Protein 6LFN (pdb70)

Radius of gyration: 31.77 Å; Cα contacts (8 Å, |Δi|>4): 1710; chains: 2; bounding box: 102×57×69 Å

Sequence (883 aa):
AKPHVAVIPAAGMGHLNPTLRRLAGELASRGCVVTFINPSPPVSLAEATSVAEFVASTPGVRLLDLPVQPLDPSCFPAHEDPFLRQFEAVRRSAPLLTPLLSDVSPPLAAIVCDIAICSTFLTVAAEISLPAYVFFSLSAQMLSLNLAFPTVADQVYGAGEGDEIRFPGLPESIPRSWLPPPLLDPAHLFAVHFVENGKAMPRAAGILVHSWEALEPEALAALRGGRVLAGLPPVLPIGPLYQKEKSNAVFLPWLDAQRDRSVLFVCFGNRSTHSPEQLREMAAGLERSGCRFVWVLKEILGEGYLERVKERGVVINGWVDQMTILSHRAVGGFFSHSGSSSVAEAAIGGQPLLLWPMGGDQRMSALVAERRGMGVWPRGWGWSADDKLIPGEEIARRIKDFMGDNALRAVAAKMKKETASAMAPGGSKDQWFDDFIARINRVGMSPPAPADVVSSAKPHVAVIPAAGMGHLNPTLRLAGELASRGCVVTFINPSPPVSLAEATSVAEFVASTPGVRLLDLPVQPLDPSCFPAHEDPFLRQFEAVRRSAPLLTPLLSDVSPPLAAIVCDIAICSTFLTVAAEISLPAYVFFSLSAQMLSLNLAFPTVADQVYGAGEGDEIRFPGLPESIPRSWLPPPLLDPAHLFAVHFVENGKAMPRAAGILVHSWEALEPEALAALRGGRVLAGLPPVLPIGPLYPWLDAQRDRSVLFVCFGNRSTHSPEQLREMAAGLERSGCRFVWVLGEGYLERVKERGVVINGWVDQMTILSHRAVGGFFSHSGSSSVAEAAIGGQPLLLWPMGGDQRMSALVAERRGMGVWPRGWGWSADDKLIPGEEIARRIKDFMGDNALRAVAAKMKKETASAMAPGGSKDQWFDDFIARINRV

Structure (mmCIF, N/CA/C/O backbone):
data_6LFN
#
_entry.id   6LFN
#
_cell.length_a   78.343
_cell.length_b   87.821
_cell.length_c   134.413
_cell.angle_alpha   90.000
_cell.angle_beta   90.000
_cell.angle_gamma   90.000
#
_symmetry.space_group_name_H-M   'P 2 21 21'
#
loop_
_entity.id
_entity.type
_entity.pdbx_description
1 polymer LpCGTb
2 non-polymer 'PHOSPHATE ION'
#
loop_
_atom_site.group_PDB
_atom_site.id
_atom_site.type_symbol
_atom_site.label_atom_id
_atom_site.label_alt_id
_atom_site.label_comp_id
_atom_site.label_asym_id
_atom_site.label_entity_id
_atom_site.label_seq_id
_atom_site.pdbx_PDB_ins_code
_atom_site.Cartn_x
_atom_site.Cartn_y
_atom_site.Cartn_z
_atom_site.occupancy
_atom_site.B_iso_or_equiv
_atom_site.auth_seq_id
_atom_site.auth_comp_id
_atom_site.auth_asym_id
_atom_site.auth_atom_id
_atom_site.pdbx_PDB_model_num
ATOM 1 N N . ALA A 1 14 ? 101.799 74.813 17.274 1.00 66.01 13 ALA A N 1
ATOM 2 C CA . ALA A 1 14 ? 100.790 74.464 16.280 1.00 62.19 13 ALA A CA 1
ATOM 3 C C . ALA A 1 14 ? 99.577 73.738 16.897 1.00 68.18 13 ALA A C 1
ATOM 4 O O . ALA A 1 14 ? 99.298 73.838 18.094 1.00 59.13 13 ALA A O 1
ATOM 6 N N . LYS A 1 15 ? 98.843 73.016 16.057 1.00 68.12 14 LYS A N 1
ATOM 7 C CA . LYS A 1 15 ? 97.681 72.260 16.484 1.00 58.84 14 LYS A CA 1
ATOM 8 C C . LYS A 1 15 ? 97.860 70.830 16.019 1.00 56.98 14 LYS A C 1
ATOM 9 O O . LYS A 1 15 ? 98.478 70.588 14.975 1.00 58.14 14 LYS A O 1
ATOM 15 N N . PRO A 1 16 ? 97.306 69.871 16.752 1.00 52.58 15 PRO A N 1
ATOM 16 C CA . PRO A 1 16 ? 97.592 68.465 16.462 1.00 55.51 15 PRO A CA 1
ATOM 17 C C . PRO A 1 16 ? 96.955 67.972 15.173 1.00 48.30 15 PRO A C 1
ATOM 18 O O . PRO A 1 16 ? 95.967 68.524 14.685 1.00 48.48 15 PRO A O 1
ATOM 22 N N . HIS A 1 17 ? 97.547 66.906 14.630 1.00 48.87 16 HIS A N 1
ATOM 23 C CA . HIS A 1 17 ? 96.965 66.121 13.546 1.00 50.12 16 HIS A CA 1
ATOM 24 C C . HIS A 1 17 ? 96.206 64.944 14.157 1.00 45.16 16 HIS A C 1
ATOM 25 O O . HIS A 1 17 ? 96.802 64.116 14.851 1.00 43.84 16 HIS A O 1
ATOM 32 N N . VAL A 1 18 ? 94.903 64.866 13.885 1.00 43.06 17 VAL A N 1
ATOM 33 C CA . VAL A 1 18 ? 94.011 63.866 14.469 1.00 45.49 17 VAL A CA 1
ATOM 34 C C . VAL A 1 18 ? 93.363 63.043 13.362 1.00 46.02 17 VAL A C 1
ATOM 35 O O . VAL A 1 18 ? 92.846 63.607 12.397 1.00 45.67 17 VAL A O 1
ATOM 39 N N . ALA A 1 19 ? 93.364 61.717 13.510 1.00 40.02 18 ALA A N 1
ATOM 40 C CA . ALA A 1 19 ? 92.672 60.834 12.578 1.00 43.54 18 ALA A CA 1
ATOM 41 C C . ALA A 1 19 ? 91.387 60.341 13.218 1.00 46.56 18 ALA A C 1
ATOM 42 O O . ALA A 1 19 ? 91.336 60.101 14.426 1.00 45.61 18 ALA A O 1
ATOM 44 N N . VAL A 1 20 ? 90.361 60.160 12.404 1.00 43.61 19 VAL A N 1
ATOM 45 C CA . VAL A 1 20 ? 89.020 59.872 12.877 1.00 39.19 19 VAL A CA 1
ATOM 46 C C . VAL A 1 20 ? 88.467 58.713 12.060 1.00 46.60 19 VAL A C 1
ATOM 47 O O . VAL A 1 20 ? 88.649 58.665 10.838 1.00 42.45 19 VAL A O 1
ATOM 51 N N . ILE A 1 21 ? 87.849 57.749 12.733 1.00 46.34 20 ILE A N 1
ATOM 52 C CA . ILE A 1 21 ? 87.277 56.581 12.080 1.00 47.00 20 ILE A CA 1
ATOM 53 C C . ILE A 1 21 ? 85.805 56.461 12.470 1.00 44.52 20 ILE A C 1
ATOM 54 O O . ILE A 1 21 ? 85.502 56.355 13.658 1.00 41.58 20 ILE A O 1
ATOM 59 N N . PRO A 1 22 ? 84.877 56.407 11.500 1.00 46.16 21 PRO A N 1
ATOM 60 C CA . PRO A 1 22 ? 83.454 56.240 11.825 1.00 40.81 21 PRO A CA 1
ATOM 61 C C . PRO A 1 22 ? 82.958 54.802 11.679 1.00 44.71 21 PRO A C 1
ATOM 62 O O . PRO A 1 22 ? 83.602 53.985 11.025 1.00 49.69 21 PRO A O 1
ATOM 66 N N . ALA A 1 23 ? 81.806 54.495 12.275 1.00 46.03 22 ALA A N 1
ATOM 67 C CA . ALA A 1 23 ? 81.155 53.203 12.140 1.00 41.78 22 ALA A CA 1
ATOM 68 C C . ALA A 1 23 ? 80.043 53.258 11.091 1.00 43.62 22 ALA A C 1
ATOM 69 O O . ALA A 1 23 ? 79.581 54.327 10.675 1.00 47.35 22 ALA A O 1
ATOM 71 N N . ALA A 1 24 ? 79.586 52.077 10.692 1.00 50.76 23 ALA A N 1
ATOM 72 C CA . ALA A 1 24 ? 78.643 51.966 9.592 1.00 50.89 23 ALA A CA 1
ATOM 73 C C . ALA A 1 24 ? 77.270 52.544 9.956 1.00 54.08 23 ALA A C 1
ATOM 74 O O . ALA A 1 24 ? 76.841 52.536 11.114 1.00 46.04 23 ALA A O 1
ATOM 76 N N . GLY A 1 25 ? 76.571 53.029 8.943 1.00 51.29 24 GLY A N 1
ATOM 77 C CA . GLY A 1 25 ? 75.227 53.537 9.122 1.00 51.00 24 GLY A CA 1
ATOM 78 C C . GLY A 1 25 ? 75.227 55.028 9.395 1.00 53.25 24 GLY A C 1
ATOM 79 O O . GLY A 1 25 ? 76.162 55.577 9.987 1.00 53.43 24 GLY A O 1
ATOM 80 N N . MET A 1 26 ? 74.154 55.698 8.959 1.00 47.71 25 MET A N 1
ATOM 81 C CA . MET A 1 26 ? 74.088 57.152 9.072 1.00 53.84 25 MET A CA 1
ATOM 82 C C . MET A 1 26 ? 74.145 57.583 10.525 1.00 48.66 25 MET A C 1
ATOM 83 O O . MET A 1 26 ? 74.705 58.632 10.848 1.00 49.55 25 MET A O 1
ATOM 88 N N . GLY A 1 27 ? 73.613 56.764 11.419 1.00 46.85 26 GLY A N 1
ATOM 89 C CA . GLY A 1 27 ? 73.595 57.138 12.821 1.00 47.16 26 GLY A CA 1
ATOM 90 C C . GLY A 1 27 ? 74.969 57.145 13.471 1.00 46.28 26 GLY A C 1
ATOM 91 O O . GLY A 1 27 ? 75.174 57.817 14.482 1.00 45.07 26 GLY A O 1
ATOM 92 N N . HIS A 1 28 ? 75.921 56.376 12.929 1.00 47.08 27 HIS A N 1
ATOM 93 C CA . HIS A 1 28 ? 77.263 56.415 13.506 1.00 46.36 27 HIS A CA 1
ATOM 94 C C . HIS A 1 28 ? 78.194 57.302 12.696 1.00 52.12 27 HIS A C 1
ATOM 95 O O . HIS A 1 28 ? 79.254 57.716 13.187 1.00 55.94 27 HIS A O 1
ATOM 102 N N . LEU A 1 29 ? 77.821 57.589 11.451 1.00 47.11 28 LEU A N 1
ATOM 103 C CA . LEU A 1 29 ? 78.671 58.389 10.592 1.00 40.72 28 LEU A CA 1
ATOM 104 C C . LEU A 1 29 ? 78.516 59.881 10.896 1.00 43.02 28 LEU A C 1
ATOM 105 O O . LEU A 1 29 ? 79.510 60.571 11.151 1.00 42.05 28 LEU A O 1
ATOM 110 N N . ASN A 1 30 ? 77.277 60.377 10.920 1.00 40.07 29 ASN A N 1
ATOM 111 C CA . ASN A 1 30 ? 77.034 61.797 11.145 1.00 44.56 29 ASN A CA 1
ATOM 112 C C . ASN A 1 30 ? 77.706 62.356 12.411 1.00 46.00 29 ASN A C 1
ATOM 113 O O . ASN A 1 30 ? 78.393 63.387 12.290 1.00 39.96 29 ASN A O 1
ATOM 118 N N . PRO A 1 31 ? 77.593 61.748 13.615 1.00 44.79 30 PRO A N 1
ATOM 119 C CA . PRO A 1 31 ? 78.390 62.256 14.753 1.00 43.15 30 PRO A CA 1
ATOM 120 C C . PRO A 1 31 ? 79.860 62.437 14.431 1.00 45.50 30 PRO A C 1
ATOM 121 O O . PRO A 1 31 ? 80.454 63.469 14.783 1.00 41.68 30 PRO A O 1
ATOM 125 N N . THR A 1 32 ? 80.458 61.445 13.763 1.00 38.61 31 THR A N 1
ATOM 126 C CA . THR A 1 32 ? 81.887 61.473 13.485 1.00 37.15 31 THR A CA 1
ATOM 127 C C . THR A 1 32 ? 82.220 62.594 12.525 1.00 44.36 31 THR A C 1
ATOM 128 O O . THR A 1 32 ? 83.229 63.290 12.687 1.00 44.86 31 THR A O 1
ATOM 132 N N . LEU A 1 33 ? 81.367 62.789 11.527 1.00 41.09 32 LEU A N 1
ATOM 133 C CA . LEU A 1 33 ? 81.455 63.965 10.683 1.00 39.44 32 LEU A CA 1
ATOM 134 C C . LEU A 1 33 ? 81.410 65.257 11.495 1.00 43.73 32 LEU A C 1
ATOM 135 O O . LEU A 1 33 ? 82.257 66.133 11.295 1.00 42.52 32 LEU A O 1
ATOM 140 N N . ARG A 1 34 ? 80.452 65.393 12.429 1.00 39.94 33 ARG A N 1
ATOM 141 C CA A ARG A 1 34 ? 80.388 66.612 13.233 0.50 43.66 33 ARG A CA 1
ATOM 142 C CA B ARG A 1 34 ? 80.392 66.617 13.222 0.50 43.78 33 ARG A CA 1
ATOM 143 C C . ARG A 1 34 ? 81.607 66.754 14.129 1.00 45.84 33 ARG A C 1
ATOM 144 O O . ARG A 1 34 ? 82.170 67.843 14.234 1.00 44.28 33 ARG A O 1
ATOM 159 N N . LEU A 1 35 ? 82.043 65.658 14.767 1.00 42.29 34 LEU A N 1
ATOM 160 C CA . LEU A 1 35 ? 83.265 65.702 15.560 1.00 42.75 34 LEU A CA 1
ATOM 161 C C . LEU A 1 35 ? 84.438 66.160 14.714 1.00 44.46 34 LEU A C 1
ATOM 162 O O . LEU A 1 35 ? 85.234 67.000 15.146 1.00 42.34 34 LEU A O 1
ATOM 167 N N . ALA A 1 36 ? 84.576 65.591 13.513 1.00 40.63 35 ALA A N 1
ATOM 168 C CA . ALA A 1 36 ? 85.703 65.945 12.656 1.00 43.60 35 ALA A CA 1
ATOM 169 C C . ALA A 1 36 ? 85.631 67.402 12.208 1.00 41.75 35 ALA A C 1
ATOM 170 O O . ALA A 1 36 ? 86.652 68.100 12.188 1.00 41.68 35 ALA A O 1
ATOM 172 N N . GLY A 1 37 ? 84.441 67.877 11.834 1.00 41.67 36 GLY A N 1
ATOM 173 C CA . GLY A 1 37 ? 84.299 69.288 11.515 1.00 45.40 36 GLY A CA 1
ATOM 174 C C . GLY A 1 37 ? 84.686 70.179 12.675 1.00 47.75 36 GLY A C 1
ATOM 175 O O . GLY A 1 37 ? 85.354 71.200 12.491 1.00 39.66 36 GLY A O 1
ATOM 176 N N . GLU A 1 38 ? 84.329 69.766 13.894 1.00 46.45 37 GLU A N 1
ATOM 177 C CA . GLU A 1 38 ? 84.614 70.588 15.060 1.00 42.51 37 GLU A CA 1
ATOM 178 C C . GLU A 1 38 ? 86.117 70.672 15.320 1.00 42.10 37 GLU A C 1
ATOM 179 O O . GLU A 1 38 ? 86.623 71.715 15.756 1.00 42.06 37 GLU A O 1
ATOM 185 N N . LEU A 1 39 ? 86.855 69.595 15.027 1.00 44.70 38 LEU A N 1
ATOM 186 C CA . LEU A 1 39 ? 88.299 69.621 15.238 1.00 41.63 38 LEU A CA 1
ATOM 187 C C . LEU A 1 39 ? 88.991 70.462 14.177 1.00 41.12 38 LEU A C 1
ATOM 188 O O . LEU A 1 39 ? 89.994 71.113 14.459 1.00 47.38 38 LEU A O 1
ATOM 193 N N . ALA A 1 40 ? 88.473 70.459 12.948 1.00 45.12 39 ALA A N 1
ATOM 194 C CA . ALA A 1 40 ? 89.004 71.339 11.911 1.00 47.20 39 ALA A CA 1
ATOM 195 C C . ALA A 1 40 ? 88.631 72.800 12.190 1.00 46.25 39 ALA A C 1
ATOM 196 O O . ALA A 1 40 ? 89.477 73.690 12.080 1.00 45.75 39 ALA A O 1
ATOM 198 N N . SER A 1 41 ? 87.373 73.058 12.583 1.00 48.98 40 SER A N 1
ATOM 199 C CA . SER A 1 41 ? 86.967 74.381 13.061 1.00 42.34 40 SER A CA 1
ATOM 200 C C . SER A 1 41 ? 88.029 75.014 13.951 1.00 48.32 40 SER A C 1
ATOM 201 O O . SER A 1 41 ? 88.328 76.200 13.816 1.00 55.80 40 SER A O 1
ATOM 204 N N . ARG A 1 42 ? 88.599 74.243 14.874 1.00 50.32 41 ARG A N 1
ATOM 205 C CA . ARG A 1 42 ? 89.570 74.731 15.841 1.00 44.62 41 ARG A CA 1
ATOM 206 C C . ARG A 1 42 ? 91.007 74.599 15.343 1.00 50.28 41 ARG A C 1
ATOM 207 O O . ARG A 1 42 ? 91.942 74.714 16.134 1.00 51.47 41 ARG A O 1
ATOM 215 N N . GLY A 1 43 ? 91.215 74.400 14.050 1.00 47.18 42 GLY A N 1
ATOM 216 C CA . GLY A 1 43 ? 92.561 74.409 13.520 1.00 47.13 42 GLY A CA 1
ATOM 217 C C . GLY A 1 43 ? 93.341 73.119 13.644 1.00 54.30 42 GLY A C 1
ATOM 218 O O . GLY A 1 43 ? 94.538 73.106 13.330 1.00 55.62 42 GLY A O 1
ATOM 219 N N . CYS A 1 44 ? 92.723 72.034 14.090 1.00 44.22 43 CYS A N 1
ATOM 220 C CA . CYS A 1 44 ? 93.344 70.736 13.870 1.00 51.33 43 CYS A CA 1
ATOM 221 C C . CYS A 1 44 ? 93.232 70.344 12.407 1.00 54.30 43 CYS A C 1
ATOM 222 O O . CYS A 1 44 ? 92.176 70.489 11.781 1.00 52.96 43 CYS A O 1
ATOM 225 N N . VAL A 1 45 ? 94.330 69.847 11.860 1.00 45.06 44 VAL A N 1
ATOM 226 C CA . VAL A 1 45 ? 94.309 69.135 10.596 1.00 51.29 44 VAL A CA 1
ATOM 227 C C . VAL A 1 45 ? 93.885 67.711 10.934 1.00 53.11 44 VAL A C 1
ATOM 228 O O . VAL A 1 45 ? 94.427 67.106 11.869 1.00 47.44 44 VAL A O 1
ATOM 232 N N . VAL A 1 46 ? 92.846 67.217 10.260 1.00 49.05 45 VAL A N 1
ATOM 233 C CA . VAL A 1 46 ? 92.235 65.938 10.603 1.00 49.66 45 VAL A CA 1
ATOM 234 C C . VAL A 1 46 ? 92.194 65.029 9.384 1.00 52.60 45 VAL A C 1
ATOM 235 O O . VAL A 1 46 ? 91.867 65.468 8.280 1.00 52.44 45 VAL A O 1
ATOM 239 N N . THR A 1 47 ? 92.547 63.766 9.589 1.00 49.10 46 THR A N 1
ATOM 240 C CA . THR A 1 47 ? 92.523 62.753 8.551 1.00 45.36 46 THR A CA 1
ATOM 241 C C . THR A 1 47 ? 91.317 61.876 8.802 1.00 50.65 46 THR A C 1
ATOM 242 O O . THR A 1 47 ? 91.220 61.236 9.853 1.00 53.42 46 THR A O 1
ATOM 246 N N . PHE A 1 48 ? 90.415 61.827 7.847 1.00 50.78 47 PHE A N 1
ATOM 247 C CA . PHE A 1 48 ? 89.212 61.029 7.985 1.00 49.54 47 PHE A CA 1
ATOM 248 C C . PHE A 1 48 ? 89.429 59.656 7.354 1.00 50.12 47 PHE A C 1
ATOM 249 O O . PHE A 1 48 ? 89.451 59.531 6.128 1.00 52.43 47 PHE A O 1
ATOM 257 N N . ILE A 1 49 ? 89.562 58.630 8.180 1.00 49.95 48 ILE A N 1
ATOM 258 C CA . ILE A 1 49 ? 89.788 57.269 7.699 1.00 51.94 48 ILE A CA 1
ATOM 259 C C . ILE A 1 49 ? 88.448 56.634 7.354 1.00 52.40 48 ILE A C 1
ATOM 260 O O . ILE A 1 49 ? 87.583 56.477 8.223 1.00 50.45 48 ILE A O 1
ATOM 265 N N . ASN A 1 50 ? 88.280 56.259 6.084 1.00 53.75 49 ASN A N 1
ATOM 266 C CA . ASN A 1 50 ? 86.996 55.782 5.567 1.00 58.85 49 ASN A CA 1
ATOM 267 C C . ASN A 1 50 ? 87.070 54.311 5.172 1.00 60.08 49 ASN A C 1
ATOM 268 O O . ASN A 1 50 ? 87.698 53.988 4.151 1.00 61.13 49 ASN A O 1
ATOM 273 N N . PRO A 1 51 ? 86.460 53.399 5.939 1.00 57.61 50 PRO A N 1
ATOM 274 C CA . PRO A 1 51 ? 86.367 51.991 5.516 1.00 61.34 50 PRO A CA 1
ATOM 275 C C . PRO A 1 51 ? 85.570 51.863 4.229 1.00 66.16 50 PRO A C 1
ATOM 276 O O . PRO A 1 51 ? 84.418 52.296 4.158 1.00 67.13 50 PRO A O 1
ATOM 280 N N . SER A 1 52 ? 86.173 51.230 3.226 1.00 63.56 51 SER A N 1
ATOM 281 C CA . SER A 1 52 ? 85.605 51.151 1.890 1.00 62.87 51 SER A CA 1
ATOM 282 C C . SER A 1 52 ? 85.355 49.707 1.485 1.00 66.82 51 SER A C 1
ATOM 283 O O . SER A 1 52 ? 86.229 48.847 1.676 1.00 66.13 51 SER A O 1
ATOM 286 N N . PRO A 1 53 ? 84.184 49.409 0.907 1.00 63.81 52 PRO A N 1
ATOM 287 C CA . PRO A 1 53 ? 83.226 50.519 0.749 1.00 65.03 52 PRO A CA 1
ATOM 288 C C . PRO A 1 53 ? 82.120 50.594 1.832 1.00 63.86 52 PRO A C 1
ATOM 289 O O . PRO A 1 53 ? 81.842 49.593 2.510 1.00 60.49 52 PRO A O 1
ATOM 293 N N . PRO A 1 54 ? 81.516 51.772 2.013 1.00 65.80 53 PRO A N 1
ATOM 294 C CA . PRO A 1 54 ? 80.365 51.875 2.923 1.00 60.77 53 PRO A CA 1
ATOM 295 C C . PRO A 1 54 ? 79.225 50.992 2.449 1.00 63.88 53 PRO A C 1
ATOM 296 O O . PRO A 1 54 ? 79.157 50.590 1.290 1.00 68.07 53 PRO A O 1
ATOM 300 N N . VAL A 1 55 ? 78.315 50.689 3.369 1.00 58.70 54 VAL A N 1
ATOM 301 C CA . VAL A 1 55 ? 77.140 49.897 3.012 1.00 56.07 54 VAL A CA 1
ATOM 302 C C . VAL A 1 55 ? 76.260 50.636 2.017 1.00 55.91 54 VAL A C 1
ATOM 303 O O . VAL A 1 55 ? 75.810 50.059 1.021 1.00 60.71 54 VAL A O 1
ATOM 307 N N . SER A 1 56 ? 76.032 51.926 2.246 1.00 57.85 55 SER A N 1
ATOM 308 C CA . SER A 1 56 ? 74.978 52.671 1.567 1.00 57.86 55 SER A CA 1
ATOM 309 C C . SER A 1 56 ? 75.546 53.881 0.831 1.00 55.69 55 SER A C 1
ATOM 310 O O . SER A 1 56 ? 76.622 54.398 1.153 1.00 54.14 55 SER A O 1
ATOM 313 N N . LEU A 1 57 ? 74.787 54.338 -0.168 1.00 54.14 56 LEU A N 1
ATOM 314 C CA . LEU A 1 57 ? 75.228 55.473 -0.969 1.00 54.39 56 LEU A CA 1
ATOM 315 C C . LEU A 1 57 ? 75.157 56.772 -0.164 1.00 53.57 56 LEU A C 1
ATOM 316 O O . LEU A 1 57 ? 76.000 57.659 -0.334 1.00 53.59 56 LEU A O 1
ATOM 321 N N . ALA A 1 58 ? 74.163 56.896 0.727 1.00 57.30 57 ALA A N 1
ATOM 322 C CA . ALA A 1 58 ? 74.099 58.043 1.634 1.00 53.93 57 ALA A CA 1
ATOM 323 C C . ALA A 1 58 ? 75.430 58.272 2.341 1.00 53.40 57 ALA A C 1
ATOM 324 O O . ALA A 1 58 ? 75.973 59.383 2.312 1.00 49.81 57 ALA A O 1
ATOM 326 N N . GLU A 1 59 ? 75.966 57.224 2.978 1.00 52.04 58 GLU A N 1
ATOM 327 C CA . GLU A 1 59 ? 77.251 57.320 3.666 1.00 53.03 58 GLU A CA 1
ATOM 328 C C . GLU A 1 59 ? 78.364 57.735 2.720 1.00 52.78 58 GLU A C 1
ATOM 329 O O . GLU A 1 59 ? 79.167 58.617 3.045 1.00 55.15 58 GLU A O 1
ATOM 335 N N . ALA A 1 60 ? 78.449 57.088 1.558 1.00 50.44 59 ALA A N 1
ATOM 336 C CA . ALA A 1 60 ? 79.468 57.464 0.587 1.00 53.76 59 ALA A CA 1
ATOM 337 C C . ALA A 1 60 ? 79.328 58.930 0.168 1.00 53.03 59 ALA A C 1
ATOM 338 O O . ALA A 1 60 ? 80.332 59.647 0.068 1.00 53.74 59 ALA A O 1
ATOM 340 N N . THR A 1 61 ? 78.090 59.396 -0.068 1.00 46.76 60 THR A N 1
ATOM 341 C CA . THR A 1 61 ? 77.870 60.789 -0.461 1.00 51.84 60 THR A CA 1
ATOM 342 C C . THR A 1 61 ? 78.209 61.742 0.672 1.00 57.48 60 THR A C 1
ATOM 343 O O . THR A 1 61 ? 78.821 62.793 0.446 1.00 57.18 60 THR A O 1
ATOM 347 N N . SER A 1 62 ? 77.790 61.403 1.895 1.00 53.57 61 SER A N 1
ATOM 348 C CA . SER A 1 62 ? 78.044 62.280 3.028 1.00 51.47 61 SER A CA 1
ATOM 349 C C . SER A 1 62 ? 79.531 62.476 3.245 1.00 48.55 61 SER A C 1
ATOM 350 O O . SER A 1 62 ? 79.991 63.607 3.418 1.00 54.63 61 SER A O 1
ATOM 353 N N . VAL A 1 63 ? 80.305 61.397 3.231 1.00 48.98 62 VAL A N 1
ATOM 354 C CA . VAL A 1 63 ? 81.751 61.547 3.368 1.00 50.55 62 VAL A CA 1
ATOM 355 C C . VAL A 1 63 ? 82.278 62.521 2.322 1.00 52.78 62 VAL A C 1
ATOM 356 O O . VAL A 1 63 ? 82.810 63.581 2.663 1.00 54.59 62 VAL A O 1
ATOM 360 N N . ALA A 1 64 ? 82.038 62.223 1.039 1.00 58.44 63 ALA A N 1
ATOM 361 C CA . ALA A 1 64 ? 82.628 63.013 -0.044 1.00 57.94 63 ALA A CA 1
ATOM 362 C C . ALA A 1 64 ? 82.257 64.492 0.056 1.00 59.75 63 ALA A C 1
ATOM 363 O O . ALA A 1 64 ? 83.129 65.365 -0.059 1.00 64.55 63 ALA A O 1
ATOM 365 N N . GLU A 1 65 ? 80.973 64.798 0.261 1.00 54.87 64 GLU A N 1
ATOM 366 C CA . GLU A 1 65 ? 80.590 66.195 0.420 1.00 57.14 64 GLU A CA 1
ATOM 367 C C . GLU A 1 65 ? 81.327 66.828 1.590 1.00 58.65 64 GLU A C 1
ATOM 368 O O . GLU A 1 65 ? 81.802 67.958 1.490 1.00 59.26 64 GLU A O 1
ATOM 374 N N . PHE A 1 66 ? 81.456 66.102 2.703 1.00 64.41 65 PHE A N 1
ATOM 375 C CA . PHE A 1 66 ? 82.115 66.656 3.882 1.00 60.54 65 PHE A CA 1
ATOM 376 C C . PHE A 1 66 ? 83.566 67.008 3.591 1.00 59.72 65 PHE A C 1
ATOM 377 O O . PHE A 1 66 ? 83.965 68.166 3.752 1.00 56.84 65 PHE A O 1
ATOM 385 N N . VAL A 1 67 ? 84.368 66.030 3.148 1.00 55.21 66 VAL A N 1
ATOM 386 C CA . VAL A 1 67 ? 85.785 66.307 2.939 1.00 55.78 66 VAL A CA 1
ATOM 387 C C . VAL A 1 67 ? 85.968 67.394 1.895 1.00 61.07 66 VAL A C 1
ATOM 388 O O . VAL A 1 67 ? 86.788 68.307 2.060 1.00 66.90 66 VAL A O 1
ATOM 392 N N . ALA A 1 68 ? 85.194 67.332 0.815 1.00 59.73 67 ALA A N 1
ATOM 393 C CA . ALA A 1 68 ? 85.213 68.429 -0.135 1.00 61.84 67 ALA A CA 1
ATOM 394 C C . ALA A 1 68 ? 84.807 69.734 0.530 1.00 61.43 67 ALA A C 1
ATOM 395 O O . ALA A 1 68 ? 85.381 70.783 0.238 1.00 62.67 67 ALA A O 1
ATOM 397 N N . SER A 1 69 ? 83.834 69.693 1.438 1.00 60.43 68 SER A N 1
ATOM 398 C CA . SER A 1 69 ? 83.324 70.942 1.993 1.00 57.76 68 SER A CA 1
ATOM 399 C C . SER A 1 69 ? 84.265 71.535 3.049 1.00 61.08 68 SER A C 1
ATOM 400 O O . SER A 1 69 ? 84.306 72.754 3.217 1.00 60.63 68 SER A O 1
ATOM 403 N N . THR A 1 70 ? 85.048 70.707 3.757 1.00 63.58 69 THR A N 1
ATOM 404 C CA . THR A 1 70 ? 85.742 71.212 4.944 1.00 61.91 69 THR A CA 1
ATOM 405 C C . THR A 1 70 ? 87.251 71.242 4.760 1.00 62.34 69 THR A C 1
ATOM 406 O O . THR A 1 70 ? 87.873 70.195 4.530 1.00 55.44 69 THR A O 1
ATOM 410 N N . PRO A 1 71 ? 87.870 72.412 4.934 1.00 58.68 70 PRO A N 1
ATOM 411 C CA . PRO A 1 71 ? 89.258 72.596 4.471 1.00 61.15 70 PRO A CA 1
ATOM 412 C C . PRO A 1 71 ? 90.288 71.737 5.176 1.00 64.78 70 PRO A C 1
ATOM 413 O O . PRO A 1 71 ? 91.189 71.204 4.522 1.00 71.46 70 PRO A O 1
ATOM 417 N N . GLY A 1 72 ? 90.214 71.604 6.493 1.00 62.59 71 GLY A N 1
ATOM 418 C CA . GLY A 1 72 ? 91.294 70.930 7.202 1.00 67.46 71 GLY A CA 1
ATOM 419 C C . GLY A 1 72 ? 91.377 69.437 6.922 1.00 66.13 71 GLY A C 1
ATOM 420 O O . GLY A 1 72 ? 92.380 68.790 7.244 1.00 57.94 71 GLY A O 1
ATOM 421 N N . VAL A 1 73 ? 90.331 68.862 6.325 1.00 59.54 72 VAL A N 1
ATOM 422 C CA . VAL A 1 73 ? 90.255 67.413 6.352 1.00 59.44 72 VAL A CA 1
ATOM 423 C C . VAL A 1 73 ? 90.933 66.809 5.124 1.00 62.02 72 VAL A C 1
ATOM 424 O O . VAL A 1 73 ? 91.010 67.418 4.051 1.00 66.94 72 VAL A O 1
ATOM 428 N N . ARG A 1 74 ? 91.494 65.620 5.322 1.00 53.71 73 ARG A N 1
ATOM 429 C CA . ARG A 1 74 ? 92.094 64.792 4.294 1.00 52.78 73 ARG A CA 1
ATOM 430 C C . ARG A 1 74 ? 91.447 63.425 4.383 1.00 58.91 73 ARG A C 1
ATOM 431 O O . ARG A 1 74 ? 91.090 62.966 5.471 1.00 61.68 73 ARG A O 1
ATOM 439 N N . LEU A 1 75 ? 91.312 62.770 3.242 1.00 53.63 74 LEU A N 1
ATOM 440 C CA . LEU A 1 75 ? 90.615 61.503 3.157 1.00 53.67 74 LEU A CA 1
ATOM 441 C C . LEU A 1 75 ? 91.632 60.394 2.957 1.00 60.59 74 LEU A C 1
ATOM 442 O O . LEU A 1 75 ? 92.488 60.471 2.073 1.00 67.29 74 LEU A O 1
ATOM 447 N N . LEU A 1 76 ? 91.553 59.380 3.797 1.00 54.66 75 LEU A N 1
ATOM 448 C CA . LEU A 1 76 ? 92.436 58.232 3.723 1.00 54.79 75 LEU A CA 1
ATOM 449 C C . LEU A 1 76 ? 91.553 57.007 3.640 1.00 57.36 75 LEU A C 1
ATOM 450 O O . LEU A 1 76 ? 90.838 56.680 4.593 1.00 56.53 75 LEU A O 1
ATOM 455 N N . ASP A 1 77 ? 91.546 56.381 2.476 1.00 56.30 76 ASP A N 1
ATOM 456 C CA . ASP A 1 77 ? 90.668 55.213 2.257 1.00 58.10 76 ASP A CA 1
ATOM 457 C C . ASP A 1 77 ? 91.261 53.967 2.900 1.00 55.88 76 ASP A C 1
ATOM 458 O O . ASP A 1 77 ? 92.402 53.654 2.620 1.00 62.25 76 ASP A O 1
ATOM 463 N N . LEU A 1 78 ? 90.488 53.310 3.758 1.00 54.09 77 LEU A N 1
ATOM 464 C CA . LEU A 1 78 ? 90.901 52.020 4.351 1.00 53.65 77 LEU A CA 1
ATOM 465 C C . LEU A 1 78 ? 90.045 50.968 3.654 1.00 64.16 77 LEU A C 1
ATOM 466 O O . LEU A 1 78 ? 88.824 50.999 3.835 1.00 61.40 77 LEU A O 1
ATOM 471 N N . PRO A 1 79 ? 90.621 50.072 2.831 1.00 64.81 78 PRO A N 1
ATOM 472 C CA . PRO A 1 79 ? 89.831 49.096 2.106 1.00 59.97 78 PRO A CA 1
ATOM 473 C C . PRO A 1 79 ? 89.377 47.974 3.037 1.00 60.93 78 PRO A C 1
ATOM 474 O O . PRO A 1 79 ? 90.203 47.391 3.655 1.00 68.99 78 PRO A O 1
ATOM 478 N N . VAL A 1 80 ? 88.078 47.707 3.112 1.00 57.88 79 VAL A N 1
ATOM 479 C CA . VAL A 1 80 ? 87.630 46.619 4.021 1.00 63.55 79 VAL A CA 1
ATOM 480 C C . VAL A 1 80 ? 86.832 45.591 3.229 1.00 70.52 79 VAL A C 1
ATOM 481 O O . VAL A 1 80 ? 85.891 45.973 2.535 1.00 64.59 79 VAL A O 1
ATOM 485 N N . GLN A 1 81 ? 87.210 44.324 3.355 1.00 72.77 80 GLN A N 1
ATOM 486 C CA . GLN A 1 81 ? 86.450 43.258 2.671 1.00 74.92 80 GLN A CA 1
ATOM 487 C C . GLN A 1 81 ? 85.206 43.019 3.516 1.00 71.13 80 GLN A C 1
ATOM 488 O O . GLN A 1 81 ? 85.355 42.813 4.718 1.00 63.78 80 GLN A O 1
ATOM 490 N N . PRO A 1 82 ? 83.993 43.020 2.934 1.00 73.51 81 PRO A N 1
ATOM 491 C CA . PRO A 1 82 ? 82.773 42.784 3.685 1.00 71.55 81 PRO A CA 1
ATOM 492 C C . PRO A 1 82 ? 82.689 41.363 4.251 1.00 66.51 81 PRO A C 1
ATOM 493 O O . PRO A 1 82 ? 83.293 40.463 3.732 1.00 68.03 81 PRO A O 1
ATOM 497 N N . LEU A 1 83 ? 81.898 41.215 5.305 1.00 64.96 82 LEU A N 1
ATOM 498 C CA . LEU A 1 83 ? 81.749 39.915 5.993 1.00 68.04 82 LEU A CA 1
ATOM 499 C C . LEU A 1 83 ? 81.243 38.844 5.027 1.00 74.53 82 LEU A C 1
ATOM 500 O O . LEU A 1 83 ? 80.291 39.110 4.280 1.00 71.67 82 LEU A O 1
ATOM 505 N N . ASP A 1 84 ? 81.849 37.663 5.097 1.00 70.08 83 ASP A N 1
ATOM 506 C CA . ASP A 1 84 ? 81.438 36.527 4.298 1.00 70.99 83 ASP A CA 1
ATOM 507 C C . ASP A 1 84 ? 80.005 36.124 4.649 1.00 72.58 83 ASP A C 1
ATOM 508 O O . ASP A 1 84 ? 79.622 36.159 5.826 1.00 71.58 83 ASP A O 1
ATOM 513 N N . PRO A 1 85 ? 79.185 35.756 3.655 1.00 68.63 84 PRO A N 1
ATOM 514 C CA . PRO A 1 85 ? 77.825 35.283 3.977 1.00 63.48 84 PRO A CA 1
ATOM 515 C C . PRO A 1 85 ? 77.787 34.022 4.831 1.00 64.62 84 PRO A C 1
ATOM 516 O O . PRO A 1 85 ? 76.850 33.857 5.617 1.00 64.79 84 PRO A O 1
ATOM 520 N N . SER A 1 86 ? 78.775 33.129 4.718 1.00 68.49 85 SER A N 1
ATOM 521 C CA . SER A 1 86 ? 78.871 31.985 5.624 1.00 70.83 85 SER A CA 1
ATOM 522 C C . SER A 1 86 ? 79.186 32.403 7.052 1.00 65.81 85 SER A C 1
ATOM 523 O O . SER A 1 86 ? 79.160 31.561 7.954 1.00 66.41 85 SER A O 1
ATOM 526 N N . CYS A 1 87 ? 79.470 33.675 7.282 1.00 66.13 86 CYS A N 1
ATOM 527 C CA . CYS A 1 87 ? 79.865 34.149 8.597 1.00 70.71 86 CYS A CA 1
ATOM 528 C C . CYS A 1 87 ? 78.705 34.878 9.274 1.00 68.00 86 CYS A C 1
ATOM 529 O O . CYS A 1 87 ? 78.113 35.786 8.689 1.00 66.52 86 CYS A O 1
ATOM 532 N N . PHE A 1 88 ? 78.400 34.494 10.512 1.00 66.66 87 PHE A N 1
ATOM 533 C CA . PHE A 1 88 ? 77.267 35.031 11.260 1.00 66.95 87 PHE A CA 1
ATOM 534 C C . PHE A 1 88 ? 75.967 35.033 10.451 1.00 66.07 87 PHE A C 1
ATOM 535 O O . PHE A 1 88 ? 75.302 36.057 10.337 1.00 68.58 87 PHE A O 1
ATOM 543 N N . PRO A 1 89 ? 75.567 33.874 9.904 1.00 67.18 88 PRO A N 1
ATOM 544 C CA . PRO A 1 89 ? 74.384 33.864 9.030 1.00 64.85 88 PRO A CA 1
ATOM 545 C C . PRO A 1 89 ? 73.101 34.193 9.766 1.00 67.99 88 PRO A C 1
ATOM 546 O O . PRO A 1 89 ? 72.149 34.677 9.147 1.00 66.80 88 PRO A O 1
ATOM 550 N N . ALA A 1 90 ? 73.064 33.978 11.084 1.00 62.77 89 ALA A N 1
ATOM 551 C CA . ALA A 1 90 ? 71.862 34.245 11.862 1.00 58.14 89 ALA A CA 1
ATOM 552 C C . ALA A 1 90 ? 71.426 35.698 11.735 1.00 67.71 89 ALA A C 1
ATOM 553 O O . ALA A 1 90 ? 70.228 35.996 11.791 1.00 70.40 89 ALA A O 1
ATOM 555 N N . HIS A 1 91 ? 72.386 36.614 11.564 1.00 70.88 90 HIS A N 1
ATOM 556 C CA . HIS A 1 91 ? 72.141 38.055 11.565 1.00 68.30 90 HIS A CA 1
ATOM 557 C C . HIS A 1 91 ? 72.195 38.590 10.144 1.00 66.27 90 HIS A C 1
ATOM 558 O O . HIS A 1 91 ? 73.269 38.655 9.543 1.00 67.98 90 HIS A O 1
ATOM 565 N N . GLU A 1 92 ? 71.044 38.987 9.618 1.00 68.37 91 GLU A N 1
ATOM 566 C CA . GLU A 1 92 ? 70.989 39.582 8.288 1.00 72.87 91 GLU A CA 1
ATOM 567 C C . GLU A 1 92 ? 71.186 41.101 8.287 1.00 69.87 91 GLU A C 1
ATOM 568 O O . GLU A 1 92 ? 71.270 41.685 7.205 1.00 69.33 91 GLU A O 1
ATOM 574 N N . ASP A 1 93 ? 71.288 41.750 9.454 1.00 65.83 92 ASP A N 1
ATOM 575 C CA . ASP A 1 93 ? 71.426 43.212 9.520 1.00 64.63 92 ASP A CA 1
ATOM 576 C C . ASP A 1 93 ? 72.718 43.667 8.845 1.00 62.01 92 ASP A C 1
ATOM 577 O O . ASP A 1 93 ? 73.812 43.376 9.353 1.00 63.40 92 ASP A O 1
ATOM 582 N N . PRO A 1 94 ? 72.642 44.414 7.739 1.00 59.34 93 PRO A N 1
ATOM 583 C CA . PRO A 1 94 ? 73.874 44.781 7.025 1.00 62.48 93 PRO A CA 1
ATOM 584 C C . PRO A 1 94 ? 74.790 45.699 7.813 1.00 62.21 93 PRO A C 1
ATOM 585 O O . PRO A 1 94 ? 76.016 45.535 7.749 1.00 58.50 93 PRO A O 1
ATOM 589 N N . PHE A 1 95 ? 74.240 46.663 8.558 1.00 61.78 94 PHE A N 1
ATOM 590 C CA . PHE A 1 95 ? 75.096 47.586 9.303 1.00 56.66 94 PHE A CA 1
ATOM 591 C C . PHE A 1 95 ? 75.782 46.881 10.462 1.00 54.27 94 PHE A C 1
ATOM 592 O O . PHE A 1 95 ? 76.954 47.158 10.751 1.00 52.00 94 PHE A O 1
ATOM 600 N N . LEU A 1 96 ? 75.082 45.945 11.111 1.00 53.13 95 LEU A N 1
ATOM 601 C CA . LEU A 1 96 ? 75.730 45.117 12.117 1.00 51.67 95 LEU A CA 1
ATOM 602 C C . LEU A 1 96 ? 76.848 44.296 11.491 1.00 55.20 95 LEU A C 1
ATOM 603 O O . LEU A 1 96 ? 77.931 44.166 12.072 1.00 57.03 95 LEU A O 1
ATOM 608 N N . ARG A 1 97 ? 76.626 43.771 10.283 1.00 55.99 96 ARG A N 1
ATOM 609 C CA . ARG A 1 97 ? 77.685 43.012 9.624 1.00 56.27 96 ARG A CA 1
ATOM 610 C C . ARG A 1 97 ? 78.898 43.888 9.328 1.00 52.32 96 ARG A C 1
ATOM 611 O O . ARG A 1 97 ? 80.040 43.435 9.446 1.00 54.40 96 ARG A O 1
ATOM 619 N N . GLN A 1 98 ? 78.681 45.146 8.950 1.00 50.18 97 GLN A N 1
ATOM 620 C CA . GLN A 1 98 ? 79.825 45.994 8.630 1.00 52.71 97 GLN A CA 1
ATOM 621 C C . GLN A 1 98 ? 80.600 46.394 9.876 1.00 52.80 97 GLN A C 1
ATOM 622 O O . GLN A 1 98 ? 81.814 46.596 9.802 1.00 50.57 97 GLN A O 1
ATOM 628 N N . PHE A 1 99 ? 79.935 46.510 11.027 1.00 51.33 98 PHE A N 1
ATOM 629 C CA . PHE A 1 99 ? 80.695 46.670 12.256 1.00 47.68 98 PHE A CA 1
ATOM 630 C C . PHE A 1 99 ? 81.709 45.553 12.360 1.00 49.61 98 PHE A C 1
ATOM 631 O O . PHE A 1 99 ? 82.915 45.807 12.456 1.00 49.52 98 PHE A O 1
ATOM 639 N N . GLU A 1 100 ? 81.238 44.306 12.250 1.00 49.48 99 GLU A N 1
ATOM 640 C CA . GLU A 1 100 ? 82.130 43.158 12.311 1.00 47.42 99 GLU A CA 1
ATOM 641 C C . GLU A 1 100 ? 83.214 43.241 11.246 1.00 50.13 99 GLU A C 1
ATOM 642 O O . GLU A 1 100 ? 84.376 42.919 11.514 1.00 50.39 99 GLU A O 1
ATOM 648 N N . ALA A 1 101 ? 82.865 43.702 10.040 1.00 46.77 100 ALA A N 1
ATOM 649 C CA . ALA A 1 101 ? 83.832 43.689 8.947 1.00 53.24 100 ALA A CA 1
ATOM 650 C C . ALA A 1 101 ? 84.999 44.639 9.213 1.00 55.63 100 ALA A C 1
ATOM 651 O O . ALA A 1 101 ? 86.170 44.236 9.134 1.00 54.04 100 ALA A O 1
ATOM 653 N N . VAL A 1 102 ? 84.712 45.910 9.515 1.00 56.03 101 VAL A N 1
ATOM 654 C CA . VAL A 1 102 ? 85.824 46.830 9.707 1.00 51.84 101 VAL A CA 1
ATOM 655 C C . VAL A 1 102 ? 86.580 46.478 10.985 1.00 46.35 101 VAL A C 1
ATOM 656 O O . VAL A 1 102 ? 87.801 46.623 11.041 1.00 53.53 101 VAL A O 1
ATOM 660 N N . ARG A 1 103 ? 85.899 45.936 11.999 1.00 47.06 102 ARG A N 1
ATOM 661 C CA . ARG A 1 103 ? 86.636 45.460 13.167 1.00 47.98 102 ARG A CA 1
ATOM 662 C C . ARG A 1 103 ? 87.693 44.435 12.759 1.00 58.42 102 ARG A C 1
ATOM 663 O O . ARG A 1 103 ? 88.810 44.457 13.279 1.00 59.77 102 ARG A O 1
ATOM 671 N N . ARG A 1 104 ? 87.379 43.553 11.794 1.00 60.72 103 ARG A N 1
ATOM 672 C CA . ARG A 1 104 ? 88.360 42.554 11.358 1.00 58.32 103 ARG A CA 1
ATOM 673 C C . ARG A 1 104 ? 89.450 43.165 10.484 1.00 61.73 103 ARG A C 1
ATOM 674 O O . ARG A 1 104 ? 90.543 42.594 10.386 1.00 62.43 103 ARG A O 1
ATOM 682 N N . SER A 1 105 ? 89.174 44.313 9.847 1.00 56.42 104 SER A N 1
ATOM 683 C CA . SER A 1 105 ? 90.135 45.043 9.018 1.00 60.55 104 SER A CA 1
ATOM 684 C C . SER A 1 105 ? 91.156 45.861 9.816 1.00 55.70 104 SER A C 1
ATOM 685 O O . SER A 1 105 ? 92.062 46.436 9.206 1.00 57.25 104 SER A O 1
ATOM 688 N N . ALA A 1 106 ? 91.050 45.937 11.141 1.00 54.30 105 ALA A N 1
ATOM 689 C CA . ALA A 1 106 ? 91.942 46.821 11.884 1.00 58.68 105 ALA A CA 1
ATOM 690 C C . ALA A 1 106 ? 93.425 46.554 11.628 1.00 63.64 105 ALA A C 1
ATOM 691 O O . ALA A 1 106 ? 94.177 47.540 11.530 1.00 67.34 105 ALA A O 1
ATOM 693 N N . PRO A 1 107 ? 93.918 45.315 11.501 1.00 62.93 106 PRO A N 1
ATOM 694 C CA . PRO A 1 107 ? 95.347 45.174 11.196 1.00 58.72 106 PRO A CA 1
ATOM 695 C C . PRO A 1 107 ? 95.764 45.896 9.927 1.00 61.22 106 PRO A C 1
ATOM 696 O O . PRO A 1 107 ? 96.947 46.212 9.779 1.00 64.47 106 PRO A O 1
ATOM 700 N N . LEU A 1 108 ? 94.836 46.221 9.028 1.00 59.18 107 LEU A N 1
ATOM 701 C CA . LEU A 1 108 ? 95.240 46.914 7.813 1.00 59.04 107 LEU A CA 1
ATOM 702 C C . LEU A 1 108 ? 95.792 48.304 8.102 1.00 64.59 107 LEU A C 1
ATOM 703 O O . LEU A 1 108 ? 96.546 48.848 7.286 1.00 63.84 107 LEU A O 1
ATOM 708 N N . LEU A 1 109 ? 95.433 48.896 9.248 1.00 67.45 108 LEU A N 1
ATOM 709 C CA . LEU A 1 109 ? 95.546 50.346 9.383 1.00 68.21 108 LEU A CA 1
ATOM 710 C C . LEU A 1 109 ? 96.998 50.800 9.529 1.00 64.78 108 LEU A C 1
ATOM 711 O O . LEU A 1 109 ? 97.377 51.859 9.012 1.00 60.93 108 LEU A O 1
ATOM 716 N N . THR A 1 110 ? 97.819 50.022 10.232 1.00 60.40 109 THR A N 1
ATOM 717 C CA . THR A 1 110 ? 99.187 50.450 10.489 1.00 57.74 109 THR A CA 1
ATOM 718 C C . THR A 1 110 ? 100.005 50.634 9.220 1.00 62.01 109 THR A C 1
ATOM 719 O O . THR A 1 110 ? 100.774 51.609 9.170 1.00 68.98 109 THR A O 1
ATOM 723 N N . PRO A 1 111 ? 99.905 49.788 8.174 1.00 64.11 110 PRO A N 1
ATOM 724 C CA . PRO A 1 111 ? 100.547 50.176 6.904 1.00 65.73 110 PRO A CA 1
ATOM 725 C C . PRO A 1 111 ? 99.992 51.474 6.316 1.00 71.57 110 PRO A C 1
ATOM 726 O O . PRO A 1 111 ? 100.746 52.252 5.720 1.00 69.39 110 PRO A O 1
ATOM 730 N N . LEU A 1 112 ? 98.695 51.744 6.497 1.00 66.13 111 LEU A N 1
ATOM 731 C CA . LEU A 1 112 ? 98.099 52.974 5.977 1.00 67.23 111 LEU A CA 1
ATOM 732 C C . LEU A 1 112 ? 98.662 54.222 6.648 1.00 69.82 111 LEU A C 1
ATOM 733 O O . LEU A 1 112 ? 98.711 55.292 6.027 1.00 74.15 111 LEU A O 1
ATOM 738 N N . LEU A 1 113 ? 99.069 54.116 7.916 1.00 67.75 112 LEU A N 1
ATOM 739 C CA . LEU A 1 113 ? 99.487 55.277 8.691 1.00 70.69 112 LEU A CA 1
ATOM 740 C C . LEU A 1 113 ? 100.993 55.468 8.690 1.00 77.40 112 LEU A C 1
ATOM 741 O O . LEU A 1 113 ? 101.475 56.497 9.178 1.00 76.85 112 LEU A O 1
ATOM 746 N N . SER A 1 114 ? 101.741 54.503 8.145 1.00 76.56 113 SER A N 1
ATOM 747 C CA . SER A 1 114 ? 103.190 54.636 8.053 1.00 73.39 113 SER A CA 1
ATOM 748 C C . SER A 1 114 ? 103.581 55.900 7.301 1.00 79.73 113 SER A C 1
ATOM 749 O O . SER A 1 114 ? 104.542 56.574 7.679 1.00 80.86 113 SER A O 1
ATOM 752 N N . ASP A 1 115 ? 102.862 56.227 6.217 1.00 86.88 114 ASP A N 1
ATOM 753 C CA . ASP A 1 115 ? 103.215 57.389 5.395 1.00 86.38 114 ASP A CA 1
ATOM 754 C C . ASP A 1 115 ? 102.947 58.693 6.134 1.00 85.33 114 ASP A C 1
ATOM 755 O O . ASP A 1 115 ? 103.809 59.578 6.149 1.00 87.83 114 ASP A O 1
ATOM 760 N N . VAL A 1 116 ? 101.814 58.780 6.838 1.00 86.29 115 VAL A N 1
ATOM 761 C CA . VAL A 1 116 ? 101.159 60.066 7.079 1.00 80.35 115 VAL A CA 1
ATOM 762 C C . VAL A 1 116 ? 102.103 61.080 7.709 1.00 79.23 115 VAL A C 1
ATOM 763 O O . VAL A 1 116 ? 102.857 60.772 8.642 1.00 78.76 115 VAL A O 1
ATOM 767 N N . SER A 1 117 ? 102.097 62.291 7.157 1.00 73.00 116 SER A N 1
ATOM 768 C CA . SER A 1 117 ? 102.731 63.453 7.756 1.00 64.18 116 SER A CA 1
ATOM 769 C C . SER A 1 117 ? 101.787 64.642 7.631 1.00 66.11 116 SER A C 1
ATOM 770 O O . SER A 1 117 ? 101.064 64.762 6.637 1.00 68.32 116 SER A O 1
ATOM 773 N N . PRO A 1 118 ? 101.747 65.524 8.640 1.00 64.32 117 PRO A N 1
ATOM 774 C CA . PRO A 1 118 ? 102.561 65.476 9.860 1.00 61.22 117 PRO A CA 1
ATOM 775 C C . PRO A 1 118 ? 102.165 64.278 10.709 1.00 65.69 117 PRO A C 1
ATOM 776 O O . PRO A 1 118 ? 101.094 63.695 10.450 1.00 62.57 117 PRO A O 1
ATOM 780 N N . PRO A 1 119 ? 103.012 63.878 11.658 1.00 65.96 118 PRO A N 1
ATOM 781 C CA . PRO A 1 119 ? 102.701 62.675 12.432 1.00 62.58 118 PRO A CA 1
ATOM 782 C C . PRO A 1 119 ? 101.366 62.869 13.123 1.00 56.18 118 PRO A C 1
ATOM 783 O O . PRO A 1 119 ? 100.949 63.996 13.393 1.00 51.82 118 PRO A O 1
ATOM 787 N N . LEU A 1 120 ? 100.658 61.767 13.336 1.00 58.37 119 LEU A N 1
ATOM 788 C CA . LEU A 1 120 ? 99.359 61.863 13.972 1.00 52.57 119 LEU A CA 1
ATOM 789 C C . LEU A 1 120 ? 99.564 62.091 15.456 1.00 47.64 119 LEU A C 1
ATOM 790 O O . LEU A 1 120 ? 100.491 61.540 16.044 1.00 52.19 119 LEU A O 1
ATOM 795 N N . ALA A 1 121 ? 98.745 62.952 16.056 1.00 49.78 120 ALA A N 1
ATOM 796 C CA . ALA A 1 121 ? 98.795 63.085 17.509 1.00 48.97 120 ALA A CA 1
ATOM 797 C C . ALA A 1 121 ? 97.883 62.065 18.164 1.00 48.64 120 ALA A C 1
ATOM 798 O O . ALA A 1 121 ? 98.169 61.567 19.264 1.00 52.67 120 ALA A O 1
ATOM 800 N N . ALA A 1 122 ? 96.794 61.716 17.491 1.00 41.92 121 ALA A N 1
ATOM 801 C CA . ALA A 1 122 ? 95.835 60.813 18.099 1.00 43.70 121 ALA A CA 1
ATOM 802 C C . ALA A 1 122 ? 94.945 60.256 17.005 1.00 41.09 121 ALA A C 1
ATOM 803 O O . ALA A 1 122 ? 94.906 60.767 15.885 1.00 44.84 121 ALA A O 1
ATOM 805 N N . ILE A 1 123 ? 94.222 59.203 17.350 1.00 36.01 122 ILE A N 1
ATOM 806 C CA . ILE A 1 123 ? 93.153 58.677 16.518 1.00 41.19 122 ILE A CA 1
ATOM 807 C C . ILE A 1 123 ? 91.894 58.555 17.370 1.00 39.56 122 ILE A C 1
ATOM 808 O O . ILE A 1 123 ? 91.971 58.319 18.580 1.00 38.18 122 ILE A O 1
ATOM 813 N N . VAL A 1 124 ? 90.739 58.761 16.739 1.00 39.99 123 VAL A N 1
ATOM 814 C CA . VAL A 1 124 ? 89.425 58.692 17.371 1.00 37.52 123 VAL A CA 1
ATOM 815 C C . VAL A 1 124 ? 88.589 57.671 16.616 1.00 41.36 123 VAL A C 1
ATOM 816 O O . VAL A 1 124 ? 88.364 57.821 15.410 1.00 39.18 123 VAL A O 1
ATOM 820 N N . CYS A 1 125 ? 88.125 56.647 17.326 1.00 40.32 124 CYS A N 1
ATOM 821 C CA . CYS A 1 125 ? 87.417 55.518 16.739 1.00 38.25 124 CYS A CA 1
ATOM 822 C C . CYS A 1 125 ? 86.011 55.434 17.296 1.00 39.63 124 CYS A C 1
ATOM 823 O O . CYS A 1 125 ? 85.823 55.344 18.511 1.00 41.62 124 CYS A O 1
ATOM 826 N N . ASP A 1 126 ? 85.028 55.402 16.415 1.00 42.47 125 ASP A N 1
ATOM 827 C CA . ASP A 1 126 ? 83.676 55.186 16.887 1.00 41.75 125 ASP A CA 1
ATOM 828 C C . ASP A 1 126 ? 83.566 53.866 17.653 1.00 41.55 125 ASP A C 1
ATOM 829 O O . ASP A 1 126 ? 84.188 52.863 17.287 1.00 40.93 125 ASP A O 1
ATOM 834 N N . ILE A 1 127 ? 82.732 53.881 18.706 1.00 36.89 126 ILE A N 1
ATOM 835 C CA . ILE A 1 127 ? 82.597 52.787 19.676 1.00 39.97 126 ILE A CA 1
ATOM 836 C C . ILE A 1 127 ? 82.251 51.464 18.996 1.00 42.05 126 ILE A C 1
ATOM 837 O O . ILE A 1 127 ? 82.694 50.395 19.426 1.00 41.49 126 ILE A O 1
ATOM 842 N N . ALA A 1 128 ? 81.447 51.508 17.945 1.00 43.14 127 ALA A N 1
ATOM 843 C CA . ALA A 1 128 ? 80.990 50.276 17.332 1.00 44.62 127 ALA A CA 1
ATOM 844 C C . ALA A 1 128 ? 82.152 49.485 16.739 1.00 47.85 127 ALA A C 1
ATOM 845 O O . ALA A 1 128 ? 82.096 48.255 16.668 1.00 49.32 127 ALA A O 1
ATOM 847 N N . ILE A 1 129 ? 83.226 50.166 16.337 1.00 42.32 128 ILE A N 1
ATOM 848 C CA . ILE A 1 129 ? 84.347 49.513 15.684 1.00 37.23 128 ILE A CA 1
ATOM 849 C C . ILE A 1 129 ? 85.616 49.589 16.500 1.00 41.18 128 ILE A C 1
ATOM 850 O O . ILE A 1 129 ? 86.683 49.234 16.005 1.00 42.03 128 ILE A O 1
ATOM 855 N N . CYS A 1 130 ? 85.531 50.015 17.751 1.00 45.05 129 CYS A N 1
ATOM 856 C CA . CYS A 1 130 ? 86.723 50.544 18.405 1.00 43.84 129 CYS A CA 1
ATOM 857 C C . CYS A 1 130 ? 87.698 49.433 18.808 1.00 48.57 129 CYS A C 1
ATOM 858 O O . CYS A 1 130 ? 88.917 49.582 18.642 1.00 47.09 129 CYS A O 1
ATOM 861 N N . SER A 1 131 ? 87.170 48.304 19.316 1.00 43.98 130 SER A N 1
ATOM 862 C CA . SER A 1 131 ? 87.950 47.358 20.127 1.00 52.14 130 SER A CA 1
ATOM 863 C C . SER A 1 131 ? 89.248 46.926 19.452 1.00 51.85 130 SER A C 1
ATOM 864 O O . SER A 1 131 ? 90.306 46.881 20.090 1.00 55.04 130 SER A O 1
ATOM 867 N N . THR A 1 132 ? 89.185 46.565 18.172 1.00 48.05 131 THR A N 1
ATOM 868 C CA . THR A 1 132 ? 90.385 46.084 17.500 1.00 51.66 131 THR A CA 1
ATOM 869 C C . THR A 1 132 ? 91.320 47.232 17.163 1.00 54.33 131 THR A C 1
ATOM 870 O O . THR A 1 132 ? 92.542 47.064 17.180 1.00 59.79 131 THR A O 1
ATOM 874 N N . PHE A 1 133 ? 90.763 48.409 16.857 1.00 56.04 132 PHE A N 1
ATOM 875 C CA . PHE A 1 133 ? 91.586 49.540 16.438 1.00 56.23 132 PHE A CA 1
ATOM 876 C C . PHE A 1 133 ? 92.395 50.099 17.604 1.00 54.33 132 PHE A C 1
ATOM 877 O O . PHE A 1 133 ? 93.501 50.606 17.397 1.00 52.82 132 PHE A O 1
ATOM 885 N N . LEU A 1 134 ? 91.868 50.002 18.829 1.00 51.88 133 LEU A N 1
ATOM 886 C CA . LEU A 1 134 ? 92.672 50.265 20.020 1.00 54.47 133 LEU A CA 1
ATOM 887 C C . LEU A 1 134 ? 93.956 49.447 20.012 1.00 53.29 133 LEU A C 1
ATOM 888 O O . LEU A 1 134 ? 95.048 49.970 20.269 1.00 51.73 133 LEU A O 1
ATOM 893 N N . THR A 1 135 ? 93.844 48.154 19.729 1.00 58.89 134 THR A N 1
ATOM 894 C CA . THR A 1 135 ? 95.005 47.281 19.854 1.00 61.02 134 THR A CA 1
ATOM 895 C C . THR A 1 135 ? 96.056 47.609 18.800 1.00 55.22 134 THR A C 1
ATOM 896 O O . THR A 1 135 ? 97.255 47.648 19.099 1.00 58.05 134 THR A O 1
ATOM 900 N N . VAL A 1 136 ? 95.620 47.876 17.570 1.00 52.05 135 VAL A N 1
ATOM 901 C CA . VAL A 1 136 ? 96.524 48.344 16.526 1.00 51.87 135 VAL A CA 1
ATOM 902 C C . VAL A 1 136 ? 97.160 49.678 16.909 1.00 56.74 135 VAL A C 1
ATOM 903 O O . VAL A 1 136 ? 98.381 49.843 16.807 1.00 62.48 135 VAL A O 1
ATOM 907 N N . ALA A 1 137 ? 96.359 50.643 17.369 1.00 46.78 136 ALA A N 1
ATOM 908 C CA . ALA A 1 137 ? 96.931 51.933 17.729 1.00 47.89 136 ALA A CA 1
ATOM 909 C C . ALA A 1 137 ? 97.992 51.787 18.814 1.00 47.68 136 ALA A C 1
ATOM 910 O O . ALA A 1 137 ? 98.995 52.507 18.806 1.00 46.67 136 ALA A O 1
ATOM 912 N N . ALA A 1 138 ? 97.794 50.870 19.765 1.00 46.38 137 ALA A N 1
ATOM 913 C CA . ALA A 1 138 ? 98.772 50.756 20.844 1.00 48.95 137 ALA A CA 1
ATOM 914 C C . ALA A 1 138 ? 100.101 50.199 20.336 1.00 57.36 137 ALA A C 1
ATOM 915 O O . ALA A 1 138 ? 101.164 50.578 20.837 1.00 60.02 137 ALA A O 1
ATOM 917 N N . GLU A 1 139 ? 100.070 49.312 19.329 1.00 56.33 138 GLU A N 1
ATOM 918 C CA . GLU A 1 139 ? 101.318 48.736 18.834 1.00 57.73 138 GLU A CA 1
ATOM 919 C C . GLU A 1 139 ? 102.183 49.775 18.129 1.00 58.92 138 GLU A C 1
ATOM 920 O O . GLU A 1 139 ? 103.413 49.690 18.168 1.00 59.80 138 GLU A O 1
ATOM 926 N N . ILE A 1 140 ? 101.563 50.763 17.481 1.00 58.50 139 ILE A N 1
ATOM 927 C CA . ILE A 1 140 ? 102.303 51.827 16.807 1.00 55.24 139 ILE A CA 1
ATOM 928 C C . ILE A 1 140 ? 102.456 53.015 17.751 1.00 55.06 139 ILE A C 1
ATOM 929 O O . ILE A 1 140 ? 102.942 54.077 17.357 1.00 54.70 139 ILE A O 1
ATOM 934 N N . SER A 1 141 ? 102.051 52.838 19.007 1.00 52.40 140 SER A N 1
ATOM 935 C CA . SER A 1 141 ? 102.187 53.866 20.041 1.00 51.00 140 SER A CA 1
ATOM 936 C C . SER A 1 141 ? 101.543 55.185 19.624 1.00 47.50 140 SER A C 1
ATOM 937 O O . SER A 1 141 ? 102.177 56.238 19.586 1.00 48.53 140 SER A O 1
ATOM 940 N N . LEU A 1 142 ? 100.259 55.110 19.325 1.00 43.96 141 LEU A N 1
ATOM 941 C CA . LEU A 1 142 ? 99.458 56.228 18.924 1.00 41.68 141 LEU A CA 1
ATOM 942 C C . LEU A 1 142 ? 98.261 56.341 19.854 1.00 39.56 141 LEU A C 1
ATOM 943 O O . LEU A 1 142 ? 97.424 55.433 19.873 1.00 38.53 141 LEU A O 1
ATOM 948 N N . PRO A 1 143 ? 98.142 57.408 20.640 1.00 44.53 142 PRO A N 1
ATOM 949 C CA . PRO A 1 143 ? 97.001 57.505 21.568 1.00 44.65 142 PRO A CA 1
ATOM 950 C C . PRO A 1 143 ? 95.687 57.317 20.825 1.00 38.87 142 PRO A C 1
ATOM 951 O O . PRO A 1 143 ? 95.457 57.919 19.769 1.00 40.80 142 PRO A O 1
ATOM 955 N N . ALA A 1 144 ? 94.829 56.472 21.384 1.00 36.16 143 ALA A N 1
ATOM 956 C CA . ALA A 1 144 ? 93.555 56.113 20.777 1.00 40.89 143 ALA A CA 1
ATOM 957 C C . ALA A 1 144 ? 92.399 56.487 21.699 1.00 41.48 143 ALA A C 1
ATOM 958 O O . ALA A 1 144 ? 92.322 56.016 22.845 1.00 37.99 143 ALA A O 1
ATOM 960 N N . TYR A 1 145 ? 91.478 57.299 21.184 1.00 35.60 144 TYR A N 1
ATOM 961 C CA . TYR A 1 145 ? 90.306 57.726 21.933 1.00 37.99 144 TYR A CA 1
ATOM 962 C C . TYR A 1 145 ? 89.059 57.073 21.355 1.00 39.04 144 TYR A C 1
ATOM 963 O O . TYR A 1 145 ? 88.850 57.075 20.138 1.00 42.95 144 TYR A O 1
ATOM 972 N N . VAL A 1 146 ? 88.242 56.496 22.221 1.00 37.07 145 VAL A N 1
ATOM 973 C CA . VAL A 1 146 ? 86.974 55.939 21.771 1.00 39.24 145 VAL A CA 1
ATOM 974 C C . VAL A 1 146 ? 85.960 57.066 21.703 1.00 38.86 145 VAL A C 1
ATOM 975 O O . VAL A 1 146 ? 85.838 57.863 22.643 1.00 41.72 145 VAL A O 1
ATOM 979 N N . PHE A 1 147 ? 85.260 57.174 20.586 1.00 34.85 146 PHE A N 1
ATOM 980 C CA . PHE A 1 147 ? 84.148 58.104 20.491 1.00 38.09 146 PHE A CA 1
ATOM 981 C C . PHE A 1 147 ? 82.876 57.319 20.754 1.00 34.76 146 PHE A C 1
ATOM 982 O O . PHE A 1 147 ? 82.490 56.471 19.946 1.00 40.73 146 PHE A O 1
ATOM 990 N N . PHE A 1 148 ? 82.242 57.585 21.883 1.00 38.60 147 PHE A N 1
ATOM 991 C CA . PHE A 1 148 ? 80.945 57.002 22.209 1.00 39.14 147 PHE A CA 1
ATOM 992 C C . PHE A 1 148 ? 79.868 57.985 21.754 1.00 39.34 147 PHE A C 1
ATOM 993 O O . PHE A 1 148 ? 79.422 58.841 22.529 1.00 40.85 147 PHE A O 1
ATOM 1001 N N . SER A 1 149 ? 79.442 57.835 20.492 1.00 38.50 148 SER A N 1
ATOM 1002 C CA . SER A 1 149 ? 78.453 58.700 19.864 1.00 38.96 148 SER A CA 1
ATOM 1003 C C . SER A 1 149 ? 77.087 58.636 20.530 1.00 37.72 148 SER A C 1
ATOM 1004 O O . SER A 1 149 ? 76.212 59.433 20.193 1.00 48.05 148 SER A O 1
ATOM 1007 N N . LEU A 1 150 ? 76.855 57.706 21.432 1.00 41.23 149 LEU A N 1
ATOM 1008 C CA . LEU A 1 150 ? 75.577 57.714 22.122 1.00 43.25 149 LEU A CA 1
ATOM 1009 C C . LEU A 1 150 ? 75.693 5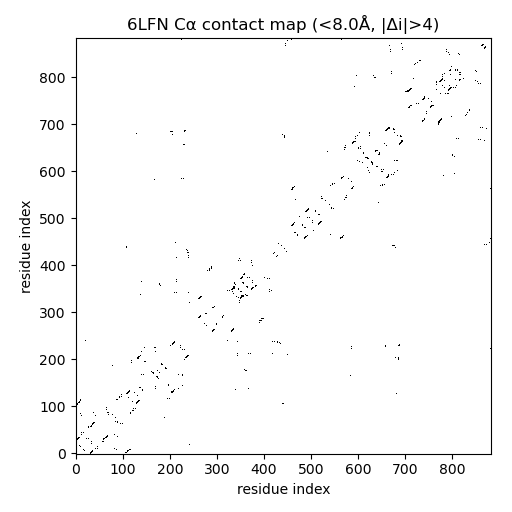8.507 23.421 1.00 39.35 149 LEU A C 1
ATOM 1010 O O . LEU A 1 150 ? 76.700 59.160 23.696 1.00 43.68 149 LEU A O 1
ATOM 1015 N N . SER A 1 151 ? 74.669 58.395 24.255 1.00 38.94 150 SER A N 1
ATOM 1016 C CA . SER A 1 151 ? 74.597 59.122 25.515 1.00 41.46 150 SER A CA 1
ATOM 1017 C C . SER A 1 151 ? 75.565 58.590 26.583 1.00 40.51 150 SER A C 1
ATOM 1018 O O . SER A 1 151 ? 76.083 57.476 26.521 1.00 37.62 150 SER A O 1
ATOM 1021 N N . ALA A 1 152 ? 75.769 59.418 27.609 1.00 40.32 151 ALA A N 1
ATOM 1022 C CA . ALA A 1 152 ? 76.526 58.995 28.776 1.00 37.90 151 ALA A CA 1
ATOM 1023 C C . ALA A 1 152 ? 75.835 57.830 29.493 1.00 41.06 151 ALA A C 1
ATOM 1024 O O . ALA A 1 152 ? 76.502 56.986 30.106 1.00 35.57 151 ALA A O 1
ATOM 1026 N N . GLN A 1 153 ? 74.503 57.772 29.416 1.00 43.32 152 GLN A N 1
ATOM 1027 C CA . GLN A 1 153 ? 73.742 56.670 30.002 1.00 43.55 152 GLN A CA 1
ATOM 1028 C C . GLN A 1 153 ? 74.137 55.330 29.379 1.00 45.79 152 GLN A C 1
ATOM 1029 O O . GLN A 1 153 ? 74.467 54.376 30.090 1.00 37.07 152 GLN A O 1
ATOM 1035 N N . MET A 1 154 ? 74.121 55.253 28.047 1.00 40.06 153 MET A N 1
ATOM 1036 C CA . MET A 1 154 ? 74.510 54.033 27.356 1.00 39.71 153 MET A CA 1
ATOM 1037 C C . MET A 1 154 ? 75.984 53.720 27.576 1.00 43.89 153 MET A C 1
ATOM 1038 O O . MET A 1 154 ? 76.391 52.551 27.525 1.00 44.13 153 MET A O 1
ATOM 1043 N N . LEU A 1 155 ? 76.808 54.746 27.793 1.00 37.61 154 LEU A N 1
ATOM 1044 C CA . LEU A 1 155 ? 78.212 54.474 28.057 1.00 39.44 154 LEU A CA 1
ATOM 1045 C C . LEU A 1 155 ? 78.370 53.812 29.420 1.00 36.74 154 LEU A C 1
ATOM 1046 O O . LEU A 1 155 ? 79.098 52.826 29.564 1.00 33.74 154 LEU A O 1
ATOM 1051 N N . SER A 1 156 ? 77.704 54.357 30.433 1.00 36.43 155 SER A N 1
ATOM 1052 C CA . SER A 1 156 ? 77.722 53.733 31.742 1.00 40.01 155 SER A CA 1
ATOM 1053 C C . SER A 1 156 ? 77.222 52.299 31.652 1.00 42.64 155 SER A C 1
ATOM 1054 O O . SER A 1 156 ? 77.882 51.384 32.148 1.00 42.03 155 SER A O 1
ATOM 1057 N N . LEU A 1 157 ? 76.082 52.086 30.982 1.00 41.28 156 LEU A N 1
ATOM 1058 C CA . LEU A 1 157 ? 75.535 50.745 30.836 1.00 40.70 156 LEU A CA 1
ATOM 1059 C C . LEU A 1 157 ? 76.520 49.818 30.135 1.00 41.64 156 LEU A C 1
ATOM 1060 O O . LEU A 1 157 ? 76.764 48.707 30.605 1.00 42.52 156 LEU A O 1
ATOM 1065 N N . ASN A 1 158 ? 77.109 50.270 29.024 1.00 45.57 157 ASN A N 1
ATOM 1066 C CA . ASN A 1 158 ? 78.047 49.441 28.270 1.00 43.12 157 ASN A CA 1
ATOM 1067 C C . ASN A 1 158 ? 79.270 49.076 29.109 1.00 47.60 157 ASN A C 1
ATOM 1068 O O . ASN A 1 158 ? 79.815 47.975 28.970 1.00 43.72 157 ASN A O 1
ATOM 1073 N N . LEU A 1 159 ? 79.725 49.993 29.977 1.00 40.89 158 LEU A N 1
ATOM 1074 C CA . LEU A 1 159 ? 80.944 49.745 30.744 1.00 44.82 158 LEU A CA 1
ATOM 1075 C C . LEU A 1 159 ? 80.678 48.822 31.919 1.00 46.71 158 LEU A C 1
ATOM 1076 O O . LEU A 1 159 ? 81.569 48.085 32.352 1.00 44.64 158 LEU A O 1
ATOM 1081 N N . ALA A 1 160 ? 79.467 48.862 32.453 1.00 42.48 159 ALA A N 1
ATOM 1082 C CA . ALA A 1 160 ? 79.120 48.091 33.628 1.00 43.18 159 ALA A CA 1
ATOM 1083 C C . ALA A 1 160 ? 78.498 46.748 33.272 1.00 53.46 159 ALA A C 1
ATOM 1084 O O . ALA A 1 160 ? 78.441 45.858 34.129 1.00 53.75 159 ALA A O 1
ATOM 1086 N N . PHE A 1 161 ? 78.027 46.591 32.036 1.00 48.26 160 PHE A N 1
ATOM 1087 C CA . PHE A 1 161 ? 77.418 45.331 31.643 1.00 49.89 160 PHE A CA 1
ATOM 1088 C C . PHE A 1 161 ? 78.353 44.152 31.838 1.00 52.74 160 PHE A C 1
ATOM 1089 O O . PHE A 1 161 ? 77.897 43.148 32.408 1.00 49.98 160 PHE A O 1
ATOM 1097 N N . PRO A 1 162 ? 79.631 44.182 31.416 1.00 56.29 161 PRO A N 1
ATOM 1098 C CA . PRO A 1 162 ? 80.470 43.006 31.681 1.00 52.95 161 PRO A CA 1
ATOM 1099 C C . PRO A 1 162 ? 80.452 42.581 33.135 1.00 53.60 161 PRO A C 1
ATOM 1100 O O . PRO A 1 162 ? 80.414 41.379 33.407 1.00 48.81 161 PRO A O 1
ATOM 1104 N N . THR A 1 163 ? 80.413 43.532 34.077 1.00 53.34 162 THR A N 1
ATOM 1105 C CA . THR A 1 163 ? 80.585 43.181 35.486 1.00 52.36 162 THR A CA 1
ATOM 1106 C C . THR A 1 163 ? 79.345 42.496 36.067 1.00 56.08 162 THR A C 1
ATOM 1107 O O . THR A 1 163 ? 79.428 41.834 37.105 1.00 57.19 162 THR A O 1
ATOM 1111 N N . VAL A 1 164 ? 78.190 42.658 35.425 1.00 56.54 163 VAL A N 1
ATOM 1112 C CA . VAL A 1 164 ? 76.916 42.152 35.924 1.00 53.62 163 VAL A CA 1
ATOM 1113 C C . VAL A 1 164 ? 76.231 41.252 34.899 1.00 49.90 163 VAL A C 1
ATOM 1114 O O . VAL A 1 164 ? 75.017 41.054 34.962 1.00 49.04 163 VAL A O 1
ATOM 1118 N N . ALA A 1 165 ? 77.000 40.702 33.959 1.00 49.10 164 ALA A N 1
ATOM 1119 C CA . ALA A 1 165 ? 76.404 39.989 32.830 1.00 54.15 164 ALA A CA 1
ATOM 1120 C C . ALA A 1 165 ? 75.719 38.696 33.269 1.00 56.28 164 ALA A C 1
ATOM 1121 O O . ALA A 1 165 ? 74.608 38.394 32.818 1.00 56.76 164 ALA A O 1
ATOM 1123 N N . ASP A 1 166 ? 76.358 37.928 34.154 1.00 52.70 165 ASP A N 1
ATOM 1124 C CA . ASP A 1 166 ? 75.760 36.688 34.628 1.00 49.70 165 ASP A CA 1
ATOM 1125 C C . ASP A 1 166 ? 74.443 36.965 35.350 1.00 52.77 165 ASP A C 1
ATOM 1126 O O . ASP A 1 166 ? 73.456 36.248 35.157 1.00 50.70 165 ASP A O 1
ATOM 1131 N N . GLN A 1 167 ? 74.398 38.022 36.166 1.00 55.65 166 GLN A N 1
ATOM 1132 C CA . GLN A 1 167 ? 73.157 38.361 36.858 1.00 54.48 166 GLN A CA 1
ATOM 1133 C C . GLN A 1 167 ? 72.091 38.862 35.882 1.00 59.13 166 GLN A C 1
ATOM 1134 O O . GLN A 1 167 ? 70.892 38.676 36.117 1.00 60.51 166 GLN A O 1
ATOM 1140 N N . VAL A 1 168 ? 72.499 39.485 34.771 1.00 54.87 167 VAL A N 1
ATOM 1141 C CA . VAL A 1 168 ? 71.519 39.831 33.738 1.00 57.24 167 VAL A CA 1
ATOM 1142 C C . VAL A 1 168 ? 71.012 38.582 33.017 1.00 50.73 167 VAL A C 1
ATOM 1143 O O . VAL A 1 168 ? 69.804 38.369 32.906 1.00 50.33 167 VAL A O 1
ATOM 1147 N N . TYR A 1 169 ? 71.920 37.720 32.551 1.00 48.85 168 TYR A N 1
ATOM 1148 C CA . TYR A 1 169 ? 71.513 36.546 31.778 1.00 53.00 168 TYR A CA 1
ATOM 1149 C C . TYR A 1 169 ? 70.633 35.590 32.575 1.00 52.96 168 TYR A C 1
ATOM 1150 O O . TYR A 1 169 ? 69.736 34.957 32.012 1.00 58.15 168 TYR A O 1
ATOM 1159 N N . GLY A 1 170 ? 70.866 35.461 33.871 1.00 57.45 169 GLY A N 1
ATOM 1160 C CA . GLY A 1 170 ? 70.033 34.579 34.659 1.00 54.84 169 GLY A CA 1
ATOM 1161 C C . GLY A 1 170 ? 68.856 35.224 35.353 1.00 54.36 169 GLY A C 1
ATOM 1162 O O . GLY A 1 170 ? 68.072 34.533 36.006 1.00 65.70 169 GLY A O 1
ATOM 1163 N N . ALA A 1 171 ? 68.687 36.530 35.244 1.00 56.58 170 ALA A N 1
ATOM 1164 C CA . ALA A 1 171 ? 67.561 37.165 35.913 1.00 57.03 170 ALA A CA 1
ATOM 1165 C C . ALA A 1 171 ? 66.245 36.858 35.189 1.00 53.99 170 ALA A C 1
ATOM 1166 O O . ALA A 1 171 ? 66.204 36.573 33.989 1.00 57.74 170 ALA A O 1
ATOM 1168 N N . GLY A 1 172 ? 65.161 36.905 35.939 1.00 57.16 171 GLY A N 1
ATOM 1169 C CA . GLY A 1 172 ? 63.863 36.677 35.356 1.00 58.81 171 GLY A CA 1
ATOM 1170 C C . GLY A 1 172 ? 63.290 37.917 34.708 1.00 64.41 171 GLY A C 1
ATOM 1171 O O . GLY A 1 172 ? 63.714 39.045 34.949 1.00 62.91 171 GLY A O 1
ATOM 1172 N N . GLU A 1 173 ? 62.317 37.685 33.837 1.00 68.00 172 GLU A N 1
ATOM 1173 C CA . GLU A 1 173 ? 61.579 38.795 33.272 1.00 67.14 172 GLU A CA 1
ATOM 1174 C C . GLU A 1 173 ? 60.891 39.549 34.396 1.00 66.96 172 GLU A C 1
ATOM 1175 O O . GLU A 1 173 ? 60.443 38.960 35.382 1.00 70.78 172 GLU A O 1
ATOM 1181 N N . GLY A 1 174 ? 60.821 40.859 34.255 1.00 66.64 173 GLY A N 1
ATOM 1182 C CA . GLY A 1 174 ? 60.289 41.684 35.307 1.00 59.18 173 GLY A CA 1
ATOM 1183 C C . GLY A 1 174 ? 61.283 41.992 36.395 1.00 56.69 173 GLY A C 1
ATOM 1184 O O . GLY A 1 174 ? 61.006 42.847 37.245 1.00 61.52 173 GLY A O 1
ATOM 1185 N N . ASP A 1 175 ? 62.437 41.338 36.396 1.00 56.68 174 ASP A N 1
ATOM 1186 C CA . ASP A 1 175 ? 63.477 41.696 37.347 1.00 55.53 174 ASP A CA 1
ATOM 1187 C C . ASP A 1 175 ? 64.131 43.014 36.968 1.00 60.10 174 ASP A C 1
ATOM 1188 O O . ASP A 1 175 ? 64.323 43.327 35.788 1.00 58.73 174 ASP A O 1
ATOM 1193 N N . GLU A 1 176 ? 64.573 43.719 38.001 1.00 54.16 175 GLU A N 1
ATOM 1194 C CA . GLU A 1 176 ? 65.340 44.969 37.826 1.00 58.67 175 GLU A CA 1
ATOM 1195 C C . GLU A 1 176 ? 66.788 44.666 38.206 1.00 56.36 175 GLU A C 1
ATOM 1196 O O . GLU A 1 176 ? 67.006 43.920 39.148 1.00 60.02 175 GLU A O 1
ATOM 1202 N N . ILE A 1 177 ? 67.726 45.265 37.489 1.00 52.43 176 ILE A N 1
ATOM 1203 C CA . ILE A 1 177 ? 69.152 45.047 37.690 1.00 57.31 176 ILE A CA 1
ATOM 1204 C C . ILE A 1 177 ? 69.792 46.364 38.113 1.00 54.89 176 ILE A C 1
ATOM 1205 O O . ILE A 1 177 ? 69.479 47.421 37.557 1.00 61.33 176 ILE A O 1
ATOM 1210 N N . ARG A 1 178 ? 70.665 46.303 39.113 1.00 54.18 177 ARG A N 1
ATOM 1211 C CA . ARG A 1 178 ? 71.459 47.451 39.543 1.00 57.10 177 ARG A CA 1
ATOM 1212 C C . ARG A 1 178 ? 72.768 47.484 38.760 1.00 59.99 177 ARG A C 1
ATOM 1213 O O . ARG A 1 178 ? 73.572 46.549 38.855 1.00 57.77 177 ARG A O 1
ATOM 1215 N N . PHE A 1 179 ? 72.983 48.553 37.991 1.00 56.00 178 PHE A N 1
ATOM 1216 C CA . PHE A 1 179 ? 74.261 48.803 37.334 1.00 53.83 178 PHE A CA 1
ATOM 1217 C C . PHE A 1 179 ? 75.011 49.857 38.131 1.00 58.90 178 PHE A C 1
ATOM 1218 O O . PHE A 1 179 ? 74.406 50.874 38.499 1.00 58.35 178 PHE A O 1
ATOM 1226 N N . PRO A 1 180 ? 76.314 49.656 38.397 1.00 58.96 179 PRO A N 1
ATOM 1227 C CA . PRO A 1 180 ? 77.029 50.507 39.381 1.00 52.86 179 PRO A CA 1
ATOM 1228 C C . PRO A 1 180 ? 76.931 52.009 39.182 1.00 56.29 179 PRO A C 1
ATOM 1229 O O . PRO A 1 180 ? 76.572 52.721 40.119 1.00 67.07 179 PRO A O 1
ATOM 1233 N N . GLY A 1 181 ? 77.278 52.530 38.016 1.00 49.80 180 GLY A N 1
ATOM 1234 C CA . GLY A 1 181 ? 77.283 53.977 37.866 1.00 57.93 180 GLY A CA 1
ATOM 1235 C C . GLY A 1 181 ? 75.898 54.600 37.799 1.00 57.32 180 GLY A C 1
ATOM 1236 O O . GLY A 1 181 ? 75.717 55.771 38.137 1.00 59.16 180 GLY A O 1
ATOM 1237 N N . LEU A 1 182 ? 74.908 53.831 37.389 1.00 66.05 181 LEU A N 1
ATOM 1238 C CA . LEU A 1 182 ? 73.655 54.426 36.960 1.00 62.86 181 LEU A CA 1
ATOM 1239 C C . LEU A 1 182 ? 72.748 54.737 38.154 1.00 68.41 181 LEU A C 1
ATOM 1240 O O . LEU A 1 182 ? 72.632 53.928 39.085 1.00 71.05 181 LEU A O 1
ATOM 1245 N N . PRO A 1 183 ? 72.080 55.896 38.154 1.00 72.04 182 PRO A N 1
ATOM 1246 C CA . PRO A 1 183 ? 71.242 56.251 39.313 1.00 69.47 182 PRO A CA 1
ATOM 1247 C C . PRO A 1 183 ? 70.101 55.279 39.589 1.00 69.56 182 PRO A C 1
ATOM 1248 O O . PRO A 1 183 ? 69.963 54.839 40.736 1.00 75.33 182 PRO A O 1
ATOM 1252 N N . GLU A 1 184 ? 69.279 54.918 38.606 1.00 65.77 183 GLU A N 1
ATOM 1253 C CA . GLU A 1 184 ? 68.156 54.028 38.876 1.00 66.54 183 GLU A CA 1
ATOM 1254 C C . GLU A 1 184 ? 68.403 52.631 38.305 1.00 65.16 183 GLU A C 1
ATOM 1255 O O . GLU A 1 184 ? 69.081 52.474 37.284 1.00 66.21 183 GLU A O 1
ATOM 1261 N N . SER A 1 185 ? 67.856 51.618 38.983 1.00 60.97 184 SER A N 1
ATOM 1262 C CA . SER A 1 185 ? 67.975 50.236 38.532 1.00 62.41 184 SER A CA 1
ATOM 1263 C C . SER A 1 185 ? 67.236 50.058 37.213 1.00 59.04 184 SER A C 1
ATOM 1264 O O . SER A 1 185 ? 66.241 50.734 36.938 1.00 62.54 184 SER A O 1
ATOM 1267 N N . ILE A 1 186 ? 67.721 49.138 36.392 1.00 57.73 185 ILE A N 1
ATOM 1268 C CA . ILE A 1 186 ? 67.281 48.995 35.009 1.00 53.08 185 ILE A CA 1
ATOM 1269 C C . ILE A 1 186 ? 66.422 47.742 34.892 1.00 57.16 185 ILE A C 1
ATOM 1270 O O . ILE A 1 186 ? 66.926 46.643 35.143 1.00 62.96 185 ILE A O 1
ATOM 1275 N N . PRO A 1 187 ? 65.148 47.845 34.497 1.00 56.87 186 PRO A N 1
ATOM 1276 C CA . PRO A 1 187 ? 64.367 46.629 34.223 1.00 53.28 186 PRO A CA 1
ATOM 1277 C C . PRO A 1 187 ? 65.023 45.836 33.112 1.00 54.86 186 PRO A C 1
ATOM 1278 O O . PRO A 1 187 ? 65.559 46.409 32.165 1.00 53.64 186 PRO A O 1
ATOM 1282 N N . ARG A 1 188 ? 64.973 44.510 33.226 1.00 57.89 187 ARG A N 1
ATOM 1283 C CA . ARG A 1 188 ? 65.586 43.666 32.205 1.00 52.44 187 ARG A CA 1
ATOM 1284 C C . ARG A 1 188 ? 64.874 43.837 30.874 1.00 50.23 187 ARG A C 1
ATOM 1285 O O . ARG A 1 188 ? 65.486 43.705 29.811 1.00 55.43 187 ARG A O 1
ATOM 1293 N N . SER A 1 189 ? 63.577 44.148 30.912 1.00 50.37 188 SER A N 1
ATOM 1294 C CA . SER A 1 189 ? 62.844 44.370 29.672 1.00 53.68 188 SER A CA 1
ATOM 1295 C C . SER A 1 189 ? 63.311 45.642 28.978 1.00 54.26 188 SER A C 1
ATOM 1296 O O . SER A 1 189 ? 63.094 45.813 27.776 1.00 58.55 188 SER A O 1
ATOM 1299 N N . TRP A 1 190 ? 63.929 46.566 29.717 1.00 55.25 189 TRP A N 1
ATOM 1300 C CA . TRP A 1 190 ? 64.349 47.808 29.075 1.00 52.97 189 TRP A CA 1
ATOM 1301 C C . TRP A 1 190 ? 65.722 47.714 28.424 1.00 53.46 189 TRP A C 1
ATOM 1302 O O . TRP A 1 190 ? 66.071 48.592 27.631 1.00 57.74 189 TRP A O 1
ATOM 1313 N N . LEU A 1 191 ? 66.510 46.690 28.738 1.00 52.75 190 LEU A N 1
ATOM 1314 C CA . LEU A 1 191 ? 67.761 46.480 28.031 1.00 51.31 190 LEU A CA 1
ATOM 1315 C C . LEU A 1 191 ? 67.481 46.240 26.547 1.00 56.77 190 LEU A C 1
ATOM 1316 O O . LEU A 1 191 ? 66.368 45.867 26.168 1.00 58.63 190 LEU A O 1
ATOM 1321 N N . PRO A 1 192 ? 68.450 46.498 25.675 1.00 55.55 191 PRO A N 1
ATOM 1322 C CA . PRO A 1 192 ? 68.289 46.092 24.280 1.00 55.72 191 PRO A CA 1
ATOM 1323 C C . PRO A 1 192 ? 68.106 44.591 24.212 1.00 56.07 191 PRO A C 1
ATOM 1324 O O . PRO A 1 192 ? 68.915 43.852 24.780 1.00 55.98 191 PRO A O 1
ATOM 1328 N N . PRO A 1 193 ? 67.059 44.108 23.560 1.00 57.19 192 PRO A N 1
ATOM 1329 C CA . PRO A 1 193 ? 66.767 42.657 23.571 1.00 58.07 192 PRO A CA 1
ATOM 1330 C C . PRO A 1 193 ? 67.932 41.804 23.084 1.00 59.20 192 PRO A C 1
ATOM 1331 O O . PRO A 1 193 ? 68.256 40.806 23.752 1.00 59.62 192 PRO A O 1
ATOM 1335 N N . PRO A 1 194 ? 68.624 42.153 21.979 1.00 59.86 193 PRO A N 1
ATOM 1336 C CA . PRO A 1 194 ? 69.778 41.311 21.591 1.00 59.44 193 PRO A CA 1
ATOM 1337 C C . PRO A 1 194 ? 70.746 41.062 22.737 1.00 59.57 193 PRO A C 1
ATOM 1338 O O . PRO A 1 194 ? 71.299 39.964 22.842 1.00 56.83 193 PRO A O 1
ATOM 1342 N N . LEU A 1 195 ? 70.930 42.034 23.631 1.00 54.89 194 LEU A N 1
ATOM 1343 C CA . LEU A 1 195 ? 71.790 41.820 24.791 1.00 55.39 194 LEU A CA 1
ATOM 1344 C C . LEU A 1 195 ? 71.355 40.597 25.577 1.00 51.53 194 LEU A C 1
ATOM 1345 O O . LEU A 1 195 ? 72.195 39.845 26.067 1.00 58.05 194 LEU A O 1
ATOM 1350 N N . LEU A 1 196 ? 70.049 40.377 25.702 1.00 52.67 195 LEU A N 1
ATOM 1351 C CA . LEU A 1 196 ? 69.559 39.224 26.453 1.00 59.38 195 LEU A CA 1
ATOM 1352 C C . LEU A 1 196 ? 70.061 37.902 25.876 1.00 62.52 195 LEU A C 1
ATOM 1353 O O . LEU A 1 196 ? 70.111 36.893 26.591 1.00 61.26 195 LEU A O 1
ATOM 1358 N N . ASP A 1 197 ? 70.448 37.889 24.597 1.00 58.81 196 ASP A N 1
ATOM 1359 C CA . ASP A 1 197 ? 70.961 36.693 23.948 1.00 58.64 196 ASP A CA 1
ATOM 1360 C C . ASP A 1 197 ? 72.483 36.717 23.880 1.00 61.68 196 ASP A C 1
ATOM 1361 O O . ASP A 1 197 ? 73.037 37.406 23.009 1.00 62.85 196 ASP A O 1
ATOM 1366 N N . PRO A 1 198 ? 73.200 35.948 24.718 1.00 57.23 197 PRO A N 1
ATOM 1367 C CA . PRO A 1 198 ? 74.678 36.001 24.679 1.00 53.57 197 PRO A CA 1
ATOM 1368 C C . PRO A 1 198 ? 75.274 35.576 23.348 1.00 57.11 197 PRO A C 1
ATOM 1369 O O . PRO A 1 198 ? 76.354 36.047 22.981 1.00 59.14 197 PRO A O 1
ATOM 1373 N N . ALA A 1 199 ? 74.601 34.696 22.607 1.00 61.23 198 ALA A N 1
ATOM 1374 C CA . ALA A 1 199 ? 75.137 34.279 21.317 1.00 59.07 198 ALA A CA 1
ATOM 1375 C C . ALA A 1 199 ? 75.075 35.406 20.307 1.00 53.03 198 ALA A C 1
ATOM 1376 O O . ALA A 1 199 ? 75.828 35.391 19.329 1.00 59.43 198 ALA A O 1
ATOM 1378 N N . HIS A 1 200 ? 74.194 36.385 20.524 1.00 56.25 199 HIS A N 1
ATOM 1379 C CA . HIS A 1 200 ? 73.853 37.361 19.488 1.00 55.90 199 HIS A CA 1
ATOM 1380 C C . HIS A 1 200 ? 75.034 38.270 19.174 1.00 54.28 199 HIS A C 1
ATOM 1381 O O . HIS A 1 200 ? 75.755 38.703 20.077 1.00 57.24 199 HIS A O 1
ATOM 1388 N N . LEU A 1 201 ? 75.232 38.561 17.884 1.00 52.88 200 LEU A N 1
ATOM 1389 C CA . LEU A 1 201 ? 76.421 39.302 17.474 1.00 52.64 200 LEU A CA 1
ATOM 1390 C C . LEU A 1 201 ? 76.482 40.663 18.160 1.00 54.87 200 LEU A C 1
ATOM 1391 O O . LEU A 1 201 ? 77.555 41.101 18.599 1.00 50.94 200 LEU A O 1
ATOM 1396 N N . PHE A 1 202 ? 75.333 41.337 18.280 1.00 54.35 201 PHE A N 1
ATOM 1397 C CA . PHE A 1 202 ? 75.295 42.599 19.006 1.00 49.31 201 PHE A CA 1
ATOM 1398 C C . PHE A 1 202 ? 75.786 42.414 20.434 1.00 50.50 201 PHE A C 1
ATOM 1399 O O . PHE A 1 202 ? 76.577 43.224 20.931 1.00 49.97 201 PHE A O 1
ATOM 1407 N N . ALA A 1 203 ? 75.326 41.357 21.111 1.00 49.42 202 ALA A N 1
ATOM 1408 C CA . ALA A 1 203 ? 75.769 41.119 22.481 1.00 47.60 202 ALA A CA 1
ATOM 1409 C C . ALA A 1 203 ? 77.264 40.840 22.529 1.00 46.30 202 ALA A C 1
ATOM 1410 O O . ALA A 1 203 ? 77.954 41.249 23.470 1.00 47.66 202 ALA A O 1
ATOM 1412 N N . VAL A 1 204 ? 77.786 40.146 21.521 1.00 44.82 203 VAL A N 1
ATOM 1413 C CA . VAL A 1 204 ? 79.227 39.938 21.434 1.00 49.45 203 VAL A CA 1
ATOM 1414 C C . VAL A 1 204 ? 79.950 41.266 21.285 1.00 47.08 203 VAL A C 1
ATOM 1415 O O . VAL A 1 204 ? 80.876 41.573 22.049 1.00 44.75 203 VAL A O 1
ATOM 1419 N N . HIS A 1 205 ? 79.527 42.084 20.315 1.00 44.54 204 HIS A N 1
ATOM 1420 C CA . HIS A 1 205 ? 80.079 43.430 20.195 1.00 49.54 204 HIS A CA 1
ATOM 1421 C C . HIS A 1 205 ? 79.937 44.223 21.503 1.00 47.30 204 HIS A C 1
ATOM 1422 O O . HIS A 1 205 ? 80.900 44.854 21.960 1.00 43.45 204 HIS A O 1
ATOM 1429 N N . PHE A 1 206 ? 78.771 44.159 22.150 1.00 40.44 205 PHE A N 1
ATOM 1430 C CA . PHE A 1 206 ? 78.567 44.948 23.360 1.00 38.75 205 PHE A CA 1
ATOM 1431 C C . PHE A 1 206 ? 79.583 44.587 24.437 1.00 48.59 205 PHE A C 1
ATOM 1432 O O . PHE A 1 206 ? 80.111 45.475 25.117 1.00 47.70 205 PHE A O 1
ATOM 1440 N N . VAL A 1 207 ? 79.898 43.293 24.593 1.00 48.83 206 VAL A N 1
ATOM 1441 C CA . VAL A 1 207 ? 80.828 42.885 25.650 1.00 47.19 206 VAL A CA 1
ATOM 1442 C C . VAL A 1 207 ? 82.262 43.214 25.261 1.00 43.12 206 VAL A C 1
ATOM 1443 O O . VAL A 1 207 ? 83.040 43.719 26.078 1.00 46.63 206 VAL A O 1
ATOM 1447 N N . GLU A 1 208 ? 82.634 42.936 24.011 1.00 41.07 207 GLU A N 1
ATOM 1448 C CA . GLU A 1 208 ? 83.945 43.330 23.515 1.00 48.04 207 GLU A CA 1
ATOM 1449 C C . GLU A 1 208 ? 84.181 44.821 23.705 1.00 47.21 207 GLU A C 1
ATOM 1450 O O . GLU A 1 208 ? 85.261 45.237 24.140 1.00 46.62 207 GLU A O 1
ATOM 1456 N N . ASN A 1 209 ? 83.180 45.638 23.379 1.00 44.76 208 ASN A N 1
ATOM 1457 C CA . ASN A 1 209 ? 83.359 47.078 23.474 1.00 45.40 208 ASN A CA 1
ATOM 1458 C C . ASN A 1 209 ? 83.397 47.520 24.937 1.00 45.96 208 ASN A C 1
ATOM 1459 O O . ASN A 1 209 ? 84.318 48.233 25.351 1.00 43.28 208 ASN A O 1
ATOM 1464 N N . GLY A 1 210 ? 82.457 47.041 25.753 1.00 46.06 209 GLY A N 1
ATOM 1465 C CA . GLY A 1 210 ? 82.500 47.349 27.178 1.00 44.80 209 GLY A CA 1
ATOM 1466 C C . GLY A 1 210 ? 83.821 46.990 27.837 1.00 48.80 209 GLY A C 1
ATOM 1467 O O . GLY A 1 210 ? 84.224 47.619 28.825 1.00 47.80 209 GLY A O 1
ATOM 1468 N N . LYS A 1 211 ? 84.519 45.983 27.295 1.00 44.74 210 LYS A N 1
ATOM 1469 C CA . LYS A 1 211 ? 85.788 45.554 27.879 1.00 46.21 210 LYS A CA 1
ATOM 1470 C C . LYS A 1 211 ? 86.963 46.297 27.249 1.00 48.35 210 LYS A C 1
ATOM 1471 O O . LYS A 1 211 ? 88.024 46.441 27.872 1.00 46.99 210 LYS A O 1
ATOM 1477 N N . ALA A 1 212 ? 86.806 46.745 25.997 1.00 40.28 211 ALA A N 1
ATOM 1478 C CA . ALA A 1 212 ? 87.903 47.424 25.322 1.00 43.92 211 ALA A CA 1
ATOM 1479 C C . ALA A 1 212 ? 88.031 48.879 25.784 1.00 49.65 211 ALA A C 1
ATOM 1480 O O . ALA A 1 212 ? 89.147 49.399 25.886 1.00 47.74 211 ALA A O 1
ATOM 1482 N N . MET A 1 213 ? 86.908 49.541 26.091 1.00 51.63 212 MET A N 1
ATOM 1483 C CA . MET A 1 213 ? 86.954 50.959 26.431 1.00 41.62 212 MET A CA 1
ATOM 1484 C C . MET A 1 213 ? 87.840 51.259 27.626 1.00 47.99 212 MET A C 1
ATOM 1485 O O . MET A 1 213 ? 88.487 52.318 27.618 1.00 48.94 212 MET A O 1
ATOM 1490 N N . PRO A 1 214 ? 87.955 50.421 28.649 1.00 44.10 213 PRO A N 1
ATOM 1491 C CA . PRO A 1 214 ? 88.918 50.773 29.691 1.00 41.12 213 PRO A CA 1
ATOM 1492 C C . PRO A 1 214 ? 90.351 50.732 29.215 1.00 45.34 213 PRO A C 1
ATOM 1493 O O . PRO A 1 214 ? 91.239 51.132 29.974 1.00 47.71 213 PRO A O 1
ATOM 1497 N N . ARG A 1 215 ? 90.608 50.264 27.991 1.00 42.57 214 ARG A N 1
ATOM 1498 C CA . ARG A 1 215 ? 91.975 50.180 27.486 1.00 41.34 214 ARG A CA 1
ATOM 1499 C C . ARG A 1 215 ? 92.366 51.416 26.677 1.00 40.34 214 ARG A C 1
ATOM 1500 O O . ARG A 1 215 ? 93.551 51.601 26.355 1.00 35.14 214 ARG A O 1
ATOM 1508 N N . ALA A 1 216 ? 91.399 52.276 26.378 1.00 39.13 215 ALA A N 1
ATOM 1509 C CA . ALA A 1 216 ? 91.624 53.441 25.546 1.00 40.28 215 ALA A CA 1
ATOM 1510 C C . ALA A 1 216 ? 92.347 54.559 26.308 1.00 40.25 215 ALA A C 1
ATOM 1511 O O . ALA A 1 216 ? 92.302 54.672 27.541 1.00 36.96 215 ALA A O 1
ATOM 1513 N N . ALA A 1 217 ? 93.021 55.402 25.533 1.00 37.32 216 ALA A N 1
ATOM 1514 C CA . ALA A 1 217 ? 93.594 56.616 26.085 1.00 37.91 216 ALA A CA 1
ATOM 1515 C C . ALA A 1 217 ? 92.518 57.438 26.769 1.00 35.15 216 ALA A C 1
ATOM 1516 O O . ALA A 1 217 ? 92.750 58.037 27.823 1.00 34.70 216 ALA A O 1
ATOM 1518 N N . GLY A 1 218 ? 91.331 57.468 26.186 1.00 30.37 217 GLY A N 1
ATOM 1519 C CA . GLY A 1 218 ? 90.201 58.103 26.833 1.00 31.61 217 GLY A CA 1
ATOM 1520 C C . GLY A 1 218 ? 88.973 57.938 25.973 1.00 30.81 217 GLY A C 1
ATOM 1521 O O . GLY A 1 218 ? 89.027 57.398 24.866 1.00 31.39 217 GLY A O 1
ATOM 1522 N N . ILE A 1 219 ? 87.853 58.412 26.505 1.00 35.26 218 ILE A N 1
ATOM 1523 C CA . ILE A 1 219 ? 86.543 58.244 25.884 1.00 31.10 218 ILE A CA 1
ATOM 1524 C C . ILE A 1 219 ? 85.912 59.610 25.645 1.00 31.88 218 ILE A C 1
ATOM 1525 O O . ILE A 1 219 ? 85.727 60.385 26.584 1.00 36.68 218 ILE A O 1
ATOM 1530 N N . LEU A 1 220 ? 85.586 59.905 24.400 1.00 36.86 219 LEU A N 1
ATOM 1531 C CA . LEU A 1 220 ? 84.847 61.105 24.040 1.00 35.02 219 LEU A CA 1
ATOM 1532 C C . LEU A 1 220 ? 83.386 60.711 23.886 1.00 38.58 219 LEU A C 1
ATOM 1533 O O . LEU A 1 220 ? 83.079 59.783 23.138 1.00 42.44 219 LEU A O 1
ATOM 1538 N N . VAL A 1 221 ? 82.489 61.377 24.609 1.00 34.82 220 VAL A N 1
ATOM 1539 C CA . VAL A 1 221 ? 81.088 60.962 24.696 1.00 35.32 220 VAL A CA 1
ATOM 1540 C C . VAL A 1 221 ? 80.182 62.079 24.198 1.00 39.24 220 VAL A C 1
ATOM 1541 O O . VAL A 1 221 ? 80.357 63.248 24.567 1.00 41.59 220 VAL A O 1
ATOM 1545 N N . HIS A 1 222 ? 79.199 61.720 23.368 1.00 32.98 221 HIS A N 1
ATOM 1546 C CA . HIS A 1 222 ? 78.205 62.706 22.954 1.00 38.93 221 HIS A CA 1
ATOM 1547 C C . HIS A 1 222 ? 77.215 62.915 24.101 1.00 39.04 221 HIS A C 1
ATOM 1548 O O . HIS A 1 222 ? 76.189 62.241 24.218 1.00 39.00 221 HIS A O 1
ATOM 1555 N N . SER A 1 223 ? 77.559 63.861 24.975 1.00 37.31 222 SER A N 1
ATOM 1556 C CA . SER A 1 223 ? 76.719 64.279 26.091 1.00 31.86 222 SER A CA 1
ATOM 1557 C C . SER A 1 223 ? 77.214 65.659 26.535 1.00 35.93 222 SER A C 1
ATOM 1558 O O . SER A 1 223 ? 78.268 66.124 26.088 1.00 36.45 222 SER A O 1
ATOM 1561 N N . TRP A 1 224 ? 76.448 66.312 27.418 1.00 32.66 223 TRP A N 1
ATOM 1562 C CA . TRP A 1 224 ? 76.891 67.541 28.082 1.00 34.03 223 TRP A CA 1
ATOM 1563 C C . TRP A 1 224 ? 76.247 67.629 29.467 1.00 36.28 223 TRP A C 1
ATOM 1564 O O . TRP A 1 224 ? 75.222 67.004 29.739 1.00 39.79 223 TRP A O 1
ATOM 1575 N N . GLU A 1 225 ? 76.881 68.406 30.348 1.00 36.89 224 GLU A N 1
ATOM 1576 C CA . GLU A 1 225 ? 76.514 68.448 31.765 1.00 41.90 224 GLU A CA 1
ATOM 1577 C C . GLU A 1 225 ? 75.033 68.729 31.970 1.00 39.48 224 GLU A C 1
ATOM 1578 O O . GLU A 1 225 ? 74.401 68.126 32.842 1.00 44.60 224 GLU A O 1
ATOM 1584 N N . ALA A 1 226 ? 74.456 69.646 31.197 1.00 35.84 225 ALA A N 1
ATOM 1585 C CA . ALA A 1 226 ? 73.043 69.950 31.402 1.00 34.72 225 ALA A CA 1
ATOM 1586 C C . ALA A 1 226 ? 72.153 68.780 30.988 1.00 39.49 225 ALA A C 1
ATOM 1587 O O . ALA A 1 226 ? 71.014 68.655 31.458 1.00 40.60 225 ALA A O 1
ATOM 1589 N N . LEU A 1 227 ? 72.632 67.936 30.077 1.00 37.05 226 LEU A N 1
ATOM 1590 C CA . LEU A 1 227 ? 71.806 66.825 29.639 1.00 38.13 226 LEU A CA 1
ATOM 1591 C C . LEU A 1 227 ? 71.928 65.631 30.581 1.00 40.06 226 LEU A C 1
ATOM 1592 O O . LEU A 1 227 ? 70.917 65.018 30.941 1.00 43.64 226 LEU A O 1
ATOM 1597 N N . GLU A 1 228 ? 73.153 65.258 30.975 1.00 38.57 227 GLU A N 1
ATOM 1598 C CA . GLU A 1 228 ? 73.358 64.030 31.758 1.00 44.74 227 GLU A CA 1
ATOM 1599 C C . GLU A 1 228 ? 74.292 64.264 32.950 1.00 41.16 227 GLU A C 1
ATOM 1600 O O . GLU A 1 228 ? 75.313 63.590 33.102 1.00 35.44 227 GLU A O 1
ATOM 1606 N N . PRO A 1 229 ? 73.932 65.186 33.857 1.00 45.25 228 PRO A N 1
ATOM 1607 C CA . PRO A 1 229 ? 74.903 65.568 34.908 1.00 45.78 228 PRO A CA 1
ATOM 1608 C C . PRO A 1 229 ? 75.282 64.422 35.842 1.00 47.22 228 PRO A C 1
ATOM 1609 O O . PRO A 1 229 ? 76.458 64.305 36.216 1.00 46.66 228 PRO A O 1
ATOM 1613 N N . GLU A 1 230 ? 74.337 63.545 36.202 1.00 41.40 229 GLU A N 1
ATOM 1614 C CA . GLU A 1 230 ? 74.664 62.492 37.161 1.00 43.43 229 GLU A CA 1
ATOM 1615 C C . GLU A 1 230 ? 75.442 61.343 36.513 1.00 42.09 229 GLU A C 1
ATOM 1616 O O . GLU A 1 230 ? 76.255 60.692 37.181 1.00 44.22 229 GLU A O 1
ATOM 1622 N N . ALA A 1 231 ? 75.229 61.071 35.219 1.00 42.28 230 ALA A N 1
ATOM 1623 C CA . ALA A 1 231 ? 76.035 60.028 34.591 1.00 32.13 230 ALA A CA 1
ATOM 1624 C C . ALA A 1 231 ? 77.450 60.528 34.314 1.00 36.86 230 ALA A C 1
ATOM 1625 O O . ALA A 1 231 ? 78.421 59.781 34.479 1.00 36.47 230 ALA A O 1
ATOM 1627 N N . LEU A 1 232 ? 77.597 61.793 33.909 1.00 34.06 231 LEU A N 1
ATOM 1628 C CA . LEU A 1 232 ? 78.938 62.323 33.685 1.00 36.43 231 LEU A CA 1
ATOM 1629 C C . LEU A 1 232 ? 79.712 62.425 34.993 1.00 37.28 231 LEU A C 1
ATOM 1630 O O . LEU A 1 232 ? 80.927 62.210 35.017 1.00 37.53 231 LEU A O 1
ATOM 1635 N N . ALA A 1 233 ? 79.039 62.749 36.098 1.00 35.57 232 ALA A N 1
ATOM 1636 C CA . ALA A 1 233 ? 79.741 62.747 37.377 1.00 40.30 232 ALA A CA 1
ATOM 1637 C C . ALA A 1 233 ? 80.187 61.341 37.738 1.00 34.20 232 ALA A C 1
ATOM 1638 O O . ALA A 1 233 ? 81.322 61.147 38.164 1.00 40.98 232 ALA A O 1
ATOM 1640 N N . ALA A 1 234 ? 79.316 60.340 37.536 1.00 35.52 233 ALA A N 1
ATOM 1641 C CA . ALA A 1 234 ? 79.675 58.966 37.882 1.00 40.57 233 ALA A CA 1
ATOM 1642 C C . ALA A 1 234 ? 80.845 58.483 37.047 1.00 42.66 233 ALA A C 1
ATOM 1643 O O . ALA A 1 234 ? 81.774 57.858 37.571 1.00 40.50 233 ALA A O 1
ATOM 1645 N N . LEU A 1 235 ? 80.802 58.738 35.736 1.00 39.06 234 LEU A N 1
ATOM 1646 C CA . LEU A 1 235 ? 81.889 58.316 34.861 1.00 36.49 234 LEU A CA 1
ATOM 1647 C C . LEU A 1 235 ? 83.204 58.981 35.244 1.00 35.51 234 LEU A C 1
ATOM 1648 O O . LEU A 1 235 ? 84.268 58.369 35.127 1.00 30.68 234 LEU A O 1
ATOM 1653 N N . ARG A 1 236 ? 83.160 60.249 35.665 1.00 33.61 235 ARG A N 1
ATOM 1654 C CA . ARG A 1 236 ? 84.405 60.973 35.896 1.00 31.80 235 ARG A CA 1
ATOM 1655 C C . ARG A 1 236 ? 84.920 60.733 37.301 1.00 36.86 235 ARG A C 1
ATOM 1656 O O . ARG A 1 236 ? 86.078 61.045 37.599 1.00 36.66 235 ARG A O 1
ATOM 1664 N N . GLY A 1 237 ? 84.051 60.258 38.190 1.00 38.01 236 GLY A N 1
ATOM 1665 C CA . GLY A 1 237 ? 84.349 60.122 39.595 1.00 36.15 236 GLY A CA 1
ATOM 1666 C C . GLY A 1 237 ? 84.593 58.698 40.021 1.00 39.44 236 GLY A C 1
ATOM 1667 O O . GLY A 1 237 ? 84.423 58.384 41.206 1.00 37.46 236 GLY A O 1
ATOM 1668 N N . GLY A 1 238 ? 84.956 57.820 39.088 1.00 37.70 237 GLY A N 1
ATOM 1669 C CA . GLY A 1 238 ? 85.232 56.429 39.418 1.00 39.11 237 GLY A CA 1
ATOM 1670 C C . GLY A 1 238 ? 84.097 55.641 40.034 1.00 36.45 237 GLY A C 1
ATOM 1671 O O . GLY A 1 238 ? 84.348 54.742 40.836 1.00 40.82 237 GLY A O 1
ATOM 1672 N N . ARG A 1 239 ? 82.853 55.943 39.681 1.00 41.17 238 ARG A N 1
ATOM 1673 C CA . ARG A 1 239 ? 81.702 55.250 40.250 1.00 41.99 238 ARG A CA 1
ATOM 1674 C C . ARG A 1 239 ? 80.998 54.300 39.287 1.00 42.63 238 ARG A C 1
ATOM 1675 O O . ARG A 1 239 ? 80.028 53.648 39.692 1.00 42.20 238 ARG A O 1
ATOM 1683 N N . VAL A 1 240 ? 81.389 54.230 38.020 1.00 37.02 239 VAL A N 1
ATOM 1684 C CA . VAL A 1 240 ? 80.778 53.251 37.140 1.00 42.20 239 VAL A CA 1
ATOM 1685 C C . VAL A 1 240 ? 81.721 52.092 36.862 1.00 37.21 239 VAL A C 1
ATOM 1686 O O . VAL A 1 240 ? 81.296 50.938 36.910 1.00 50.68 239 VAL A O 1
ATOM 1690 N N . LEU A 1 241 ? 83.013 52.361 36.682 1.00 40.49 240 LEU A N 1
ATOM 1691 C CA . LEU A 1 241 ? 83.955 51.280 36.431 1.00 37.05 240 LEU A CA 1
ATOM 1692 C C . LEU A 1 241 ? 85.369 51.663 36.866 1.00 38.86 240 LEU A C 1
ATOM 1693 O O . LEU A 1 241 ? 85.810 52.804 36.714 1.00 41.18 240 LEU A O 1
ATOM 1698 N N . ALA A 1 242 ? 86.095 50.669 37.367 1.00 48.69 241 ALA A N 1
ATOM 1699 C CA . ALA A 1 242 ? 87.426 50.886 37.907 1.00 40.58 241 ALA A CA 1
ATOM 1700 C C . ALA A 1 242 ? 88.450 50.882 36.782 1.00 42.11 241 ALA A C 1
ATOM 1701 O O . ALA A 1 242 ? 88.295 50.166 35.785 1.00 43.20 241 ALA A O 1
ATOM 1703 N N . GLY A 1 243 ? 89.497 51.694 36.941 1.00 40.84 242 GLY A N 1
ATOM 1704 C CA . GLY A 1 243 ? 90.502 51.885 35.909 1.00 36.28 242 GLY A CA 1
ATOM 1705 C C . GLY A 1 243 ? 90.034 52.611 34.666 1.00 33.64 242 GLY A C 1
ATOM 1706 O O . GLY A 1 243 ? 90.761 52.627 33.671 1.00 38.53 242 GLY A O 1
ATOM 1707 N N . LEU A 1 244 ? 88.847 53.204 34.685 1.00 30.43 243 LEU A N 1
ATOM 1708 C CA . LEU A 1 244 ? 88.323 53.900 33.517 1.00 29.87 243 LEU A CA 1
ATOM 1709 C C . LEU A 1 244 ? 89.245 55.046 33.100 1.00 32.79 243 LEU A C 1
ATOM 1710 O O . LEU A 1 244 ? 89.619 55.873 33.932 1.00 35.62 243 LEU A O 1
ATOM 1715 N N . PRO A 1 245 ? 89.584 55.159 31.819 1.00 35.33 244 PRO A N 1
ATOM 1716 C CA . PRO A 1 245 ? 90.346 56.310 31.350 1.00 32.26 244 PRO A CA 1
ATOM 1717 C C . PRO A 1 245 ? 89.500 57.572 31.374 1.00 37.04 244 PRO A C 1
ATOM 1718 O O . PRO A 1 245 ? 88.306 57.515 31.719 1.00 33.08 244 PRO A O 1
ATOM 1722 N N . PRO A 1 246 ? 90.088 58.734 31.048 1.00 33.17 245 PRO A N 1
ATOM 1723 C CA . PRO A 1 246 ? 89.330 59.993 31.094 1.00 31.89 245 PRO A CA 1
ATOM 1724 C C . PRO A 1 246 ? 88.118 59.977 30.180 1.00 35.01 245 PRO A C 1
ATOM 1725 O O . PRO A 1 246 ? 88.191 59.538 29.028 1.00 36.33 245 PRO A O 1
ATOM 1729 N N . VAL A 1 247 ? 87.015 60.504 30.692 1.00 34.00 246 VAL A N 1
ATOM 1730 C CA . VAL A 1 247 ? 85.752 60.610 29.915 1.00 37.88 246 VAL A CA 1
ATOM 1731 C C . VAL A 1 247 ? 85.484 62.095 29.685 1.00 35.98 246 VAL A C 1
ATOM 1732 O O . VAL A 1 247 ? 85.371 62.800 30.664 1.00 42.14 246 VAL A O 1
ATOM 1736 N N . LEU A 1 248 ? 85.465 62.562 28.439 1.00 35.03 247 LEU A N 1
ATOM 1737 C CA . LEU A 1 248 ? 85.160 63.999 28.221 1.00 35.67 247 LEU A CA 1
ATOM 1738 C C . LEU A 1 248 ? 83.899 64.170 27.382 1.00 35.84 247 LEU A C 1
ATOM 1739 O O . LEU A 1 248 ? 83.890 63.707 26.257 1.00 38.58 247 LEU A O 1
ATOM 1744 N N . PRO A 1 249 ? 82.871 64.885 27.877 1.00 34.27 248 PRO A N 1
ATOM 1745 C CA . PRO A 1 249 ? 81.650 65.094 27.119 1.00 32.66 248 PRO A CA 1
ATOM 1746 C C . PRO A 1 249 ? 81.973 66.113 26.021 1.00 36.41 248 PRO A C 1
ATOM 1747 O O . PRO A 1 249 ? 82.353 67.190 26.320 1.00 34.24 248 PRO A O 1
ATOM 1751 N N . ILE A 1 250 ? 81.708 65.745 24.776 1.00 39.19 249 ILE A N 1
ATOM 1752 C CA . ILE A 1 250 ? 82.129 66.594 23.631 1.00 39.23 249 ILE A CA 1
ATOM 1753 C C . ILE A 1 250 ? 80.926 67.260 22.967 1.00 37.59 249 ILE A C 1
ATOM 1754 O O . ILE A 1 250 ? 81.124 67.998 22.026 1.00 36.62 249 ILE A O 1
ATOM 1759 N N . GLY A 1 251 ? 79.731 67.028 23.490 1.00 37.78 250 GLY A N 1
ATOM 1760 C CA . GLY A 1 251 ? 78.528 67.585 22.919 1.00 39.37 250 GLY A CA 1
ATOM 1761 C C . GLY A 1 251 ? 78.169 68.975 23.419 1.00 40.22 250 GLY A C 1
ATOM 1762 O O . GLY A 1 251 ? 78.822 69.530 24.302 1.00 37.73 250 GLY A O 1
ATOM 1763 N N . PRO A 1 252 ? 77.123 69.581 22.827 1.00 40.90 251 PRO A N 1
ATOM 1764 C CA . PRO A 1 252 ? 76.369 68.993 21.702 1.00 37.93 251 PRO A CA 1
ATOM 1765 C C . PRO A 1 252 ? 77.008 69.139 20.297 1.00 44.19 251 PRO A C 1
ATOM 1766 O O . PRO A 1 252 ? 77.730 70.085 20.004 1.00 45.11 251 PRO A O 1
ATOM 1770 N N . LEU A 1 253 ? 76.686 68.189 19.442 1.00 46.50 252 LEU A N 1
ATOM 1771 C CA . LEU A 1 253 ? 77.185 68.154 18.058 1.00 48.86 252 LEU A CA 1
ATOM 1772 C C . LEU A 1 253 ? 75.977 68.142 17.141 1.00 52.48 252 LEU A C 1
ATOM 1773 O O . LEU A 1 253 ? 75.155 67.257 17.282 1.00 59.29 252 LEU A O 1
ATOM 1778 N N . TYR A 1 254 ? 75.877 69.093 16.240 1.00 50.57 253 TYR A N 1
ATOM 1779 C CA . TYR A 1 254 ? 74.715 69.064 15.330 1.00 56.55 253 TYR A CA 1
ATOM 1780 C C . TYR A 1 254 ? 75.116 69.695 13.997 1.00 63.77 253 TYR A C 1
ATOM 1781 O O . TYR A 1 254 ? 76.113 70.430 13.923 1.00 58.54 253 TYR A O 1
ATOM 1790 N N . GLN A 1 255 ? 74.358 69.372 12.959 1.00 65.11 254 GLN A N 1
ATOM 1791 C CA . GLN A 1 255 ? 74.694 69.890 11.620 1.00 67.77 254 GLN A CA 1
ATOM 1792 C C . GLN A 1 255 ? 73.877 71.148 11.361 1.00 66.77 254 GLN A C 1
ATOM 1793 O O . GLN A 1 255 ? 74.406 72.241 11.626 1.00 67.14 254 GLN A O 1
ATOM 1795 N N . LYS A 1 256 ? 72.646 70.939 10.884 1.00 30.00 255 LYS A N 1
ATOM 1796 C CA . LYS A 1 256 ? 71.664 71.959 10.426 1.00 30.00 255 LYS A CA 1
ATOM 1797 C C . LYS A 1 256 ? 72.139 72.496 9.066 1.00 30.00 255 LYS A C 1
ATOM 1798 O O . LYS A 1 256 ? 72.913 71.797 8.378 1.00 30.00 255 LYS A O 1
ATOM 1804 N N . GLU A 1 257 ? 71.677 73.676 8.670 1.00 30.00 256 GLU A N 1
ATOM 1805 C CA . GLU A 1 257 ? 72.118 74.257 7.376 1.00 30.00 256 GLU A CA 1
ATOM 1806 C C . GLU A 1 257 ? 71.904 75.769 7.433 1.00 30.00 256 GLU A C 1
ATOM 1807 O O . GLU A 1 257 ? 71.159 76.236 8.318 1.00 30.00 256 GLU A O 1
ATOM 1809 N N . LYS A 1 258 ? 72.580 76.490 6.541 1.00 30.00 257 LYS A N 1
ATOM 1810 C CA . LYS A 1 258 ? 72.488 77.971 6.462 1.00 30.00 257 LYS A CA 1
ATOM 1811 C C . LYS A 1 258 ? 72.603 78.382 4.994 1.00 30.00 257 LYS A C 1
ATOM 1812 O O . LYS A 1 258 ? 73.115 77.565 4.202 1.00 30.00 257 LYS A O 1
ATOM 1814 N N . SER A 1 259 ? 72.190 79.611 4.674 1.00 97.17 258 SER A N 1
ATOM 1815 C CA . SER A 1 259 ? 72.204 80.104 3.273 1.00 99.86 258 SER A CA 1
ATOM 1816 C C . SER A 1 259 ? 71.511 79.048 2.407 1.00 94.58 258 SER A C 1
ATOM 1817 O O . SER A 1 259 ? 72.152 78.506 1.480 1.00 92.18 258 SER A O 1
ATOM 1819 N N . ASN A 1 260 ? 70.264 78.733 2.757 1.00 87.90 259 ASN A N 1
ATOM 1820 C CA . ASN A 1 260 ? 69.487 77.696 2.044 1.00 81.42 259 ASN A CA 1
ATOM 1821 C C . ASN A 1 260 ? 68.081 78.236 1.801 1.00 74.70 259 ASN A C 1
ATOM 1822 O O . ASN A 1 260 ? 67.682 79.178 2.515 1.00 68.76 259 ASN A O 1
ATOM 1827 N N . ALA A 1 261 ? 67.358 77.613 0.863 1.00 62.22 260 ALA A N 1
ATOM 1828 C CA . ALA A 1 261 ? 65.964 77.974 0.535 1.00 57.38 260 ALA A CA 1
ATOM 1829 C C . ALA A 1 261 ? 65.000 77.440 1.603 1.00 62.13 260 ALA A C 1
ATOM 1830 O O . ALA A 1 261 ? 65.394 76.591 2.408 1.00 60.76 260 ALA A O 1
ATOM 1832 N N . VAL A 1 262 ? 63.761 77.922 1.591 1.00 55.24 261 VAL A N 1
ATOM 1833 C CA . VAL A 1 262 ? 62.761 77.497 2.609 1.00 59.39 261 VAL A CA 1
ATOM 1834 C C . VAL A 1 262 ? 62.203 76.128 2.235 1.00 61.13 261 VAL A C 1
ATOM 1835 O O . VAL A 1 262 ? 61.514 76.023 1.225 1.00 59.69 261 VAL A O 1
ATOM 1839 N N . PHE A 1 263 ? 62.460 75.144 3.091 1.00 61.08 262 PHE A N 1
ATOM 1840 C CA . PHE A 1 263 ? 62.070 73.744 2.837 1.00 45.74 262 PHE A CA 1
ATOM 1841 C C . PHE A 1 263 ? 60.555 73.569 2.802 1.00 46.95 262 PHE A C 1
ATOM 1842 O O . PHE A 1 263 ? 60.088 73.009 1.837 1.00 50.88 262 PHE A O 1
ATOM 1850 N N . LEU A 1 264 ? 59.819 74.059 3.793 1.00 43.96 263 LEU A N 1
ATOM 1851 C CA . LEU A 1 264 ? 58.373 73.770 3.814 1.00 43.12 263 LEU A CA 1
ATOM 1852 C C . LEU A 1 264 ? 57.612 75.018 4.211 1.00 40.48 263 LEU A C 1
ATOM 1853 O O . LEU A 1 264 ? 57.352 75.188 5.362 1.00 44.44 263 LEU A O 1
ATOM 1858 N N . PRO A 1 265 ? 57.178 75.853 3.263 1.00 44.45 264 PRO A N 1
ATOM 1859 C CA . PRO A 1 265 ? 56.452 77.078 3.578 1.00 40.16 264 PRO A CA 1
ATOM 1860 C C . PRO A 1 265 ? 55.208 76.954 4.467 1.00 39.68 264 PRO A C 1
ATOM 1861 O O . PRO A 1 265 ? 54.910 77.860 5.134 1.00 40.70 264 PRO A O 1
ATOM 1865 N N . TRP A 1 266 ? 54.513 75.831 4.437 1.00 40.80 265 TRP A N 1
ATOM 1866 C CA . TRP A 1 266 ? 53.367 75.608 5.345 1.00 39.43 265 TRP A CA 1
ATOM 1867 C C . TRP A 1 266 ? 53.852 75.672 6.796 1.00 38.47 265 TRP A C 1
ATOM 1868 O O . TRP A 1 266 ? 53.160 76.241 7.585 1.00 37.64 265 TRP A O 1
ATOM 1879 N N . LEU A 1 267 ? 55.015 75.101 7.101 1.00 40.03 266 LEU A N 1
ATOM 1880 C CA . LEU A 1 267 ? 55.572 75.095 8.471 1.00 38.14 266 LEU A CA 1
ATOM 1881 C C . LEU A 1 267 ? 55.954 76.513 8.873 1.00 41.97 266 LEU A C 1
ATOM 1882 O O . LEU A 1 267 ? 55.679 76.872 9.995 1.00 42.00 266 LEU A O 1
ATOM 1887 N N . ASP A 1 268 ? 56.477 77.301 7.941 1.00 38.63 267 ASP A N 1
ATOM 1888 C CA . ASP A 1 268 ? 56.842 78.716 8.193 1.00 37.39 267 ASP A CA 1
ATOM 1889 C C . ASP A 1 268 ? 55.581 79.558 8.410 1.00 35.87 267 ASP A C 1
ATOM 1890 O O . ASP A 1 268 ? 55.666 80.536 9.096 1.00 39.20 267 ASP A O 1
ATOM 1895 N N . ALA A 1 269 ? 54.450 79.164 7.846 1.00 34.29 268 ALA A N 1
ATOM 1896 C CA . ALA A 1 269 ? 53.180 79.886 8.012 1.00 38.22 268 ALA A CA 1
ATOM 1897 C C . ALA A 1 269 ? 52.477 79.455 9.300 1.00 38.20 268 ALA A C 1
ATOM 1898 O O . ALA A 1 269 ? 51.509 80.066 9.659 1.00 39.91 268 ALA A O 1
ATOM 1900 N N . GLN A 1 270 ? 52.979 78.447 9.993 1.00 41.69 269 GLN A N 1
ATOM 1901 C CA . GLN A 1 270 ? 52.272 78.008 11.221 1.00 41.18 269 GLN A CA 1
ATOM 1902 C C . GLN A 1 270 ? 52.614 78.919 12.408 1.00 36.54 269 GLN A C 1
ATOM 1903 O O . GLN A 1 270 ? 53.646 79.531 12.412 1.00 29.76 269 GLN A O 1
ATOM 1909 N N . ARG A 1 271 ? 51.731 78.946 13.396 1.00 37.02 270 ARG A N 1
ATOM 1910 C CA . ARG A 1 271 ? 51.897 79.774 14.612 1.00 40.41 270 ARG A CA 1
ATOM 1911 C C . ARG A 1 271 ? 52.969 79.191 15.521 1.00 38.10 270 ARG A C 1
ATOM 1912 O O . ARG A 1 271 ? 53.275 78.032 15.416 1.00 35.99 270 ARG A O 1
ATOM 1920 N N . ASP A 1 272 ? 53.478 80.022 16.411 1.00 33.81 271 ASP A N 1
ATOM 1921 C CA . ASP A 1 272 ? 54.524 79.602 17.369 1.00 38.54 271 ASP A CA 1
ATOM 1922 C C . ASP A 1 272 ? 54.116 78.338 18.137 1.00 43.84 271 ASP A C 1
ATOM 1923 O O . ASP A 1 272 ? 52.985 78.261 18.615 1.00 40.00 271 ASP A O 1
ATOM 1928 N N . ARG A 1 273 ? 55.044 77.381 18.199 1.00 41.71 272 ARG A N 1
ATOM 1929 C CA . ARG A 1 273 ? 54.969 76.095 18.940 1.00 40.40 272 ARG A CA 1
ATOM 1930 C C . ARG A 1 273 ? 53.616 75.404 18.792 1.00 37.30 272 ARG A C 1
ATOM 1931 O O . ARG A 1 273 ? 53.158 74.878 19.772 1.00 42.36 272 ARG A O 1
ATOM 1939 N N . SER A 1 274 ? 53.075 75.309 17.590 1.00 36.11 273 SER A N 1
ATOM 1940 C CA . SER A 1 274 ? 51.721 74.739 17.400 1.00 36.97 273 SER A CA 1
ATOM 1941 C C . SER A 1 274 ? 51.766 73.410 16.662 1.00 37.26 273 SER A C 1
ATOM 1942 O O . SER A 1 274 ? 50.794 72.697 16.688 1.00 37.50 273 SER A O 1
ATOM 1945 N N . VAL A 1 275 ? 52.887 73.110 16.047 1.00 33.20 274 VAL A N 1
ATOM 1946 C CA . VAL A 1 275 ? 52.954 71.908 15.190 1.00 36.75 274 VAL A CA 1
ATOM 1947 C C . VAL A 1 275 ? 53.634 70.755 15.904 1.00 39.47 274 VAL A C 1
ATOM 1948 O O . VAL A 1 275 ? 54.684 70.963 16.452 1.00 40.49 274 VAL A O 1
ATOM 1952 N N . LEU A 1 276 ? 53.041 69.574 15.822 1.00 38.21 275 LEU A N 1
ATOM 1953 C CA . LEU A 1 276 ? 53.699 68.378 16.374 1.00 36.21 275 LEU A CA 1
ATOM 1954 C C . LEU A 1 276 ? 54.564 67.808 15.261 1.00 35.87 275 LEU A C 1
ATOM 1955 O O . LEU A 1 276 ? 54.066 67.585 14.217 1.00 34.95 275 LEU A O 1
ATOM 1960 N N . PHE A 1 277 ? 55.859 67.684 15.476 1.00 37.71 276 PHE A N 1
ATOM 1961 C CA . PHE A 1 277 ? 56.677 67.070 14.413 1.00 34.64 276 PHE A CA 1
ATOM 1962 C C . PHE A 1 277 ? 56.854 65.605 14.776 1.00 37.40 276 PHE A C 1
ATOM 1963 O O . PHE A 1 277 ? 57.326 65.304 15.828 1.00 36.50 276 PHE A O 1
ATOM 1971 N N . VAL A 1 278 ? 56.440 64.728 13.885 1.00 41.21 277 VAL A N 1
ATOM 1972 C CA . VAL A 1 278 ? 56.520 63.281 14.180 1.00 39.40 277 VAL A CA 1
ATOM 1973 C C . VAL A 1 278 ? 57.407 62.603 13.144 1.00 41.43 277 VAL A C 1
ATOM 1974 O O . VAL A 1 278 ? 57.265 62.862 11.979 1.00 39.79 277 VAL A O 1
ATOM 1978 N N . CYS A 1 279 ? 58.335 61.803 13.636 1.00 42.03 278 CYS A N 1
ATOM 1979 C CA . CYS A 1 279 ? 59.265 61.041 12.795 1.00 39.64 278 CYS A CA 1
ATOM 1980 C C . CYS A 1 279 ? 59.763 59.845 13.591 1.00 49.10 278 CYS A C 1
ATOM 1981 O O . CYS A 1 279 ? 60.091 60.029 14.750 1.00 45.41 278 CYS A O 1
ATOM 1984 N N . PHE A 1 280 ? 59.868 58.687 12.945 1.00 49.86 279 PHE A N 1
ATOM 1985 C CA . PHE A 1 280 ? 60.300 57.459 13.652 1.00 57.81 279 PHE A CA 1
ATOM 1986 C C . PHE A 1 280 ? 61.633 56.918 13.120 1.00 63.88 279 PHE A C 1
ATOM 1987 O O . PHE A 1 280 ? 61.918 55.745 13.342 1.00 63.41 279 PHE A O 1
ATOM 1995 N N . GLY A 1 281 ? 62.395 57.743 12.409 1.00 51.33 280 GLY A N 1
ATOM 1996 C CA . GLY A 1 281 ? 63.755 57.370 11.989 1.00 64.95 280 GLY A CA 1
ATOM 1997 C C . GLY A 1 281 ? 63.867 56.464 10.777 1.00 73.80 280 GLY A C 1
ATOM 1998 O O . GLY A 1 281 ? 62.836 56.157 10.165 1.00 73.31 280 GLY A O 1
ATOM 1999 N N . ASN A 1 282 ? 65.105 56.041 10.495 1.00 72.58 281 ASN A N 1
ATOM 2000 C CA . ASN A 1 282 ? 65.497 55.196 9.336 1.00 75.62 281 ASN A CA 1
ATOM 2001 C C . ASN A 1 282 ? 65.081 53.740 9.525 1.00 72.40 281 ASN A C 1
ATOM 2002 O O . ASN A 1 282 ? 64.554 53.164 8.586 1.00 75.65 281 ASN A O 1
ATOM 2007 N N . ARG A 1 283 ? 65.305 53.179 10.704 1.00 74.04 282 ARG A N 1
ATOM 2008 C CA . ARG A 1 283 ? 64.986 51.748 10.935 1.00 74.32 282 ARG A CA 1
ATOM 2009 C C . ARG A 1 283 ? 63.628 51.608 11.619 1.00 74.56 282 ARG A C 1
ATOM 2010 O O . ARG A 1 283 ? 63.510 50.786 12.516 1.00 66.02 282 ARG A O 1
ATOM 2012 N N . SER A 1 284 ? 62.646 52.395 11.193 1.00 74.08 283 SER A N 1
ATOM 2013 C CA . SER A 1 284 ? 61.294 52.289 11.783 1.00 70.14 283 SER A CA 1
ATOM 2014 C C . SER A 1 284 ? 60.762 50.881 11.552 1.00 74.18 283 SER A C 1
ATOM 2015 O O . SER A 1 284 ? 60.662 50.457 10.399 1.00 74.09 283 SER A O 1
ATOM 2018 N N . THR A 1 285 ? 60.411 50.210 12.636 1.00 72.95 284 THR A N 1
ATOM 2019 C CA . THR A 1 285 ? 59.892 48.836 12.540 1.00 72.67 284 THR A CA 1
ATOM 2020 C C . THR A 1 285 ? 58.375 48.865 12.746 1.00 74.24 284 THR A C 1
ATOM 2021 O O . THR A 1 285 ? 57.812 47.815 13.024 1.00 77.67 284 THR A O 1
ATOM 2023 N N . HIS A 1 286 ? 57.741 50.027 12.596 1.00 69.36 285 HIS A N 1
ATOM 2024 C CA . HIS A 1 286 ? 56.268 50.099 12.761 1.00 64.45 285 HIS A CA 1
ATOM 2025 C C . HIS A 1 286 ? 55.599 49.212 11.719 1.00 70.22 285 HIS A C 1
ATOM 2026 O O . HIS A 1 286 ? 56.004 49.253 10.577 1.00 74.48 285 HIS A O 1
ATOM 2033 N N . SER A 1 287 ? 54.562 48.486 12.100 1.00 69.13 286 SER A N 1
ATOM 2034 C CA . SER A 1 287 ? 53.853 47.638 11.120 1.00 66.88 286 SER A CA 1
ATOM 2035 C C . SER A 1 287 ? 52.955 48.501 10.239 1.00 69.84 286 SER A C 1
ATOM 2036 O O . SER A 1 287 ? 52.594 49.586 10.647 1.00 66.43 286 SER A O 1
ATOM 2039 N N . PRO A 1 288 ? 52.531 48.020 9.058 1.00 75.20 287 PRO A N 1
ATOM 2040 C CA . PRO A 1 288 ? 51.575 48.734 8.221 1.00 70.12 287 PRO A CA 1
ATOM 2041 C C . PRO A 1 288 ? 50.256 48.974 8.962 1.00 66.46 287 PRO A C 1
ATOM 2042 O O . PRO A 1 288 ? 49.665 49.995 8.809 1.00 65.80 287 PRO A O 1
ATOM 2046 N N . GLU A 1 289 ? 49.814 47.993 9.733 1.00 70.55 288 GLU A N 1
ATOM 2047 C CA . GLU A 1 289 ? 48.586 48.146 10.540 1.00 69.07 288 GLU A CA 1
ATOM 2048 C C . GLU A 1 289 ? 48.808 49.286 11.531 1.00 66.06 288 GLU A C 1
ATOM 2049 O O . GLU A 1 289 ? 47.927 50.098 11.689 1.00 63.31 288 GLU A O 1
ATOM 2055 N N . GLN A 1 290 ? 49.971 49.328 12.164 1.00 65.70 289 GLN A N 1
ATOM 2056 C CA . GLN A 1 290 ? 50.291 50.382 13.150 1.00 63.36 289 GLN A CA 1
ATOM 2057 C C . GLN A 1 290 ? 50.387 51.739 12.442 1.00 61.67 289 GLN A C 1
ATOM 2058 O O . GLN A 1 290 ? 50.006 52.735 13.017 1.00 54.35 289 GLN A O 1
ATOM 2064 N N . LEU A 1 291 ? 50.867 51.766 11.211 1.00 61.93 290 LEU A N 1
ATOM 2065 C CA . LEU A 1 291 ? 51.019 53.061 10.514 1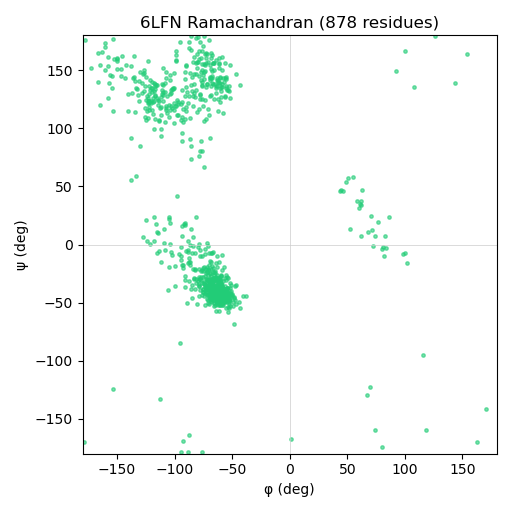.00 59.30 290 LEU A CA 1
ATOM 2066 C C . LEU A 1 291 ? 49.654 53.693 10.265 1.00 59.83 290 LEU A C 1
ATOM 2067 O O . LEU A 1 291 ? 49.545 54.891 10.452 1.00 57.90 290 LEU A O 1
ATOM 2072 N N . ARG A 1 292 ? 48.656 52.898 9.892 1.00 60.22 291 ARG A N 1
ATOM 2073 C CA . ARG A 1 292 ? 47.295 53.420 9.617 1.00 60.82 291 ARG A CA 1
ATOM 2074 C C . ARG A 1 292 ? 46.654 53.902 10.910 1.00 54.82 291 ARG A C 1
ATOM 2075 O O . ARG A 1 292 ? 45.891 54.841 10.850 1.00 51.70 291 ARG A O 1
ATOM 2077 N N . GLU A 1 293 ? 46.961 53.249 12.023 1.00 51.72 292 GLU A N 1
ATOM 2078 C CA . GLU A 1 293 ? 46.375 53.653 13.317 1.00 52.10 292 GLU A CA 1
ATOM 2079 C C . GLU A 1 293 ? 47.082 54.92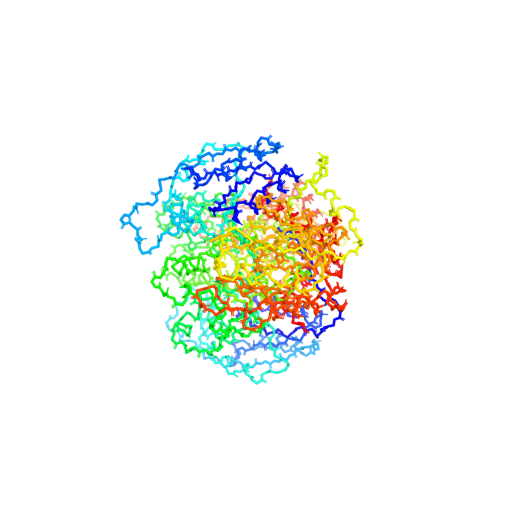6 13.753 1.00 56.87 292 GLU A C 1
ATOM 2080 O O . GLU A 1 293 ? 46.453 55.747 14.380 1.00 51.60 292 GLU A O 1
ATOM 2086 N N . MET A 1 294 ? 48.360 55.049 13.412 1.00 56.21 293 MET A N 1
ATOM 2087 C CA . MET A 1 294 ? 49.135 56.260 13.759 1.00 53.76 293 MET A CA 1
ATOM 2088 C C . MET A 1 294 ? 48.538 57.438 12.993 1.00 51.64 293 MET A C 1
ATOM 2089 O O . MET A 1 294 ? 48.295 58.464 13.596 1.00 47.02 293 MET A O 1
ATOM 2094 N N . ALA A 1 295 ? 48.244 57.237 11.715 1.00 51.86 294 ALA A N 1
ATOM 2095 C CA . ALA A 1 295 ? 47.652 58.293 10.873 1.00 49.29 294 ALA A CA 1
ATOM 2096 C C . ALA A 1 295 ? 46.277 58.661 11.417 1.00 54.10 294 ALA A C 1
ATOM 2097 O O . ALA A 1 295 ? 45.945 59.830 11.443 1.00 54.93 294 ALA A O 1
ATOM 2099 N N . ALA A 1 296 ? 45.514 57.677 11.870 1.00 50.56 295 ALA A N 1
ATOM 2100 C CA . ALA A 1 296 ? 44.194 57.974 12.451 1.00 54.94 295 ALA A CA 1
ATOM 2101 C C . ALA A 1 296 ? 44.360 58.799 13.729 1.00 46.88 295 ALA A C 1
ATOM 2102 O O . ALA A 1 296 ? 43.539 59.647 13.970 1.00 47.18 295 ALA A O 1
ATOM 2104 N N . GLY A 1 297 ? 45.389 58.526 14.516 1.00 45.87 296 GLY A N 1
ATOM 2105 C CA . GLY A 1 297 ? 45.652 59.267 15.760 1.00 51.01 296 GLY A CA 1
ATOM 2106 C C . GLY A 1 297 ? 46.002 60.715 15.502 1.00 49.04 296 GLY A C 1
ATOM 2107 O O . GLY A 1 297 ? 45.488 61.579 16.179 1.00 44.91 296 GLY A O 1
ATOM 2108 N N . LEU A 1 298 ? 46.835 60.972 14.513 1.00 44.41 297 LEU A N 1
ATOM 2109 C CA . LEU A 1 298 ? 47.174 62.377 14.224 1.00 49.50 297 LEU A CA 1
ATOM 2110 C C . LEU A 1 298 ? 45.915 63.113 13.780 1.00 50.78 297 LEU A C 1
ATOM 2111 O O . LEU A 1 298 ? 45.700 64.237 14.227 1.00 46.39 297 LEU A O 1
ATOM 2116 N N . GLU A 1 299 ? 45.125 62.471 12.932 1.00 48.63 298 GLU A N 1
ATOM 2117 C CA . GLU A 1 299 ? 43.878 63.070 12.417 1.00 51.79 298 GLU A CA 1
ATOM 2118 C C . GLU A 1 299 ? 42.902 63.305 13.568 1.00 49.54 298 GLU A C 1
ATOM 2119 O O . GLU A 1 299 ? 42.376 64.395 13.657 1.00 44.90 298 GLU A O 1
ATOM 2125 N N . ARG A 1 300 ? 42.730 62.324 14.449 1.00 49.58 299 ARG A N 1
ATOM 2126 C CA . ARG A 1 300 ? 41.737 62.438 15.546 1.00 50.87 299 ARG A CA 1
ATOM 2127 C C . ARG A 1 300 ? 42.190 63.435 16.613 1.00 52.99 299 ARG A C 1
ATOM 2128 O O . ARG A 1 300 ? 41.325 63.980 17.288 1.00 56.41 299 ARG A O 1
ATOM 2130 N N . SER A 1 301 ? 43.490 63.678 16.730 1.00 49.51 300 SER A N 1
ATOM 2131 C CA . SER A 1 301 ? 44.018 64.635 17.727 1.00 46.36 300 SER A CA 1
ATOM 2132 C C . SER A 1 301 ? 43.537 66.048 17.417 1.00 50.05 300 SER A C 1
ATOM 2133 O O . SER A 1 301 ? 43.343 66.810 18.349 1.00 47.82 300 SER A O 1
ATOM 2136 N N . GLY A 1 302 ? 43.444 66.386 16.130 1.00 50.69 301 GLY A N 1
ATOM 2137 C CA . GLY A 1 302 ? 43.015 67.709 15.654 1.00 46.70 301 GLY A CA 1
ATOM 2138 C C . GLY A 1 302 ? 44.117 68.730 15.802 1.00 50.11 301 GLY A C 1
ATOM 2139 O O . GLY A 1 302 ? 43.830 69.901 15.762 1.00 49.00 301 GLY A O 1
ATOM 2140 N N . CYS A 1 303 ? 45.349 68.264 15.934 1.00 46.01 302 CYS A N 1
ATOM 2141 C CA . CYS A 1 303 ? 46.502 69.145 16.133 1.00 40.61 302 CYS A CA 1
ATOM 2142 C C . CYS A 1 303 ? 47.208 69.341 14.803 1.00 42.97 302 CYS A C 1
ATOM 2143 O O . CYS A 1 303 ? 47.031 68.548 13.921 1.00 44.01 302 CYS A O 1
ATOM 2146 N N . ARG A 1 304 ? 47.956 70.419 14.690 1.00 40.49 303 ARG A N 1
ATOM 2147 C CA . ARG A 1 304 ? 48.740 70.645 13.469 1.00 38.06 303 ARG A CA 1
ATOM 2148 C C . ARG A 1 304 ? 49.927 69.702 13.540 1.00 38.77 303 ARG A C 1
ATOM 2149 O O . ARG A 1 304 ? 50.411 69.474 14.621 1.00 36.31 303 ARG A O 1
ATOM 2157 N N . PHE A 1 305 ? 50.366 69.194 12.402 1.00 36.67 304 PHE A N 1
ATOM 2158 C CA . PHE A 1 305 ? 51.484 68.239 12.455 1.00 34.95 304 PHE A CA 1
ATOM 2159 C C . PHE A 1 305 ? 52.235 68.147 11.138 1.00 39.99 304 PHE A C 1
ATOM 2160 O O . PHE A 1 305 ? 51.696 68.402 10.096 1.00 41.32 304 PHE A O 1
ATOM 2168 N N . VAL A 1 306 ? 53.493 67.777 11.246 1.00 35.80 305 VAL A N 1
ATOM 2169 C CA . VAL A 1 306 ? 54.331 67.466 10.069 1.00 29.23 305 VAL A CA 1
ATOM 2170 C C . VAL A 1 306 ? 54.864 66.076 10.372 1.00 40.15 305 VAL A C 1
ATOM 2171 O O . VAL A 1 306 ? 55.525 65.912 11.374 1.00 37.25 305 VAL A O 1
ATOM 2175 N N . TRP A 1 307 ? 54.524 65.112 9.538 1.00 39.98 306 TRP A N 1
ATOM 2176 C CA . TRP A 1 307 ? 54.937 63.721 9.808 1.00 41.16 306 TRP A CA 1
ATOM 2177 C C . TRP A 1 307 ? 55.809 63.190 8.681 1.00 36.47 306 TRP A C 1
ATOM 2178 O O . TRP A 1 307 ? 55.336 63.069 7.603 1.00 38.82 306 TRP A O 1
ATOM 2189 N N . VAL A 1 308 ? 57.056 62.881 8.967 1.00 33.76 307 VAL A N 1
ATOM 2190 C CA . VAL A 1 308 ? 57.901 62.331 7.887 1.00 44.41 307 VAL A CA 1
ATOM 2191 C C . VAL A 1 308 ? 58.061 60.833 8.098 1.00 45.50 307 VAL A C 1
ATOM 2192 O O . VAL A 1 308 ? 58.157 60.416 9.227 1.00 50.68 307 VAL A O 1
ATOM 2196 N N . LEU A 1 309 ? 58.045 60.089 7.000 1.00 49.51 308 LEU A N 1
ATOM 2197 C CA . LEU A 1 309 ? 58.229 58.621 6.980 1.00 59.13 308 LEU A CA 1
ATOM 2198 C C . LEU A 1 309 ? 59.554 58.309 6.277 1.00 61.79 308 LEU A C 1
ATOM 2199 O O . LEU A 1 309 ? 59.600 58.488 5.056 1.00 57.43 308 LEU A O 1
ATOM 2204 N N . LYS A 1 324 ? 46.290 48.120 0.281 1.00 100.42 323 LYS A N 1
ATOM 2205 C CA . LYS A 1 324 ? 46.007 49.547 -0.008 1.00 106.64 323 LYS A CA 1
ATOM 2206 C C . LYS A 1 324 ? 47.173 50.404 0.484 1.00 105.81 323 LYS A C 1
ATOM 2207 O O . LYS A 1 324 ? 48.245 49.845 0.789 1.00 104.14 323 LYS A O 1
ATOM 2209 N N . GLU A 1 325 ? 46.947 51.715 0.538 1.00 99.84 324 GLU A N 1
ATOM 2210 C CA . GLU A 1 325 ? 47.932 52.685 1.068 1.00 91.24 324 GLU A CA 1
ATOM 2211 C C . GLU A 1 325 ? 47.870 52.571 2.592 1.00 93.19 324 GLU A C 1
ATOM 2212 O O . GLU A 1 325 ? 46.789 52.263 3.106 1.00 95.07 324 GLU A O 1
ATOM 2218 N N . ILE A 1 326 ? 48.989 52.795 3.283 1.00 89.09 325 ILE A N 1
ATOM 2219 C CA . ILE A 1 326 ? 49.036 52.742 4.771 1.00 80.80 325 ILE A CA 1
ATOM 2220 C C . ILE A 1 326 ? 48.216 53.895 5.360 1.00 82.27 325 ILE A C 1
ATOM 2221 O O . ILE A 1 326 ? 47.690 53.707 6.435 1.00 81.34 325 ILE A O 1
ATOM 2223 N N . LEU A 1 327 ? 48.104 55.037 4.678 1.00 80.89 326 LEU A N 1
ATOM 2224 C CA . LEU A 1 327 ? 47.337 56.199 5.208 1.00 83.74 326 LEU A CA 1
ATOM 2225 C C . LEU A 1 327 ? 45.827 55.949 5.124 1.00 82.08 326 LEU A C 1
ATOM 2226 O O . LEU A 1 327 ? 45.111 56.175 6.119 1.00 70.47 326 LEU A O 1
ATOM 2231 N N . GLY A 1 328 ? 45.368 55.569 3.937 1.00 78.74 327 GLY A N 1
ATOM 2232 C CA . GLY A 1 328 ? 43.936 55.347 3.703 1.00 79.09 327 GLY A CA 1
ATOM 2233 C C . GLY A 1 328 ? 43.448 56.165 2.524 1.00 80.83 327 GLY A C 1
ATOM 2234 O O . GLY A 1 328 ? 44.246 56.889 1.930 1.00 73.77 327 GLY A O 1
ATOM 2235 N N . GLU A 1 329 ? 42.166 56.040 2.205 1.00 77.24 328 GLU A N 1
ATOM 2236 C CA . GLU A 1 329 ? 41.591 56.774 1.062 1.00 75.78 328 GLU A CA 1
ATOM 2237 C C . GLU A 1 329 ? 41.052 58.105 1.566 1.00 79.11 328 GLU A C 1
ATOM 2238 O O . GLU A 1 329 ? 40.331 58.095 2.573 1.00 78.41 328 GLU A O 1
ATOM 2240 N N . GLY A 1 330 ? 41.475 59.195 0.917 1.00 77.92 329 GLY A N 1
ATOM 2241 C CA . GLY A 1 330 ? 41.064 60.585 1.195 1.00 69.70 329 GLY A CA 1
ATOM 2242 C C . GLY A 1 330 ? 41.610 61.157 2.488 1.00 64.77 329 GLY A C 1
ATOM 2243 O O . GLY A 1 330 ? 41.146 62.224 2.883 1.00 64.21 329 GLY A O 1
ATOM 2244 N N . TYR A 1 331 ? 42.578 60.493 3.106 1.00 60.14 330 TYR A N 1
ATOM 2245 C CA . TYR A 1 331 ? 43.133 60.956 4.396 1.00 63.67 330 TYR A CA 1
ATOM 2246 C C . TYR A 1 331 ? 43.784 62.322 4.202 1.00 58.59 330 TYR A C 1
ATOM 2247 O O . TYR A 1 331 ? 43.587 63.206 5.007 1.00 48.34 330 TYR A O 1
ATOM 2256 N N . LEU A 1 332 ? 44.520 62.459 3.111 1.00 57.59 331 LEU A N 1
ATOM 2257 C CA . LEU A 1 332 ? 45.259 63.702 2.813 1.00 56.44 331 LEU A CA 1
ATOM 2258 C C . LEU A 1 332 ? 44.317 64.882 2.592 1.00 56.22 331 LEU A C 1
ATOM 2259 O O . LEU A 1 332 ? 44.637 65.943 3.084 1.00 58.91 331 LEU A O 1
ATOM 2264 N N . GLU A 1 333 ? 43.198 64.689 1.907 1.00 57.63 332 GLU A N 1
ATOM 2265 C CA . GLU A 1 333 ? 42.280 65.821 1.657 1.00 50.18 332 GLU A CA 1
ATOM 2266 C C . GLU A 1 333 ? 41.610 66.230 2.959 1.00 50.96 332 GLU A C 1
ATOM 2267 O O . GLU A 1 333 ? 41.377 67.402 3.150 1.00 55.93 332 GLU A O 1
ATOM 2269 N N . ARG A 1 334 ? 41.330 65.262 3.814 1.00 56.84 333 ARG A N 1
ATOM 2270 C CA . ARG A 1 334 ? 40.617 65.500 5.089 1.00 53.24 333 ARG A CA 1
ATOM 2271 C C . ARG A 1 334 ? 41.507 66.257 6.070 1.00 48.81 333 ARG A C 1
ATOM 2272 O O . ARG A 1 334 ? 41.008 67.062 6.842 1.00 43.73 333 ARG A O 1
ATOM 2280 N N . VAL A 1 335 ? 42.800 66.014 5.972 1.00 49.42 334 VAL A N 1
ATOM 2281 C CA . VAL A 1 335 ? 43.785 66.533 6.947 1.00 46.04 334 VAL A CA 1
ATOM 2282 C C . VAL A 1 335 ? 44.563 67.718 6.372 1.00 52.49 334 VAL A C 1
ATOM 2283 O O . VAL A 1 335 ? 45.299 68.321 7.113 1.00 50.13 334 VAL A O 1
ATOM 2287 N N . LYS A 1 336 ? 44.267 68.119 5.137 1.00 48.72 335 LYS A N 1
ATOM 2288 C CA . LYS A 1 336 ? 44.948 69.192 4.361 1.00 50.59 335 LYS A CA 1
ATOM 2289 C C . LYS A 1 336 ? 45.196 70.498 5.130 1.00 50.75 335 LYS A C 1
ATOM 2290 O O . LYS A 1 336 ? 46.198 71.127 4.862 1.00 45.55 335 LYS A O 1
ATOM 2292 N N . GLU A 1 337 ? 44.315 70.920 6.025 1.00 48.97 336 GLU A N 1
ATOM 2293 C CA . GLU A 1 337 ? 44.572 72.200 6.716 1.00 50.28 336 GLU A CA 1
ATOM 2294 C C . GLU A 1 337 ? 45.543 72.028 7.879 1.00 48.69 336 GLU A C 1
ATOM 2295 O O . GLU A 1 337 ? 46.263 72.953 8.132 1.00 49.75 336 GLU A O 1
ATOM 2301 N N . ARG A 1 338 ? 45.583 70.878 8.532 1.00 46.11 337 ARG A N 1
ATOM 2302 C CA . ARG A 1 338 ? 46.477 70.811 9.703 1.00 43.29 337 ARG A CA 1
ATOM 2303 C C . ARG A 1 338 ? 47.617 69.830 9.508 1.00 39.76 337 ARG A C 1
ATOM 2304 O O . ARG A 1 338 ? 48.483 69.842 10.333 1.00 39.63 337 ARG A O 1
ATOM 2312 N N . GLY A 1 339 ? 47.635 69.049 8.444 1.00 41.17 338 GLY A N 1
ATOM 2313 C CA . GLY A 1 339 ? 48.713 68.058 8.414 1.00 43.75 338 GLY A CA 1
ATOM 2314 C C . GLY A 1 339 ? 49.515 67.988 7.148 1.00 45.63 338 GLY A C 1
ATOM 2315 O O . GLY A 1 339 ? 48.996 68.234 6.090 1.00 49.16 338 GLY A O 1
ATOM 2316 N N . VAL A 1 340 ? 50.775 67.651 7.310 1.00 39.73 339 VAL A N 1
ATOM 2317 C CA . VAL A 1 340 ? 51.662 67.426 6.152 1.00 42.60 339 VAL A CA 1
ATOM 2318 C C . VAL A 1 340 ? 52.360 66.097 6.382 1.00 41.72 339 VAL A C 1
ATOM 2319 O O . VAL A 1 340 ? 52.937 65.934 7.422 1.00 46.01 339 VAL A O 1
ATOM 2323 N N . VAL A 1 341 ? 52.237 65.172 5.445 1.00 44.57 340 VAL A N 1
ATOM 2324 C CA . VAL A 1 341 ? 52.987 63.899 5.567 1.00 43.22 340 VAL A CA 1
ATOM 2325 C C . VAL A 1 341 ? 53.989 63.875 4.421 1.00 40.93 340 VAL A C 1
ATOM 2326 O O . VAL A 1 341 ? 53.598 64.050 3.306 1.00 49.97 340 VAL A O 1
ATOM 2330 N N . ILE A 1 342 ? 55.258 63.715 4.745 1.00 49.98 341 ILE A N 1
ATOM 2331 C CA . ILE A 1 342 ? 56.349 63.734 3.742 1.00 48.98 341 ILE A CA 1
ATOM 2332 C C . ILE A 1 342 ? 56.990 62.356 3.727 1.00 51.86 341 ILE A C 1
ATOM 2333 O O . ILE A 1 342 ? 57.163 61.810 4.793 1.00 52.20 341 ILE A O 1
ATOM 2338 N N . ASN A 1 343 ? 57.279 61.828 2.546 1.00 43.28 342 ASN A N 1
ATOM 2339 C CA . ASN A 1 343 ? 57.965 60.526 2.419 1.00 50.87 342 ASN A CA 1
ATOM 2340 C C . ASN A 1 343 ? 59.352 60.798 1.858 1.00 50.46 342 ASN A C 1
ATOM 2341 O O . ASN A 1 343 ? 59.473 60.874 0.660 1.00 57.87 342 ASN A O 1
ATOM 2346 N N . GLY A 1 344 ? 60.349 60.952 2.711 1.00 46.86 343 GLY A N 1
ATOM 2347 C CA . GLY A 1 344 ? 61.703 61.208 2.207 1.00 49.77 343 GLY A CA 1
ATOM 2348 C C . GLY A 1 344 ? 62.594 61.767 3.284 1.00 52.17 343 GLY A C 1
ATOM 2349 O O . GLY A 1 344 ? 62.179 61.756 4.426 1.00 49.82 343 GLY A O 1
ATOM 2350 N N . TRP A 1 345 ? 63.784 62.228 2.919 1.00 48.37 344 TRP A N 1
ATOM 2351 C CA . TRP A 1 345 ? 64.713 62.785 3.928 1.00 53.99 344 TRP A CA 1
ATOM 2352 C C . TRP A 1 345 ? 64.333 64.229 4.227 1.00 52.83 344 TRP A C 1
ATOM 2353 O O . TRP A 1 345 ? 63.846 64.903 3.352 1.00 57.48 344 TRP A O 1
ATOM 2364 N N . VAL A 1 346 ? 64.536 64.641 5.463 1.00 53.60 345 VAL A N 1
ATOM 2365 C CA . VAL A 1 346 ? 64.274 66.022 5.919 1.00 50.82 345 VAL A CA 1
ATOM 2366 C C . VAL A 1 346 ? 65.332 66.333 6.978 1.00 51.29 345 VAL A C 1
ATOM 2367 O O . VAL A 1 346 ? 65.743 65.414 7.662 1.00 51.31 345 VAL A O 1
ATOM 2371 N N . ASP A 1 347 ? 65.819 67.566 7.059 1.00 51.58 346 ASP A N 1
ATOM 2372 C CA . ASP A 1 347 ? 66.840 67.889 8.090 1.00 50.51 346 ASP A CA 1
ATOM 2373 C C . ASP A 1 347 ? 66.126 67.955 9.434 1.00 45.37 346 ASP A C 1
ATOM 2374 O O . ASP A 1 347 ? 65.433 68.913 9.659 1.00 49.36 346 ASP A O 1
ATOM 2379 N N . GLN A 1 348 ? 66.319 66.958 10.283 1.00 42.20 347 GLN A N 1
ATOM 2380 C CA . GLN A 1 348 ? 65.571 66.911 11.535 1.00 42.76 347 GLN A CA 1
ATOM 2381 C C . GLN A 1 348 ? 65.959 68.051 12.479 1.00 42.38 347 GLN A C 1
ATOM 2382 O O . GLN A 1 348 ? 65.094 68.662 13.112 1.00 37.27 347 GLN A O 1
ATOM 2388 N N . MET A 1 349 ? 67.253 68.361 12.572 1.00 43.64 348 MET A N 1
ATOM 2389 C CA . MET A 1 349 ? 67.702 69.370 13.516 1.00 43.35 348 MET A CA 1
ATOM 2390 C C . MET A 1 349 ? 67.154 70.739 13.135 1.00 45.90 348 MET A C 1
ATOM 2391 O O . MET A 1 349 ? 66.782 71.540 14.007 1.00 40.45 348 MET A O 1
ATOM 2396 N N . THR A 1 350 ? 67.074 71.005 11.827 1.00 51.63 349 THR A N 1
ATOM 2397 C CA . THR A 1 350 ? 66.464 72.237 11.338 1.00 48.23 349 THR A CA 1
ATOM 2398 C C . THR A 1 350 ? 64.992 72.315 11.732 1.00 44.10 349 THR A C 1
ATOM 2399 O O . THR A 1 350 ? 64.541 73.347 12.243 1.00 42.07 349 THR A O 1
ATOM 2402 N N . ILE A 1 351 ? 64.230 71.224 11.538 1.00 42.54 350 ILE A N 1
ATOM 2403 C CA . ILE A 1 351 ? 62.817 71.244 11.927 1.00 34.54 350 ILE A CA 1
ATOM 2404 C C . ILE A 1 351 ? 62.652 71.376 13.441 1.00 37.45 350 ILE A C 1
ATOM 2405 O O . ILE A 1 351 ? 61.733 72.058 13.905 1.00 32.41 350 ILE A O 1
ATOM 2410 N N . LEU A 1 352 ? 63.540 70.764 14.241 1.00 34.98 351 LEU A N 1
ATOM 2411 C CA . LEU A 1 352 ? 63.351 70.862 15.693 1.00 43.57 351 LEU A CA 1
ATOM 2412 C C . LEU A 1 352 ? 63.680 72.262 16.189 1.00 41.27 351 LEU A C 1
ATOM 2413 O O . LEU A 1 352 ? 63.077 72.746 17.153 1.00 39.70 351 LEU A O 1
ATOM 2418 N N . SER A 1 353 ? 64.614 72.942 15.526 1.00 40.62 352 SER A N 1
ATOM 2419 C CA . SER A 1 353 ? 64.910 74.322 15.884 1.00 42.77 352 SER A CA 1
ATOM 2420 C C . SER A 1 353 ? 63.894 75.317 15.323 1.00 37.76 352 SER A C 1
ATOM 2421 O O . SER A 1 353 ? 64.040 76.514 15.584 1.00 40.34 352 SER A O 1
ATOM 2424 N N . HIS A 1 354 ? 62.865 74.865 14.589 1.00 38.41 353 HIS A N 1
ATOM 2425 C CA . HIS A 1 354 ? 61.885 75.784 13.999 1.00 38.29 353 HIS A CA 1
ATOM 2426 C C . HIS A 1 354 ? 60.896 76.312 15.043 1.00 39.36 353 HIS A C 1
ATOM 2427 O O . HIS A 1 354 ? 60.328 75.554 15.841 1.00 38.44 353 HIS A O 1
ATOM 2434 N N . ARG A 1 355 ? 60.636 77.621 14.966 1.00 38.74 354 ARG A N 1
ATOM 2435 C CA . ARG A 1 355 ? 59.795 78.317 15.939 1.00 32.98 354 ARG A CA 1
ATOM 2436 C C . ARG A 1 355 ? 58.348 77.831 15.929 1.00 36.87 354 ARG A C 1
ATOM 2437 O O . ARG A 1 355 ? 57.595 78.123 16.861 1.00 36.43 354 ARG A O 1
ATOM 2445 N N . ALA A 1 356 ? 57.920 77.118 14.882 1.00 36.21 355 ALA A N 1
ATOM 2446 C CA . ALA A 1 356 ? 56.512 76.744 14.819 1.00 36.04 355 ALA A CA 1
ATOM 2447 C C . ALA A 1 356 ? 56.248 75.373 15.437 1.00 33.69 355 ALA A C 1
ATOM 2448 O O . ALA A 1 356 ? 55.097 75.032 15.723 1.00 33.66 355 ALA A O 1
ATOM 2450 N N . VAL A 1 357 ? 57.265 74.554 15.622 1.00 33.22 356 VAL A N 1
ATOM 2451 C CA . VAL A 1 357 ? 56.969 73.232 16.152 1.00 36.12 356 VAL A CA 1
ATOM 2452 C C . VAL A 1 357 ? 57.051 73.269 17.672 1.00 34.15 356 VAL A C 1
ATOM 2453 O O . VAL A 1 357 ? 57.847 74.013 18.262 1.00 33.63 356 VAL A O 1
ATOM 2457 N N . GLY A 1 358 ? 56.150 72.537 18.307 1.00 34.67 357 GLY A N 1
ATOM 2458 C CA . GLY A 1 358 ? 56.013 72.605 19.746 1.00 36.44 357 GLY A CA 1
ATOM 2459 C C . GLY A 1 358 ? 56.155 71.258 20.412 1.00 39.27 357 GLY A C 1
ATOM 2460 O O . GLY A 1 358 ? 56.005 71.161 21.631 1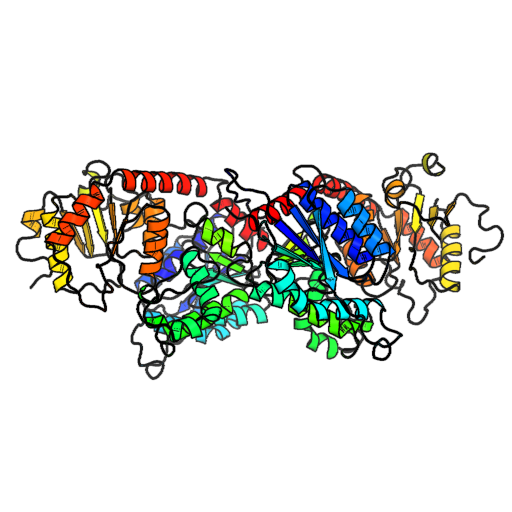.00 38.28 357 GLY A O 1
ATOM 2461 N N . GLY A 1 359 ? 56.448 70.225 19.626 1.00 33.43 358 GLY A N 1
ATOM 2462 C CA . GLY A 1 359 ? 56.399 68.859 20.105 1.00 35.75 358 GLY A CA 1
ATOM 2463 C C . GLY A 1 359 ? 57.085 67.924 19.129 1.00 40.63 358 GLY A C 1
ATOM 2464 O O . GLY A 1 359 ? 56.970 68.069 17.904 1.00 37.27 358 GLY A O 1
ATOM 2465 N N . PHE A 1 360 ? 57.821 66.964 19.681 1.00 37.42 359 PHE A N 1
ATOM 2466 C CA . PHE A 1 360 ? 58.552 65.971 18.903 1.00 36.87 359 PHE A CA 1
ATOM 2467 C C . PHE A 1 360 ? 58.068 64.594 19.345 1.00 43.76 359 PHE A C 1
ATOM 2468 O O . PHE A 1 360 ? 58.349 64.164 20.470 1.00 39.18 359 PHE A O 1
ATOM 2476 N N . PHE A 1 361 ? 57.311 63.934 18.468 1.00 37.95 360 PHE A N 1
ATOM 2477 C CA . PHE A 1 361 ? 56.806 62.579 18.646 1.00 36.25 360 PHE A CA 1
ATOM 2478 C C . PHE A 1 361 ? 57.756 61.653 17.894 1.00 40.60 360 PHE A C 1
ATOM 2479 O O . PHE A 1 361 ?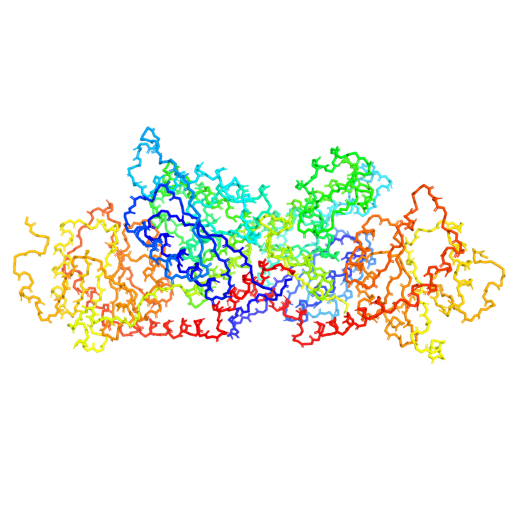 57.756 61.643 16.655 1.00 41.02 360 PHE A O 1
ATOM 2487 N N . SER A 1 362 ? 58.506 60.840 18.644 1.00 43.10 361 SER A N 1
ATOM 2488 C CA . SER A 1 362 ? 59.781 60.269 18.232 1.00 39.39 361 SER A CA 1
ATOM 2489 C C . SER A 1 362 ? 59.883 58.798 18.638 1.00 45.69 361 SER A C 1
ATOM 2490 O O . SER A 1 362 ? 59.268 58.339 19.609 1.00 40.83 361 SER A O 1
ATOM 2493 N N . HIS A 1 363 ? 60.686 58.055 17.880 1.00 45.38 362 HIS A N 1
ATOM 2494 C CA . HIS A 1 363 ? 61.119 56.720 18.264 1.00 44.69 362 HIS A CA 1
ATOM 2495 C C . HIS A 1 363 ? 62.121 56.740 19.406 1.00 48.92 362 HIS A C 1
ATOM 2496 O O . HIS A 1 363 ? 62.559 55.665 19.833 1.00 45.48 362 HIS A O 1
ATOM 2503 N N . SER A 1 364 ? 62.438 57.928 19.905 1.00 42.94 363 SER A N 1
ATOM 2504 C CA . SER A 1 364 ? 63.308 58.117 21.092 1.00 47.30 363 SER A CA 1
ATOM 2505 C C . SER A 1 364 ? 64.740 57.614 20.914 1.00 49.79 363 SER A C 1
ATOM 2506 O O . SER A 1 364 ? 65.229 56.936 21.809 1.00 54.29 363 SER A O 1
ATOM 2509 N N . GLY A 1 365 ? 65.384 57.948 19.805 1.00 48.06 364 GLY A N 1
ATOM 2510 C CA . GLY A 1 365 ? 66.805 57.691 19.664 1.00 54.35 364 GLY A CA 1
ATOM 2511 C C . GLY A 1 365 ? 67.667 58.546 20.579 1.00 55.96 364 GLY A C 1
ATOM 2512 O O . GLY A 1 365 ? 67.260 59.586 21.099 1.00 53.38 364 GLY A O 1
ATOM 2513 N N . SER A 1 366 ? 68.894 58.065 20.783 1.00 53.48 365 SER A N 1
ATOM 2514 C CA . SER A 1 366 ? 69.901 58.837 21.504 1.00 47.11 365 SER A CA 1
ATOM 2515 C C . SER A 1 366 ? 70.149 60.169 20.818 1.00 54.26 365 SER A C 1
ATOM 2516 O O . SER A 1 366 ? 70.335 61.205 21.476 1.00 50.15 365 SER A O 1
ATOM 2519 N N . SER A 1 367 ? 70.178 60.149 19.488 1.00 50.40 366 SER A N 1
ATOM 2520 C CA . SER A 1 367 ? 70.448 61.361 18.745 1.00 44.97 366 SER A CA 1
ATOM 2521 C C . SER A 1 367 ? 69.192 62.223 18.650 1.00 44.33 366 SER A C 1
ATOM 2522 O O . SER A 1 367 ? 69.274 63.459 18.599 1.00 41.14 366 SER A O 1
ATOM 2525 N N . SER A 1 368 ? 68.021 61.591 18.624 1.00 41.02 367 SER A N 1
ATOM 2526 C CA . SER A 1 368 ? 66.781 62.359 18.653 1.00 43.94 367 SER A CA 1
ATOM 2527 C C . SER A 1 368 ? 66.617 63.092 19.978 1.00 42.19 367 SER A C 1
ATOM 2528 O O . SER A 1 368 ? 66.090 64.211 20.010 1.00 40.54 367 SER A O 1
ATOM 2531 N N . VAL A 1 369 ? 67.042 62.472 21.089 1.00 42.29 368 VAL A N 1
ATOM 2532 C CA . VAL A 1 369 ? 66.871 63.121 22.387 1.00 41.16 368 VAL A CA 1
ATOM 2533 C C . VAL A 1 369 ? 67.877 64.258 22.555 1.00 37.31 368 VAL A C 1
ATOM 2534 O O . VAL A 1 369 ? 67.566 65.284 23.157 1.00 33.71 368 VAL A O 1
ATOM 2538 N N . ALA A 1 370 ? 69.070 64.130 21.985 1.00 36.95 369 ALA A N 1
ATOM 2539 C CA . ALA A 1 370 ? 70.015 65.238 22.061 1.00 34.96 369 ALA A CA 1
ATOM 2540 C C . ALA A 1 370 ? 69.566 66.406 21.181 1.00 39.54 369 ALA A C 1
ATOM 2541 O O . ALA A 1 370 ? 69.819 67.574 21.501 1.00 36.83 369 ALA A O 1
ATOM 2543 N N . GLU A 1 371 ? 68.887 66.107 20.075 1.00 38.42 370 GLU A N 1
ATOM 2544 C CA . GLU A 1 371 ? 68.438 67.143 19.161 1.00 36.53 370 GLU A CA 1
ATOM 2545 C C . GLU A 1 371 ? 67.237 67.877 19.714 1.00 37.82 370 GLU A C 1
ATOM 2546 O O . GLU A 1 371 ? 67.160 69.106 19.608 1.00 38.12 370 GLU A O 1
ATOM 2552 N N . ALA A 1 372 ? 66.293 67.148 20.321 1.00 37.17 371 ALA A N 1
ATOM 2553 C CA . ALA A 1 372 ? 65.181 67.809 20.990 1.00 34.11 371 ALA A CA 1
ATOM 2554 C C . ALA A 1 372 ? 65.696 68.744 22.070 1.00 37.94 371 ALA A C 1
ATOM 2555 O O . ALA A 1 372 ? 65.155 69.830 22.273 1.00 36.97 371 ALA A O 1
ATOM 2557 N N . ALA A 1 373 ? 66.758 68.338 22.757 1.00 38.82 372 ALA A N 1
ATOM 2558 C CA . ALA A 1 373 ? 67.308 69.165 23.808 1.00 37.00 372 ALA A CA 1
ATOM 2559 C C . ALA A 1 373 ? 67.902 70.442 23.229 1.00 40.25 372 ALA A C 1
ATOM 2560 O O . ALA A 1 373 ? 67.678 71.530 23.767 1.00 37.20 372 ALA A O 1
ATOM 2562 N N . ILE A 1 374 ? 68.652 70.336 22.128 1.00 35.64 373 ILE A N 1
ATOM 2563 C CA . ILE A 1 374 ? 69.152 71.537 21.470 1.00 35.92 373 ILE A CA 1
ATOM 2564 C C . ILE A 1 374 ? 67.987 72.414 20.993 1.00 39.83 373 ILE A C 1
ATOM 2565 O O . ILE A 1 374 ? 67.965 73.624 21.234 1.00 35.53 373 ILE A O 1
ATOM 2570 N N . GLY A 1 375 ? 66.981 71.820 20.354 1.00 39.45 374 GLY A N 1
ATOM 2571 C CA . GLY A 1 375 ? 65.885 72.644 19.880 1.00 33.04 374 GLY A CA 1
ATOM 2572 C C . GLY A 1 375 ? 64.862 73.033 20.929 1.00 34.51 374 GLY A C 1
ATOM 2573 O O . GLY A 1 375 ? 63.915 73.749 20.595 1.00 38.13 374 GLY A O 1
ATOM 2574 N N . GLY A 1 376 ? 65.004 72.576 22.169 1.00 34.88 375 GLY A N 1
ATOM 2575 C CA . GLY A 1 376 ? 63.955 72.874 23.129 1.00 34.58 375 GLY A CA 1
ATOM 2576 C C . GLY A 1 376 ? 62.590 72.308 22.799 1.00 37.49 375 GLY A C 1
ATOM 2577 O O . GLY A 1 376 ? 61.570 72.948 23.080 1.00 40.57 375 GLY A O 1
ATOM 2578 N N . GLN A 1 377 ? 62.539 71.106 22.249 1.00 36.85 376 GLN A N 1
ATOM 2579 C CA . GLN A 1 377 ? 61.263 70.449 22.035 1.00 32.13 376 GLN A CA 1
ATOM 2580 C C . GLN A 1 377 ? 61.032 69.370 23.071 1.00 39.04 376 GLN A C 1
ATOM 2581 O O . GLN A 1 377 ? 61.931 68.557 23.335 1.00 41.92 376 GLN A O 1
ATOM 2587 N N . PRO A 1 378 ? 59.847 69.343 23.676 1.00 37.70 377 PRO A N 1
ATOM 2588 C CA . PRO A 1 378 ? 59.445 68.182 24.474 1.00 38.20 377 PRO A CA 1
ATOM 2589 C C . PRO A 1 378 ? 59.199 66.966 23.590 1.00 38.88 377 PRO A C 1
ATOM 2590 O O . PRO A 1 378 ? 58.855 67.083 22.407 1.00 34.35 377 PRO A O 1
ATOM 2594 N N . LEU A 1 379 ? 59.352 65.786 24.189 1.00 41.42 378 LEU A N 1
ATOM 2595 C CA . LEU A 1 379 ? 59.290 64.527 23.452 1.00 36.41 378 LEU A CA 1
ATOM 2596 C C . LEU A 1 379 ? 58.103 63.669 23.867 1.00 38.22 378 LEU A C 1
ATOM 2597 O O . LEU A 1 379 ? 57.900 63.397 25.058 1.00 38.55 378 LEU A O 1
ATOM 2602 N N . LEU A 1 380 ? 57.312 63.270 22.881 1.00 37.47 379 LEU A N 1
ATOM 2603 C CA . LEU A 1 380 ? 56.453 62.097 22.978 1.00 39.84 379 LEU A CA 1
ATOM 2604 C C . LEU A 1 380 ? 57.246 60.926 22.411 1.00 43.92 379 LEU A C 1
ATOM 2605 O O . LEU A 1 380 ? 57.596 60.925 21.224 1.00 37.72 379 LEU A O 1
ATOM 2610 N N . LEU A 1 381 ? 57.527 59.945 23.264 1.00 36.95 380 LEU A N 1
ATOM 2611 C CA . LEU A 1 381 ? 58.521 58.911 23.033 1.00 40.30 380 LEU A CA 1
ATOM 2612 C C . LEU A 1 381 ? 57.848 57.566 22.806 1.00 44.87 380 LEU A C 1
ATOM 2613 O O . LEU A 1 381 ? 57.032 57.128 23.625 1.00 43.70 380 LEU A O 1
ATOM 2618 N N . TRP A 1 382 ? 58.224 56.893 21.719 1.00 45.69 381 TRP A N 1
ATOM 2619 C CA . TRP A 1 382 ? 57.773 55.539 21.433 1.00 44.38 381 TRP A CA 1
ATOM 2620 C C . TRP A 1 382 ? 59.022 54.736 21.122 1.00 44.20 381 TRP A C 1
ATOM 2621 O O . TRP A 1 382 ? 59.406 54.589 19.960 1.00 45.27 381 TRP A O 1
ATOM 2632 N N . PRO A 1 383 ? 59.695 54.217 22.144 1.00 47.37 382 PRO A N 1
ATOM 2633 C CA . PRO A 1 383 ? 60.900 53.411 21.912 1.00 45.14 382 PRO A CA 1
ATOM 2634 C C . PRO A 1 383 ? 60.535 52.099 21.237 1.00 52.32 382 PRO A C 1
ATOM 2635 O O . PRO A 1 383 ? 59.652 51.378 21.704 1.00 53.59 382 PRO A O 1
ATOM 2639 N N . MET A 1 384 ? 61.226 51.791 20.136 1.00 51.77 383 MET A N 1
ATOM 2640 C CA . MET A 1 384 ? 60.945 50.611 19.320 1.00 58.12 383 MET A CA 1
ATOM 2641 C C . MET A 1 384 ? 61.854 49.433 19.555 1.00 59.55 383 MET A C 1
ATOM 2642 O O . MET A 1 384 ? 61.439 48.295 19.330 1.00 53.56 383 MET A O 1
ATOM 2647 N N . GLY A 1 385 ? 63.120 49.696 19.826 1.00 59.31 384 GLY A N 1
ATOM 2648 C CA . GLY A 1 385 ? 64.084 48.623 19.867 1.00 58.99 384 GLY A CA 1
ATOM 2649 C C . GLY A 1 385 ? 65.419 49.111 20.370 1.00 61.14 384 GLY A C 1
ATOM 2650 O O . GLY A 1 385 ? 65.789 50.282 20.212 1.00 57.31 384 GLY A O 1
ATOM 2651 N N . GLY A 1 386 ? 66.145 48.177 20.975 1.00 57.84 385 GLY A N 1
ATOM 2652 C CA . GLY A 1 386 ? 67.511 48.430 21.383 1.00 55.08 385 GLY A CA 1
ATOM 2653 C C . GLY A 1 386 ? 67.610 49.445 22.500 1.00 58.41 385 GLY A C 1
ATOM 2654 O O . GLY A 1 386 ? 66.937 49.346 23.530 1.00 58.94 385 GLY A O 1
ATOM 2655 N N . ASP A 1 387 ? 68.471 50.441 22.287 1.00 58.54 386 ASP A N 1
ATOM 2656 C CA . ASP A 1 387 ? 68.808 51.445 23.282 1.00 50.85 386 ASP A CA 1
ATOM 2657 C C . ASP A 1 387 ? 67.816 52.601 23.323 1.00 57.75 386 ASP A C 1
ATOM 2658 O O . ASP A 1 387 ? 68.049 53.581 24.043 1.00 56.27 386 ASP A O 1
ATOM 2663 N N . GLN A 1 388 ? 66.715 52.518 22.571 1.00 57.26 387 GLN A N 1
ATOM 2664 C CA . GLN A 1 388 ? 65.748 53.610 22.569 1.00 51.10 387 GLN A CA 1
ATOM 2665 C C . GLN A 1 388 ? 65.086 53.745 23.925 1.00 53.80 387 GLN A C 1
ATOM 2666 O O . GLN A 1 388 ? 64.693 54.848 24.325 1.00 55.30 387 GLN A O 1
ATOM 2672 N N . ARG A 1 389 ? 64.946 52.619 24.640 1.00 57.78 388 ARG A N 1
ATOM 2673 C CA . ARG A 1 389 ? 64.397 52.626 25.994 1.00 48.45 388 ARG A CA 1
ATOM 2674 C C . ARG A 1 389 ? 65.296 53.393 26.959 1.00 46.33 388 ARG A C 1
ATOM 2675 O O . ARG A 1 389 ? 64.805 54.170 27.783 1.00 42.93 388 ARG A O 1
ATOM 2683 N N . MET A 1 390 ? 66.615 53.183 26.880 1.00 48.72 389 MET A N 1
ATOM 2684 C CA . MET A 1 390 ? 67.535 53.920 27.748 1.00 47.62 389 MET A CA 1
ATOM 2685 C C . MET A 1 390 ? 67.496 55.408 27.436 1.00 50.05 389 MET A C 1
ATOM 2686 O O . MET A 1 390 ? 67.573 56.250 28.341 1.00 50.90 389 MET A O 1
ATOM 2691 N N . SER A 1 391 ? 67.350 55.749 26.156 1.00 46.16 390 SER A N 1
ATOM 2692 C CA . SER A 1 391 ? 67.243 57.145 25.775 1.00 45.70 390 SER A CA 1
ATOM 2693 C C . SER A 1 391 ? 65.985 57.772 26.357 1.00 46.78 390 SER A C 1
ATOM 2694 O O . SER A 1 391 ? 66.010 58.908 26.835 1.00 39.36 390 SER A O 1
ATOM 2697 N N . ALA A 1 392 ? 64.879 57.036 26.347 1.00 44.38 391 ALA A N 1
ATOM 2698 C CA . ALA A 1 392 ? 63.657 57.580 26.907 1.00 41.48 391 ALA A CA 1
ATOM 2699 C C . ALA A 1 392 ? 63.835 57.930 28.385 1.00 45.86 391 ALA A C 1
ATOM 2700 O O . ALA A 1 392 ? 63.248 58.902 28.874 1.00 44.54 391 ALA A O 1
ATOM 2702 N N . LEU A 1 393 ? 64.661 57.166 29.103 1.00 43.11 392 LEU A N 1
ATOM 2703 C CA . LEU A 1 393 ? 64.888 57.448 30.519 1.00 49.39 392 LEU A CA 1
ATOM 2704 C C . LEU A 1 393 ? 65.724 58.716 30.705 1.00 44.77 392 LEU A C 1
ATOM 2705 O O . LEU A 1 393 ? 65.475 59.496 31.628 1.00 44.47 392 LEU A O 1
ATOM 2710 N N . VAL A 1 394 ? 66.725 58.935 29.845 1.00 45.81 393 VAL A N 1
ATOM 2711 C CA . VAL A 1 394 ? 67.439 60.214 29.836 1.00 46.83 393 VAL A CA 1
ATOM 2712 C C . VAL A 1 394 ? 66.455 61.376 29.749 1.00 44.11 393 VAL A C 1
ATOM 2713 O O . VAL A 1 394 ? 66.530 62.323 30.537 1.00 48.06 393 VAL A O 1
ATOM 2717 N N . ALA A 1 395 ? 65.492 61.309 28.823 1.00 41.49 394 ALA A N 1
ATOM 2718 C CA . ALA A 1 395 ? 64.566 62.429 28.669 1.00 44.27 394 ALA A CA 1
ATOM 2719 C C . ALA A 1 395 ? 63.580 62.499 29.823 1.00 46.65 394 ALA A C 1
ATOM 2720 O O . ALA A 1 395 ? 63.221 63.601 30.266 1.00 42.38 394 ALA A O 1
ATOM 2722 N N . GLU A 1 396 ? 63.114 61.340 30.316 1.00 41.00 395 GLU A N 1
ATOM 2723 C CA . GLU A 1 396 ? 62.176 61.362 31.440 1.00 43.17 395 GLU A CA 1
ATOM 2724 C C . GLU A 1 396 ? 62.852 61.883 32.694 1.00 42.37 395 GLU A C 1
ATOM 2725 O O . GLU A 1 396 ? 62.223 62.570 33.508 1.00 39.24 395 GLU A O 1
ATOM 2731 N N . ARG A 1 397 ? 64.147 61.593 32.845 1.00 40.58 396 ARG A N 1
ATOM 2732 C CA . ARG A 1 397 ? 64.863 62.000 34.045 1.00 42.31 396 ARG A CA 1
ATOM 2733 C C . ARG A 1 397 ? 64.917 63.507 34.144 1.00 39.39 396 ARG A C 1
ATOM 2734 O O . ARG A 1 397 ? 64.682 64.068 35.213 1.00 46.40 396 ARG A O 1
ATOM 2742 N N . ARG A 1 398 ? 65.215 64.180 33.031 1.00 44.49 397 ARG A N 1
ATOM 2743 C CA . ARG A 1 398 ? 65.191 65.632 32.961 1.00 44.75 397 ARG A CA 1
ATOM 2744 C C . ARG A 1 398 ? 63.785 66.199 32.933 1.00 43.35 397 ARG A C 1
ATOM 2745 O O . ARG A 1 398 ? 63.633 67.423 32.926 1.00 46.70 397 ARG A O 1
ATOM 2753 N N . GLY A 1 399 ? 62.759 65.360 32.890 1.00 41.04 398 GLY A N 1
ATOM 2754 C CA . GLY A 1 399 ? 61.402 65.870 32.828 1.00 41.51 398 GLY A CA 1
ATOM 2755 C C . GLY A 1 399 ? 60.997 66.516 31.520 1.00 44.24 398 GLY A C 1
ATOM 2756 O O . GLY A 1 399 ? 60.075 67.338 31.509 1.00 43.31 398 GLY A O 1
ATOM 2757 N N . MET A 1 400 ? 61.641 66.160 30.410 1.00 44.70 399 MET A N 1
ATOM 2758 C CA . MET A 1 400 ? 61.341 66.802 29.146 1.00 44.23 399 MET A CA 1
ATOM 2759 C C . MET A 1 400 ? 60.731 65.849 28.150 1.00 41.64 399 MET A C 1
ATOM 2760 O O . MET A 1 400 ? 60.547 66.221 26.987 1.00 45.44 399 MET A O 1
ATOM 2765 N N . GLY A 1 401 ? 60.368 64.651 28.592 1.00 44.05 400 GLY A N 1
ATOM 2766 C CA . GLY A 1 401 ? 59.822 63.655 27.702 1.00 43.77 400 GLY A CA 1
ATOM 2767 C C . GLY A 1 401 ? 58.906 62.717 28.457 1.00 44.72 400 GLY A C 1
ATOM 2768 O O . GLY A 1 401 ? 58.996 62.563 29.672 1.00 47.60 400 GLY A O 1
ATOM 2769 N N . VAL A 1 402 ? 58.046 62.065 27.686 1.00 42.30 401 VAL A N 1
ATOM 2770 C CA . VAL A 1 402 ? 56.963 61.219 28.152 1.00 39.61 401 VAL A CA 1
ATOM 2771 C C . VAL A 1 402 ? 56.999 59.946 27.314 1.00 42.95 401 VAL A C 1
ATOM 2772 O O . VAL A 1 402 ? 56.755 59.994 26.104 1.00 42.77 401 VAL A O 1
ATOM 2776 N N . TRP A 1 403 ? 57.304 58.811 27.931 1.00 42.95 402 TRP A N 1
ATOM 2777 C CA . TRP A 1 403 ? 57.187 57.554 27.197 1.00 46.84 402 TRP A CA 1
ATOM 2778 C C . TRP A 1 403 ? 56.045 56.753 27.798 1.00 46.26 402 TRP A C 1
ATOM 2779 O O . TRP A 1 403 ? 56.235 56.104 28.837 1.00 46.23 402 TRP A O 1
ATOM 2790 N N . PRO A 1 404 ? 54.856 56.760 27.196 1.00 46.00 403 PRO A N 1
ATOM 2791 C CA . PRO A 1 404 ? 53.770 55.905 27.703 1.00 43.25 403 PRO A CA 1
ATOM 2792 C C . PRO A 1 404 ? 54.189 54.441 27.699 1.00 49.69 403 PRO A C 1
ATOM 2793 O O . PRO A 1 404 ? 54.389 53.846 26.635 1.00 47.43 403 PRO A O 1
ATOM 2797 N N . ARG A 1 405 ? 54.329 53.859 28.891 1.00 50.67 404 ARG A N 1
ATOM 2798 C CA . ARG A 1 405 ? 54.442 52.409 29.001 1.00 49.88 404 ARG A CA 1
ATOM 2799 C C . ARG A 1 405 ? 53.235 51.787 28.323 1.00 47.70 404 ARG A C 1
ATOM 2800 O O . ARG A 1 405 ? 52.137 52.338 28.355 1.00 56.54 404 ARG A O 1
ATOM 2808 N N . GLY A 1 406 ? 53.438 50.660 27.672 1.00 49.53 405 GLY A N 1
ATOM 2809 C CA . GLY A 1 406 ? 52.402 50.069 26.842 1.00 47.02 405 GLY A CA 1
ATOM 2810 C C . GLY A 1 406 ? 52.609 50.309 25.367 1.00 52.32 405 GLY A C 1
ATOM 2811 O O . GLY A 1 406 ? 51.964 49.647 24.530 1.00 55.71 405 GLY A O 1
ATOM 2812 N N . TRP A 1 407 ? 53.478 51.256 25.036 1.00 53.53 406 TRP A N 1
ATOM 2813 C CA . TRP A 1 407 ? 53.912 51.507 23.672 1.00 51.51 406 TRP A CA 1
ATOM 2814 C C . TRP A 1 407 ? 55.187 50.695 23.538 1.00 49.43 406 TRP A C 1
ATOM 2815 O O . TRP A 1 407 ? 56.263 51.124 23.966 1.00 50.59 406 TRP A O 1
ATOM 2826 N N . GLY A 1 408 ? 55.041 49.489 22.987 1.00 54.19 407 GLY A N 1
ATOM 2827 C CA . GLY A 1 408 ? 56.027 48.458 23.182 1.00 49.95 407 GLY A CA 1
ATOM 2828 C C . GLY A 1 408 ? 57.051 48.370 22.085 1.00 56.46 407 GLY A C 1
ATOM 2829 O O . GLY A 1 408 ? 57.004 49.083 21.083 1.00 46.57 407 GLY A O 1
ATOM 2830 N N . TRP A 1 409 ? 58.021 47.491 22.332 1.00 62.26 408 TRP A N 1
ATOM 2831 C CA . TRP A 1 409 ? 58.907 47.016 21.281 1.00 63.04 408 TRP A CA 1
ATOM 2832 C C . TRP A 1 409 ? 58.116 46.698 20.019 1.00 66.19 408 TRP A C 1
ATOM 2833 O O . TRP A 1 409 ? 57.044 46.093 20.084 1.00 63.19 408 TRP A O 1
ATOM 2844 N N . SER A 1 410 ? 58.655 47.105 18.864 1.00 70.10 409 SER A N 1
ATOM 2845 C CA . SER A 1 410 ? 58.093 46.669 17.584 1.00 73.05 409 SER A CA 1
ATOM 2846 C C . SER A 1 410 ? 58.011 45.149 17.512 1.00 77.41 409 SER A C 1
ATOM 2847 O O . SER A 1 410 ? 57.035 44.598 16.986 1.00 80.72 409 SER A O 1
ATOM 2850 N N . ALA A 1 411 ? 59.013 44.456 18.066 1.00 77.29 410 ALA A N 1
ATOM 2851 C CA . ALA A 1 411 ? 59.061 43.001 17.960 1.00 78.16 410 ALA A CA 1
ATOM 2852 C C . ALA A 1 411 ? 57.887 42.347 18.683 1.00 77.47 410 ALA A C 1
ATOM 2853 O O . ALA A 1 411 ? 57.382 41.311 18.236 1.00 81.61 410 ALA A O 1
ATOM 2855 N N . ASP A 1 412 ? 57.443 42.929 19.802 1.00 72.85 411 ASP A N 1
ATOM 2856 C CA . ASP A 1 412 ? 56.223 42.488 20.478 1.00 70.85 411 ASP A CA 1
ATOM 2857 C C . ASP A 1 412 ? 55.050 43.230 19.841 1.00 77.95 411 ASP A C 1
ATOM 2858 O O . ASP A 1 412 ? 54.877 44.439 20.042 1.00 77.56 411 ASP A O 1
ATOM 2863 N N . ASP A 1 413 ? 54.239 42.492 19.087 1.00 82.85 412 ASP A N 1
ATOM 2864 C CA . ASP A 1 413 ? 53.241 43.066 18.188 1.00 78.30 412 ASP A CA 1
ATOM 2865 C C . ASP A 1 413 ? 51.939 43.347 18.927 1.00 73.99 412 ASP A C 1
ATOM 2866 O O . ASP A 1 413 ? 50.932 42.652 18.765 1.00 75.49 412 ASP A O 1
ATOM 2871 N N . LYS A 1 414 ? 51.966 44.399 19.744 1.00 69.43 413 LYS A N 1
ATOM 2872 C CA . LYS A 1 414 ? 50.774 44.941 20.377 1.00 66.10 413 LYS A CA 1
ATOM 2873 C C . LYS A 1 414 ? 50.369 46.200 19.626 1.00 64.70 413 LYS A C 1
ATOM 2874 O O . LYS A 1 414 ? 51.141 47.165 19.571 1.00 74.87 413 LYS A O 1
ATOM 2876 N N . LEU A 1 415 ? 49.168 46.190 19.051 1.00 60.11 414 LEU A N 1
ATOM 2877 C CA . LEU A 1 415 ? 48.697 47.260 18.179 1.00 59.20 414 LEU A CA 1
ATOM 2878 C C . LEU A 1 415 ? 47.967 48.342 18.967 1.00 56.20 414 LEU A C 1
ATOM 2879 O O . LEU A 1 415 ? 46.859 48.101 19.461 1.00 50.78 414 LEU A O 1
ATOM 2884 N N . ILE A 1 416 ? 48.541 49.547 18.995 1.00 58.28 415 ILE A N 1
ATOM 2885 C CA . ILE A 1 416 ? 47.984 50.705 19.696 1.00 53.21 415 ILE A CA 1
ATOM 2886 C C . ILE A 1 416 ? 46.941 51.430 18.849 1.00 57.60 415 ILE A C 1
ATOM 2887 O O . ILE A 1 416 ? 47.220 51.809 17.700 1.00 53.53 415 ILE A O 1
ATOM 2892 N N . PRO A 1 417 ? 45.750 51.679 19.382 1.00 55.14 416 PRO A N 1
ATOM 2893 C CA . PRO A 1 417 ? 44.690 52.293 18.578 1.00 54.76 416 PRO A CA 1
ATOM 2894 C C . PRO A 1 417 ? 44.864 53.799 18.418 1.00 56.84 416 PRO A C 1
ATOM 2895 O O . PRO A 1 417 ? 45.312 54.506 19.329 1.00 48.30 416 PRO A O 1
ATOM 2899 N N . GLY A 1 418 ? 44.474 54.280 17.234 1.00 54.90 417 GLY A N 1
ATOM 2900 C CA . GLY A 1 418 ? 44.528 55.706 16.960 1.00 50.75 417 GLY A CA 1
ATOM 2901 C C . GLY A 1 418 ? 43.758 56.534 17.971 1.00 51.39 417 GLY A C 1
ATOM 2902 O O . GLY A 1 418 ? 44.085 57.702 18.208 1.00 55.71 417 GLY A O 1
ATOM 2903 N N . GLU A 1 419 ? 42.743 55.938 18.601 1.00 52.12 418 GLU A N 1
ATOM 2904 C CA . GLU A 1 419 ? 41.993 56.679 19.608 1.00 56.81 418 GLU A CA 1
ATOM 2905 C C . GLU A 1 419 ? 42.848 56.918 20.845 1.00 51.81 418 GLU A C 1
ATOM 2906 O O . GLU A 1 419 ? 42.736 57.961 21.497 1.00 54.19 418 GLU A O 1
ATOM 2909 N N . GLU A 1 420 ? 43.723 55.966 21.167 1.00 44.30 419 GLU A N 1
ATOM 2910 C CA . GLU A 1 420 ? 44.661 56.158 22.262 1.00 52.28 419 GLU A CA 1
ATOM 2911 C C . GLU A 1 420 ? 45.765 57.130 21.871 1.00 54.16 419 GLU A C 1
ATOM 2912 O O . GLU A 1 420 ? 46.136 58.010 22.655 1.00 46.86 419 GLU A O 1
ATOM 2918 N N . ILE A 1 421 ? 46.257 56.996 20.649 1.00 52.12 420 ILE A N 1
ATOM 2919 C CA . ILE A 1 421 ? 47.344 57.881 20.159 1.00 50.40 420 ILE A CA 1
ATOM 2920 C C . ILE A 1 421 ? 46.870 59.337 20.192 1.00 50.53 420 ILE A C 1
ATOM 2921 O O . ILE A 1 421 ? 47.626 60.180 20.661 1.00 47.16 420 ILE A O 1
ATOM 2926 N N . ALA A 1 422 ? 45.627 59.584 19.792 1.00 48.34 421 ALA A N 1
ATOM 2927 C CA . ALA A 1 422 ? 45.059 60.949 19.768 1.00 53.10 421 ALA A CA 1
ATOM 2928 C C . ALA A 1 422 ? 45.023 61.557 21.170 1.00 50.50 421 ALA A C 1
ATOM 2929 O O . ALA A 1 422 ? 45.416 62.712 21.303 1.00 48.87 421 ALA A O 1
ATOM 2931 N N . ARG A 1 423 ? 44.567 60.798 22.164 1.00 50.41 422 ARG A N 1
ATOM 2932 C CA . ARG A 1 423 ? 44.471 61.319 23.550 1.00 47.23 422 ARG A CA 1
ATOM 2933 C C . ARG A 1 423 ? 45.856 61.644 24.106 1.00 44.52 422 ARG A C 1
ATOM 2934 O O . ARG A 1 423 ? 45.979 62.652 24.787 1.00 52.17 422 ARG A O 1
ATOM 2942 N N . ARG A 1 424 ? 46.852 60.820 23.813 1.00 47.07 423 ARG A N 1
ATOM 2943 C CA . ARG A 1 424 ? 48.207 61.062 24.350 1.00 47.95 423 ARG A CA 1
ATOM 2944 C C . ARG A 1 424 ? 48.795 62.297 23.672 1.00 49.11 423 ARG A C 1
ATOM 2945 O O . ARG A 1 424 ? 49.433 63.084 24.360 1.00 49.31 423 ARG A O 1
ATOM 2953 N N . ILE A 1 425 ? 48.555 62.451 22.372 1.00 45.93 424 ILE A N 1
ATOM 2954 C CA . ILE A 1 425 ? 49.060 63.621 21.603 1.00 45.73 424 ILE A CA 1
ATOM 2955 C C . ILE A 1 425 ? 48.425 64.897 22.160 1.00 44.03 424 ILE A C 1
ATOM 2956 O O . ILE A 1 425 ? 49.142 65.866 22.346 1.00 46.32 424 ILE A O 1
ATOM 2961 N N . LYS A 1 426 ? 47.128 64.871 22.447 1.00 44.75 425 LYS A N 1
ATOM 2962 C CA . LYS A 1 426 ? 46.452 66.063 23.003 1.00 43.35 425 LYS A CA 1
ATOM 2963 C C . LYS A 1 426 ? 47.069 66.375 24.361 1.00 52.90 425 LYS A C 1
ATOM 2964 O O . LYS A 1 426 ? 47.421 67.533 24.586 1.00 51.56 425 LYS A O 1
ATOM 2970 N N . ASP A 1 427 ? 47.200 65.365 25.219 1.00 49.96 426 ASP A N 1
ATOM 2971 C CA . ASP A 1 427 ? 47.790 65.599 26.536 1.00 50.44 426 ASP A CA 1
ATOM 2972 C C . ASP A 1 427 ? 49.228 66.079 26.411 1.00 51.27 426 ASP A C 1
ATOM 2973 O O . ASP A 1 427 ? 49.693 66.903 27.203 1.00 52.11 426 ASP A O 1
ATOM 2978 N N . PHE A 1 428 ? 49.956 65.545 25.436 1.00 48.39 427 PHE A N 1
ATOM 2979 C CA . PHE A 1 428 ? 51.360 65.889 25.288 1.00 46.66 427 PHE A CA 1
ATOM 2980 C C . PHE A 1 428 ? 51.528 67.326 24.791 1.00 51.14 427 PHE A C 1
ATOM 2981 O O . PHE A 1 428 ? 52.300 68.101 25.367 1.00 43.56 427 PHE A O 1
ATOM 2989 N N . MET A 1 429 ? 50.781 67.714 23.746 1.00 45.03 428 MET A N 1
ATOM 2990 C CA . MET A 1 429 ? 50.873 69.089 23.261 1.00 44.01 428 MET A CA 1
ATOM 2991 C C . MET A 1 429 ? 50.343 70.076 24.292 1.00 46.81 428 MET A C 1
ATOM 2992 O O . MET A 1 429 ? 50.716 71.252 24.273 1.00 50.75 428 MET A O 1
ATOM 2997 N N . GLY A 1 430 ? 49.471 69.625 25.196 1.00 46.83 429 GLY A N 1
ATOM 2998 C CA . GLY A 1 430 ? 48.928 70.529 26.194 1.00 40.47 429 GLY A CA 1
ATOM 2999 C C . GLY A 1 430 ? 49.760 70.649 27.458 1.00 45.36 429 GLY A C 1
ATOM 3000 O O . GLY A 1 430 ? 49.531 71.571 28.251 1.00 48.70 429 GLY A O 1
ATOM 3001 N N . ASP A 1 431 ? 50.699 69.732 27.682 1.00 44.77 430 ASP A N 1
ATOM 3002 C CA . ASP A 1 431 ? 51.506 69.776 28.897 1.00 50.67 430 ASP A CA 1
ATOM 3003 C C . ASP A 1 431 ? 52.414 70.995 28.782 1.00 51.65 430 ASP A C 1
ATOM 3004 O O . ASP A 1 431 ? 53.501 70.935 28.200 1.00 49.48 430 ASP A O 1
ATOM 3009 N N . ASN A 1 432 ? 51.938 72.123 29.306 1.00 50.40 431 ASN A N 1
ATOM 3010 C CA . ASN A 1 432 ? 52.713 73.352 29.269 1.00 42.50 431 ASN A CA 1
ATOM 3011 C C . ASN A 1 432 ? 53.946 73.245 30.154 1.00 49.15 431 ASN A C 1
ATOM 3012 O O . ASN A 1 432 ? 54.999 73.811 29.834 1.00 45.74 431 ASN A O 1
ATOM 3017 N N . ALA A 1 433 ? 53.851 72.474 31.244 1.00 50.06 432 ALA A N 1
ATOM 3018 C CA . ALA A 1 433 ? 54.981 72.341 32.152 1.00 42.50 432 ALA A CA 1
ATOM 3019 C C . ALA A 1 433 ? 56.088 71.504 31.523 1.00 42.17 432 ALA A C 1
ATOM 3020 O O . ALA A 1 433 ? 57.278 71.801 31.697 1.00 39.17 432 ALA A O 1
ATOM 3022 N N . LEU A 1 434 ? 55.706 70.455 30.780 1.00 44.30 433 LEU A N 1
ATOM 3023 C CA . LEU A 1 434 ? 56.654 69.718 29.948 1.00 43.95 433 LEU A CA 1
ATOM 3024 C C . LEU A 1 434 ? 57.393 70.653 29.002 1.00 40.84 433 LEU A C 1
ATOM 3025 O O . LEU A 1 434 ? 58.623 70.588 28.885 1.00 39.97 433 LEU A O 1
ATOM 3030 N N . ARG A 1 435 ? 56.658 71.535 28.322 1.00 40.07 434 ARG A N 1
ATOM 3031 C CA . ARG A 1 435 ? 57.297 72.426 27.355 1.00 40.52 434 ARG A CA 1
ATOM 3032 C C . ARG A 1 435 ? 58.306 73.333 28.038 1.00 36.70 434 ARG A C 1
ATOM 3033 O O . ARG A 1 435 ? 59.399 73.570 27.507 1.00 40.82 434 ARG A O 1
ATOM 3041 N N . ALA A 1 436 ? 57.981 73.822 29.233 1.00 33.60 435 ALA A N 1
ATOM 3042 C CA . ALA A 1 436 ? 58.881 74.765 29.875 1.00 37.89 435 ALA A CA 1
ATOM 3043 C C . ALA A 1 436 ? 60.202 74.105 30.275 1.00 40.03 435 ALA A C 1
ATOM 3044 O O . ALA A 1 436 ? 61.256 74.751 30.220 1.00 38.74 435 ALA A O 1
ATOM 3046 N N . VAL A 1 437 ? 60.202 72.822 30.665 1.00 41.21 436 VAL A N 1
ATOM 3047 C CA . VAL A 1 437 ? 61.522 72.273 30.976 1.00 39.87 436 VAL A CA 1
ATOM 3048 C C . VAL A 1 437 ? 62.304 72.041 29.687 1.00 36.79 436 VAL A C 1
ATOM 3049 O O . VAL A 1 437 ? 63.511 72.306 29.634 1.00 36.32 436 VAL A O 1
ATOM 3053 N N . ALA A 1 438 ? 61.614 71.656 28.602 1.00 35.88 437 ALA A N 1
ATOM 3054 C CA . ALA A 1 438 ? 62.269 71.590 27.295 1.00 36.88 437 ALA A CA 1
ATOM 3055 C C . ALA A 1 438 ? 62.836 72.950 26.891 1.00 38.00 437 ALA A C 1
ATOM 3056 O O . ALA A 1 438 ? 63.938 73.016 26.338 1.00 42.34 437 ALA A O 1
ATOM 3058 N N . ALA A 1 439 ? 62.116 74.049 27.197 1.00 36.89 438 ALA A N 1
ATOM 3059 C CA . ALA A 1 439 ? 62.628 75.396 26.918 1.00 41.12 438 ALA A CA 1
ATOM 3060 C C . ALA A 1 439 ? 63.837 75.726 27.787 1.00 40.23 438 ALA A C 1
ATOM 3061 O O . ALA A 1 439 ? 64.826 76.294 27.307 1.00 35.69 438 ALA A O 1
ATOM 3063 N N . LYS A 1 440 ? 63.762 75.396 29.077 1.00 33.02 439 LYS A N 1
ATOM 3064 C CA . LYS A 1 440 ? 64.926 75.513 29.944 1.00 34.24 439 LYS A CA 1
ATOM 3065 C C . LYS A 1 440 ? 66.119 74.775 29.352 1.00 40.02 439 LYS A C 1
ATOM 3066 O O . LYS A 1 440 ? 67.207 75.347 29.213 1.00 44.46 439 LYS A O 1
ATOM 3072 N N . MET A 1 441 ? 65.926 73.502 28.977 1.00 40.13 440 MET A N 1
ATOM 3073 C CA . MET A 1 441 ? 67.038 72.701 28.478 1.00 38.81 440 MET A CA 1
ATOM 3074 C C . MET A 1 441 ? 67.707 73.376 27.289 1.00 40.86 440 MET A C 1
ATOM 3075 O O . MET A 1 441 ? 68.944 73.428 27.208 1.00 39.47 440 MET A O 1
ATOM 3080 N N . LYS A 1 442 ? 66.896 73.916 26.365 1.00 36.45 441 LYS A N 1
ATOM 3081 C CA . LYS A 1 442 ? 67.419 74.712 25.258 1.00 38.34 441 LYS A CA 1
ATOM 3082 C C . LYS A 1 442 ? 68.325 75.833 25.752 1.00 38.76 441 LYS A C 1
ATOM 3083 O O . LYS A 1 442 ? 69.397 76.073 25.180 1.00 41.11 441 LYS A O 1
ATOM 3089 N N . LYS A 1 443 ? 67.906 76.544 26.803 1.00 39.46 442 LYS A N 1
ATOM 3090 C CA . LYS A 1 443 ? 68.694 77.672 27.290 1.00 42.12 442 LYS A CA 1
ATOM 3091 C C . LYS A 1 443 ? 70.039 77.208 27.828 1.00 39.20 442 LYS A C 1
ATOM 3092 O O . LYS A 1 443 ? 71.091 77.715 27.423 1.00 36.55 442 LYS A O 1
ATOM 3098 N N . GLU A 1 444 ? 70.025 76.225 28.731 1.00 38.92 443 GLU A N 1
ATOM 3099 C CA . GLU A 1 444 ? 71.279 75.700 29.260 1.00 41.07 443 GLU A CA 1
ATOM 3100 C C . GLU A 1 444 ? 72.145 75.124 28.151 1.00 40.66 443 GLU A C 1
ATOM 3101 O O . GLU A 1 444 ? 73.353 75.389 28.097 1.00 38.79 443 GLU A O 1
ATOM 3107 N N . THR A 1 445 ? 71.550 74.370 27.229 1.00 41.08 444 THR A N 1
ATOM 3108 C CA . THR A 1 445 ? 72.364 73.814 26.158 1.00 42.17 444 THR A CA 1
ATOM 3109 C C . THR A 1 445 ? 73.002 74.926 25.339 1.00 41.77 444 THR A C 1
ATOM 3110 O O . THR A 1 445 ? 74.162 74.808 24.936 1.00 40.96 444 THR A O 1
ATOM 3114 N N . ALA A 1 446 ? 72.290 76.051 25.172 1.00 36.11 445 ALA A N 1
ATOM 3115 C CA . ALA A 1 446 ? 72.841 77.195 24.445 1.00 39.67 445 ALA A CA 1
ATOM 3116 C C . ALA A 1 446 ? 73.998 77.842 25.201 1.00 38.27 445 ALA A C 1
ATOM 3117 O O . ALA A 1 446 ? 74.972 78.295 24.585 1.00 38.73 445 ALA A O 1
ATOM 3119 N N . SER A 1 447 ? 73.909 77.911 26.535 1.00 42.81 446 SER A N 1
ATOM 3120 C CA . SER A 1 447 ? 75.078 78.319 27.310 1.00 41.69 446 SER A CA 1
ATOM 3121 C C . SER A 1 447 ? 76.270 77.435 26.983 1.00 42.37 446 SER A C 1
ATOM 3122 O O . SER A 1 447 ? 77.364 77.939 26.704 1.00 41.76 446 SER A O 1
ATOM 3125 N N . ALA A 1 448 ? 76.068 76.115 26.968 1.00 37.88 447 ALA A N 1
ATOM 3126 C CA . ALA A 1 448 ? 77.179 75.210 26.705 1.00 37.38 447 ALA A CA 1
ATOM 3127 C C . ALA A 1 448 ? 77.784 75.465 25.334 1.00 40.09 447 ALA A C 1
ATOM 3128 O O . ALA A 1 448 ? 78.997 75.351 25.166 1.00 47.32 447 ALA A O 1
ATOM 3130 N N . MET A 1 449 ? 76.967 75.845 24.344 1.00 42.47 448 MET A N 1
ATOM 3131 C CA . MET A 1 449 ? 77.512 76.112 23.011 1.00 42.30 448 MET A CA 1
ATOM 3132 C C . MET A 1 449 ? 78.178 77.485 22.904 1.00 41.74 448 MET A C 1
ATOM 3133 O O . MET A 1 449 ? 79.048 77.673 22.045 1.00 48.03 448 MET A O 1
ATOM 3138 N N . ALA A 1 450 ? 77.748 78.466 23.705 1.00 38.27 449 ALA A N 1
ATOM 3139 C CA . ALA A 1 450 ? 78.312 79.814 23.632 1.00 40.41 449 ALA A CA 1
ATOM 3140 C C . ALA A 1 450 ? 79.836 79.789 23.717 1.00 40.83 449 ALA A C 1
ATOM 3141 O O . ALA A 1 450 ? 80.423 78.859 24.279 1.00 49.43 449 ALA A O 1
ATOM 3143 N N . PRO A 1 451 ? 80.503 80.800 23.164 1.00 46.72 450 PRO A N 1
ATOM 3144 C CA . PRO A 1 451 ? 81.968 80.817 23.203 1.00 43.54 450 PRO A CA 1
ATOM 3145 C C . PRO A 1 451 ? 82.467 80.869 24.631 1.00 40.49 450 PRO A C 1
ATOM 3146 O O . PRO A 1 451 ? 81.883 81.530 25.488 1.00 46.01 450 PRO A O 1
ATOM 3150 N N . GLY A 1 452 ? 83.546 80.145 24.881 1.00 36.79 451 GLY A N 1
ATOM 3151 C CA . GLY A 1 452 ? 84.006 79.912 26.229 1.00 34.56 451 GLY A CA 1
ATOM 3152 C C . GLY A 1 452 ? 83.047 79.155 27.124 1.00 43.12 451 GLY A C 1
ATOM 3153 O O . GLY A 1 452 ? 83.292 79.073 28.329 1.00 47.08 451 GLY A O 1
ATOM 3154 N N . GLY A 1 453 ? 81.942 78.630 26.596 1.00 37.04 452 GLY A N 1
ATOM 3155 C CA . GLY A 1 453 ? 81.084 77.753 27.360 1.00 38.17 452 GLY A CA 1
ATOM 3156 C C . GLY A 1 453 ? 81.690 76.354 27.528 1.00 42.01 452 GLY A C 1
ATOM 3157 O O . GLY A 1 453 ? 82.777 76.051 27.043 1.00 41.92 452 GLY A O 1
ATOM 3158 N N . SER A 1 454 ? 80.942 75.498 28.231 1.00 39.61 453 SER A N 1
ATOM 3159 C CA . SER A 1 454 ? 81.347 74.117 28.520 1.00 38.76 453 SER A CA 1
ATOM 3160 C C . SER A 1 454 ? 81.962 73.404 27.315 1.00 37.64 453 SER A C 1
ATOM 3161 O O . SER A 1 454 ? 83.059 72.832 27.412 1.00 37.45 453 SER A O 1
ATOM 3164 N N . LYS A 1 455 ? 81.245 73.374 26.190 1.00 32.17 454 LYS A N 1
ATOM 3165 C CA . LYS A 1 455 ? 81.709 72.588 25.055 1.00 35.65 454 LYS A CA 1
ATOM 3166 C C . LYS A 1 455 ? 83.066 73.070 24.559 1.00 39.80 454 LYS A C 1
ATOM 3167 O O . LYS A 1 455 ? 83.990 72.266 24.389 1.00 32.57 454 LYS A O 1
ATOM 3173 N N . ASP A 1 456 ? 83.219 74.386 24.361 1.00 40.59 455 ASP A N 1
ATOM 3174 C CA . ASP A 1 456 ? 84.516 74.925 23.956 1.00 35.90 455 ASP A CA 1
ATOM 3175 C C . ASP A 1 456 ? 85.615 74.490 24.900 1.00 34.22 455 ASP A C 1
ATOM 3176 O O . ASP A 1 456 ? 86.747 74.237 24.474 1.00 35.50 455 ASP A O 1
ATOM 3181 N N . GLN A 1 457 ? 85.306 74.423 26.192 1.00 31.30 456 GLN A N 1
ATOM 3182 C CA . GLN A 1 457 ? 86.334 74.090 27.161 1.00 36.88 456 GLN A CA 1
ATOM 3183 C C . GLN A 1 457 ? 86.703 72.620 27.066 1.00 31.70 456 GLN A C 1
ATOM 3184 O O . GLN A 1 457 ? 87.886 72.264 27.134 1.00 33.49 456 GLN A O 1
ATOM 3190 N N . TRP A 1 458 ? 85.709 71.754 26.894 1.00 31.50 457 TRP A N 1
ATOM 3191 C CA . TRP A 1 458 ? 86.019 70.340 26.707 1.00 36.37 457 TRP A CA 1
ATOM 3192 C C . TRP A 1 458 ? 86.864 70.119 25.454 1.00 36.10 457 TRP A C 1
ATOM 3193 O O . TRP A 1 458 ? 87.845 69.364 25.492 1.00 34.66 457 TRP A O 1
ATOM 3204 N N . PHE A 1 459 ? 86.543 70.832 24.359 1.00 35.21 458 PHE A N 1
ATOM 3205 C CA . PHE A 1 459 ? 87.294 70.700 23.118 1.00 34.73 458 PHE A CA 1
ATOM 3206 C C . PHE A 1 459 ? 88.704 71.264 23.264 1.00 35.54 458 PHE A C 1
ATOM 3207 O O . PHE A 1 459 ? 89.677 70.595 22.902 1.00 34.14 458 PHE A O 1
ATOM 3215 N N . ASP A 1 460 ? 88.838 72.487 23.811 1.00 34.34 459 ASP A N 1
ATOM 3216 C CA . ASP A 1 460 ? 90.148 72.977 24.236 1.00 33.07 459 ASP A CA 1
ATOM 3217 C C . ASP A 1 460 ? 90.877 71.922 25.045 1.00 31.93 459 ASP A C 1
ATOM 3218 O O . ASP A 1 460 ? 92.027 71.594 24.756 1.00 33.05 459 ASP A O 1
ATOM 3223 N N . ASP A 1 461 ? 90.216 71.370 26.062 1.00 33.87 460 ASP A N 1
ATOM 3224 C CA . ASP A 1 461 ? 90.848 70.362 26.902 1.00 35.00 460 ASP A CA 1
ATOM 3225 C C . ASP A 1 461 ? 91.397 69.196 26.071 1.00 36.28 460 ASP A C 1
ATOM 3226 O O . ASP A 1 461 ? 92.560 68.808 26.232 1.00 34.47 460 ASP A O 1
ATOM 3231 N N . PHE A 1 462 ? 90.584 68.633 25.168 1.00 33.03 461 PHE A N 1
ATOM 3232 C CA . PHE A 1 462 ? 91.057 67.523 24.339 1.00 33.87 461 PHE A CA 1
ATOM 3233 C C . PHE A 1 462 ? 92.253 67.930 23.479 1.00 39.25 461 PHE A C 1
ATOM 3234 O O . PHE A 1 462 ? 93.303 67.270 23.506 1.00 38.40 461 PHE A O 1
ATOM 3242 N N . ILE A 1 463 ? 92.122 69.033 22.733 1.00 31.56 462 ILE A N 1
ATOM 3243 C CA . ILE A 1 463 ? 93.213 69.488 21.873 1.00 33.02 462 ILE A CA 1
ATOM 3244 C C . ILE A 1 463 ? 94.504 69.690 22.670 1.00 36.94 462 ILE A C 1
ATOM 3245 O O . ILE A 1 463 ? 95.578 69.277 22.225 1.00 38.90 462 ILE A O 1
ATOM 3250 N N . ALA A 1 464 ? 94.424 70.291 23.872 1.00 38.61 463 ALA A N 1
ATOM 3251 C CA . ALA A 1 464 ? 95.627 70.467 24.697 1.00 40.56 463 ALA A CA 1
ATOM 3252 C C . ALA A 1 464 ? 96.155 69.132 25.196 1.00 34.10 463 ALA A C 1
ATOM 3253 O O . ALA A 1 464 ? 97.366 68.941 25.321 1.00 36.80 463 ALA A O 1
ATOM 3255 N N . ARG A 1 465 ? 95.244 68.229 25.494 1.00 33.92 464 ARG A N 1
ATOM 3256 C CA . ARG A 1 465 ? 95.614 66.892 25.983 1.00 38.31 464 ARG A CA 1
ATOM 3257 C C . ARG A 1 465 ? 96.458 66.189 24.928 1.00 44.57 464 ARG A C 1
ATOM 3258 O O . ARG A 1 465 ? 97.453 65.574 25.277 1.00 46.22 464 ARG A O 1
ATOM 3266 N N . ILE A 1 466 ? 96.035 66.329 23.680 1.00 46.96 465 ILE A N 1
ATOM 3267 C CA . ILE A 1 466 ? 96.638 65.695 22.519 1.00 43.39 465 ILE A CA 1
ATOM 3268 C C . ILE A 1 466 ? 97.898 66.422 22.082 1.00 47.73 465 ILE A C 1
ATOM 3269 O O . ILE A 1 466 ? 98.849 65.798 21.606 1.00 46.68 465 ILE A O 1
ATOM 3274 N N . ASN A 1 467 ? 97.914 67.753 22.203 1.00 46.19 466 ASN A N 1
ATOM 3275 C CA . ASN A 1 467 ? 98.909 68.568 21.519 1.00 49.36 466 ASN A CA 1
ATOM 3276 C C . ASN A 1 467 ? 100.317 68.319 22.058 1.00 5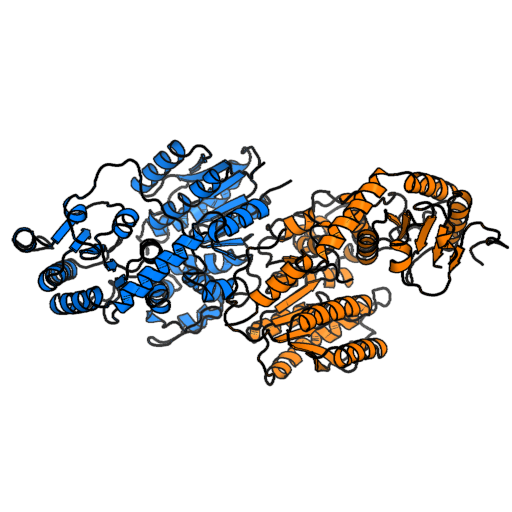3.58 466 ASN A C 1
ATOM 3277 O O . ASN A 1 467 ? 100.535 68.177 23.262 1.00 60.44 466 ASN A O 1
ATOM 3282 N N . ARG A 1 468 ? 101.277 68.248 21.155 1.00 54.20 467 ARG A N 1
ATOM 3283 C CA . ARG A 1 468 ? 102.649 67.959 21.520 1.00 57.57 467 ARG A CA 1
ATOM 3284 C C . ARG A 1 468 ? 103.483 69.208 21.305 1.00 70.72 467 ARG A C 1
ATOM 3285 O O . ARG A 1 468 ? 103.296 69.926 20.315 1.00 63.89 467 ARG A O 1
ATOM 3293 N N . VAL A 1 469 ? 104.379 69.481 22.246 1.00 74.30 468 VAL A N 1
ATOM 3294 C CA . VAL A 1 469 ? 105.141 70.724 22.203 1.00 78.24 468 VAL A CA 1
ATOM 3295 C C . VAL A 1 469 ? 106.238 70.644 21.145 1.00 72.97 468 VAL A C 1
ATOM 3296 O O . VAL A 1 469 ? 105.951 70.570 19.949 1.00 77.89 468 VAL A O 1
ATOM 3300 N N . GLY B 1 1 ? 99.850 68.630 31.826 1.00 45.45 0 GLY B N 1
ATOM 3301 C CA . GLY B 1 1 ? 98.405 68.551 31.770 1.00 49.36 0 GLY B CA 1
ATOM 3302 C C . GLY B 1 1 ? 97.722 69.603 32.634 1.00 67.44 0 GLY B C 1
ATOM 3303 O O . GLY B 1 1 ? 97.857 69.567 33.859 1.00 67.85 0 GLY B O 1
ATOM 3304 N N . MET B 1 2 ? 96.984 70.526 32.005 1.00 64.73 1 MET B N 1
ATOM 3305 C CA . MET B 1 2 ? 96.289 71.612 32.691 1.00 57.20 1 MET B CA 1
ATOM 3306 C C . MET B 1 2 ? 94.891 71.156 33.139 1.00 57.01 1 MET B C 1
ATOM 3307 O O . MET B 1 2 ? 94.397 70.092 32.758 1.00 48.39 1 MET B O 1
ATOM 3312 N N . SER B 1 3 ? 94.266 71.994 33.962 1.00 58.34 2 SER B N 1
ATOM 3313 C CA . SER B 1 3 ? 93.086 71.633 34.726 1.00 53.97 2 SER B CA 1
ATOM 3314 C C . SER B 1 3 ? 91.917 71.310 33.799 1.00 55.41 2 SER B C 1
ATOM 3315 O O . SER B 1 3 ? 91.685 72.033 32.826 1.00 60.46 2 SER B O 1
ATOM 3318 N N . PRO B 1 4 ? 91.159 70.244 34.055 1.00 52.67 3 PRO B N 1
ATOM 3319 C CA . PRO B 1 4 ? 90.024 69.959 33.194 1.00 55.19 3 PRO B CA 1
ATOM 3320 C C . PRO B 1 4 ? 88.921 70.938 33.513 1.00 51.36 3 PRO B C 1
ATOM 3321 O O . PRO B 1 4 ? 88.908 71.478 34.626 1.00 46.76 3 PRO B O 1
ATOM 3325 N N . PRO B 1 5 ? 88.017 71.215 32.571 1.00 53.59 4 PRO B N 1
ATOM 3326 C CA . PRO B 1 5 ? 86.920 72.140 32.877 1.00 53.40 4 PRO B CA 1
ATOM 3327 C C . PRO B 1 5 ? 86.323 71.770 34.222 1.00 58.98 4 PRO B C 1
ATOM 3328 O O . PRO B 1 5 ? 86.351 70.604 34.621 1.00 55.26 4 PRO B O 1
ATOM 3332 N N . ALA B 1 6 ? 85.866 72.790 34.956 1.00 59.63 5 ALA B N 1
ATOM 3333 C CA . ALA B 1 6 ? 85.216 72.583 36.241 1.00 61.32 5 ALA B CA 1
ATOM 3334 C C . ALA B 1 6 ? 83.710 72.480 36.037 1.00 63.65 5 ALA B C 1
ATOM 3335 O O . ALA B 1 6 ? 83.066 73.478 35.673 1.00 68.29 5 ALA B O 1
ATOM 3337 N N . PRO B 1 7 ? 83.134 71.278 36.129 1.00 69.16 6 PRO B N 1
ATOM 3338 C CA . PRO B 1 7 ? 81.695 71.198 36.405 1.00 72.76 6 PRO B CA 1
ATOM 3339 C C . PRO B 1 7 ? 81.349 71.065 37.875 1.00 84.63 6 PRO B C 1
ATOM 3340 O O . PRO B 1 7 ? 81.945 70.256 38.598 1.00 75.96 6 PRO B O 1
ATOM 3344 N N . ALA B 1 8 ? 80.386 71.860 38.336 1.00 90.62 7 ALA B N 1
ATOM 3345 C CA . ALA B 1 8 ? 80.059 71.760 39.776 1.00 100.26 7 ALA B CA 1
ATOM 3346 C C . ALA B 1 8 ? 78.625 72.192 40.071 1.00 103.26 7 ALA B C 1
ATOM 3347 O O . ALA B 1 8 ? 78.194 73.235 39.561 1.00 98.53 7 ALA B O 1
ATOM 3349 N N . ASP B 1 9 ? 77.929 71.400 40.885 1.00 106.46 8 ASP B N 1
ATOM 3350 C CA . ASP B 1 9 ? 76.607 71.844 41.382 1.00 108.91 8 ASP B CA 1
ATOM 3351 C C . ASP B 1 9 ? 76.991 72.674 42.605 1.00 106.88 8 ASP B C 1
ATOM 3352 O O . ASP B 1 9 ? 77.308 72.081 43.643 1.00 105.93 8 ASP B O 1
ATOM 3354 N N . VAL B 1 10 ? 77.315 73.941 42.366 1.00 107.04 9 VAL B N 1
ATOM 3355 C CA . VAL B 1 10 ? 77.736 74.806 43.504 1.00 109.28 9 VAL B CA 1
ATOM 3356 C C . VAL B 1 10 ? 76.506 75.087 44.373 1.00 112.98 9 VAL B C 1
ATOM 3357 O O . VAL B 1 10 ? 76.653 75.763 45.404 1.00 112.67 9 VAL B O 1
ATOM 3359 N N . VAL B 1 11 ? 75.346 74.562 43.972 1.00 30.18 10 VAL B N 1
ATOM 3360 C CA . VAL B 1 11 ? 74.074 74.856 44.686 1.00 30.18 10 VAL B CA 1
ATOM 3361 C C . VAL B 1 11 ? 74.065 74.320 46.123 1.00 30.18 10 VAL B C 1
ATOM 3362 O O . VAL B 1 11 ? 73.986 75.165 47.036 1.00 30.18 10 VAL B O 1
ATOM 3366 N N . SER B 1 12 ? 74.273 73.011 46.330 1.00 108.03 11 SER B N 1
ATOM 3367 C CA . SER B 1 12 ? 74.151 72.481 47.714 1.00 107.21 11 SER B CA 1
ATOM 3368 C C . SER B 1 12 ? 74.754 71.085 47.886 1.00 103.03 11 SER B C 1
ATOM 3369 O O . SER B 1 12 ? 74.221 70.158 47.264 1.00 102.27 11 SER B O 1
ATOM 3372 N N . SER B 1 13 ? 75.748 70.932 48.759 1.00 93.16 12 SER B N 1
ATOM 3373 C CA . SER B 1 13 ? 76.297 69.589 49.080 1.00 86.32 12 SER B CA 1
ATOM 3374 C C . SER B 1 13 ? 77.135 69.657 50.357 1.00 84.86 12 SER B C 1
ATOM 3375 O O . SER B 1 13 ? 77.678 70.733 50.671 1.00 82.11 12 SER B O 1
ATOM 3377 N N . ALA B 1 14 ? 77.245 68.533 51.056 1.00 82.78 13 ALA B N 1
ATOM 3378 C CA . ALA B 1 14 ? 78.183 68.490 52.194 1.00 71.57 13 ALA B CA 1
ATOM 3379 C C . ALA B 1 14 ? 79.562 68.172 51.608 1.00 71.74 13 ALA B C 1
ATOM 3380 O O . ALA B 1 14 ? 79.640 67.644 50.487 1.00 72.05 13 ALA B O 1
ATOM 3382 N N . LYS B 1 15 ? 80.628 68.520 52.313 1.00 66.48 14 LYS B N 1
ATOM 3383 C CA . LYS B 1 15 ? 81.956 68.169 51.771 1.00 57.40 14 LYS B CA 1
ATOM 3384 C C . LYS B 1 15 ? 82.096 66.651 51.859 1.00 52.17 14 LYS B C 1
ATOM 3385 O O . LYS B 1 15 ? 81.646 66.074 52.844 1.00 57.01 14 LYS B O 1
ATOM 3391 N N . PRO B 1 16 ? 82.738 65.993 50.881 1.00 51.95 15 PRO B N 1
ATOM 3392 C CA . PRO B 1 16 ? 82.864 64.546 50.892 1.00 40.95 15 PRO B CA 1
ATOM 3393 C C . PRO B 1 16 ? 83.729 63.985 52.027 1.00 41.17 15 PRO B C 1
ATOM 3394 O O . PRO B 1 16 ? 84.557 64.665 52.539 1.00 40.81 15 PRO B O 1
ATOM 3398 N N . HIS B 1 17 ? 83.480 62.729 52.367 1.00 36.67 16 HIS B N 1
ATOM 3399 C CA . HIS B 1 17 ? 84.202 62.002 53.404 1.00 36.10 16 HIS B CA 1
ATOM 3400 C C . HIS B 1 17 ? 85.243 61.101 52.742 1.00 40.40 16 HIS B C 1
ATOM 3401 O O . HIS B 1 17 ? 84.888 60.235 51.933 1.00 35.83 16 HIS B O 1
ATOM 3408 N N . VAL B 1 18 ? 86.514 61.287 53.095 1.00 37.05 17 VAL B N 1
ATOM 3409 C CA . VAL B 1 18 ? 87.623 60.595 52.452 1.00 35.72 17 VAL B CA 1
ATOM 3410 C C . VAL B 1 18 ? 88.433 59.835 53.483 1.00 37.35 17 VAL B C 1
ATOM 3411 O O . VAL B 1 18 ? 88.990 60.445 54.401 1.00 37.36 17 VAL B O 1
ATOM 3415 N N . ALA B 1 19 ? 88.573 58.522 53.284 1.00 40.00 18 ALA B N 1
ATOM 3416 C CA . ALA B 1 19 ? 89.464 57.701 54.091 1.00 39.76 18 ALA B CA 1
ATOM 3417 C C . ALA B 1 19 ? 90.857 57.743 53.475 1.00 38.43 18 ALA B C 1
ATOM 3418 O O . ALA B 1 19 ? 90.985 57.874 52.258 1.00 36.40 18 ALA B O 1
ATOM 3420 N N . VAL B 1 20 ? 91.904 57.654 54.308 1.00 30.28 19 VAL B N 1
ATOM 3421 C CA . VAL B 1 20 ? 93.286 57.766 53.837 1.00 32.99 19 VAL B CA 1
ATOM 3422 C C . VAL B 1 20 ? 94.126 56.693 54.518 1.00 37.83 19 VAL B C 1
ATOM 3423 O O . VAL B 1 20 ? 94.066 56.542 55.741 1.00 38.17 19 VAL B O 1
ATOM 3427 N N . ILE B 1 21 ? 94.890 55.941 53.732 1.00 35.86 20 ILE B N 1
ATOM 3428 C CA . ILE B 1 21 ? 95.758 54.882 54.232 1.00 37.02 20 ILE B CA 1
ATOM 3429 C C . ILE B 1 21 ? 97.190 55.165 53.801 1.00 41.89 20 ILE B C 1
ATOM 3430 O O . ILE B 1 21 ? 97.500 55.062 52.609 1.00 35.81 20 ILE B O 1
ATOM 3435 N N . PRO B 1 22 ? 98.089 55.408 54.725 1.00 37.99 21 PRO B N 1
ATOM 3436 C CA . PRO B 1 22 ? 99.496 55.645 54.385 1.00 37.90 21 PRO B CA 1
ATOM 3437 C C . PRO B 1 22 ? 100.326 54.370 54.366 1.00 32.15 21 PRO B C 1
ATOM 3438 O O . PRO B 1 22 ? 100.029 53.437 55.097 1.00 36.29 21 PRO B O 1
ATOM 3442 N N . ALA B 1 23 ? 101.413 54.357 53.611 1.00 36.07 22 ALA B N 1
ATOM 3443 C CA . ALA B 1 23 ? 102.448 53.336 53.702 1.00 36.49 22 ALA B CA 1
ATOM 3444 C C . ALA B 1 23 ? 103.460 53.688 54.796 1.00 36.24 22 ALA B C 1
ATOM 3445 O O . ALA B 1 23 ? 103.545 54.831 55.262 1.00 40.75 22 ALA B O 1
ATOM 3447 N N . ALA B 1 24 ? 104.282 52.704 55.143 1.00 36.08 23 ALA B N 1
ATOM 3448 C CA . ALA B 1 24 ? 105.205 52.800 56.270 1.00 37.78 23 ALA B CA 1
ATOM 3449 C C . ALA B 1 24 ? 106.402 53.696 55.971 1.00 42.99 23 ALA B C 1
ATOM 3450 O O . ALA B 1 24 ? 106.966 53.679 54.868 1.00 36.62 23 ALA B O 1
ATOM 3452 N N . GLY B 1 25 ? 106.829 54.439 56.978 1.00 38.54 24 GLY B N 1
ATOM 3453 C CA . GLY B 1 25 ? 108.041 55.216 56.801 1.00 37.22 24 GLY B CA 1
ATOM 3454 C C . GLY B 1 25 ? 107.764 56.700 56.685 1.00 42.08 24 GLY B C 1
ATOM 3455 O O . GLY B 1 25 ? 106.852 57.145 55.970 1.00 39.85 24 GLY B O 1
ATOM 3456 N N . MET B 1 26 ? 108.583 57.489 57.394 1.00 41.20 25 MET B N 1
ATOM 3457 C CA . MET B 1 26 ? 108.339 58.927 57.503 1.00 33.53 25 MET B CA 1
ATOM 3458 C C . MET B 1 26 ? 108.343 59.585 56.140 1.00 39.46 25 MET B C 1
ATOM 3459 O O . MET B 1 26 ? 107.600 60.547 55.906 1.00 43.40 25 MET B O 1
ATOM 3464 N N . GLY B 1 27 ? 109.177 59.084 55.226 1.00 37.59 26 GLY B N 1
ATOM 3465 C CA . GLY B 1 27 ? 109.160 59.594 53.866 1.00 37.37 26 GLY B CA 1
ATOM 3466 C C . GLY B 1 27 ? 107.811 59.429 53.190 1.00 40.45 26 GLY B C 1
ATOM 3467 O O . GLY B 1 27 ? 107.403 60.278 52.397 1.00 44.05 26 GLY B O 1
ATOM 3468 N N . HIS B 1 28 ? 107.109 58.332 53.474 1.00 37.73 27 HIS B N 1
ATOM 3469 C CA . HIS B 1 28 ? 105.761 58.177 52.934 1.00 36.71 27 HIS B CA 1
ATOM 3470 C C . HIS B 1 28 ? 104.720 58.866 53.806 1.00 38.46 27 HIS B C 1
ATOM 3471 O O . HIS B 1 28 ? 103.704 59.350 53.296 1.00 37.48 27 HIS B O 1
ATOM 3478 N N . LEU B 1 29 ? 104.922 58.872 55.131 1.00 41.86 28 LEU B N 1
ATOM 3479 C CA . LEU B 1 29 ? 103.893 59.399 56.021 1.00 37.03 28 LEU B CA 1
ATOM 3480 C C . LEU B 1 29 ? 103.706 60.910 55.857 1.00 34.35 28 LEU B C 1
ATOM 3481 O O . LEU B 1 29 ? 102.574 61.383 55.692 1.00 35.68 28 LEU B O 1
ATOM 3486 N N . ASN B 1 30 ? 104.792 61.677 55.875 1.00 34.42 29 ASN B N 1
ATOM 3487 C CA . ASN B 1 30 ? 104.651 63.131 55.856 1.00 41.10 29 ASN B CA 1
ATOM 3488 C C . ASN B 1 30 ? 103.889 63.650 54.648 1.00 36.44 29 ASN B C 1
ATOM 3489 O O . ASN B 1 30 ? 102.901 64.375 54.853 1.00 38.51 29 ASN B O 1
ATOM 3494 N N . PRO B 1 31 ? 104.232 63.306 53.399 1.00 33.30 30 PRO B N 1
ATOM 3495 C CA . PRO B 1 31 ? 103.392 63.780 52.277 1.00 38.74 30 PRO B CA 1
ATOM 3496 C C . PRO B 1 31 ? 101.925 63.397 52.428 1.00 34.62 30 PRO B C 1
ATOM 3497 O O . PRO B 1 31 ? 101.059 64.238 52.170 1.00 31.89 30 PRO B O 1
ATOM 3501 N N . THR B 1 32 ? 101.635 62.166 52.890 1.00 31.01 31 THR B N 1
ATOM 3502 C CA . THR B 1 32 ? 100.255 61.724 53.111 1.00 32.43 31 THR B CA 1
ATOM 3503 C C . THR B 1 32 ? 99.567 62.604 54.145 1.00 34.36 31 THR B C 1
ATOM 3504 O O . THR B 1 32 ? 98.471 63.117 53.898 1.00 34.91 31 THR B O 1
ATOM 3508 N N . LEU B 1 33 ? 100.210 62.809 55.300 1.00 30.57 32 LEU B N 1
ATOM 3509 C CA . LEU B 1 33 ? 99.683 63.747 56.283 1.00 37.37 32 LEU B CA 1
ATOM 3510 C C . LEU B 1 33 ? 99.429 65.120 55.667 1.00 39.03 32 LEU B C 1
ATOM 3511 O O . LEU B 1 33 ? 98.399 65.747 55.942 1.00 38.62 32 LEU B O 1
ATOM 3516 N N . ARG B 1 34 ? 100.341 65.610 54.821 1.00 39.57 33 ARG B N 1
ATOM 3517 C CA . ARG B 1 34 ? 100.062 66.883 54.147 1.00 41.65 33 ARG B CA 1
ATOM 3518 C C . ARG B 1 34 ? 98.861 66.766 53.222 1.00 37.67 33 ARG B C 1
ATOM 3519 O O . ARG B 1 34 ? 97.986 67.635 53.226 1.00 40.18 33 ARG B O 1
ATOM 3527 N N . LEU B 1 35 ? 98.787 65.687 52.435 1.00 37.47 34 LEU B N 1
ATOM 3528 C CA . LEU B 1 35 ? 97.635 65.500 51.560 1.00 31.71 34 LEU B CA 1
ATOM 3529 C C . LEU B 1 35 ? 96.354 65.531 52.364 1.00 36.31 34 LEU B C 1
ATOM 3530 O O . LEU B 1 35 ? 95.400 66.230 52.001 1.00 29.90 34 LEU B O 1
ATOM 3535 N N . ALA B 1 36 ? 96.320 64.774 53.466 1.00 34.40 35 ALA B N 1
ATOM 3536 C CA . ALA B 1 36 ? 95.115 64.704 54.287 1.00 35.53 35 ALA B CA 1
ATOM 3537 C C . ALA B 1 36 ? 94.794 66.063 54.888 1.00 32.42 35 ALA B C 1
ATOM 3538 O O . ALA B 1 36 ? 93.640 66.495 54.881 1.00 32.11 35 ALA B O 1
ATOM 3540 N N . GLY B 1 37 ? 95.804 66.753 55.401 1.00 36.84 36 GLY B N 1
ATOM 3541 C CA . GLY B 1 37 ? 95.613 68.140 55.785 1.00 38.53 36 GLY B CA 1
ATOM 3542 C C . GLY B 1 37 ? 94.957 68.963 54.699 1.00 41.24 36 GLY B C 1
ATOM 3543 O O . GLY B 1 37 ? 93.960 69.648 54.947 1.00 45.44 36 GLY B O 1
ATOM 3544 N N . GLU B 1 38 ? 95.471 68.866 53.476 1.00 36.49 37 GLU B N 1
ATOM 3545 C CA . GLU B 1 38 ? 94.995 69.724 52.392 1.00 35.21 37 GLU B CA 1
ATOM 3546 C C . GLU B 1 38 ? 93.521 69.475 52.106 1.00 39.26 37 GLU B C 1
ATOM 3547 O O . GLU B 1 38 ? 92.771 70.407 51.784 1.00 42.68 37 GLU B O 1
ATOM 3553 N N . LEU B 1 39 ? 93.084 68.220 52.259 1.00 39.24 38 LEU B N 1
ATOM 3554 C CA . LEU B 1 39 ? 91.673 67.868 52.119 1.00 37.16 38 LEU B CA 1
ATOM 3555 C C . LEU B 1 39 ? 90.841 68.432 53.270 1.00 37.70 38 LEU B C 1
ATOM 3556 O O . LEU B 1 39 ? 89.747 68.966 53.050 1.00 37.94 38 LEU B O 1
ATOM 3561 N N . ALA B 1 40 ? 91.322 68.262 54.506 1.00 32.33 39 ALA B N 1
ATOM 3562 C CA . ALA B 1 40 ? 90.605 68.754 55.676 1.00 40.23 39 ALA B CA 1
ATOM 3563 C C . ALA B 1 40 ? 90.461 70.262 55.603 1.00 36.10 39 ALA B C 1
ATOM 3564 O O . ALA B 1 40 ? 89.366 70.799 55.795 1.00 40.50 39 ALA B O 1
ATOM 3566 N N . SER B 1 41 ? 91.571 70.942 55.294 1.00 40.46 40 SER B N 1
ATOM 3567 C CA . SER B 1 41 ? 91.599 72.361 54.947 1.00 37.49 40 SER B CA 1
ATOM 3568 C C . SER B 1 41 ? 90.403 72.804 54.106 1.00 43.34 40 SER B C 1
ATOM 3569 O O . SER B 1 41 ? 89.853 73.884 54.336 1.00 49.81 40 SER B O 1
ATOM 3572 N N . ARG B 1 42 ? 90.020 72.034 53.092 1.00 41.04 41 ARG B N 1
ATOM 3573 C CA . ARG B 1 42 ? 88.942 72.469 52.212 1.00 40.90 41 ARG B CA 1
ATOM 3574 C C . ARG B 1 42 ? 87.585 71.945 52.652 1.00 38.71 41 ARG B C 1
ATOM 3575 O O . ARG B 1 42 ? 86.627 71.998 51.879 1.00 43.89 41 ARG B O 1
ATOM 3583 N N . GLY B 1 43 ? 87.470 71.466 53.879 1.00 40.40 42 GLY B N 1
ATOM 3584 C CA . GLY B 1 43 ? 86.189 71.063 54.405 1.00 42.28 42 GLY B CA 1
ATOM 3585 C C . GLY B 1 43 ? 85.879 69.587 54.357 1.00 48.95 42 GLY B C 1
ATOM 3586 O O . GLY B 1 43 ? 84.852 69.177 54.913 1.00 51.04 42 GLY B O 1
ATOM 3587 N N . CYS B 1 44 ? 86.699 68.770 53.695 1.00 48.65 43 CYS B N 1
ATOM 3588 C CA . CYS B 1 44 ? 86.456 67.331 53.735 1.00 41.26 43 CYS B CA 1
ATOM 3589 C C . CYS B 1 44 ? 86.636 66.807 55.140 1.00 33.98 43 CYS B C 1
ATOM 3590 O O . CYS B 1 44 ? 87.578 67.170 55.843 1.00 43.60 43 CYS B O 1
ATOM 3593 N N . VAL B 1 45 ? 85.761 65.929 55.547 1.00 40.18 44 VAL B N 1
ATOM 3594 C CA . VAL B 1 45 ? 86.028 65.119 56.725 1.00 35.24 44 VAL B CA 1
ATOM 3595 C C . VAL B 1 45 ? 86.923 63.973 56.267 1.00 37.93 44 VAL B C 1
ATOM 3596 O O . VAL B 1 45 ? 86.693 63.386 55.201 1.00 38.49 44 VAL B O 1
ATOM 3600 N N . VAL B 1 46 ? 87.998 63.702 57.009 1.00 32.64 45 VAL B N 1
ATOM 3601 C CA . VAL B 1 46 ? 88.886 62.597 56.651 1.00 36.40 45 VAL B CA 1
ATOM 3602 C C . VAL B 1 46 ? 88.989 61.588 57.792 1.00 44.63 45 VAL B C 1
ATOM 3603 O O . VAL B 1 46 ? 88.991 61.955 58.972 1.00 38.70 45 VAL B O 1
ATOM 3607 N N . THR B 1 47 ? 89.040 60.306 57.422 1.00 36.43 46 THR B N 1
ATOM 3608 C CA . THR B 1 47 ? 89.273 59.197 58.339 1.00 39.37 46 THR B CA 1
ATOM 3609 C C . THR B 1 47 ? 90.639 58.614 58.007 1.00 38.50 46 THR B C 1
ATOM 3610 O O . THR B 1 47 ? 90.825 58.041 56.925 1.00 40.20 46 THR B O 1
ATOM 3614 N N . PHE B 1 48 ? 91.591 58.784 58.919 1.00 36.49 47 PHE B N 1
ATOM 3615 C CA . PHE B 1 48 ? 92.946 58.270 58.759 1.00 34.56 47 PHE B CA 1
ATOM 3616 C C . PHE B 1 48 ? 93.017 56.846 59.290 1.00 39.62 47 PHE B C 1
ATOM 3617 O O . PHE B 1 48 ? 92.596 56.574 60.421 1.00 43.41 47 PHE B O 1
ATOM 3625 N N . ILE B 1 49 ? 93.530 55.944 58.461 1.00 36.61 48 ILE B N 1
ATOM 3626 C CA . ILE B 1 49 ? 93.669 54.536 58.797 1.00 39.13 48 ILE B CA 1
ATOM 3627 C C . ILE B 1 49 ? 95.064 54.332 59.358 1.00 41.62 48 ILE B C 1
ATOM 3628 O O . ILE B 1 49 ? 96.055 54.662 58.702 1.00 46.98 48 ILE B O 1
ATOM 3633 N N . ASN B 1 50 ? 95.148 53.814 60.573 1.00 40.49 49 ASN B N 1
ATOM 3634 C CA . ASN B 1 50 ? 96.421 53.474 61.177 1.00 38.32 49 ASN B CA 1
ATOM 3635 C C . ASN B 1 50 ? 96.609 51.966 61.240 1.00 41.40 49 ASN B C 1
ATOM 3636 O O . ASN B 1 50 ? 95.708 51.256 61.709 1.00 43.38 49 ASN B O 1
ATOM 3641 N N . PRO B 1 51 ? 97.748 51.438 60.802 1.00 44.27 50 PRO B N 1
ATOM 3642 C CA . PRO B 1 51 ? 98.080 50.049 61.147 1.00 46.16 50 PRO B CA 1
ATOM 3643 C C . PRO B 1 51 ? 98.257 49.934 62.643 1.00 46.03 50 PRO B C 1
ATOM 3644 O O . PRO B 1 51 ? 98.995 50.710 63.247 1.00 47.87 50 PRO B O 1
ATOM 3648 N N . SER B 1 52 ? 97.599 48.948 63.232 1.00 48.40 51 SER B N 1
ATOM 3649 C CA . SER B 1 52 ? 97.623 48.728 64.669 1.00 45.16 51 SER B CA 1
ATOM 3650 C C . SER B 1 52 ? 98.118 47.327 65.008 1.00 45.07 51 SER B C 1
ATOM 3651 O O . SER B 1 52 ? 97.536 46.342 64.539 1.00 41.75 51 SER B O 1
ATOM 3654 N N . PRO B 1 53 ? 99.137 47.186 65.861 1.00 50.58 52 PRO B N 1
ATOM 3655 C CA . PRO B 1 53 ? 99.855 48.294 66.493 1.00 47.26 52 PRO B CA 1
ATOM 3656 C C . PRO B 1 53 ? 100.898 48.882 65.536 1.00 46.99 52 PRO B C 1
ATOM 3657 O O . PRO B 1 53 ? 101.201 48.231 64.544 1.00 46.49 52 PRO B O 1
ATOM 3661 N N . PRO B 1 54 ? 101.416 50.085 65.806 1.00 45.59 53 PRO B N 1
ATOM 3662 C CA . PRO B 1 54 ? 102.275 50.742 64.809 1.00 45.77 53 PRO B CA 1
ATOM 3663 C C . PRO B 1 54 ? 103.639 50.084 64.781 1.00 48.66 53 PRO B C 1
ATOM 3664 O O . PRO B 1 54 ? 104.119 49.581 65.797 1.00 50.69 53 PRO B O 1
ATOM 3668 N N . VAL B 1 55 ? 104.279 50.072 63.617 1.00 53.37 54 VAL B N 1
ATOM 3669 C CA . VAL B 1 55 ? 105.648 49.565 63.624 1.00 50.21 54 VAL B CA 1
ATOM 3670 C C . VAL B 1 55 ? 106.541 50.524 64.380 1.00 56.18 54 VAL B C 1
ATOM 3671 O O . VAL B 1 55 ? 107.377 50.113 65.192 1.00 64.85 54 VAL B O 1
ATOM 3675 N N . SER B 1 56 ? 106.331 51.817 64.174 1.00 48.59 55 SER B N 1
ATOM 3676 C CA . SER B 1 56 ? 107.117 52.872 64.790 1.00 41.40 55 SER B CA 1
ATOM 3677 C C . SER B 1 56 ? 106.198 53.721 65.658 1.00 45.48 55 SER B C 1
ATOM 3678 O O . SER B 1 56 ? 105.120 54.125 65.206 1.00 42.85 55 SER B O 1
ATOM 3681 N N . LEU B 1 57 ? 106.622 54.002 66.898 1.00 49.24 56 LEU B N 1
ATOM 3682 C CA . LEU B 1 57 ? 105.798 54.850 67.754 1.00 39.12 56 LEU B CA 1
ATOM 3683 C C . LEU B 1 57 ? 105.868 56.298 67.287 1.00 40.41 56 LEU B C 1
ATOM 3684 O O . LEU B 1 57 ? 104.859 57.005 67.295 1.00 42.06 56 LEU B O 1
ATOM 3689 N N . ALA B 1 58 ? 107.042 56.742 66.835 1.00 36.28 57 ALA B N 1
ATOM 3690 C CA . ALA B 1 58 ? 107.148 58.084 66.271 1.00 35.96 57 ALA B CA 1
ATOM 3691 C C . ALA B 1 58 ? 106.121 58.315 65.161 1.00 40.42 57 ALA B C 1
ATOM 3692 O O . ALA B 1 58 ? 105.414 59.328 65.169 1.00 39.54 57 ALA B O 1
ATOM 3694 N N . GLU B 1 59 ? 105.990 57.372 64.220 1.00 43.21 58 GLU B N 1
ATOM 3695 C CA . GLU B 1 59 ? 104.995 57.531 63.155 1.00 44.51 58 GLU B CA 1
ATOM 3696 C C . GLU B 1 59 ? 103.594 57.736 63.714 1.00 39.19 58 GLU B C 1
ATOM 3697 O O . GLU B 1 59 ? 102.875 58.654 63.293 1.00 39.72 58 GLU B O 1
ATOM 3703 N N . ALA B 1 60 ? 103.192 56.892 64.666 1.00 43.99 59 ALA B N 1
ATOM 3704 C CA . ALA B 1 60 ? 101.890 57.048 65.307 1.00 41.76 59 ALA B CA 1
ATOM 3705 C C . ALA B 1 60 ? 101.789 58.387 66.033 1.00 36.42 59 ALA B C 1
ATOM 3706 O O . ALA B 1 60 ? 100.713 59.001 66.065 1.00 39.55 59 ALA B O 1
ATOM 3708 N N . THR B 1 61 ? 102.896 58.874 66.598 1.00 32.28 60 THR B N 1
ATOM 3709 C CA . THR B 1 61 ? 102.857 60.212 67.195 1.00 41.95 60 THR B CA 1
ATOM 3710 C C . THR B 1 61 ? 102.574 61.274 66.138 1.00 41.11 60 THR B C 1
ATOM 3711 O O . THR B 1 61 ? 101.645 62.075 66.300 1.00 34.63 60 THR B O 1
ATOM 3715 N N . SER B 1 62 ? 103.337 61.260 65.031 1.00 42.19 61 SER B N 1
ATOM 3716 C CA . SER B 1 62 ? 103.056 62.158 63.910 1.00 40.28 61 SER B CA 1
ATOM 3717 C C . SER B 1 62 ? 101.577 62.132 63.556 1.00 39.26 61 SER B C 1
ATOM 3718 O O . SER B 1 62 ? 100.945 63.190 63.437 1.00 38.94 61 SER B O 1
ATOM 3721 N N . VAL B 1 63 ? 101.000 60.929 63.432 1.00 34.18 62 VAL B N 1
ATOM 3722 C CA . VAL B 1 63 ? 99.570 60.808 63.147 1.00 35.70 62 VAL B CA 1
ATOM 3723 C C . VAL B 1 63 ? 98.749 61.487 64.238 1.00 37.91 62 VAL B C 1
ATOM 3724 O O . VAL B 1 63 ? 97.872 62.303 63.943 1.00 39.19 62 VAL B O 1
ATOM 3728 N N . ALA B 1 64 ? 99.070 61.228 65.512 1.00 39.55 63 ALA B N 1
ATOM 3729 C CA . ALA B 1 64 ? 98.295 61.816 66.608 1.00 39.06 63 ALA B CA 1
ATOM 3730 C C . ALA B 1 64 ? 98.296 63.341 66.551 1.00 40.45 63 ALA B C 1
ATOM 3731 O O . ALA B 1 64 ? 97.232 63.970 66.628 1.00 43.44 63 ALA B O 1
ATOM 3733 N N . GLU B 1 65 ? 99.478 63.954 66.431 1.00 39.29 64 GLU B N 1
ATOM 3734 C CA . GLU B 1 65 ? 99.537 65.407 66.306 1.00 41.61 64 GLU B CA 1
ATOM 3735 C C . GLU B 1 65 ? 98.622 65.888 65.199 1.00 42.96 64 GLU B C 1
ATOM 3736 O O . GLU B 1 65 ? 97.880 66.861 65.374 1.00 45.63 64 GLU B O 1
ATOM 3742 N N . PHE B 1 66 ? 98.624 65.191 64.062 1.00 41.06 65 PHE B N 1
ATOM 3743 C CA . PHE B 1 66 ? 97.791 65.625 62.950 1.00 39.91 65 PHE B CA 1
ATOM 3744 C C . PHE B 1 66 ? 96.310 65.532 63.285 1.00 40.33 65 PHE B C 1
ATOM 3745 O O . PHE B 1 66 ? 95.556 66.453 62.974 1.00 46.18 65 PHE B O 1
ATOM 3753 N N . VAL B 1 67 ? 95.854 64.426 63.895 1.00 39.33 66 VAL B N 1
ATOM 3754 C CA . VAL B 1 67 ? 94.417 64.362 64.173 1.00 41.68 66 VAL B CA 1
ATOM 3755 C C . VAL B 1 67 ? 94.032 65.346 65.280 1.00 41.46 66 VAL B C 1
ATOM 3756 O O . VAL B 1 67 ? 92.959 65.961 65.231 1.00 39.70 66 VAL B O 1
ATOM 3760 N N . ALA B 1 68 ? 94.907 65.557 66.261 1.00 37.02 67 ALA B N 1
ATOM 3761 C CA . ALA B 1 68 ? 94.568 66.526 67.294 1.00 45.95 67 ALA B CA 1
ATOM 3762 C C . ALA B 1 68 ? 94.574 67.944 66.736 1.00 46.89 67 ALA B C 1
ATOM 3763 O O . ALA B 1 68 ? 93.713 68.749 67.096 1.00 48.12 67 ALA B O 1
ATOM 3765 N N . SER B 1 69 ? 95.504 68.266 65.829 1.00 43.55 68 SER B N 1
ATOM 3766 C CA . SER B 1 69 ? 95.587 69.647 65.377 1.00 40.25 68 SER B CA 1
ATOM 3767 C C . SER B 1 69 ? 94.576 69.967 64.278 1.00 47.28 68 SER B C 1
ATOM 3768 O O . SER B 1 69 ? 94.267 71.140 64.057 1.00 45.11 68 SER B O 1
ATOM 3771 N N . THR B 1 70 ? 94.062 68.968 63.546 1.00 50.90 69 THR B N 1
ATOM 3772 C CA . THR B 1 70 ? 93.157 69.441 62.492 1.00 53.46 69 THR B CA 1
ATOM 3773 C C . THR B 1 70 ? 91.756 68.870 62.674 1.00 52.76 69 THR B C 1
ATOM 3774 O O . THR B 1 70 ? 91.599 67.699 63.047 1.00 51.84 69 THR B O 1
ATOM 3778 N N . PRO B 1 71 ? 90.722 69.686 62.432 1.00 55.10 70 PRO B N 1
ATOM 3779 C CA . PRO B 1 71 ? 89.410 69.405 63.035 1.00 53.36 70 PRO B CA 1
ATOM 3780 C C . PRO B 1 71 ? 88.611 68.312 62.357 1.00 60.45 70 PRO B C 1
ATOM 3781 O O . PRO B 1 71 ? 87.855 67.606 63.037 1.00 62.62 70 PRO B O 1
ATOM 3785 N N . GLY B 1 72 ? 88.639 68.246 61.038 1.00 50.10 71 GLY B N 1
ATOM 3786 C CA . GLY B 1 72 ? 87.724 67.271 60.424 1.00 57.45 71 GLY B CA 1
ATOM 3787 C C . GLY B 1 72 ? 88.236 65.848 60.408 1.00 62.50 71 GLY B C 1
ATOM 3788 O O . GLY B 1 72 ? 87.685 65.078 59.638 1.00 61.60 71 GLY B O 1
ATOM 3789 N N . VAL B 1 73 ? 89.147 65.462 61.298 1.00 54.54 72 VAL B N 1
ATOM 3790 C CA . VAL B 1 73 ? 89.733 64.105 61.109 1.00 51.48 72 VAL B CA 1
ATOM 3791 C C . VAL B 1 73 ? 89.440 63.127 62.243 1.00 47.11 72 VAL B C 1
ATOM 3792 O O . VAL B 1 73 ? 89.612 63.475 63.396 1.00 47.63 72 VAL B O 1
ATOM 3796 N N . ARG B 1 74 ? 89.046 61.919 61.850 1.00 49.67 73 ARG B N 1
ATOM 3797 C CA . ARG B 1 74 ? 88.816 60.800 62.733 1.00 45.09 73 ARG B CA 1
ATOM 3798 C C . ARG B 1 74 ? 89.914 59.780 62.483 1.00 45.58 73 ARG B C 1
ATOM 3799 O O . ARG B 1 74 ? 90.459 59.693 61.379 1.00 45.81 73 ARG B O 1
ATOM 3807 N N . LEU B 1 75 ? 90.237 59.013 63.513 1.00 45.56 74 LEU B N 1
ATOM 3808 C CA . LEU B 1 75 ? 91.301 58.022 63.469 1.00 41.01 74 LEU B CA 1
ATOM 3809 C C . LEU B 1 75 ? 90.677 56.636 63.522 1.00 45.15 74 LEU B C 1
ATOM 3810 O O . LEU B 1 75 ? 89.815 56.378 64.365 1.00 49.76 74 LEU B O 1
ATOM 3815 N N . LEU B 1 76 ? 91.126 55.737 62.644 1.00 48.47 75 LEU B N 1
ATOM 3816 C CA . LEU B 1 76 ? 90.604 54.372 62.561 1.00 42.37 75 LEU B CA 1
ATOM 3817 C C . LEU B 1 76 ? 91.748 53.362 62.619 1.00 47.15 75 LEU B C 1
ATOM 3818 O O . LEU B 1 76 ? 92.798 53.561 61.995 1.00 43.48 75 LEU B O 1
ATOM 3823 N N . ASP B 1 77 ? 91.541 52.273 63.354 1.00 43.92 76 ASP B N 1
ATOM 3824 C CA . ASP B 1 77 ? 92.604 51.326 63.665 1.00 42.18 76 ASP B CA 1
ATOM 3825 C C . ASP B 1 77 ? 92.472 50.110 62.767 1.00 40.00 76 ASP B C 1
ATOM 3826 O O . ASP B 1 77 ? 91.377 49.579 62.594 1.00 38.25 76 ASP B O 1
ATOM 3831 N N . LEU B 1 78 ? 93.584 49.678 62.192 1.00 40.67 77 LEU B N 1
ATOM 3832 C CA . LEU B 1 78 ? 93.584 48.562 61.257 1.00 38.34 77 LEU B CA 1
ATOM 3833 C C . LEU B 1 78 ? 94.577 47.536 61.775 1.00 40.49 77 LEU B C 1
ATOM 3834 O O . LEU B 1 78 ? 95.799 47.774 61.725 1.00 42.16 77 LEU B O 1
ATOM 3839 N N . PRO B 1 79 ? 94.107 46.416 62.316 1.00 38.00 78 PRO B N 1
ATOM 3840 C CA . PRO B 1 79 ? 95.023 45.431 62.890 1.00 32.85 78 PRO B CA 1
ATOM 3841 C C . PRO B 1 79 ? 95.884 44.833 61.796 1.00 34.98 78 PRO B C 1
ATOM 3842 O O . PRO B 1 79 ? 95.375 44.355 60.782 1.00 40.89 78 PRO B O 1
ATOM 3846 N N . VAL B 1 80 ? 97.188 44.900 61.984 1.00 34.64 79 VAL B N 1
ATOM 3847 C CA . VAL B 1 80 ? 98.126 44.247 61.093 1.00 42.39 79 VAL B CA 1
ATOM 3848 C C . VAL B 1 80 ? 99.123 43.457 61.934 1.00 38.50 79 VAL B C 1
ATOM 3849 O O . VAL B 1 80 ? 99.511 43.885 63.025 1.00 39.74 79 VAL B O 1
ATOM 3853 N N . GLN B 1 81 ? 99.481 42.271 61.451 1.00 41.09 80 GLN B N 1
ATOM 3854 C CA . GLN B 1 81 ? 100.497 41.452 62.071 1.00 38.38 80 GLN B CA 1
ATOM 3855 C C . GLN B 1 81 ? 101.778 41.555 61.270 1.00 37.16 80 GLN B C 1
ATOM 3856 O O . GLN B 1 81 ? 101.742 41.453 60.038 1.00 35.87 80 GLN B O 1
ATOM 3862 N N . PRO B 1 82 ? 102.905 41.821 61.915 1.00 41.26 81 PRO B N 1
ATOM 3863 C CA . PRO B 1 82 ? 104.177 41.904 61.186 1.00 35.91 81 PRO B CA 1
ATOM 3864 C C . PRO B 1 82 ? 104.524 40.573 60.549 1.00 40.17 81 PRO B C 1
ATOM 3865 O O . PRO B 1 82 ? 104.261 39.519 61.122 1.00 38.32 81 PRO B O 1
ATOM 3869 N N . LEU B 1 83 ? 105.107 40.634 59.349 1.00 40.37 82 LEU B N 1
ATOM 3870 C CA . LEU B 1 83 ? 105.527 39.440 58.628 1.00 42.91 82 LEU B CA 1
ATOM 3871 C C . LEU B 1 83 ? 106.782 38.839 59.258 1.00 42.71 82 LEU B C 1
ATOM 3872 O O . LEU B 1 83 ? 107.492 39.489 60.024 1.00 39.76 82 LEU B O 1
ATOM 3877 N N . ASP B 1 84 ? 107.054 37.589 58.907 1.00 38.55 83 ASP B N 1
ATOM 3878 C CA . ASP B 1 84 ? 108.203 36.865 59.464 1.00 44.40 83 ASP B CA 1
ATOM 3879 C C . ASP B 1 84 ? 109.509 37.427 58.906 1.00 45.88 83 ASP B C 1
ATOM 3880 O O . ASP B 1 84 ? 109.754 37.314 57.698 1.00 42.08 83 ASP B O 1
ATOM 3885 N N . PRO B 1 85 ? 110.391 38.002 59.748 1.00 44.34 84 PRO B N 1
ATOM 3886 C CA . PRO B 1 85 ? 111.647 38.569 59.204 1.00 43.42 84 PRO B CA 1
ATOM 3887 C C . PRO B 1 85 ? 112.543 37.548 58.511 1.00 50.76 84 PRO B C 1
ATOM 3888 O O . PRO B 1 85 ? 113.249 37.923 57.566 1.00 44.65 84 PRO B O 1
ATOM 3892 N N . SER B 1 86 ? 112.539 36.274 58.952 1.00 41.02 85 SER B N 1
ATOM 3893 C CA . SER B 1 86 ? 113.438 35.268 58.374 1.00 47.92 85 SER B CA 1
ATOM 3894 C C . SER B 1 86 ? 113.179 35.049 56.884 1.00 51.08 85 SER B C 1
ATOM 3895 O O . SER B 1 86 ? 114.118 34.810 56.119 1.00 56.36 85 SER B O 1
ATOM 3898 N N . CYS B 1 87 ? 111.948 35.259 56.434 1.00 49.15 86 CYS B N 1
ATOM 3899 C CA . CYS B 1 87 ? 111.723 35.072 54.978 1.00 59.13 86 CYS B CA 1
ATOM 3900 C C . CYS B 1 87 ? 111.930 36.381 54.207 1.00 54.82 86 CYS B C 1
ATOM 3901 O O . CYS B 1 87 ? 111.512 36.444 53.064 1.00 61.62 86 CYS B O 1
ATOM 3904 N N . PHE B 1 88 ? 112.610 37.359 54.800 1.00 55.84 87 PHE B N 1
ATOM 3905 C CA . PHE B 1 88 ? 112.920 38.622 54.084 1.00 53.54 87 PHE B CA 1
ATOM 3906 C C . PHE B 1 88 ? 114.439 38.777 53.971 1.00 64.47 87 PHE B C 1
ATOM 3907 O O . PHE B 1 88 ? 115.119 38.796 54.986 1.00 75.17 87 PHE B O 1
ATOM 3915 N N . PRO B 1 89 ? 115.010 38.934 52.761 1.00 71.55 88 PRO B N 1
ATOM 3916 C CA . PRO B 1 89 ? 116.461 39.074 52.679 1.00 80.42 88 PRO B CA 1
ATOM 3917 C C . PRO B 1 89 ? 116.884 40.352 53.409 1.00 78.05 88 PRO B C 1
ATOM 3918 O O . PRO B 1 89 ? 116.234 41.360 53.289 1.00 77.75 88 PRO B O 1
ATOM 3920 N N . ALA B 1 90 ? 117.954 40.278 54.196 1.00 74.87 89 ALA B N 1
ATOM 3921 C CA . ALA B 1 90 ? 118.385 41.440 55.010 1.00 72.40 89 ALA B CA 1
ATOM 3922 C C . ALA B 1 90 ? 119.009 42.551 54.153 1.00 79.74 89 ALA B C 1
ATOM 3923 O O . ALA B 1 90 ? 119.052 43.699 54.626 1.00 78.32 89 ALA B O 1
ATOM 3925 N N . HIS B 1 91 ? 119.486 42.215 52.955 1.00 77.11 90 HIS B N 1
ATOM 3926 C CA . HIS B 1 91 ? 120.107 43.216 52.048 1.00 81.46 90 HIS B CA 1
ATOM 3927 C C . HIS B 1 91 ? 119.057 44.225 51.569 1.00 82.34 90 HIS B C 1
ATOM 3928 O O . HIS B 1 91 ? 119.345 45.424 51.605 1.00 88.00 90 HIS B O 1
ATOM 3930 N N . GLU B 1 92 ? 117.888 43.742 51.143 1.00 74.07 91 GLU B N 1
ATOM 3931 C CA . GLU B 1 92 ? 116.778 44.564 50.662 1.00 72.54 91 GLU B CA 1
ATOM 3932 C C . GLU B 1 92 ? 116.199 45.491 51.764 1.00 72.86 91 GLU B C 1
ATOM 3933 O O . GLU B 1 92 ? 116.357 45.262 52.965 1.00 66.31 91 GLU B O 1
ATOM 3939 N N . ASP B 1 93 ? 115.512 46.553 51.303 1.00 70.39 92 ASP B N 1
ATOM 3940 C CA . ASP B 1 93 ? 114.918 47.606 52.134 1.00 62.45 92 ASP B CA 1
ATOM 3941 C C . ASP B 1 93 ? 114.031 47.022 53.243 1.00 57.88 92 ASP B C 1
ATOM 3942 O O . ASP B 1 93 ? 113.112 46.236 52.953 1.00 58.93 92 ASP B O 1
ATOM 3947 N N . PRO B 1 94 ? 114.261 47.383 54.516 1.00 55.82 93 PRO B N 1
ATOM 3948 C CA . PRO B 1 94 ? 113.374 46.879 55.578 1.00 53.43 93 PRO B CA 1
ATOM 3949 C C . PRO B 1 94 ? 111.923 47.275 55.387 1.00 53.45 93 PRO B C 1
ATOM 3950 O O . PRO B 1 94 ? 111.039 46.575 55.878 1.00 50.23 93 PRO B O 1
ATOM 3954 N N . PHE B 1 95 ? 111.643 48.398 54.717 1.00 51.99 94 PHE B N 1
ATOM 3955 C CA . PHE B 1 95 ? 110.263 48.863 54.630 1.00 48.47 94 PHE B CA 1
ATOM 3956 C C . PHE B 1 95 ? 109.429 47.975 53.718 1.00 44.01 94 PHE B C 1
ATOM 3957 O O . PHE B 1 95 ? 108.198 47.954 53.823 1.00 39.05 94 PHE B O 1
ATOM 3965 N N . LEU B 1 96 ? 110.069 47.222 52.834 1.00 41.09 95 LEU B N 1
ATOM 3966 C CA . LEU B 1 96 ? 109.293 46.379 51.944 1.00 37.33 95 LEU B CA 1
ATOM 3967 C C . LEU B 1 96 ? 108.413 45.420 52.734 1.00 36.09 95 LEU B C 1
ATOM 3968 O O . LEU B 1 96 ? 107.217 45.317 52.470 1.00 41.74 95 LEU B O 1
ATOM 3973 N N . ARG B 1 97 ? 108.963 44.758 53.744 1.00 37.21 96 ARG B N 1
ATOM 3974 C CA . ARG B 1 97 ? 108.143 43.827 54.509 1.00 40.03 96 ARG B CA 1
ATOM 3975 C C . ARG B 1 97 ? 107.037 44.545 55.268 1.00 39.39 96 ARG B C 1
ATOM 3976 O O . ARG B 1 97 ? 105.985 43.959 55.538 1.00 37.90 96 ARG B O 1
ATOM 3984 N N . GLN B 1 98 ? 107.256 45.805 55.645 1.00 39.44 97 GLN B N 1
ATOM 3985 C CA . GLN B 1 98 ? 106.201 46.527 56.345 1.00 33.02 97 GLN B CA 1
ATOM 3986 C C . GLN B 1 98 ? 105.029 46.810 55.418 1.00 34.24 97 GLN B C 1
ATOM 3987 O O . GLN B 1 98 ? 103.876 46.655 55.824 1.00 35.32 97 GLN B O 1
ATOM 3993 N N . PHE B 1 99 ? 105.308 47.164 54.149 1.00 36.48 98 PHE B N 1
ATOM 3994 C CA . PHE B 1 99 ? 104.255 47.272 53.137 1.00 34.22 98 PHE B CA 1
ATOM 3995 C C . PHE B 1 99 ? 103.476 45.969 53.023 1.00 32.17 98 PHE B C 1
ATOM 3996 O O . PHE B 1 99 ? 102.244 45.981 52.985 1.00 33.22 98 PHE B O 1
ATOM 4004 N N . GLU B 1 100 ? 104.171 44.831 52.973 1.00 35.51 99 GLU B N 1
ATOM 4005 C CA . GLU B 1 100 ? 103.469 43.567 52.728 1.00 37.58 99 GLU B CA 1
ATOM 4006 C C . GLU B 1 100 ? 102.592 43.190 53.912 1.00 32.40 99 GLU B C 1
ATOM 4007 O O . GLU B 1 100 ? 101.493 42.670 53.725 1.00 36.39 99 GLU B O 1
ATOM 4013 N N . ALA B 1 101 ? 103.037 43.490 55.137 1.00 35.00 100 ALA B N 1
ATOM 4014 C CA . ALA B 1 101 ? 102.174 43.268 56.290 1.00 37.38 100 ALA B CA 1
ATOM 4015 C C . ALA B 1 101 ? 100.877 44.057 56.175 1.00 38.43 100 ALA B C 1
ATOM 4016 O O . ALA B 1 101 ? 99.809 43.533 56.507 1.00 33.25 100 ALA B O 1
ATOM 4018 N N . VAL B 1 102 ? 100.924 45.321 55.728 1.00 34.88 101 VAL B N 1
ATOM 4019 C CA . VAL B 1 102 ? 99.653 46.041 55.786 1.00 40.63 101 VAL B CA 1
ATOM 4020 C C . VAL B 1 102 ? 98.776 45.689 54.588 1.00 36.65 101 VAL B C 1
ATOM 4021 O O . VAL B 1 102 ? 97.550 45.612 54.722 1.00 39.34 101 VAL B O 1
ATOM 4025 N N . ARG B 1 103 ? 99.377 45.428 53.419 1.00 36.57 102 ARG B N 1
ATOM 4026 C CA . ARG B 1 103 ? 98.611 44.825 52.323 1.00 38.61 102 ARG B CA 1
ATOM 4027 C C . ARG B 1 103 ? 97.818 43.620 52.810 1.00 33.20 102 ARG B C 1
ATOM 4028 O O . ARG B 1 103 ? 96.629 43.497 52.527 1.00 27.87 102 ARG B O 1
ATOM 4036 N N . ARG B 1 104 ? 98.459 42.750 53.593 1.00 35.91 103 ARG B N 1
ATOM 4037 C CA . ARG B 1 104 ? 97.811 41.528 54.051 1.00 34.47 103 ARG B CA 1
ATOM 4038 C C . ARG B 1 104 ? 96.512 41.811 54.789 1.00 37.00 103 ARG B C 1
ATOM 4039 O O . ARG B 1 104 ? 95.584 41.008 54.710 1.00 33.54 103 ARG B O 1
ATOM 4047 N N . SER B 1 105 ? 96.400 42.979 55.444 1.00 40.57 104 SER B N 1
ATOM 4048 C CA . SER B 1 105 ? 95.264 43.345 56.291 1.00 36.82 104 SER B CA 1
ATOM 4049 C C . SER B 1 105 ? 94.101 43.981 55.544 1.00 39.89 104 SER B C 1
ATOM 4050 O O . SER B 1 105 ? 93.129 44.375 56.187 1.00 40.43 104 SER B O 1
ATOM 4053 N N . ALA B 1 106 ? 94.190 44.155 54.229 1.00 40.84 105 ALA B N 1
ATOM 4054 C CA . ALA B 1 106 ? 93.121 44.856 53.525 1.00 40.56 105 ALA B CA 1
ATOM 4055 C C . ALA B 1 106 ? 91.763 44.175 53.693 1.00 44.83 105 ALA B C 1
ATOM 4056 O O . ALA B 1 106 ? 90.763 44.898 53.833 1.00 47.26 105 ALA B O 1
ATOM 4058 N N . PRO B 1 107 ? 91.644 42.841 53.727 1.00 44.23 106 PRO B N 1
ATOM 4059 C CA . PRO B 1 107 ? 90.320 42.251 53.973 1.00 41.73 106 PRO B CA 1
ATOM 4060 C C . PRO B 1 107 ? 89.707 42.653 55.287 1.00 43.25 106 PRO B C 1
ATOM 4061 O O . PRO B 1 107 ? 88.484 42.626 55.407 1.00 46.79 106 PRO B O 1
ATOM 4065 N N . LEU B 1 108 ? 90.511 42.995 56.294 1.00 44.45 107 LEU B N 1
ATOM 4066 C CA . LEU B 1 108 ? 89.950 43.418 57.572 1.00 38.14 107 LEU B CA 1
ATOM 4067 C C . LEU B 1 108 ? 89.247 44.761 57.451 1.00 50.25 107 LEU B C 1
ATOM 4068 O O . LEU B 1 108 ? 88.494 45.159 58.351 1.00 49.81 107 LEU B O 1
ATOM 4073 N N . LEU B 1 109 ? 89.488 45.478 56.355 1.00 41.48 108 LEU B N 1
ATOM 4074 C CA . LEU B 1 109 ? 89.089 46.874 56.302 1.00 50.04 108 LEU B CA 1
ATOM 4075 C C . LEU B 1 109 ? 87.615 47.030 55.930 1.00 51.82 108 LEU B C 1
ATOM 4076 O O . LEU B 1 109 ? 86.924 47.909 56.468 1.00 53.14 108 LEU B O 1
ATOM 4081 N N . THR B 1 110 ? 87.115 46.198 55.016 1.00 47.48 109 THR B N 1
ATOM 4082 C CA . THR B 1 110 ? 85.754 46.400 54.534 1.00 49.23 109 THR B CA 1
ATOM 4083 C C . THR B 1 110 ? 84.700 46.288 55.633 1.00 53.60 109 THR B C 1
ATOM 4084 O O . THR B 1 110 ? 83.781 47.125 55.637 1.00 61.29 109 THR B O 1
ATOM 4088 N N . PRO B 1 111 ? 84.754 45.344 56.579 1.00 46.61 110 PRO B N 1
ATOM 4089 C CA . PRO B 1 111 ? 83.859 45.474 57.737 1.00 52.46 110 PRO B CA 1
ATOM 4090 C C . PRO B 1 111 ? 84.092 46.749 58.520 1.00 53.92 110 PRO B C 1
ATOM 4091 O O . PRO B 1 111 ? 83.137 47.332 59.030 1.00 52.39 110 PRO B O 1
ATOM 4095 N N . LEU B 1 112 ? 85.340 47.198 58.644 1.00 50.07 111 LEU B N 1
ATOM 4096 C CA . LEU B 1 112 ? 85.612 48.364 59.474 1.00 54.59 111 LEU B CA 1
ATOM 4097 C C . LEU B 1 112 ? 84.913 49.612 58.935 1.00 56.38 111 LEU B C 1
ATOM 4098 O O . LEU B 1 112 ? 84.575 50.517 59.706 1.00 53.98 111 LEU B O 1
ATOM 4103 N N . LEU B 1 113 ? 84.694 49.680 57.612 1.00 53.91 112 LEU B N 1
ATOM 4104 C CA . LEU B 1 113 ? 84.068 50.848 56.999 1.00 58.70 112 LEU B CA 1
ATOM 4105 C C . LEU B 1 113 ? 82.551 50.755 56.966 1.00 61.16 112 LEU B C 1
ATOM 4106 O O . LEU B 1 113 ? 81.886 51.767 56.717 1.00 59.65 112 LEU B O 1
ATOM 4111 N N . SER B 1 114 ? 81.998 49.560 57.177 1.00 59.36 113 SER B N 1
ATOM 4112 C CA . SER B 1 114 ? 80.552 49.361 57.118 1.00 61.73 113 SER B CA 1
ATOM 4113 C C . SER B 1 114 ? 79.806 50.283 58.078 1.00 67.80 113 SER B C 1
ATOM 4114 O O . SER B 1 114 ? 78.797 50.897 57.708 1.00 68.11 113 SER B O 1
ATOM 4117 N N . ASP B 1 115 ? 80.270 50.381 59.324 1.00 66.96 114 ASP B N 1
ATOM 4118 C CA . ASP B 1 115 ? 79.572 51.229 60.284 1.00 73.48 114 ASP B CA 1
ATOM 4119 C C . ASP B 1 115 ? 79.604 52.694 59.861 1.00 69.92 114 ASP B C 1
ATOM 4120 O O . ASP B 1 115 ? 78.689 53.457 60.182 1.00 72.01 114 ASP B O 1
ATOM 4122 N N . VAL B 1 116 ? 80.621 53.088 59.095 1.00 62.35 115 VAL B N 1
ATOM 4123 C CA . VAL B 1 116 ? 81.074 54.472 59.081 1.00 56.27 115 VAL B CA 1
ATOM 4124 C C . VAL B 1 116 ? 80.009 55.423 58.542 1.00 55.57 115 VAL B C 1
ATOM 4125 O O . VAL B 1 116 ? 79.348 55.150 57.533 1.00 59.73 115 VAL B O 1
ATOM 4129 N N . SER B 1 117 ? 79.823 56.546 59.246 1.00 55.55 116 SER B N 1
ATOM 4130 C CA . SER B 1 117 ? 78.948 57.660 58.852 1.00 53.16 116 SER B CA 1
ATOM 4131 C C . SER B 1 117 ? 79.661 58.994 59.058 1.00 49.75 116 SER B C 1
ATOM 4132 O O . SER B 1 117 ? 80.437 59.140 60.015 1.00 51.94 116 SER B O 1
ATOM 4135 N N . PRO B 1 118 ? 79.486 59.965 58.141 1.00 49.62 117 PRO B N 1
ATOM 4136 C CA . PRO B 1 118 ? 78.797 59.880 56.838 1.00 50.02 117 PRO B CA 1
ATOM 4137 C C . PRO B 1 118 ? 79.437 58.820 55.934 1.00 45.24 117 PRO B C 1
ATOM 4138 O O . PRO B 1 118 ? 80.585 58.450 56.206 1.00 45.78 117 PRO B O 1
ATOM 4142 N N . PRO B 1 119 ? 78.739 58.351 54.896 1.00 44.13 118 PRO B N 1
ATOM 4143 C CA . PRO B 1 119 ? 79.326 57.308 54.050 1.00 44.25 118 PRO B CA 1
ATOM 4144 C C . PRO B 1 119 ? 80.597 57.824 53.406 1.00 40.76 118 PRO B C 1
ATOM 4145 O O . PRO B 1 119 ? 80.764 59.027 53.195 1.00 38.40 118 PRO B O 1
ATOM 4149 N N . LEU B 1 120 ? 81.513 56.909 53.115 1.00 42.20 119 LEU B N 1
ATOM 4150 C CA . LEU B 1 120 ? 82.768 57.329 52.506 1.00 41.54 119 LEU B CA 1
ATOM 4151 C C . LEU B 1 120 ? 82.520 57.739 51.060 1.00 36.14 119 LEU B C 1
ATOM 4152 O O . LEU B 1 120 ? 81.715 57.116 50.362 1.00 40.00 119 LEU B O 1
ATOM 4157 N N . ALA B 1 121 ? 83.156 58.832 50.634 1.00 38.82 120 ALA B N 1
ATOM 4158 C CA . ALA B 1 121 ? 83.095 59.220 49.224 1.00 37.44 120 ALA B CA 1
ATOM 4159 C C . ALA B 1 121 ? 84.243 58.596 48.460 1.00 37.78 120 ALA B C 1
ATOM 4160 O O . ALA B 1 121 ? 84.126 58.303 47.266 1.00 43.73 120 ALA B O 1
ATOM 4162 N N . ALA B 1 122 ? 85.359 58.384 49.143 1.00 38.13 121 ALA B N 1
ATOM 4163 C CA . ALA B 1 122 ? 86.514 57.775 48.519 1.00 37.44 121 ALA B CA 1
ATOM 4164 C C . ALA B 1 122 ? 87.507 57.365 49.590 1.00 37.23 121 ALA B C 1
ATOM 4165 O O . ALA B 1 122 ? 87.466 57.828 50.736 1.00 39.69 121 ALA B O 1
ATOM 4167 N N . ILE B 1 123 ? 88.432 56.528 49.167 1.00 34.56 122 ILE B N 1
ATOM 4168 C CA . ILE B 1 123 ? 89.610 56.158 49.931 1.00 36.39 122 ILE B CA 1
ATOM 4169 C C . ILE B 1 123 ? 90.843 56.509 49.104 1.00 33.52 122 ILE B C 1
ATOM 4170 O O . ILE B 1 123 ? 90.861 56.308 47.885 1.00 34.88 122 ILE B O 1
ATOM 4175 N N . VAL B 1 124 ? 91.839 57.096 49.759 1.00 30.60 123 VAL B N 1
ATOM 4176 C CA . VAL B 1 124 ? 93.130 57.418 49.163 1.00 31.85 123 VAL B CA 1
ATOM 4177 C C . VAL B 1 124 ? 94.171 56.509 49.795 1.00 33.16 123 VAL B C 1
ATOM 4178 O O . VAL B 1 124 ? 94.190 56.348 51.020 1.00 37.05 123 VAL B O 1
ATOM 4182 N N . CYS B 1 125 ? 94.953 55.854 48.949 1.00 32.66 124 CYS B N 1
ATOM 4183 C CA . CYS B 1 125 ? 95.923 54.845 49.418 1.00 28.42 124 CYS B CA 1
ATOM 4184 C C . CYS B 1 125 ? 97.284 55.047 48.793 1.00 28.20 124 CYS B C 1
ATOM 4185 O O . CYS B 1 125 ? 97.355 55.161 47.595 1.00 36.91 124 CYS B O 1
ATOM 4188 N N . ASP B 1 126 ? 98.305 54.994 49.619 1.00 25.09 125 ASP B N 1
ATOM 4189 C CA . ASP B 1 126 ? 99.677 55.068 49.134 1.00 33.21 125 ASP B CA 1
ATOM 4190 C C . ASP B 1 126 ? 99.973 53.908 48.184 1.00 34.88 125 ASP B C 1
ATOM 4191 O O . ASP B 1 126 ? 99.603 52.766 48.444 1.00 33.18 125 ASP B O 1
ATOM 4196 N N . ILE B 1 127 ? 100.619 54.232 47.060 1.00 36.66 126 ILE B N 1
ATOM 4197 C CA . ILE B 1 127 ? 100.996 53.245 46.051 1.00 32.60 126 ILE B CA 1
ATOM 4198 C C . ILE B 1 127 ? 101.660 52.035 46.700 1.00 34.15 126 ILE B C 1
ATOM 4199 O O . ILE B 1 127 ? 101.442 50.891 46.287 1.00 34.50 126 ILE B O 1
ATOM 4204 N N . ALA B 1 128 ? 102.431 52.260 47.758 1.00 32.98 127 ALA B N 1
ATOM 4205 C CA . ALA B 1 128 ? 103.286 51.198 48.275 1.00 29.04 127 ALA B CA 1
ATOM 4206 C C . ALA B 1 128 ? 102.482 50.072 48.937 1.00 36.02 127 ALA B C 1
ATOM 4207 O O . ALA B 1 128 ? 103.007 48.964 49.119 1.00 33.43 127 ALA B O 1
ATOM 4209 N N . ILE B 1 129 ? 101.216 50.324 49.300 1.00 30.26 128 ILE B N 1
ATOM 4210 C CA . ILE B 1 129 ? 100.353 49.290 49.865 1.00 31.08 128 ILE B CA 1
ATOM 4211 C C . ILE B 1 129 ? 99.022 49.171 49.147 1.00 34.48 128 ILE B C 1
ATOM 4212 O O . ILE B 1 129 ? 98.172 48.379 49.572 1.00 33.54 128 ILE B O 1
ATOM 4217 N N . CYS B 1 130 ? 98.837 49.889 48.037 1.00 33.62 129 CYS B N 1
ATOM 4218 C CA . CYS B 1 130 ? 97.492 50.095 47.509 1.00 35.59 129 CYS B CA 1
ATOM 4219 C C . CYS B 1 130 ? 96.875 48.822 46.911 1.00 30.12 129 CYS B C 1
ATOM 4220 O O . CYS B 1 130 ? 95.648 48.668 46.934 1.00 35.17 129 CYS B O 1
ATOM 4223 N N . SER B 1 131 ? 97.697 47.899 46.378 1.00 31.69 130 SER B N 1
ATOM 4224 C CA . SER B 1 131 ? 97.187 46.857 45.467 1.00 35.82 130 SER B CA 1
ATOM 4225 C C . SER B 1 131 ? 96.061 46.024 46.076 1.00 34.64 130 SER B C 1
ATOM 4226 O O . SER B 1 131 ? 95.046 45.777 45.422 1.00 37.00 130 SER B O 1
ATOM 4229 N N . THR B 1 132 ? 96.213 45.563 47.310 1.00 31.16 131 THR B N 1
ATOM 4230 C CA . THR B 1 132 ? 95.141 44.748 47.862 1.00 28.74 131 THR B CA 1
ATOM 4231 C C . THR B 1 132 ? 93.978 45.608 48.347 1.00 36.56 131 THR B C 1
ATOM 4232 O O . THR B 1 132 ? 92.853 45.120 48.478 1.00 34.07 131 THR B O 1
ATOM 4236 N N . PHE B 1 133 ? 94.214 46.894 48.622 1.00 36.78 132 PHE B N 1
ATOM 4237 C CA . PHE B 1 133 ? 93.097 47.721 49.075 1.00 35.03 132 PHE B CA 1
ATOM 4238 C C . PHE B 1 133 ? 92.220 48.107 47.891 1.00 37.72 132 PHE B C 1
ATOM 4239 O O . PHE B 1 133 ? 91.001 48.257 48.028 1.00 34.43 132 PHE B O 1
ATOM 4247 N N . LEU B 1 134 ? 92.830 48.225 46.711 1.00 38.31 133 LEU B N 1
ATOM 4248 C CA . LEU B 1 134 ? 92.064 48.496 45.506 1.00 41.64 133 LEU B CA 1
ATOM 4249 C C . LEU B 1 134 ? 90.989 47.440 45.320 1.00 38.94 133 LEU B C 1
ATOM 4250 O O . LEU B 1 134 ? 89.828 47.768 45.052 1.00 38.68 133 LEU B O 1
ATOM 4255 N N . THR B 1 135 ? 91.344 46.171 45.525 1.00 39.60 134 THR B N 1
ATOM 4256 C CA . THR B 1 135 ? 90.350 45.111 45.376 1.00 43.49 134 THR B CA 1
ATOM 4257 C C . THR B 1 135 ? 89.228 45.249 46.403 1.00 46.02 134 THR B C 1
ATOM 4258 O O . THR B 1 135 ? 88.046 45.211 46.042 1.00 51.10 134 THR B O 1
ATOM 4262 N N . VAL B 1 136 ? 89.576 45.440 47.678 1.00 42.07 135 VAL B N 1
ATOM 4263 C CA . VAL B 1 136 ? 88.573 45.642 48.724 1.00 45.69 135 VAL B CA 1
ATOM 4264 C C . VAL B 1 136 ? 87.648 46.816 48.402 1.00 43.14 135 VAL B C 1
ATOM 4265 O O . VAL B 1 136 ? 86.423 46.675 48.455 1.00 45.14 135 VAL B O 1
ATOM 4269 N N . ALA B 1 137 ? 88.208 47.981 48.050 1.00 41.07 136 ALA B N 1
ATOM 4270 C CA . ALA B 1 137 ? 87.368 49.121 47.674 1.00 38.46 136 ALA B CA 1
ATOM 4271 C C . ALA B 1 137 ? 86.390 48.754 46.567 1.00 39.73 136 ALA B C 1
ATOM 4272 O O . ALA B 1 137 ? 85.208 49.102 46.636 1.00 35.97 136 ALA B O 1
ATOM 4274 N N . ALA B 1 138 ? 86.863 48.042 45.540 1.00 43.28 137 ALA B N 1
ATOM 4275 C CA . ALA B 1 138 ? 85.985 47.657 44.437 1.00 45.35 137 ALA B CA 1
ATOM 4276 C C . ALA B 1 138 ? 84.760 46.887 44.932 1.00 50.85 137 ALA B C 1
ATOM 4277 O O . ALA B 1 138 ? 83.634 47.177 44.508 1.00 52.74 137 ALA B O 1
ATOM 4279 N N . GLU B 1 139 ? 84.948 45.917 45.839 1.00 46.84 138 GLU B N 1
ATOM 4280 C CA . GLU B 1 139 ? 83.812 45.134 46.325 1.00 52.12 138 GLU B CA 1
ATOM 4281 C C . GLU B 1 139 ? 82.712 46.030 46.880 1.00 52.03 138 GLU B C 1
ATOM 4282 O O . GLU B 1 139 ? 81.532 45.824 46.583 1.00 59.44 138 GLU B O 1
ATOM 4288 N N . ILE B 1 140 ? 83.075 47.020 47.696 1.00 45.05 139 ILE B N 1
ATOM 4289 C CA . ILE B 1 140 ? 82.093 47.864 48.374 1.00 42.59 139 ILE B CA 1
ATOM 4290 C C . ILE B 1 140 ? 81.784 49.099 47.528 1.00 47.59 139 ILE B C 1
ATOM 4291 O O . ILE B 1 140 ? 81.247 50.088 48.036 1.00 43.73 139 ILE B O 1
ATOM 4296 N N . SER B 1 141 ? 82.125 49.046 46.236 1.00 43.11 140 SER B N 1
ATOM 4297 C CA . SER B 1 141 ? 81.894 50.138 45.282 1.00 47.23 140 SER B CA 1
ATOM 4298 C C . SER B 1 141 ? 82.319 51.495 45.833 1.00 44.12 140 SER B C 1
ATOM 4299 O O . SER B 1 141 ? 81.597 52.484 45.710 1.00 45.12 140 SER B O 1
ATOM 4302 N N . LEU B 1 142 ? 83.506 51.547 46.430 1.00 38.48 141 LEU B N 1
ATOM 4303 C CA . LEU B 1 142 ? 84.053 52.787 46.968 1.00 40.45 141 LEU B CA 1
ATOM 4304 C C . LEU B 1 142 ? 85.185 53.260 46.079 1.00 38.79 141 LEU B C 1
ATOM 4305 O O . LEU B 1 142 ? 86.206 52.566 45.980 1.00 38.31 141 LEU B O 1
ATOM 4310 N N . PRO B 1 143 ? 85.071 54.406 45.425 1.00 35.78 142 PRO B N 1
ATOM 4311 C CA . PRO B 1 143 ? 86.166 54.855 44.550 1.00 30.32 142 PRO B CA 1
ATOM 4312 C C . PRO B 1 143 ? 87.490 54.939 45.307 1.00 35.46 142 PRO B C 1
ATOM 4313 O O . PRO B 1 143 ? 87.581 55.529 46.392 1.00 31.97 142 PRO B O 1
ATOM 4317 N N . ALA B 1 144 ? 88.509 54.287 44.744 1.00 32.08 143 ALA B N 1
ATOM 4318 C CA . ALA B 1 144 ? 89.838 54.206 45.333 1.00 33.95 143 ALA B CA 1
ATOM 4319 C C . ALA B 1 144 ? 90.822 54.998 44.473 1.00 33.93 143 ALA B C 1
ATOM 4320 O O . ALA B 1 144 ? 90.920 54.760 43.267 1.00 36.05 143 ALA B O 1
ATOM 4322 N N . TYR B 1 145 ? 91.561 55.920 45.098 1.00 27.45 144 TYR B N 1
ATOM 4323 C CA . TYR B 1 145 ? 92.554 56.755 44.431 1.00 30.98 144 TYR B CA 1
ATOM 4324 C C . TYR B 1 145 ? 93.931 56.435 44.990 1.00 32.42 144 TYR B C 1
ATOM 4325 O O . TYR B 1 145 ? 94.098 56.281 46.198 1.00 33.67 144 TYR B O 1
ATOM 4334 N N . VAL B 1 146 ? 94.914 56.327 44.125 1.00 32.02 145 VAL B N 1
ATOM 4335 C CA . VAL B 1 146 ? 96.272 56.049 44.564 1.00 32.38 145 VAL B CA 1
ATOM 4336 C C . VAL B 1 146 ? 96.999 57.364 44.816 1.00 32.82 145 VAL B C 1
ATOM 4337 O O . VAL B 1 146 ? 96.894 58.311 44.031 1.00 31.98 145 VAL B O 1
ATOM 4341 N N . PHE B 1 147 ? 97.712 57.434 45.925 1.00 34.02 146 PHE B N 1
ATOM 4342 C CA . PHE B 1 147 ? 98.608 58.542 46.193 1.00 35.71 146 PHE B CA 1
ATOM 4343 C C . PHE B 1 147 ? 100.002 58.062 45.829 1.00 32.20 146 PHE B C 1
ATOM 4344 O O . PHE B 1 147 ? 100.471 57.049 46.357 1.00 37.75 146 PHE B O 1
ATOM 4352 N N . PHE B 1 148 ? 100.618 58.742 44.875 1.00 36.22 147 PHE B N 1
ATOM 4353 C CA . PHE B 1 148 ? 101.985 58.497 44.434 1.00 31.92 147 PHE B CA 1
ATOM 4354 C C . PHE B 1 148 ? 102.783 59.725 44.829 1.00 34.88 147 PHE B C 1
ATOM 4355 O O . PHE B 1 148 ? 102.650 60.780 44.198 1.00 32.11 147 PHE B O 1
ATOM 4363 N N . SER B 1 149 ? 103.604 59.581 45.861 1.00 32.16 148 SER B N 1
ATOM 4364 C CA . SER B 1 149 ? 104.274 60.695 46.508 1.00 32.77 148 SER B CA 1
ATOM 4365 C C . SER B 1 149 ? 105.603 61.064 45.862 1.00 31.38 148 SER B C 1
ATOM 4366 O O . SER B 1 149 ? 106.157 62.112 46.189 1.00 37.52 148 SER B O 1
ATOM 4369 N N . LEU B 1 150 ? 106.122 60.234 44.965 1.00 31.67 149 LEU B N 1
ATOM 4370 C CA . LEU B 1 150 ? 107.320 60.530 44.202 1.00 31.16 149 LEU B CA 1
ATOM 4371 C C . LEU B 1 150 ? 106.924 61.275 42.919 1.00 37.38 149 LEU B C 1
ATOM 4372 O O . LEU B 1 150 ? 105.743 61.525 42.661 1.00 34.53 149 LEU B O 1
ATOM 4377 N N . SER B 1 151 ? 107.906 61.595 42.077 1.00 37.49 150 SER B N 1
ATOM 4378 C CA . SER B 1 151 ? 107.677 62.500 40.950 1.00 37.76 150 SER B CA 1
ATOM 4379 C C . SER B 1 151 ? 106.757 61.908 39.861 1.00 37.22 150 SER B C 1
ATOM 4380 O O . SER B 1 151 ? 106.479 60.707 39.804 1.00 35.19 150 SER B O 1
ATOM 4383 N N . ALA B 1 152 ? 106.277 62.793 38.982 1.00 34.62 151 ALA B N 1
ATOM 4384 C CA . ALA B 1 152 ? 105.484 62.342 37.845 1.00 39.40 151 ALA B CA 1
ATOM 4385 C C . ALA B 1 152 ? 106.355 61.529 36.910 1.00 41.27 151 ALA B C 1
ATOM 4386 O O . ALA B 1 152 ? 105.871 60.630 36.210 1.00 35.43 151 ALA B O 1
ATOM 4388 N N . GLN B 1 153 ? 107.653 61.837 36.902 1.00 37.65 152 GLN B N 1
ATOM 4389 C CA . GLN B 1 153 ? 108.605 61.049 36.141 1.00 37.00 152 GLN B CA 1
ATOM 4390 C C . GLN B 1 153 ? 108.681 59.619 36.668 1.00 38.03 152 GLN B C 1
ATOM 4391 O O . GLN B 1 153 ? 108.587 58.657 35.892 1.00 36.10 152 GLN B O 1
ATOM 4397 N N . MET B 1 154 ? 108.837 59.461 37.984 1.00 33.53 153 MET B N 1
ATOM 4398 C CA . MET B 1 154 ? 108.869 58.125 38.560 1.00 32.69 153 MET B CA 1
ATOM 4399 C C . MET B 1 154 ? 107.552 57.395 38.321 1.00 35.56 153 MET B C 1
ATOM 4400 O O . MET B 1 154 ? 107.552 56.216 37.953 1.00 33.84 153 MET B O 1
ATOM 4405 N N . LEU B 1 155 ? 106.426 58.102 38.447 1.00 33.40 154 LEU B N 1
ATOM 4406 C CA . LEU B 1 155 ? 105.130 57.498 38.156 1.00 35.62 154 LEU B CA 1
ATOM 4407 C C . LEU B 1 155 ? 105.082 56.953 36.733 1.00 36.09 154 LEU B C 1
ATOM 4408 O O . LEU B 1 155 ? 104.632 55.821 36.517 1.00 35.66 154 LEU B O 1
ATOM 4413 N N . SER B 1 156 ? 105.558 57.739 35.750 1.00 31.89 155 SER B N 1
ATOM 4414 C CA . SER B 1 156 ? 105.570 57.283 34.363 1.00 33.84 155 SER B CA 1
ATOM 4415 C C . SER B 1 156 ? 106.456 56.062 34.199 1.00 35.08 155 SER B C 1
ATOM 4416 O O . SER B 1 156 ? 106.123 55.140 33.448 1.00 35.24 155 SER B O 1
ATOM 4419 N N . LEU B 1 157 ? 107.613 56.059 34.853 1.00 32.79 156 LEU B N 1
ATOM 4420 C CA . LEU B 1 157 ? 108.432 54.860 34.848 1.00 40.35 156 LEU B CA 1
ATOM 4421 C C . LEU B 1 157 ? 107.658 53.679 35.424 1.00 36.10 156 LEU B C 1
ATOM 4422 O O . LEU B 1 157 ? 107.613 52.606 34.825 1.00 32.90 156 LEU B O 1
ATOM 4427 N N . ASN B 1 158 ? 106.999 53.886 36.563 1.00 39.70 157 ASN B N 1
ATOM 4428 C CA . ASN B 1 158 ? 106.427 52.782 37.327 1.00 37.60 157 ASN B CA 1
ATOM 4429 C C . ASN B 1 158 ? 105.244 52.165 36.592 1.00 35.94 157 ASN B C 1
ATOM 4430 O O . ASN B 1 158 ? 105.001 50.961 36.701 1.00 33.70 157 ASN B O 1
ATOM 4435 N N . LEU B 1 159 ? 104.500 52.981 35.838 1.00 36.23 158 LEU B N 1
ATOM 4436 C CA . LEU B 1 159 ? 103.410 52.469 35.009 1.00 34.84 158 LEU B CA 1
ATOM 4437 C C . LEU B 1 159 ? 103.919 51.852 33.716 1.00 38.83 158 LEU B C 1
ATOM 4438 O O . LEU B 1 159 ? 103.311 50.921 33.183 1.00 35.82 158 LEU B O 1
ATOM 4443 N N . ALA B 1 160 ? 104.978 52.414 33.143 1.00 39.08 159 ALA B N 1
ATOM 4444 C CA . ALA B 1 160 ? 105.374 51.951 31.826 1.00 40.95 159 ALA B CA 1
ATOM 4445 C C . ALA B 1 160 ? 106.224 50.693 31.941 1.00 42.13 159 ALA B C 1
ATOM 4446 O O . ALA B 1 160 ? 106.185 49.835 31.056 1.00 42.76 159 ALA B O 1
ATOM 4448 N N . PHE B 1 161 ? 106.953 50.549 33.046 1.00 37.95 160 PHE B N 1
ATOM 4449 C CA . PHE B 1 161 ? 107.852 49.419 33.193 1.00 42.03 160 PHE B CA 1
ATOM 4450 C C . PHE B 1 161 ? 107.225 48.060 32.903 1.00 45.96 160 PHE B C 1
ATOM 4451 O O . PHE B 1 161 ? 107.878 47.261 32.217 1.00 41.90 160 PHE B O 1
ATOM 4459 N N . PRO B 1 162 ? 106.015 47.721 33.345 1.00 46.10 161 PRO B N 1
ATOM 4460 C CA . PRO B 1 162 ? 105.536 46.374 33.006 1.00 44.92 161 PRO B CA 1
ATOM 4461 C C . PRO B 1 162 ? 105.390 46.149 31.508 1.00 45.78 161 PRO B C 1
ATOM 4462 O O . PRO B 1 162 ? 105.609 45.026 31.043 1.00 51.93 161 PRO B O 1
ATOM 4466 N N . THR B 1 163 ? 105.050 47.177 30.728 1.00 46.59 162 THR B N 1
ATOM 4467 C CA . THR B 1 163 ? 104.809 46.962 29.301 1.00 48.24 162 THR B CA 1
ATOM 4468 C C . THR B 1 163 ? 106.112 46.784 28.538 1.00 51.03 162 THR B C 1
ATOM 4469 O O . THR B 1 163 ? 106.122 46.218 27.443 1.00 58.56 162 THR B O 1
ATOM 4473 N N . VAL B 1 164 ? 107.219 47.269 29.090 1.00 47.65 163 VAL B N 1
ATOM 4474 C CA . VAL B 1 164 ? 108.524 47.114 28.468 1.00 48.27 163 VAL B CA 1
ATOM 4475 C C . VAL B 1 164 ? 109.408 46.141 29.239 1.00 44.94 163 VAL B C 1
ATOM 4476 O O . VAL B 1 164 ? 110.625 46.083 29.008 1.00 43.99 163 VAL B O 1
ATOM 4480 N N . ALA B 1 165 ? 108.823 45.381 30.165 1.00 39.06 164 ALA B N 1
ATOM 4481 C CA . ALA B 1 165 ? 109.634 44.551 31.042 1.00 40.35 164 ALA B CA 1
ATOM 4482 C C . ALA B 1 165 ? 110.431 43.506 30.250 1.00 47.89 164 ALA B C 1
ATOM 4483 O O . ALA B 1 165 ? 111.640 43.348 30.476 1.00 42.07 164 ALA B O 1
ATOM 4485 N N . ASP B 1 166 ? 109.785 42.805 29.295 1.00 45.77 165 ASP B N 1
ATOM 4486 C CA . ASP B 1 166 ? 110.521 41.863 28.442 1.00 51.92 165 ASP B CA 1
ATOM 4487 C C . ASP B 1 166 ? 111.687 42.547 27.734 1.00 50.84 165 ASP B C 1
ATOM 4488 O O . ASP B 1 166 ? 112.768 41.963 27.619 1.00 52.70 165 ASP B O 1
ATOM 4493 N N . GLN B 1 167 ? 111.495 43.777 27.243 1.00 49.99 166 GLN B N 1
ATOM 4494 C CA . GLN B 1 167 ? 112.611 44.455 26.598 1.00 48.53 166 GLN B CA 1
ATOM 4495 C C . GLN B 1 167 ? 113.721 44.732 27.588 1.00 49.74 166 GLN B C 1
ATOM 4496 O O . GLN B 1 167 ? 114.900 44.616 27.252 1.00 53.80 166 GLN B O 1
ATOM 4502 N N . VAL B 1 168 ? 113.371 45.110 28.815 1.00 47.90 167 VAL B N 1
ATOM 4503 C CA . VAL B 1 168 ? 114.395 45.423 29.809 1.00 38.58 167 VAL B CA 1
ATOM 4504 C C . VAL B 1 168 ? 115.236 44.191 30.128 1.00 44.40 167 VAL B C 1
ATOM 4505 O O . VAL B 1 168 ? 116.467 44.247 30.131 1.00 44.84 167 VAL B O 1
ATOM 4509 N N . TYR B 1 169 ? 114.590 43.048 30.355 1.00 42.97 168 TYR B N 1
ATOM 4510 C CA . TYR B 1 169 ? 115.344 41.881 30.802 1.00 44.20 168 TYR B CA 1
ATOM 4511 C C . TYR B 1 169 ? 116.003 41.151 29.627 1.00 44.71 168 TYR B C 1
ATOM 4512 O O . TYR B 1 169 ? 116.981 40.418 29.817 1.00 42.94 168 TYR B O 1
ATOM 4521 N N . GLY B 1 170 ? 115.488 41.357 28.406 1.00 44.94 169 GLY B N 1
ATOM 4522 C CA . GLY B 1 170 ? 116.188 40.896 27.214 1.00 46.43 169 GLY B CA 1
ATOM 4523 C C . GLY B 1 170 ? 117.387 41.750 26.840 1.00 52.32 169 GLY B C 1
ATOM 4524 O O . GLY B 1 170 ? 118.280 41.299 26.118 1.00 54.41 169 GLY B O 1
ATOM 4525 N N . ALA B 1 171 ? 117.429 42.985 27.330 1.00 55.01 170 ALA B N 1
ATOM 4526 C CA . ALA B 1 171 ? 118.472 43.904 26.906 1.00 51.93 170 ALA B CA 1
ATOM 4527 C C . ALA B 1 171 ? 119.818 43.427 27.419 1.00 53.51 170 ALA B C 1
ATOM 4528 O O . ALA B 1 171 ? 119.915 42.785 28.471 1.00 57.49 170 ALA B O 1
ATOM 4530 N N . GLY B 1 172 ? 120.861 43.722 26.654 1.00 53.60 171 GLY B N 1
ATOM 4531 C CA . GLY B 1 172 ? 122.205 43.595 27.176 1.00 53.84 171 GLY B CA 1
ATOM 4532 C C . GLY B 1 172 ? 122.587 44.858 27.926 1.00 63.46 171 GLY B C 1
ATOM 4533 O O . GLY B 1 172 ? 122.196 45.966 27.555 1.00 64.16 171 GLY B O 1
ATOM 4534 N N . GLU B 1 173 ? 123.346 44.677 29.007 1.00 65.97 172 GLU B N 1
ATOM 4535 C CA . GLU B 1 173 ? 123.797 45.821 29.834 1.00 62.39 172 GLU B CA 1
ATOM 4536 C C . GLU B 1 173 ? 124.535 46.802 28.920 1.00 75.93 172 GLU B C 1
ATOM 4537 O O . GLU B 1 173 ? 125.411 46.375 28.148 1.00 78.14 172 GLU B O 1
ATOM 4543 N N . GLY B 1 174 ? 124.226 48.084 29.073 1.00 72.58 173 GLY B N 1
ATOM 4544 C CA . GLY B 1 174 ? 124.761 49.123 28.185 1.00 62.18 173 GLY B CA 1
ATOM 4545 C C . GLY B 1 174 ? 123.717 49.501 27.157 1.00 65.03 173 GLY B C 1
ATOM 4546 O O . GLY B 1 174 ? 123.948 50.464 26.430 1.00 71.42 173 GLY B O 1
ATOM 4547 N N . ASP B 1 175 ? 122.615 48.761 27.139 1.00 61.74 174 ASP B N 1
ATOM 4548 C CA . ASP B 1 175 ? 121.499 49.061 26.218 1.00 57.75 174 ASP B CA 1
ATOM 4549 C C . ASP B 1 175 ? 120.694 50.220 26.802 1.00 64.85 174 ASP B C 1
ATOM 4550 O O . ASP B 1 175 ? 120.776 50.472 28.009 1.00 54.38 174 ASP B O 1
ATOM 4555 N N . GLU B 1 176 ? 119.927 50.887 25.950 1.00 62.66 175 GLU B N 1
ATOM 4556 C CA . GLU B 1 176 ? 119.068 52.011 26.376 1.00 56.72 175 GLU B CA 1
ATOM 4557 C C . GLU B 1 176 ? 117.634 51.582 26.103 1.00 59.34 175 GLU B C 1
ATOM 4558 O O . GLU B 1 176 ? 117.394 50.987 25.061 1.00 62.82 175 GLU B O 1
ATOM 4564 N N . ILE B 1 177 ? 116.724 51.877 27.020 1.00 57.12 176 ILE B N 1
ATOM 4565 C CA . ILE B 1 177 ? 115.319 51.430 26.838 1.00 56.76 176 ILE B CA 1
ATOM 4566 C C . ILE B 1 177 ? 114.449 52.650 26.563 1.00 58.67 176 ILE B C 1
ATOM 4567 O O . ILE B 1 177 ? 114.664 53.673 27.206 1.00 62.77 176 ILE B O 1
ATOM 4572 N N . ARG B 1 178 ? 113.536 52.534 25.604 1.00 54.02 177 ARG B N 1
ATOM 4573 C CA . ARG B 1 178 ? 112.587 53.639 25.332 1.00 55.22 177 ARG B CA 1
ATOM 4574 C C . ARG B 1 178 ? 111.301 53.395 26.121 1.00 52.06 177 ARG B C 1
ATOM 4575 O O . ARG B 1 178 ? 110.578 52.466 25.778 1.00 58.17 177 ARG B O 1
ATOM 4577 N N . PHE B 1 179 ? 111.055 54.200 27.151 1.00 53.05 178 PHE B N 1
ATOM 4578 C CA . PHE B 1 179 ? 109.843 54.077 27.958 1.00 55.56 178 PHE B CA 1
ATOM 4579 C C . PHE B 1 179 ? 108.737 54.920 27.362 1.00 55.89 178 PHE B C 1
ATOM 4580 O O . PHE B 1 179 ? 108.970 56.095 27.055 1.00 57.30 178 PHE B O 1
ATOM 4588 N N . PRO B 1 180 ? 107.538 54.368 27.179 1.00 49.55 179 PRO B N 1
ATOM 4589 C CA . PRO B 1 180 ? 106.475 55.127 26.511 1.00 51.46 179 PRO B CA 1
ATOM 4590 C C . PRO B 1 180 ? 106.213 56.461 27.201 1.00 54.33 179 PRO B C 1
ATOM 4591 O O . PRO B 1 180 ? 106.250 56.563 28.427 1.00 51.93 179 PRO B O 1
ATOM 4595 N N . GLY B 1 181 ? 105.942 57.488 26.398 1.00 53.05 180 GLY B N 1
ATOM 4596 C CA . GLY B 1 181 ? 105.555 58.778 26.922 1.00 49.14 180 GLY B CA 1
ATOM 4597 C C . GLY B 1 181 ? 106.694 59.624 27.416 1.00 53.33 180 GLY B C 1
ATOM 4598 O O . GLY B 1 181 ? 106.468 60.772 27.797 1.00 65.10 180 GLY B O 1
ATOM 4599 N N . LEU B 1 182 ? 107.914 59.106 27.410 1.00 65.84 181 LEU B N 1
ATOM 4600 C CA . LEU B 1 182 ? 109.078 59.856 27.876 1.00 63.52 181 LEU B CA 1
ATOM 4601 C C . LEU B 1 182 ? 110.076 60.079 26.738 1.00 71.83 181 LEU B C 1
ATOM 4602 O O . LEU B 1 182 ? 110.456 59.108 26.064 1.00 71.14 181 LEU B O 1
ATOM 4607 N N . PRO B 1 183 ? 110.536 61.325 26.497 1.00 76.77 182 PRO B N 1
ATOM 4608 C CA . PRO B 1 183 ? 111.211 61.619 25.207 1.00 78.52 182 PRO B CA 1
ATOM 4609 C C . PRO B 1 183 ? 112.586 60.992 25.112 1.00 78.76 182 PRO B C 1
ATOM 4610 O O . PRO B 1 183 ? 112.953 60.378 24.094 1.00 76.54 182 PRO B O 1
ATOM 4614 N N . GLU B 1 184 ? 113.331 61.095 26.202 1.00 71.41 183 GLU B N 1
ATOM 4615 C CA . GLU B 1 184 ? 114.707 60.647 26.277 1.00 70.84 183 GLU B CA 1
ATOM 4616 C C . GLU B 1 184 ? 114.755 59.143 26.496 1.00 76.47 183 GLU B C 1
ATOM 4617 O O . GLU B 1 184 ? 114.319 58.655 27.544 1.00 76.00 183 GLU B O 1
ATOM 4619 N N . SER B 1 185 ? 115.273 58.413 25.507 1.00 73.67 184 SER B N 1
ATOM 4620 C CA . SER B 1 185 ? 115.664 57.029 25.744 1.00 68.01 184 SER B CA 1
ATOM 4621 C C . SER B 1 185 ? 116.713 57.020 26.840 1.00 67.70 184 SER B C 1
ATOM 4622 O O . SER B 1 185 ? 117.621 57.852 26.839 1.00 65.49 184 SER B O 1
ATOM 4625 N N . ILE B 1 186 ? 116.586 56.102 27.793 1.00 64.48 185 ILE B N 1
ATOM 4626 C CA . ILE B 1 186 ? 117.456 56.160 28.966 1.00 62.89 185 ILE B CA 1
ATOM 4627 C C . ILE B 1 186 ? 118.199 54.839 29.142 1.00 64.04 185 ILE B C 1
ATOM 4628 O O . ILE B 1 186 ? 117.648 53.769 28.837 1.00 65.09 185 ILE B O 1
ATOM 4633 N N . PRO B 1 187 ? 119.459 54.870 29.592 1.00 62.56 186 PRO B N 1
ATOM 4634 C CA . PRO B 1 187 ? 120.192 53.623 29.832 1.00 59.47 186 PRO B CA 1
ATOM 4635 C C . PRO B 1 187 ? 119.593 52.841 30.990 1.00 59.43 186 PRO B C 1
ATOM 4636 O O . PRO B 1 187 ? 119.126 53.417 31.975 1.00 56.82 186 PRO B O 1
ATOM 4640 N N . ARG B 1 188 ? 119.629 51.506 30.859 1.00 53.97 187 ARG B N 1
ATOM 4641 C CA . ARG B 1 188 ? 119.140 50.618 31.908 1.00 54.17 187 ARG B CA 1
ATOM 4642 C C . ARG B 1 188 ? 119.901 50.820 33.210 1.00 54.95 187 ARG B C 1
ATOM 4643 O O . ARG B 1 188 ? 119.336 50.644 34.290 1.00 55.03 187 ARG B O 1
ATOM 4651 N N . SER B 1 189 ? 121.172 51.204 33.135 1.00 51.59 188 SER B N 1
ATOM 4652 C CA . SER B 1 189 ? 121.928 51.475 34.348 1.00 52.89 188 SER B CA 1
ATOM 4653 C C . SER B 1 189 ? 121.347 52.638 35.143 1.00 59.24 188 SER B C 1
ATOM 4654 O O . SER B 1 189 ? 121.651 52.773 36.330 1.00 66.62 188 SER B O 1
ATOM 4657 N N . TRP B 1 190 ? 120.526 53.498 34.525 1.00 57.03 189 TRP B N 1
ATOM 4658 C CA . TRP B 1 190 ? 119.942 54.603 35.289 1.00 65.03 189 TRP B CA 1
ATOM 4659 C C . TRP B 1 190 ? 118.783 54.144 36.173 1.00 62.39 189 TRP B C 1
ATOM 4660 O O . TRP B 1 190 ? 118.444 54.826 37.148 1.00 64.19 189 TRP B O 1
ATOM 4671 N N . LEU B 1 191 ? 118.151 53.015 35.843 1.00 54.76 190 LEU B N 1
ATOM 4672 C CA . LEU B 1 191 ? 117.130 52.417 36.699 1.00 53.53 190 LEU B CA 1
ATOM 4673 C C . LEU B 1 191 ? 117.711 52.038 38.065 1.00 55.43 190 LEU B C 1
ATOM 4674 O O . LEU B 1 191 ? 118.917 51.814 38.201 1.00 58.70 190 LEU B O 1
ATOM 4679 N N . PRO B 1 192 ? 116.870 51.965 39.096 1.00 56.84 191 PRO B N 1
ATOM 4680 C CA . PRO B 1 192 ? 117.330 51.454 40.405 1.00 56.18 191 PRO B CA 1
ATOM 4681 C C . PRO B 1 192 ? 117.912 50.068 40.258 1.00 48.86 191 PRO B C 1
ATOM 4682 O O . PRO B 1 192 ? 117.234 49.173 39.740 1.00 51.74 191 PRO B O 1
ATOM 4686 N N . PRO B 1 193 ? 119.128 49.843 40.738 1.00 53.65 192 PRO B N 1
ATOM 4687 C CA . PRO B 1 193 ? 119.793 48.527 40.530 1.00 53.68 192 PRO B CA 1
ATOM 4688 C C . PRO B 1 193 ? 118.899 47.345 40.881 1.00 49.03 192 PRO B C 1
ATOM 4689 O O . PRO B 1 193 ? 118.806 46.413 40.067 1.00 48.09 192 PRO B O 1
ATOM 4693 N N . PRO B 1 194 ? 118.186 47.338 42.028 1.00 44.69 193 PRO B N 1
ATOM 4694 C CA . PRO B 1 194 ? 117.313 46.176 42.293 1.00 47.11 193 PRO B CA 1
ATOM 4695 C C . PRO B 1 194 ? 116.359 45.839 41.153 1.00 50.01 193 PRO B C 1
ATOM 4696 O O . PRO B 1 194 ? 116.048 44.659 40.935 1.00 43.97 193 PRO B O 1
ATOM 4700 N N . LEU B 1 195 ? 115.887 46.839 40.411 1.00 42.28 194 LEU B N 1
ATOM 4701 C CA . LEU B 1 195 ? 114.934 46.569 39.347 1.00 43.19 194 LEU B CA 1
ATOM 4702 C C . LEU B 1 195 ? 115.502 45.613 38.295 1.00 43.01 194 LEU B C 1
ATOM 4703 O O . LEU B 1 195 ? 114.742 44.903 37.642 1.00 42.29 194 LEU B O 1
ATOM 4708 N N . LEU B 1 196 ? 116.826 45.561 38.133 1.00 45.74 195 LEU B N 1
ATOM 4709 C CA . LEU B 1 196 ? 117.425 44.724 37.092 1.00 45.27 195 LEU B CA 1
ATOM 4710 C C . LEU B 1 196 ? 117.322 43.230 37.397 1.00 43.63 195 LEU B C 1
ATOM 4711 O O . LEU B 1 196 ? 117.321 42.415 36.467 1.00 43.71 195 LEU B O 1
ATOM 4716 N N . ASP B 1 197 ? 117.233 42.843 38.665 1.00 40.62 196 ASP B N 1
ATOM 4717 C CA . ASP B 1 197 ? 117.028 41.431 39.012 1.00 41.04 196 ASP B CA 1
ATOM 4718 C C . ASP B 1 197 ? 115.536 41.129 39.131 1.00 43.02 196 ASP B C 1
ATOM 4719 O O . ASP B 1 197 ? 114.917 41.516 40.134 1.00 48.59 196 ASP B O 1
ATOM 4724 N N . PRO B 1 198 ? 114.939 40.399 38.187 1.00 35.33 197 PRO B N 1
ATOM 4725 C CA . PRO B 1 198 ? 113.489 40.159 38.260 1.00 35.78 197 PRO B CA 1
ATOM 4726 C C . PRO B 1 198 ? 113.064 39.431 39.524 1.00 45.30 197 PRO B C 1
ATOM 4727 O O . PRO B 1 198 ? 111.948 39.644 39.996 1.00 49.12 197 PRO B O 1
ATOM 4731 N N . ALA B 1 199 ? 113.913 38.574 40.096 1.00 43.65 198 ALA B N 1
ATOM 4732 C CA . ALA B 1 199 ? 113.538 37.916 41.347 1.00 45.19 198 ALA B CA 1
ATOM 4733 C C . ALA B 1 199 ? 113.559 38.880 42.532 1.00 41.58 198 ALA B C 1
ATOM 4734 O O . ALA B 1 199 ? 112.952 38.596 43.566 1.00 47.57 198 ALA B O 1
ATOM 4736 N N . HIS B 1 200 ? 114.252 40.009 42.409 1.00 43.72 199 HIS B N 1
ATOM 4737 C CA . HIS B 1 200 ? 114.516 40.850 43.569 1.00 42.92 199 HIS B CA 1
ATOM 4738 C C . HIS B 1 200 ? 113.230 41.501 44.074 1.00 45.81 199 HIS B C 1
ATOM 4739 O O . HIS B 1 200 ? 112.326 41.846 43.303 1.00 47.46 199 HIS B O 1
ATOM 4746 N N . LEU B 1 201 ? 113.146 41.642 45.392 1.00 48.39 200 LEU B N 1
ATOM 4747 C CA . LEU B 1 201 ? 111.885 42.005 46.019 1.00 44.66 200 LEU B CA 1
ATOM 4748 C C . LEU B 1 201 ? 111.428 43.389 45.580 1.00 41.89 200 LEU B C 1
ATOM 4749 O O . LEU B 1 201 ? 110.229 43.630 45.397 1.00 42.02 200 LEU B O 1
ATOM 4754 N N . PHE B 1 202 ? 112.364 44.312 45.395 1.00 39.14 201 PHE B N 1
ATOM 4755 C CA . PHE B 1 202 ? 111.981 45.621 44.892 1.00 39.91 201 PHE B CA 1
ATOM 4756 C C . PHE B 1 202 ? 111.369 45.513 43.499 1.00 41.44 201 PHE B C 1
ATOM 4757 O O . PHE B 1 202 ? 110.358 46.163 43.211 1.00 40.49 201 PHE B O 1
ATOM 4765 N N . ALA B 1 203 ? 111.960 44.699 42.616 1.00 43.65 202 ALA B N 1
ATOM 4766 C CA . ALA B 1 203 ? 111.360 44.524 41.299 1.00 36.57 202 ALA B CA 1
ATOM 4767 C C . ALA B 1 203 ? 109.941 43.996 41.420 1.00 36.72 202 ALA B C 1
ATOM 4768 O O . ALA B 1 203 ? 109.032 44.488 40.740 1.00 36.08 202 ALA B O 1
ATOM 4770 N N . VAL B 1 204 ? 109.732 43.001 42.290 1.00 33.62 203 VAL B N 1
ATOM 4771 C CA . VAL B 1 204 ? 108.436 42.334 42.399 1.00 27.97 203 VAL B CA 1
ATOM 4772 C C . VAL B 1 204 ? 107.378 43.302 42.909 1.00 34.62 203 VAL B C 1
ATOM 4773 O O . VAL B 1 204 ? 106.246 43.312 42.412 1.00 37.02 203 VAL B O 1
ATOM 4777 N N . HIS B 1 205 ? 107.737 44.149 43.888 1.00 29.95 204 HIS B N 1
ATOM 4778 C CA . HIS B 1 205 ? 106.850 45.232 44.315 1.00 33.11 204 HIS B CA 1
ATOM 4779 C C . HIS B 1 205 ? 106.630 46.259 43.207 1.00 36.76 204 HIS B C 1
ATOM 4780 O O . HIS B 1 205 ? 105.529 46.808 43.073 1.00 31.66 204 HIS B O 1
ATOM 4787 N N . PHE B 1 206 ? 107.682 46.565 42.436 1.00 35.77 205 PHE B N 1
ATOM 4788 C CA . PHE B 1 206 ? 107.606 47.650 41.468 1.00 32.66 205 PHE B CA 1
ATOM 4789 C C . PHE B 1 206 ? 106.616 47.298 40.382 1.00 34.38 205 PHE B C 1
ATOM 4790 O O . PHE B 1 206 ? 105.754 48.105 40.024 1.00 34.58 205 PHE B O 1
ATOM 4798 N N . VAL B 1 207 ? 106.681 46.060 39.902 1.00 33.61 206 VAL B N 1
ATOM 4799 C CA . VAL B 1 207 ? 105.774 45.618 38.854 1.00 36.88 206 VAL B CA 1
ATOM 4800 C C . VAL B 1 207 ? 104.370 45.455 39.406 1.00 35.93 206 VAL B C 1
ATOM 4801 O O . VAL B 1 207 ? 103.386 45.837 38.759 1.00 38.75 206 VAL B O 1
ATOM 4805 N N . GLU B 1 208 ? 104.255 44.885 40.608 1.00 33.51 207 GLU B N 1
ATOM 4806 C CA . GLU B 1 208 ? 102.945 44.697 41.211 1.00 33.54 207 GLU B CA 1
ATOM 4807 C C . GLU B 1 208 ? 102.244 46.032 41.396 1.00 36.35 207 GLU B C 1
ATOM 4808 O O . GLU B 1 208 ? 101.071 46.174 41.038 1.00 42.32 207 GLU B O 1
ATOM 4814 N N . ASN B 1 209 ? 102.955 47.035 41.936 1.00 31.17 208 ASN B N 1
ATOM 4815 C CA . ASN B 1 209 ? 102.343 48.345 42.100 1.00 34.64 208 ASN B CA 1
ATOM 4816 C C . ASN B 1 209 ? 102.097 49.002 40.734 1.00 33.27 208 ASN B C 1
ATOM 4817 O O . ASN B 1 209 ? 101.066 49.645 40.529 1.00 31.46 208 ASN B O 1
ATOM 4822 N N . GLY B 1 210 ? 103.007 48.811 39.771 1.00 35.22 209 GLY B N 1
ATOM 4823 C CA . GLY B 1 210 ? 102.795 49.371 38.443 1.00 27.53 209 GLY B CA 1
ATOM 4824 C C . GLY B 1 210 ? 101.592 48.783 37.738 1.00 32.38 209 GLY B C 1
ATOM 4825 O O . GLY B 1 210 ? 100.942 49.456 36.935 1.00 35.03 209 GLY B O 1
ATOM 4826 N N . LYS B 1 211 ? 101.274 47.515 38.030 1.00 36.59 210 LYS B N 1
ATOM 4827 C CA . LYS B 1 211 ? 100.106 46.883 37.430 1.00 34.36 210 LYS B CA 1
ATOM 4828 C C . LYS B 1 211 ? 98.841 47.212 38.219 1.00 33.65 210 LYS B C 1
ATOM 4829 O O . LYS B 1 211 ? 97.732 47.163 37.679 1.00 35.78 210 LYS B O 1
ATOM 4835 N N . ALA B 1 212 ? 98.988 47.603 39.489 1.00 32.96 211 ALA B N 1
ATOM 4836 C CA . ALA B 1 212 ? 97.810 47.882 40.307 1.00 36.61 211 ALA B CA 1
ATOM 4837 C C . ALA B 1 212 ? 97.232 49.264 39.999 1.00 35.57 211 ALA B C 1
ATOM 4838 O O . ALA B 1 212 ? 96.015 49.406 39.856 1.00 35.16 211 ALA B O 1
ATOM 4840 N N . MET B 1 213 ? 98.088 50.283 39.878 1.00 35.39 212 MET B N 1
ATOM 4841 C CA . MET B 1 213 ? 97.608 51.646 39.695 1.00 36.70 212 MET B CA 1
ATOM 4842 C C . MET B 1 213 ? 96.579 51.775 38.580 1.00 37.32 212 MET B C 1
ATOM 4843 O O . MET B 1 213 ? 95.558 52.446 38.811 1.00 36.45 212 MET B O 1
ATOM 4848 N N . PRO B 1 214 ? 96.728 51.150 37.407 1.00 34.66 213 PRO B N 1
ATOM 4849 C CA . PRO B 1 214 ? 95.695 51.335 36.382 1.00 35.80 213 PRO B CA 1
ATOM 4850 C C . PRO B 1 214 ? 94.325 50.858 36.795 1.00 38.09 213 PRO B C 1
ATOM 4851 O O . PRO B 1 214 ? 93.358 51.190 36.100 1.00 37.17 213 PRO B O 1
ATOM 4855 N N . ARG B 1 215 ? 94.207 50.064 37.864 1.00 29.32 214 ARG B N 1
ATOM 4856 C CA . ARG B 1 215 ? 92.902 49.592 38.296 1.00 30.85 214 ARG B CA 1
ATOM 4857 C C . ARG B 1 215 ? 92.170 50.628 39.138 1.00 37.83 214 ARG B C 1
ATOM 4858 O O . ARG B 1 215 ? 90.997 50.410 39.477 1.00 40.03 214 ARG B O 1
ATOM 4866 N N . ALA B 1 216 ? 92.832 51.736 39.495 1.00 37.86 215 ALA B N 1
ATOM 4867 C CA . ALA B 1 216 ? 92.277 52.702 40.437 1.00 35.47 215 ALA B CA 1
ATOM 4868 C C . ALA B 1 216 ? 91.240 53.615 39.790 1.00 32.23 215 ALA B C 1
ATOM 4869 O O . ALA B 1 216 ? 91.116 53.716 38.568 1.00 34.18 215 ALA B O 1
ATOM 4871 N N . ALA B 1 217 ? 90.499 54.316 40.646 1.00 32.41 216 ALA B N 1
ATOM 4872 C CA . ALA B 1 217 ? 89.608 55.363 40.164 1.00 37.10 216 ALA B CA 1
ATOM 4873 C C . ALA B 1 217 ? 90.411 56.521 39.582 1.00 34.82 216 ALA B C 1
ATOM 4874 O O . ALA B 1 217 ? 89.964 57.181 38.647 1.00 32.88 216 ALA B O 1
ATOM 4876 N N . GLY B 1 218 ? 91.604 56.767 40.119 1.00 29.09 217 GLY B N 1
ATOM 4877 C CA . GLY B 1 218 ? 92.581 57.645 39.516 1.00 27.10 217 GLY B CA 1
ATOM 4878 C C . GLY B 1 218 ? 93.820 57.662 40.384 1.00 34.13 217 GLY B C 1
ATOM 4879 O O . GLY B 1 218 ? 93.951 56.885 41.335 1.00 32.48 217 GLY B O 1
ATOM 4880 N N . ILE B 1 219 ? 94.726 58.585 40.059 1.00 32.54 218 ILE B N 1
ATOM 4881 C CA . ILE B 1 219 ? 96.025 58.715 40.717 1.00 31.31 218 ILE B CA 1
ATOM 4882 C C . ILE B 1 219 ? 96.258 60.178 41.090 1.00 33.65 218 ILE B C 1
ATOM 4883 O O . ILE B 1 219 ? 96.124 61.069 40.246 1.00 30.36 218 ILE B O 1
ATOM 4888 N N . LEU B 1 220 ? 96.599 60.418 42.351 1.00 34.82 219 LEU B N 1
ATOM 4889 C CA . LEU B 1 220 ? 96.985 61.734 42.850 1.00 30.04 219 LEU B CA 1
ATOM 4890 C C . LEU B 1 220 ? 98.497 61.737 43.020 1.00 30.66 219 LEU B C 1
ATOM 4891 O O . LEU B 1 220 ? 99.019 60.988 43.843 1.00 36.84 219 LEU B O 1
ATOM 4896 N N . VAL B 1 221 ? 99.207 62.568 42.266 1.00 30.12 220 VAL B N 1
ATOM 4897 C CA . VAL B 1 221 ? 100.668 62.500 42.220 1.00 30.55 220 VAL B CA 1
ATOM 4898 C C . VAL B 1 221 ? 101.281 63.799 42.722 1.00 31.44 220 VAL B C 1
ATOM 4899 O O . VAL B 1 221 ? 100.807 64.893 42.398 1.00 33.36 220 VAL B O 1
ATOM 4903 N N . HIS B 1 222 ? 102.348 63.675 43.507 1.00 29.76 221 HIS B N 1
ATOM 4904 C CA . HIS B 1 222 ? 103.035 64.842 44.032 1.00 32.93 221 HIS B CA 1
ATOM 4905 C C . HIS B 1 222 ? 103.892 65.480 42.945 1.00 30.93 221 HIS B C 1
ATOM 4906 O O . HIS B 1 222 ? 105.110 65.312 42.894 1.00 31.32 221 HIS B O 1
ATOM 4913 N N . SER B 1 223 ? 103.249 66.262 42.090 1.00 30.07 222 SER B N 1
ATOM 4914 C CA . SER B 1 223 ? 103.972 67.025 41.085 1.00 34.00 222 SER B CA 1
ATOM 4915 C C . SER B 1 223 ? 103.121 68.243 40.764 1.00 39.18 222 SER B C 1
ATOM 4916 O O . SER B 1 223 ? 102.013 68.394 41.288 1.00 32.79 222 SER B O 1
ATOM 4919 N N . TRP B 1 224 ? 103.640 69.115 39.899 1.00 38.23 223 TRP B N 1
ATOM 4920 C CA . TRP B 1 224 ? 102.857 70.254 39.438 1.00 34.44 223 TRP B CA 1
ATOM 4921 C C . TRP B 1 224 ? 103.297 70.612 38.026 1.00 36.14 223 TRP B C 1
ATOM 4922 O O . TRP B 1 224 ? 104.437 70.360 37.628 1.00 38.79 223 TRP B O 1
ATOM 4933 N N . GLU B 1 225 ? 102.348 71.176 37.265 1.00 41.37 224 GLU B N 1
ATOM 4934 C CA . GLU B 1 225 ? 102.535 71.432 35.840 1.00 43.31 224 GLU B CA 1
ATOM 4935 C C . GLU B 1 225 ? 103.815 72.204 35.559 1.00 44.39 224 GLU B C 1
ATOM 4936 O O . GLU B 1 225 ? 104.520 71.906 34.588 1.00 45.23 224 GLU B O 1
ATOM 4942 N N . ALA B 1 226 ? 104.132 73.195 36.394 1.00 35.43 225 ALA B N 1
ATOM 4943 C CA . ALA B 1 226 ? 105.306 74.021 36.147 1.00 39.23 225 ALA B CA 1
ATOM 4944 C C . ALA B 1 226 ? 106.594 73.223 36.261 1.00 40.99 225 ALA B C 1
ATOM 4945 O O . ALA B 1 226 ? 107.624 73.619 35.696 1.00 40.47 225 ALA B O 1
ATOM 4947 N N . LEU B 1 227 ? 106.575 72.138 37.054 1.00 41.68 226 LEU B N 1
ATOM 4948 C CA . LEU B 1 227 ? 107.795 71.374 37.293 1.00 37.72 226 LEU B CA 1
ATOM 4949 C C . LEU B 1 227 ? 107.960 70.251 36.271 1.00 40.30 226 LEU B C 1
ATOM 4950 O O . LEU B 1 227 ? 109.083 69.951 35.851 1.00 36.75 226 LEU B O 1
ATOM 4955 N N . GLU B 1 228 ? 106.857 69.618 35.864 1.00 36.96 227 GLU B N 1
ATOM 4956 C CA . GLU B 1 228 ? 106.911 68.393 35.065 1.00 35.27 227 GLU B CA 1
ATOM 4957 C C . GLU B 1 228 ? 105.867 68.422 33.952 1.00 34.05 227 GLU B C 1
ATOM 4958 O O . GLU B 1 228 ? 105.059 67.505 33.812 1.00 36.10 227 GLU B O 1
ATOM 4964 N N . PRO B 1 229 ? 105.894 69.458 33.106 1.00 39.00 228 PRO B N 1
ATOM 4965 C CA . PRO B 1 229 ? 104.837 69.586 32.092 1.00 35.23 228 PRO B CA 1
ATOM 4966 C C . PRO B 1 229 ? 104.752 68.410 31.132 1.00 36.15 228 PRO B C 1
ATOM 4967 O O . PRO B 1 229 ? 103.643 67.976 30.790 1.00 35.56 228 PRO B O 1
ATOM 4971 N N . GLU B 1 230 ? 105.898 67.882 30.685 1.00 34.96 229 GLU B N 1
ATOM 4972 C CA . GLU B 1 230 ? 105.890 66.777 29.730 1.00 38.68 229 GLU B CA 1
ATOM 4973 C C . GLU B 1 230 ? 105.400 65.474 30.364 1.00 36.05 229 GLU B C 1
ATOM 4974 O O . GLU B 1 230 ? 104.508 64.817 29.817 1.00 36.33 229 GLU B O 1
ATOM 4980 N N . ALA B 1 231 ? 105.975 65.078 31.506 1.00 37.41 230 ALA B N 1
ATOM 4981 C CA . ALA B 1 231 ? 105.497 63.877 32.181 1.00 33.15 230 ALA B CA 1
ATOM 4982 C C . ALA B 1 231 ? 104.003 63.956 32.447 1.00 36.16 230 ALA B C 1
ATOM 4983 O O . ALA B 1 231 ? 103.279 62.989 32.187 1.00 36.32 230 ALA B O 1
ATOM 4985 N N . LEU B 1 232 ? 103.508 65.104 32.934 1.00 34.78 231 LEU B N 1
ATOM 4986 C CA . LEU B 1 232 ? 102.081 65.185 33.241 1.00 33.74 231 LEU B CA 1
ATOM 4987 C C . LEU B 1 232 ? 101.230 65.205 31.967 1.00 37.79 231 LEU B C 1
ATOM 4988 O O . LEU B 1 232 ? 100.147 64.611 31.932 1.00 37.22 231 LEU B O 1
ATOM 4993 N N . ALA B 1 233 ? 101.709 65.847 30.895 1.00 37.02 232 ALA B N 1
ATOM 4994 C CA . ALA B 1 233 ? 100.985 65.778 29.626 1.00 41.62 232 ALA B CA 1
ATOM 4995 C C . ALA B 1 233 ? 100.838 64.334 29.146 1.00 39.83 232 ALA B C 1
ATOM 4996 O O . ALA B 1 233 ? 99.757 63.918 28.710 1.00 36.35 232 ALA B O 1
ATOM 4998 N N . ALA B 1 234 ? 101.920 63.555 29.230 1.00 36.30 233 ALA B N 1
ATOM 4999 C CA . ALA B 1 234 ? 101.903 62.196 28.711 1.00 36.25 233 ALA B CA 1
ATOM 5000 C C . ALA B 1 234 ? 101.016 61.292 29.559 1.00 35.79 233 ALA B C 1
ATOM 5001 O O . ALA B 1 234 ? 100.352 60.399 29.030 1.00 34.72 233 ALA B O 1
ATOM 5003 N N . LEU B 1 235 ? 100.991 61.510 30.877 1.00 36.13 234 LEU B N 1
ATOM 5004 C CA . LEU B 1 235 ? 100.103 60.737 31.746 1.00 37.15 234 LEU B CA 1
ATOM 5005 C C . LEU B 1 235 ? 98.629 61.048 31.480 1.00 34.07 234 LEU B C 1
ATOM 5006 O O . LEU B 1 235 ? 97.782 60.151 31.560 1.00 38.41 234 LEU B O 1
ATOM 5011 N N . ARG B 1 236 ? 98.283 62.305 31.218 1.00 33.73 235 ARG B N 1
ATOM 5012 C CA . ARG B 1 236 ? 96.846 62.649 31.059 1.00 27.84 235 ARG B CA 1
ATOM 5013 C C . ARG B 1 236 ? 96.386 62.468 29.622 1.00 29.20 235 ARG B C 1
ATOM 5014 O O . ARG B 1 236 ? 95.211 62.592 29.373 1.00 34.71 235 ARG B O 1
ATOM 5022 N N . GLY B 1 237 ? 97.313 62.184 28.729 1.00 33.95 236 GLY B N 1
ATOM 5023 C CA . GLY B 1 237 ? 97.001 62.034 27.325 1.00 28.09 236 GLY B CA 1
ATOM 5024 C C . GLY B 1 237 ? 97.290 60.664 26.780 1.00 37.39 236 GLY B C 1
ATOM 5025 O O . GLY B 1 237 ? 97.505 60.529 25.570 1.00 35.11 236 GLY B O 1
ATOM 5026 N N . GLY B 1 238 ? 97.312 59.645 27.638 1.00 35.28 237 GLY B N 1
ATOM 5027 C CA . GLY B 1 238 ? 97.475 58.263 27.237 1.00 34.33 237 GLY B CA 1
ATOM 5028 C C . GLY B 1 238 ? 98.775 57.917 26.545 1.00 39.19 237 GLY B C 1
ATOM 5029 O O . GLY B 1 238 ? 98.778 57.058 25.662 1.00 45.07 237 GLY B O 1
ATOM 5030 N N . ARG B 1 239 ? 99.880 58.554 26.907 1.00 36.01 238 ARG B N 1
ATOM 5031 C CA . ARG B 1 239 ? 101.127 58.256 26.217 1.00 36.70 238 ARG B CA 1
ATOM 5032 C C . ARG B 1 239 ? 102.054 57.388 27.071 1.00 35.86 238 ARG B C 1
ATOM 5033 O O . ARG B 1 239 ? 102.999 56.785 26.550 1.00 42.05 238 ARG B O 1
ATOM 5041 N N . VAL B 1 240 ? 101.852 57.344 28.385 1.00 36.11 239 VAL B N 1
ATOM 5042 C CA . VAL B 1 240 ? 102.661 56.428 29.177 1.00 39.91 239 VAL B CA 1
ATOM 5043 C C . VAL B 1 240 ? 102.019 55.053 29.177 1.00 37.67 239 VAL B C 1
ATOM 5044 O O . VAL B 1 240 ? 102.701 54.038 29.013 1.00 38.85 239 VAL B O 1
ATOM 5048 N N . LEU B 1 241 ? 100.692 55.004 29.248 1.00 33.97 240 LEU B N 1
ATOM 5049 C CA . LEU B 1 241 ? 100.009 53.743 29.439 1.00 33.26 240 LEU B CA 1
ATOM 5050 C C . LEU B 1 241 ? 98.569 53.843 28.955 1.00 38.36 240 LEU B C 1
ATOM 5051 O O . LEU B 1 241 ? 97.817 54.719 29.382 1.00 40.63 240 LEU B O 1
ATOM 5056 N N . ALA B 1 242 ? 98.184 52.931 28.076 1.00 43.36 241 ALA B N 1
ATOM 5057 C CA . ALA B 1 242 ? 96.844 52.949 27.521 1.00 41.09 241 ALA B CA 1
ATOM 5058 C C . ALA B 1 242 ? 95.844 52.585 28.606 1.00 39.18 241 ALA B C 1
ATOM 5059 O O . ALA B 1 242 ? 96.105 51.719 29.444 1.00 42.88 241 ALA B O 1
ATOM 5061 N N . GLY B 1 243 ? 94.692 53.240 28.594 1.00 36.18 242 GLY B N 1
ATOM 5062 C CA . GLY B 1 243 ? 93.697 52.956 29.610 1.00 36.27 242 GLY B CA 1
ATOM 5063 C C . GLY B 1 243 ? 94.007 53.495 30.988 1.00 34.01 242 GLY B C 1
ATOM 5064 O O . GLY B 1 243 ? 93.284 53.173 31.925 1.00 34.69 242 GLY B O 1
ATOM 5065 N N . LEU B 1 244 ? 95.053 54.302 31.142 1.00 34.33 243 LEU B N 1
ATOM 5066 C CA . LEU B 1 244 ? 95.368 54.901 32.435 1.00 33.38 243 LEU B CA 1
ATOM 5067 C C . LEU B 1 244 ? 94.176 55.716 32.943 1.00 32.24 243 LEU B C 1
ATOM 5068 O O . LEU B 1 244 ? 93.489 56.359 32.145 1.00 36.03 243 LEU B O 1
ATOM 5073 N N . PRO B 1 245 ? 93.866 55.670 34.238 1.00 30.87 244 PRO B N 1
ATOM 5074 C CA . PRO B 1 245 ? 92.750 56.480 34.761 1.00 37.40 244 PRO B CA 1
ATOM 5075 C C . PRO B 1 245 ? 93.208 57.909 35.003 1.00 36.60 244 PRO B C 1
ATOM 5076 O O . PRO B 1 245 ? 94.373 58.222 34.731 1.00 32.43 244 PRO B O 1
ATOM 5080 N N . PRO B 1 246 ? 92.337 58.824 35.439 1.00 32.81 245 PRO B N 1
ATOM 5081 C CA . PRO B 1 246 ? 92.764 60.230 35.527 1.00 34.23 245 PRO B CA 1
ATOM 5082 C C . PRO B 1 246 ? 93.944 60.406 36.476 1.00 36.69 245 PRO B C 1
ATOM 5083 O O . PRO B 1 246 ? 94.007 59.782 37.537 1.00 34.17 245 PRO B O 1
ATOM 5087 N N . VAL B 1 247 ? 94.893 61.252 36.071 1.00 32.46 246 VAL B N 1
ATOM 5088 C CA . VAL B 1 247 ? 96.081 61.579 36.860 1.00 30.97 246 VAL B CA 1
ATOM 5089 C C . VAL B 1 247 ? 96.001 63.051 37.250 1.00 38.60 246 VAL B C 1
ATOM 5090 O O . VAL B 1 247 ? 95.881 63.932 36.387 1.00 31.89 246 VAL B O 1
ATOM 5094 N N . LEU B 1 248 ? 95.989 63.311 38.556 1.00 35.62 247 LEU B N 1
ATOM 5095 C CA . LEU B 1 248 ? 95.828 64.685 39.087 1.00 31.77 247 LEU B CA 1
ATOM 5096 C C . LEU B 1 248 ? 97.114 65.162 39.753 1.00 31.65 247 LEU B C 1
ATOM 5097 O O . LEU B 1 248 ? 97.485 64.568 40.741 1.00 33.58 247 LEU B O 1
ATOM 5102 N N . PRO B 1 249 ? 97.756 66.243 39.264 1.00 33.87 248 PRO B N 1
ATOM 5103 C CA . PRO B 1 249 ? 98.959 66.792 39.882 1.00 36.92 248 PRO B CA 1
ATOM 5104 C C . PRO B 1 249 ? 98.491 67.530 41.144 1.00 38.07 248 PRO B C 1
ATOM 5105 O O . PRO B 1 249 ? 97.812 68.484 41.031 1.00 37.69 248 PRO B O 1
ATOM 5109 N N . ILE B 1 250 ? 98.968 67.092 42.301 1.00 35.09 249 ILE B N 1
ATOM 5110 C CA . ILE B 1 250 ? 98.435 67.522 43.572 1.00 34.68 249 ILE B CA 1
ATOM 5111 C C . ILE B 1 250 ? 99.430 68.351 44.376 1.00 36.79 249 ILE B C 1
ATOM 5112 O O . ILE B 1 250 ? 99.064 68.919 45.411 1.00 37.03 249 ILE B O 1
ATOM 5117 N N . GLY B 1 251 ? 100.661 68.482 43.901 1.00 34.90 250 GLY B N 1
ATOM 5118 C CA . GLY B 1 251 ? 101.672 69.297 44.548 1.00 40.82 250 GLY B CA 1
ATOM 5119 C C . GLY B 1 251 ? 101.655 70.770 44.162 1.00 38.82 250 GLY B C 1
ATOM 5120 O O . GLY B 1 251 ? 100.825 71.221 43.374 1.00 35.80 250 GLY B O 1
ATOM 5121 N N . PRO B 1 252 ? 102.565 71.556 44.744 1.00 41.79 251 PRO B N 1
ATOM 5122 C CA . PRO B 1 252 ? 103.525 71.106 45.762 1.00 43.23 251 PRO B CA 1
ATOM 5123 C C . PRO B 1 252 ? 102.877 70.948 47.147 1.00 42.33 251 PRO B C 1
ATOM 5124 O O . PRO B 1 252 ? 102.044 71.783 47.519 1.00 44.80 251 PRO B O 1
ATOM 5128 N N . LEU B 1 253 ? 103.252 69.931 47.914 1.00 43.52 252 LEU B N 1
ATOM 5129 C CA . LEU B 1 253 ? 102.699 69.754 49.253 1.00 43.49 252 LEU B CA 1
ATOM 5130 C C . LEU B 1 253 ? 103.498 70.493 50.323 1.00 51.53 252 LEU B C 1
ATOM 5131 O O . LEU B 1 253 ? 103.138 70.437 51.501 1.00 64.33 252 LEU B O 1
ATOM 5136 N N . TYR B 1 254 ? 104.529 71.230 49.934 1.00 53.63 253 TYR B N 1
ATOM 5137 C CA . TYR B 1 254 ? 105.277 72.110 50.830 1.00 58.16 253 TYR B CA 1
ATOM 5138 C C . TYR B 1 254 ? 104.626 73.484 50.890 1.00 59.34 253 TYR B C 1
ATOM 5139 O O . TYR B 1 254 ? 103.659 73.691 51.617 1.00 61.50 253 TYR B O 1
ATOM 5148 N N . PRO B 1 265 ? 121.816 84.766 59.892 1.00 93.95 264 PRO B N 1
ATOM 5149 C CA . PRO B 1 265 ? 123.014 84.889 60.728 1.00 91.65 264 PRO B CA 1
ATOM 5150 C C . PRO B 1 265 ? 124.272 85.207 59.915 1.00 92.81 264 PRO B C 1
ATOM 5151 O O . PRO B 1 265 ? 124.569 86.369 59.616 1.00 91.37 264 PRO B O 1
ATOM 5155 N N . TRP B 1 266 ? 125.004 84.149 59.564 1.00 96.21 265 TRP B N 1
ATOM 5156 C CA . TRP B 1 266 ? 126.212 84.296 58.761 1.00 94.96 265 TRP B CA 1
ATOM 5157 C C . TRP B 1 266 ? 125.887 84.630 57.306 1.00 92.20 265 TRP B C 1
ATOM 5158 O O . TRP B 1 266 ? 126.669 85.321 56.639 1.00 89.42 265 TRP B O 1
ATOM 5169 N N . LEU B 1 267 ? 124.733 84.171 56.809 1.00 91.31 266 LEU B N 1
ATOM 5170 C CA . LEU B 1 267 ? 124.375 84.369 55.405 1.00 88.14 266 LEU B CA 1
ATOM 5171 C C . LEU B 1 267 ? 124.081 85.834 55.086 1.00 88.25 266 LEU B C 1
ATOM 5172 O O . LEU B 1 267 ? 124.413 86.315 53.994 1.00 84.49 266 LEU B O 1
ATOM 5177 N N . ASP B 1 268 ? 123.456 86.560 56.018 1.00 90.04 267 ASP B N 1
ATOM 5178 C CA . ASP B 1 268 ? 123.017 87.928 55.750 1.00 87.59 267 ASP B CA 1
ATOM 5179 C C . ASP B 1 268 ? 124.153 88.855 55.349 1.00 85.87 267 ASP B C 1
ATOM 5180 O O . ASP B 1 268 ? 123.889 89.983 54.918 1.00 84.59 267 ASP B O 1
ATOM 5185 N N . ALA B 1 269 ? 125.399 88.405 55.466 1.00 86.49 268 ALA B N 1
ATOM 5186 C CA . ALA B 1 269 ? 126.561 89.235 55.197 1.00 87.46 268 ALA B CA 1
ATOM 5187 C C . ALA B 1 269 ? 127.060 89.130 53.765 1.00 84.62 268 ALA B C 1
ATOM 5188 O O . ALA B 1 269 ? 127.770 90.031 53.302 1.00 80.17 268 ALA B O 1
ATOM 5190 N N . GLN B 1 270 ? 126.706 88.064 53.058 1.00 84.01 269 GLN B N 1
ATOM 5191 C CA . GLN B 1 270 ? 127.336 87.731 51.792 1.00 79.75 269 GLN B CA 1
ATOM 5192 C C . GLN B 1 270 ? 126.599 88.386 50.627 1.00 71.83 269 GLN B C 1
ATOM 5193 O O . GLN B 1 270 ? 125.411 88.702 50.720 1.00 69.36 269 GLN B O 1
ATOM 5199 N N . ARG B 1 271 ? 127.330 88.622 49.532 1.00 65.67 270 ARG B N 1
ATOM 5200 C CA . ARG B 1 271 ? 126.674 89.111 48.326 1.00 69.67 270 ARG B CA 1
ATOM 5201 C C . ARG B 1 271 ? 125.576 88.127 47.954 1.00 66.72 270 ARG B C 1
ATOM 5202 O O . ARG B 1 271 ? 125.731 86.919 48.140 1.00 64.44 270 ARG B O 1
ATOM 5204 N N . ASP B 1 272 ? 124.446 88.629 47.459 1.00 64.19 271 ASP B N 1
ATOM 5205 C CA . ASP B 1 272 ? 123.380 87.702 47.097 1.00 67.68 271 ASP B CA 1
ATOM 5206 C C . ASP B 1 272 ? 123.788 86.828 45.913 1.00 64.13 271 ASP B C 1
ATOM 5207 O O . ASP B 1 272 ? 124.691 87.152 45.136 1.00 63.66 271 ASP B O 1
ATOM 5212 N N . ARG B 1 273 ? 123.143 85.677 45.819 1.00 57.06 272 ARG B N 1
ATOM 5213 C CA . ARG B 1 273 ? 123.462 84.581 44.942 1.00 55.29 272 ARG B CA 1
ATOM 5214 C C . ARG B 1 273 ? 124.922 84.124 45.032 1.00 57.86 272 ARG B C 1
ATOM 5215 O O . ARG B 1 273 ? 125.347 83.352 44.160 1.00 55.29 272 ARG B O 1
ATOM 5223 N N . SER B 1 274 ? 125.701 84.531 46.040 1.00 52.74 273 SER B N 1
ATOM 5224 C CA . SER B 1 274 ? 127.120 84.163 46.034 1.00 59.30 273 SER B CA 1
ATOM 5225 C C . SER B 1 274 ? 127.375 82.757 46.599 1.00 63.50 273 SER B C 1
ATOM 5226 O O . SER B 1 274 ? 128.361 82.105 46.219 1.00 64.96 273 SER B O 1
ATOM 5229 N N . VAL B 1 275 ? 126.545 82.277 47.532 1.00 55.15 274 VAL B N 1
ATOM 5230 C CA . VAL B 1 275 ? 126.924 81.124 48.350 1.00 59.90 274 VAL B CA 1
ATOM 5231 C C . VAL B 1 275 ? 126.277 79.845 47.832 1.00 58.99 274 VAL B C 1
ATOM 5232 O O . VAL B 1 275 ? 125.097 79.826 47.452 1.00 53.57 274 VAL B O 1
ATOM 5236 N N . LEU B 1 276 ? 127.094 78.793 47.761 1.00 55.65 275 LEU B N 1
ATOM 5237 C CA . LEU B 1 276 ? 126.645 77.457 47.423 1.00 54.52 275 LEU B CA 1
ATOM 5238 C C . LEU B 1 276 ? 126.145 76.781 48.684 1.00 59.49 275 LEU B C 1
ATOM 5239 O O . LEU B 1 276 ? 126.820 76.814 49.713 1.00 56.98 275 LEU B O 1
ATOM 5244 N N . PHE B 1 277 ? 124.967 76.177 48.615 1.00 52.22 276 PHE B N 1
ATOM 5245 C CA . PHE B 1 277 ? 124.398 75.466 49.742 1.00 51.50 276 PHE B CA 1
ATOM 5246 C C . PHE B 1 277 ? 124.482 73.981 49.438 1.00 58.11 276 PHE B C 1
ATOM 5247 O O . PHE B 1 277 ? 123.898 73.507 48.460 1.00 59.02 276 PHE B O 1
ATOM 5255 N N . VAL B 1 278 ? 125.225 73.251 50.254 1.00 56.68 277 VAL B N 1
ATOM 5256 C CA . VAL B 1 278 ? 125.483 71.847 49.983 1.00 60.77 277 VAL B CA 1
ATOM 5257 C C . VAL B 1 278 ? 125.004 71.017 51.169 1.00 66.50 277 VAL B C 1
ATOM 5258 O O . VAL B 1 278 ? 125.293 71.336 52.329 1.00 63.76 277 VAL B O 1
ATOM 5262 N N . CYS B 1 279 ? 124.210 69.995 50.869 1.00 62.30 278 CYS B N 1
ATOM 5263 C CA . CYS B 1 279 ? 123.670 69.075 51.848 1.00 67.66 278 CYS B CA 1
ATOM 5264 C C . CYS B 1 279 ? 123.417 67.763 51.135 1.00 64.94 278 CYS B C 1
ATOM 5265 O O . CYS B 1 279 ? 122.573 67.697 50.238 1.00 61.58 278 CYS B O 1
ATOM 5268 N N . PHE B 1 280 ? 124.136 66.724 51.528 1.00 69.62 279 PHE B N 1
ATOM 5269 C CA . PHE B 1 280 ? 123.931 65.415 50.928 1.00 74.47 279 PHE B CA 1
ATOM 5270 C C . PHE B 1 280 ? 122.886 64.579 51.662 1.00 77.11 279 PHE B C 1
ATOM 5271 O O . PHE B 1 280 ? 122.513 63.506 51.175 1.00 81.19 279 PHE B O 1
ATOM 5279 N N . GLY B 1 281 ? 122.380 65.058 52.793 1.00 75.42 280 GLY B N 1
ATOM 5280 C CA . GLY B 1 281 ? 121.202 64.474 53.393 1.00 83.76 280 GLY B CA 1
ATOM 5281 C C . GLY B 1 281 ? 121.513 63.535 54.547 1.00 94.79 280 GLY B C 1
ATOM 5282 O O . GLY B 1 281 ? 122.642 63.092 54.751 1.00 95.04 280 GLY B O 1
ATOM 5283 N N . ASN B 1 282 ? 120.453 63.212 55.296 1.00 103.67 281 ASN B N 1
ATOM 5284 C CA . ASN B 1 282 ? 120.576 62.360 56.476 1.00 102.35 281 ASN B CA 1
ATOM 5285 C C . ASN B 1 282 ? 121.045 60.960 56.109 1.00 103.00 281 ASN B C 1
ATOM 5286 O O . ASN B 1 282 ? 121.835 60.353 56.842 1.00 99.28 281 ASN B O 1
ATOM 5291 N N . ARG B 1 283 ? 120.571 60.436 54.975 1.00 96.85 282 ARG B N 1
ATOM 5292 C CA . ARG B 1 283 ? 120.815 59.060 54.569 1.00 92.63 282 ARG B CA 1
ATOM 5293 C C . ARG B 1 283 ? 121.852 58.943 53.452 1.00 92.46 282 ARG B C 1
ATOM 5294 O O . ARG B 1 283 ? 121.861 57.944 52.727 1.00 90.91 282 ARG B O 1
ATOM 5296 N N . SER B 1 284 ? 122.731 59.935 53.305 1.00 92.06 283 SER B N 1
ATOM 5297 C CA . SER B 1 284 ? 123.676 59.968 52.189 1.00 89.62 283 SER B CA 1
ATOM 5298 C C . SER B 1 284 ? 124.723 58.854 52.297 1.00 85.15 283 SER B C 1
ATOM 5299 O O . SER B 1 284 ? 125.160 58.493 53.392 1.00 90.64 283 SER B O 1
ATOM 5302 N N . THR B 1 285 ? 125.117 58.284 51.158 1.00 79.88 284 THR B N 1
ATOM 5303 C CA . THR B 1 285 ? 126.215 57.323 51.121 1.00 82.51 284 THR B CA 1
ATOM 5304 C C . THR B 1 285 ? 127.419 57.957 50.466 1.00 88.00 284 THR B C 1
ATOM 5305 O O . THR B 1 285 ? 127.460 58.073 49.238 1.00 92.02 284 THR B O 1
ATOM 5309 N N . HIS B 1 286 ? 128.420 58.305 51.258 1.00 87.60 285 HIS B N 1
ATOM 5310 C CA . HIS B 1 286 ? 129.681 58.674 50.645 1.00 87.32 285 HIS B CA 1
ATOM 5311 C C . HIS B 1 286 ? 130.818 57.891 51.279 1.00 87.12 285 HIS B C 1
ATOM 5312 O O . HIS B 1 286 ? 130.924 57.805 52.505 1.00 81.36 285 HIS B O 1
ATOM 5319 N N . SER B 1 287 ? 131.646 57.289 50.422 1.00 84.74 286 SER B N 1
ATOM 5320 C CA . SER B 1 287 ? 132.881 56.680 50.872 1.00 77.98 286 SER B CA 1
ATOM 5321 C C . SER B 1 287 ? 133.695 57.743 51.600 1.00 83.30 286 SER B C 1
ATOM 5322 O O . SER B 1 287 ? 133.484 58.942 51.388 1.00 85.62 286 SER B O 1
ATOM 5325 N N . PRO B 1 288 ? 134.605 57.343 52.497 1.00 86.29 287 PRO B N 1
ATOM 5326 C CA . PRO B 1 288 ? 135.350 58.373 53.236 1.00 81.71 287 PRO B CA 1
ATOM 5327 C C . PRO B 1 288 ? 136.275 59.140 52.327 1.00 77.58 287 PRO B C 1
ATOM 5328 O O . PRO B 1 288 ? 136.335 60.369 52.393 1.00 78.28 287 PRO B O 1
ATOM 5332 N N . GLU B 1 289 ? 137.008 58.421 51.479 1.00 76.70 288 GLU B N 1
ATOM 5333 C CA . GLU B 1 289 ? 137.664 59.037 50.336 1.00 82.88 288 GLU B CA 1
ATOM 5334 C C . GLU B 1 289 ? 136.740 60.015 49.611 1.00 79.36 288 GLU B C 1
ATOM 5335 O O . GLU B 1 289 ? 137.141 61.147 49.317 1.00 79.63 288 GLU B O 1
ATOM 5337 N N . GLN B 1 290 ? 135.506 59.602 49.295 1.00 81.08 289 GLN B N 1
ATOM 5338 C CA . GLN B 1 290 ? 134.619 60.502 48.554 1.00 79.94 289 GLN B CA 1
ATOM 5339 C C . GLN B 1 290 ? 134.239 61.717 49.397 1.00 75.85 289 GLN B C 1
ATOM 5340 O O . GLN B 1 290 ? 134.247 62.853 48.906 1.00 72.25 289 GLN B O 1
ATOM 5346 N N . LEU B 1 291 ? 133.918 61.502 50.671 1.00 73.69 290 LEU B N 1
ATOM 5347 C CA . LEU B 1 291 ? 133.630 62.632 51.541 1.00 73.20 290 LEU B CA 1
ATOM 5348 C C . LEU B 1 291 ? 134.838 63.559 51.650 1.00 73.02 290 LEU B C 1
ATOM 5349 O O . LEU B 1 291 ? 134.697 64.787 51.590 1.00 71.55 290 LEU B O 1
ATOM 5354 N N . ARG B 1 292 ? 136.039 62.989 51.791 1.00 76.53 291 ARG B N 1
ATOM 5355 C CA . ARG B 1 292 ? 137.240 63.819 51.867 1.00 77.63 291 ARG B CA 1
ATOM 5356 C C . ARG B 1 292 ? 137.459 64.585 50.568 1.00 71.93 291 ARG B C 1
ATOM 5357 O O . ARG B 1 292 ? 137.787 65.776 50.593 1.00 67.78 291 ARG B O 1
ATOM 5359 N N . GLU B 1 293 ? 137.278 63.918 49.424 1.00 69.90 292 GLU B N 1
ATOM 5360 C CA . GLU B 1 293 ? 137.404 64.600 48.139 1.00 71.78 292 GLU B CA 1
ATOM 5361 C C . GLU B 1 293 ? 136.408 65.752 48.019 1.00 70.23 292 GLU B C 1
ATOM 5362 O O . GLU B 1 293 ? 136.740 66.802 47.459 1.00 66.80 292 GLU B O 1
ATOM 5368 N N . MET B 1 294 ? 135.178 65.567 48.518 1.00 70.48 293 MET B N 1
ATOM 5369 C CA . MET B 1 294 ? 134.222 66.669 48.572 1.00 62.37 293 MET B CA 1
ATOM 5370 C C . MET B 1 294 ? 134.768 67.842 49.360 1.00 66.42 293 MET B C 1
ATOM 5371 O O . MET B 1 294 ? 134.667 68.987 48.913 1.00 65.57 293 MET B O 1
ATOM 5376 N N . ALA B 1 295 ? 135.311 67.586 50.551 1.00 69.83 294 ALA B N 1
ATOM 5377 C CA . ALA B 1 295 ? 135.947 68.661 51.299 1.00 65.77 294 ALA B CA 1
ATOM 5378 C C . ALA B 1 295 ? 137.032 69.349 50.477 1.00 64.60 294 ALA B C 1
ATOM 5379 O O . ALA B 1 295 ? 136.961 70.564 50.274 1.00 59.43 294 ALA B O 1
ATOM 5381 N N . ALA B 1 296 ? 138.013 68.590 49.955 1.00 67.85 295 ALA B N 1
ATOM 5382 C CA . ALA B 1 296 ? 139.068 69.208 49.155 1.00 66.09 295 ALA B CA 1
ATOM 5383 C C . ALA B 1 296 ? 138.459 70.067 48.054 1.00 68.63 295 ALA B C 1
ATOM 5384 O O . ALA B 1 296 ? 138.736 71.269 47.982 1.00 68.30 295 ALA B O 1
ATOM 5386 N N . GLY B 1 297 ? 137.546 69.497 47.252 1.00 66.42 296 GLY B N 1
ATOM 5387 C CA . GLY B 1 297 ? 136.944 70.260 46.157 1.00 62.21 296 GLY B CA 1
ATOM 5388 C C . GLY B 1 297 ? 136.173 71.492 46.606 1.00 64.03 296 GLY B C 1
ATOM 5389 O O . GLY B 1 297 ? 136.269 72.558 45.988 1.00 65.41 296 GLY B O 1
ATOM 5390 N N . LEU B 1 298 ? 135.370 71.356 47.661 1.00 64.75 297 LEU B N 1
ATOM 5391 C CA . LEU B 1 298 ? 134.680 72.510 48.219 1.00 58.33 297 LEU B CA 1
ATOM 5392 C C . LEU B 1 298 ? 135.656 73.608 48.601 1.00 66.05 297 LEU B C 1
ATOM 5393 O O . LEU B 1 298 ? 135.451 74.776 48.248 1.00 68.71 297 LEU B O 1
ATOM 5398 N N . GLU B 1 299 ? 136.728 73.255 49.318 1.00 64.66 298 GLU B N 1
ATOM 5399 C CA . GLU B 1 299 ? 137.704 74.263 49.730 1.00 70.57 298 GLU B CA 1
ATOM 5400 C C . GLU B 1 299 ? 138.447 74.831 48.530 1.00 67.23 298 GLU B C 1
ATOM 5401 O O . GLU B 1 299 ? 138.765 76.020 48.489 1.00 69.39 298 GLU B O 1
ATOM 5407 N N . ARG B 1 300 ? 138.712 73.999 47.531 1.00 68.31 299 ARG B N 1
ATOM 5408 C CA . ARG B 1 300 ? 139.492 74.464 46.399 1.00 64.52 299 ARG B CA 1
ATOM 5409 C C . ARG B 1 300 ? 138.678 75.390 45.512 1.00 65.42 299 ARG B C 1
ATOM 5410 O O . ARG B 1 300 ? 139.240 76.260 44.841 1.00 66.77 299 ARG B O 1
ATOM 5418 N N . SER B 1 301 ? 137.352 75.232 45.502 1.00 66.63 300 SER B N 1
ATOM 5419 C CA . SER B 1 301 ? 136.527 76.020 44.587 1.00 67.64 300 SER B CA 1
ATOM 5420 C C . SER B 1 301 ? 136.672 77.518 44.843 1.00 63.64 300 SER B C 1
ATOM 5421 O O . SER B 1 301 ? 136.668 78.318 43.902 1.00 65.04 300 SER B O 1
ATOM 5424 N N . GLY B 1 302 ? 136.796 77.918 46.106 1.00 62.70 301 GLY B N 1
ATOM 5425 C CA . GLY B 1 302 ? 136.808 79.321 46.451 1.00 63.11 301 GLY B CA 1
ATOM 5426 C C . GLY B 1 302 ? 135.448 79.967 46.535 1.00 64.23 301 GLY B C 1
ATOM 5427 O O . GLY B 1 302 ? 135.363 81.153 46.857 1.00 69.67 301 GLY B O 1
ATOM 5428 N N . CYS B 1 303 ? 134.379 79.239 46.257 1.00 70.36 302 CYS B N 1
ATOM 5429 C CA . CYS B 1 303 ? 133.054 79.780 46.491 1.00 65.49 302 CYS B CA 1
ATOM 5430 C C . CYS B 1 303 ? 132.727 79.757 47.972 1.00 63.44 302 CYS B C 1
ATOM 5431 O O . CYS B 1 303 ? 133.205 78.911 48.728 1.00 66.06 302 CYS B O 1
ATOM 5434 N N . ARG B 1 304 ? 131.906 80.714 48.375 1.00 68.19 303 ARG B N 1
ATOM 5435 C CA . ARG B 1 304 ? 131.297 80.699 49.690 1.00 67.69 303 ARG B CA 1
ATOM 5436 C C . ARG B 1 304 ? 130.320 79.537 49.778 1.00 63.70 303 ARG B C 1
ATOM 5437 O O . ARG B 1 304 ? 129.666 79.195 48.790 1.00 61.52 303 ARG B O 1
ATOM 5445 N N . PHE B 1 305 ? 130.243 78.897 50.947 1.00 63.31 304 PHE B N 1
ATOM 5446 C CA . PHE B 1 305 ? 129.415 77.697 51.029 1.00 63.03 304 PHE B CA 1
ATOM 5447 C C . PHE B 1 305 ? 129.034 77.333 52.453 1.00 61.49 304 PHE B C 1
ATOM 5448 O O . PHE B 1 305 ? 129.784 77.566 53.401 1.00 68.60 304 PHE B O 1
ATOM 5456 N N . VAL B 1 306 ? 127.863 76.712 52.564 1.00 60.95 305 VAL B N 1
ATOM 5457 C CA . VAL B 1 306 ? 127.316 76.176 53.803 1.00 62.99 305 VAL B CA 1
ATOM 5458 C C . VAL B 1 306 ? 127.073 74.692 53.579 1.00 67.93 305 VAL B C 1
ATOM 5459 O O . VAL B 1 306 ? 126.336 74.310 52.657 1.00 64.71 305 VAL B O 1
ATOM 5463 N N . TRP B 1 307 ? 127.677 73.859 54.422 1.00 67.80 306 TRP B N 1
ATOM 5464 C CA . TRP B 1 307 ? 127.630 72.412 54.269 1.00 63.76 306 TRP B CA 1
ATOM 5465 C C . TRP B 1 307 ? 126.922 71.789 55.465 1.00 67.20 306 TRP B C 1
ATOM 5466 O O . TRP B 1 307 ? 127.290 72.054 56.613 1.00 70.19 306 TRP B O 1
ATOM 5477 N N . VAL B 1 308 ? 125.920 70.956 55.193 1.00 66.70 307 VAL B N 1
ATOM 5478 C CA . VAL B 1 308 ? 125.263 70.156 56.220 1.00 72.38 307 VAL B CA 1
ATOM 5479 C C . VAL B 1 308 ? 125.886 68.766 56.199 1.00 70.76 307 VAL B C 1
ATOM 5480 O O . VAL B 1 308 ? 125.895 68.087 55.164 1.00 68.70 307 VAL B O 1
ATOM 5484 N N . LEU B 1 309 ? 126.449 68.367 57.333 1.00 71.34 308 LEU B N 1
ATOM 5485 C CA . LEU B 1 309 ? 127.162 67.106 57.431 1.00 72.60 308 LEU B CA 1
ATOM 5486 C C . LEU B 1 309 ? 127.130 66.592 58.875 1.00 79.93 308 LEU B C 1
ATOM 5487 O O . LEU B 1 309 ? 126.063 66.301 59.434 1.00 81.63 308 LEU B O 1
ATOM 5489 N N . GLY B 1 328 ? 138.781 64.946 61.925 1.00 68.25 327 GLY B N 1
ATOM 5490 C CA . GLY B 1 328 ? 137.649 64.276 61.264 1.00 84.69 327 GLY B CA 1
ATOM 5491 C C . GLY B 1 328 ? 137.946 63.962 59.811 1.00 88.93 327 GLY B C 1
ATOM 5492 O O . GLY B 1 328 ? 139.128 63.899 59.456 1.00 87.30 327 GLY B O 1
ATOM 5493 N N . GLU B 1 329 ? 136.904 63.756 59.006 1.00 88.84 328 GLU B N 1
ATOM 5494 C CA . GLU B 1 329 ? 137.092 63.447 57.567 1.00 91.61 328 GLU B CA 1
ATOM 5495 C C . GLU B 1 329 ? 137.469 64.728 56.818 1.00 89.09 328 GLU B C 1
ATOM 5496 O O . GLU B 1 329 ? 138.171 64.609 55.829 1.00 85.11 328 GLU B O 1
ATOM 5498 N N . GLY B 1 330 ? 137.038 65.893 57.303 1.00 85.21 329 GLY B N 1
ATOM 5499 C CA . GLY B 1 330 ? 137.367 67.190 56.679 1.00 84.80 329 GLY B CA 1
ATOM 5500 C C . GLY B 1 330 ? 138.853 67.331 56.377 1.00 86.95 329 GLY B C 1
ATOM 5501 O O . GLY B 1 330 ? 139.193 67.374 55.174 1.00 82.35 329 GLY B O 1
ATOM 5502 N N . TYR B 1 331 ? 139.665 67.428 57.441 1.00 30.00 330 TYR B N 1
ATOM 5503 C CA . TYR B 1 331 ? 141.148 67.559 57.483 1.00 30.00 330 TYR B CA 1
ATOM 5504 C C . TYR B 1 331 ? 141.528 67.874 58.932 1.00 30.00 330 TYR B C 1
ATOM 5505 O O . TYR B 1 331 ? 140.935 67.301 59.845 1.00 30.00 330 TYR B O 1
ATOM 5507 N N . LEU B 1 332 ? 142.513 68.756 59.109 1.00 92.20 331 LEU B N 1
ATOM 5508 C CA . LEU B 1 332 ? 142.934 69.290 60.428 1.00 93.85 331 LEU B CA 1
ATOM 5509 C C . LEU B 1 332 ? 142.797 70.811 60.339 1.00 88.23 331 LEU B C 1
ATOM 5510 O O . LEU B 1 332 ? 143.471 71.392 59.478 1.00 78.23 331 LEU B O 1
ATOM 5512 N N . GLU B 1 333 ? 141.942 71.400 61.182 1.00 86.89 332 GLU B N 1
ATOM 5513 C CA . GLU B 1 333 ? 141.684 72.868 61.188 1.00 89.94 332 GLU B CA 1
ATOM 5514 C C . GLU B 1 333 ? 141.182 73.282 59.801 1.00 86.72 332 GLU B C 1
ATOM 5515 O O . GLU B 1 333 ? 141.534 74.365 59.320 1.00 77.00 332 GLU B O 1
ATOM 5517 N N . ARG B 1 334 ? 140.375 72.426 59.186 1.00 84.38 333 ARG B N 1
ATOM 5518 C CA . ARG B 1 334 ? 139.801 72.707 57.852 1.00 83.38 333 ARG B CA 1
ATOM 5519 C C . ARG B 1 334 ? 138.810 73.864 57.969 1.00 82.81 333 ARG B C 1
ATOM 5520 O O . ARG B 1 334 ? 138.497 74.461 56.954 1.00 74.75 333 ARG B O 1
ATOM 5528 N N . VAL B 1 335 ? 138.364 74.139 59.189 1.00 83.88 334 VAL B N 1
ATOM 5529 C CA . VAL B 1 335 ? 137.337 75.198 59.365 1.00 87.06 334 VAL B CA 1
ATOM 5530 C C . VAL B 1 335 ? 137.951 76.593 59.488 1.00 83.02 334 VAL B C 1
ATOM 5531 O O . VAL B 1 335 ? 137.230 77.504 59.885 1.00 83.66 334 VAL B O 1
ATOM 5535 N N . LYS B 1 336 ? 139.232 76.724 59.151 1.00 30.00 335 LYS B N 1
ATOM 5536 C CA . LYS B 1 336 ? 139.941 78.023 58.993 1.00 30.00 335 LYS B CA 1
ATOM 5537 C C . LYS B 1 336 ? 139.452 78.471 57.615 1.00 30.00 335 LYS B C 1
ATOM 5538 O O . LYS B 1 336 ? 140.249 78.438 56.679 1.00 30.00 335 LYS B O 1
ATOM 5544 N N . GLU B 1 337 ? 138.241 79.035 57.551 1.00 86.87 336 GLU B N 1
ATOM 5545 C CA . GLU B 1 337 ? 137.456 79.050 56.292 1.00 85.21 336 GLU B CA 1
ATOM 5546 C C . GLU B 1 337 ? 136.570 80.299 56.249 1.00 93.14 336 GLU B C 1
ATOM 5547 O O . GLU B 1 337 ? 136.309 80.900 57.317 1.00 78.48 336 GLU B O 1
ATOM 5553 N N . ARG B 1 338 ? 136.132 80.643 55.030 1.00 101.53 337 ARG B N 1
ATOM 5554 C CA . ARG B 1 338 ? 135.183 81.727 54.678 1.00 98.71 337 ARG B CA 1
ATOM 5555 C C . ARG B 1 338 ? 133.829 81.026 54.629 1.00 103.03 337 ARG B C 1
ATOM 5556 O O . ARG B 1 338 ? 132.804 81.718 54.608 1.00 100.07 337 ARG B O 1
ATOM 5564 N N . GLY B 1 339 ? 133.875 79.685 54.613 1.00 98.42 338 GLY B N 1
ATOM 5565 C CA . GLY B 1 339 ? 132.680 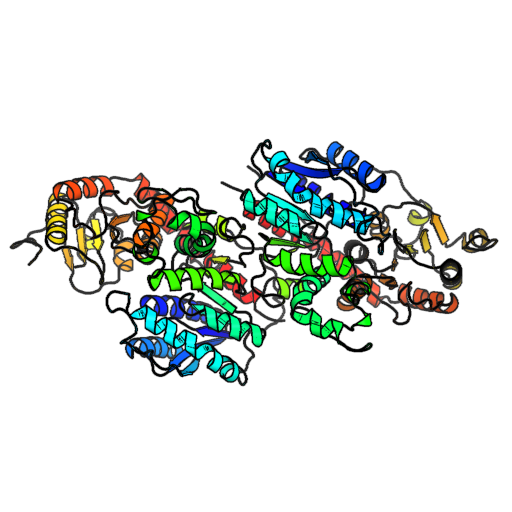78.832 54.580 1.00 88.68 338 GLY B CA 1
ATOM 5566 C C . GLY B 1 339 ? 132.211 78.356 55.952 1.00 86.44 338 GLY B C 1
ATOM 5567 O O . GLY B 1 339 ? 132.788 78.696 56.993 1.00 82.30 338 GLY B O 1
ATOM 5568 N N . VAL B 1 340 ? 131.127 77.546 55.944 1.00 82.07 339 VAL B N 1
ATOM 5569 C CA . VAL B 1 340 ? 130.407 77.159 57.153 1.00 88.48 339 VAL B CA 1
ATOM 5570 C C . VAL B 1 340 ? 129.947 75.721 57.023 1.00 82.29 339 VAL B C 1
ATOM 5571 O O . VAL B 1 340 ? 129.580 75.267 55.924 1.00 74.49 339 VAL B O 1
ATOM 5575 N N . VAL B 1 341 ? 129.983 74.998 58.145 1.00 83.68 340 VAL B N 1
ATOM 5576 C CA . VAL B 1 341 ? 129.590 73.601 58.189 1.00 87.31 340 VAL B CA 1
ATOM 5577 C C . VAL B 1 341 ? 128.728 73.423 59.422 1.00 82.10 340 VAL B C 1
ATOM 5578 O O . VAL B 1 341 ? 128.937 74.105 60.440 1.00 78.65 340 VAL B O 1
ATOM 5582 N N . ILE B 1 342 ? 127.727 72.555 59.302 1.00 82.32 341 ILE B N 1
ATOM 5583 C CA . ILE B 1 342 ? 126.628 72.475 60.248 1.00 89.87 341 ILE B CA 1
ATOM 5584 C C . ILE B 1 342 ? 126.353 71.008 60.414 1.00 88.66 341 ILE B C 1
ATOM 5585 O O . ILE B 1 342 ? 126.237 70.272 59.411 1.00 80.01 341 ILE B O 1
ATOM 5590 N N . ASN B 1 343 ? 126.292 70.548 61.669 1.00 93.31 342 ASN B N 1
ATOM 5591 C CA . ASN B 1 343 ? 125.939 69.143 61.986 1.00 94.87 342 ASN B CA 1
ATOM 5592 C C . ASN B 1 343 ? 124.422 69.016 62.143 1.00 94.69 342 ASN B C 1
ATOM 5593 O O . ASN B 1 343 ? 123.817 68.145 61.498 1.00 89.52 342 ASN B O 1
ATOM 5598 N N . GLY B 1 344 ? 123.837 69.899 62.949 1.00 91.42 343 GLY B N 1
ATOM 5599 C CA . GLY B 1 344 ? 122.414 69.813 63.321 1.00 93.68 343 GLY B CA 1
ATOM 5600 C C . GLY B 1 344 ? 121.427 69.943 62.181 1.00 98.89 343 GLY B C 1
ATOM 5601 O O . GLY B 1 344 ? 121.591 70.825 61.358 1.00 100.00 343 GLY B O 1
ATOM 5602 N N . TRP B 1 345 ? 120.343 69.164 62.223 1.00 97.81 344 TRP B N 1
ATOM 5603 C CA . TRP B 1 345 ? 119.261 69.235 61.206 1.00 100.19 344 TRP B CA 1
ATOM 5604 C C . TRP B 1 345 ? 118.770 70.679 61.074 1.00 99.18 344 TRP B C 1
ATOM 5605 O O . TRP B 1 345 ? 118.560 71.342 62.105 1.00 93.18 344 TRP B O 1
ATOM 5616 N N . VAL B 1 346 ? 118.559 71.150 59.847 1.00 95.22 345 VAL B N 1
ATOM 5617 C CA . VAL B 1 346 ? 118.037 72.514 59.702 1.00 94.70 345 VAL B CA 1
ATOM 5618 C C . VAL B 1 346 ? 117.056 72.533 58.533 1.00 91.13 345 VAL B C 1
ATOM 5619 O O . VAL B 1 346 ? 117.122 71.692 57.630 1.00 88.29 345 VAL B O 1
ATOM 5623 N N . ASP B 1 347 ? 116.111 73.475 58.568 1.00 88.30 346 ASP B N 1
ATOM 5624 C CA . ASP B 1 347 ? 115.150 73.584 57.472 1.00 85.86 346 ASP B CA 1
ATOM 5625 C C . ASP B 1 347 ? 115.897 74.113 56.248 1.00 87.96 346 ASP B C 1
ATOM 5626 O O . ASP B 1 347 ? 116.433 75.227 56.259 1.00 85.88 346 ASP B O 1
ATOM 5631 N N . GLN B 1 348 ? 116.032 73.238 55.238 1.00 87.86 347 GLN B N 1
ATOM 5632 C CA . GLN B 1 348 ? 116.628 73.610 53.961 1.00 73.04 347 GLN B CA 1
ATOM 5633 C C . GLN B 1 348 ? 115.917 74.797 53.350 1.00 73.18 347 GLN B C 1
ATOM 5634 O O . GLN B 1 348 ? 116.539 75.612 52.663 1.00 72.91 347 GLN B O 1
ATOM 5640 N N . MET B 1 349 ? 114.620 74.928 53.614 1.00 74.80 348 MET B N 1
ATOM 5641 C CA . MET B 1 349 ? 113.827 75.916 52.900 1.00 75.27 348 MET B CA 1
ATOM 5642 C C . MET B 1 349 ? 114.218 77.335 53.267 1.00 79.73 348 MET B C 1
ATOM 5643 O O . MET B 1 349 ? 114.243 78.208 52.392 1.00 81.44 348 MET B O 1
ATOM 5648 N N . THR B 1 350 ? 114.500 77.605 54.550 1.00 81.42 349 THR B N 1
ATOM 5649 C CA . THR B 1 350 ? 114.794 78.986 54.931 1.00 81.81 349 THR B CA 1
ATOM 5650 C C . THR B 1 350 ? 116.038 79.478 54.208 1.00 76.05 349 THR B C 1
ATOM 5651 O O . THR B 1 350 ? 116.037 80.562 53.615 1.00 77.73 349 THR B O 1
ATOM 5655 N N . ILE B 1 351 ? 117.093 78.665 54.196 1.00 74.66 350 ILE B N 1
ATOM 5656 C CA . ILE B 1 351 ? 118.326 79.061 53.525 1.00 75.11 350 ILE B CA 1
ATOM 5657 C C . ILE B 1 351 ? 118.150 79.077 52.007 1.00 66.39 350 ILE B C 1
ATOM 5658 O O . ILE B 1 351 ? 118.553 80.037 51.350 1.00 68.22 350 ILE B O 1
ATOM 5663 N N . LEU B 1 352 ? 117.492 78.060 51.430 1.00 64.46 351 LEU B N 1
ATOM 5664 C CA . LEU B 1 352 ? 117.320 78.023 49.976 1.00 64.28 351 LEU B CA 1
ATOM 5665 C C . LEU B 1 352 ? 116.656 79.299 49.452 1.00 69.87 351 LEU B C 1
ATOM 5666 O O . LEU B 1 352 ? 117.133 79.901 48.484 1.00 64.39 351 LEU B O 1
ATOM 5671 N N . SER B 1 353 ? 115.580 79.748 50.101 1.00 76.44 352 SER B N 1
ATOM 5672 C CA . SER B 1 353 ? 114.922 81.003 49.749 1.00 72.54 352 SER B CA 1
ATOM 5673 C C . SER B 1 353 ? 115.763 82.234 50.063 1.00 69.86 352 SER B C 1
ATOM 5674 O O . SER B 1 353 ? 115.366 83.338 49.681 1.00 72.92 352 SER B O 1
ATOM 5677 N N . HIS B 1 354 ? 116.904 82.085 50.731 1.00 69.86 353 HIS B N 1
ATOM 5678 C CA . HIS B 1 354 ? 117.679 83.242 51.176 1.00 68.27 353 HIS B CA 1
ATOM 5679 C C . HIS B 1 354 ? 118.433 83.878 50.009 1.00 67.20 353 HIS B C 1
ATOM 5680 O O . HIS B 1 354 ? 119.030 83.189 49.177 1.00 62.57 353 HIS B O 1
ATOM 5687 N N . ARG B 1 355 ? 118.415 85.216 49.977 1.00 66.22 354 ARG B N 1
ATOM 5688 C CA . ARG B 1 355 ? 119.080 85.979 48.924 1.00 61.32 354 ARG B CA 1
ATOM 5689 C C . ARG B 1 355 ? 120.525 85.544 48.725 1.00 64.39 354 ARG B C 1
ATOM 5690 O O . ARG B 1 355 ? 121.002 85.460 47.591 1.00 64.03 354 ARG B O 1
ATOM 5692 N N . ALA B 1 356 ? 121.244 85.270 49.810 1.00 68.20 355 ALA B N 1
ATOM 5693 C CA . ALA B 1 356 ? 122.677 85.025 49.692 1.00 67.15 355 ALA B CA 1
ATOM 5694 C C . ALA B 1 356 ? 122.980 83.829 48.809 1.00 60.72 355 ALA B C 1
ATOM 5695 O O . ALA B 1 356 ? 123.995 83.814 48.110 1.00 60.96 355 ALA B O 1
ATOM 5697 N N . VAL B 1 357 ? 122.146 82.797 48.863 1.00 56.75 356 VAL B N 1
ATOM 5698 C CA . VAL B 1 357 ? 122.517 81.543 48.233 1.00 57.12 356 VAL B CA 1
ATOM 5699 C C . VAL B 1 357 ? 122.135 81.568 46.761 1.00 56.45 356 VAL B C 1
ATOM 5700 O O . VAL B 1 357 ? 121.081 82.089 46.377 1.00 54.06 356 VAL B O 1
ATOM 5704 N N . GLY B 1 358 ? 123.035 81.066 45.927 1.00 46.28 357 GLY B N 1
ATOM 5705 C CA . GLY B 1 358 ? 122.791 80.998 44.509 1.00 49.96 357 GLY B CA 1
ATOM 5706 C C . GLY B 1 358 ? 122.867 79.580 43.987 1.00 50.75 357 GLY B C 1
ATOM 5707 O O . GLY B 1 358 ? 122.669 79.368 42.797 1.00 47.36 357 GLY B O 1
ATOM 5708 N N . GLY B 1 359 ? 123.129 78.595 44.832 1.00 50.05 358 GLY B N 1
ATOM 5709 C CA . GLY B 1 359 ? 123.279 77.241 44.332 1.00 46.56 358 GLY B CA 1
ATOM 5710 C C . GLY B 1 359 ? 123.005 76.187 45.375 1.00 47.13 358 GLY B C 1
ATOM 5711 O O . GLY B 1 359 ? 123.347 76.350 46.546 1.00 46.69 358 GLY B O 1
ATOM 5712 N N . PHE B 1 360 ? 122.430 75.066 44.929 1.00 49.93 359 PHE B N 1
ATOM 5713 C CA . PHE B 1 360 ? 122.091 73.933 45.785 1.00 47.96 359 PHE B CA 1
ATOM 5714 C C . PHE B 1 360 ? 122.858 72.701 45.324 1.00 47.70 359 PHE B C 1
ATOM 5715 O O . PHE B 1 360 ? 122.593 72.170 44.239 1.00 47.54 359 PHE B O 1
ATOM 5723 N N . PHE B 1 361 ? 123.788 72.239 46.153 1.00 51.97 360 PHE B N 1
ATOM 5724 C CA . PHE B 1 361 ? 124.556 71.022 45.914 1.00 50.29 360 PHE B CA 1
ATOM 5725 C C . PHE B 1 361 ? 123.978 69.918 46.789 1.00 56.99 360 PHE B C 1
ATOM 5726 O O . PHE B 1 361 ? 124.017 70.013 48.020 1.00 57.04 360 PHE B O 1
ATOM 5734 N N . SER B 1 362 ? 123.457 68.871 46.167 1.00 55.66 361 SER B N 1
ATOM 5735 C CA . SER B 1 362 ? 122.779 67.849 46.946 1.00 58.72 361 SER B CA 1
ATOM 5736 C C . SER B 1 362 ? 122.687 66.550 46.154 1.00 60.01 361 SER B C 1
ATOM 5737 O O . SER B 1 362 ? 123.046 66.471 44.972 1.00 49.47 361 SER B O 1
ATOM 5740 N N . HIS B 1 363 ? 122.206 65.505 46.826 1.00 62.32 362 HIS B N 1
ATOM 5741 C CA . HIS B 1 363 ? 121.911 64.204 46.187 1.00 63.99 362 HIS B CA 1
ATOM 5742 C C . HIS B 1 363 ? 120.656 64.359 45.325 1.00 62.44 362 HIS B C 1
ATOM 5743 O O . HIS B 1 363 ? 119.843 65.264 45.557 1.00 64.55 362 HIS B O 1
ATOM 5750 N N . SER B 1 364 ? 120.405 63.414 44.432 1.00 55.42 363 SER B N 1
ATOM 5751 C CA . SER B 1 364 ? 119.155 63.522 43.645 1.00 62.41 363 SER B CA 1
ATOM 5752 C C . SER B 1 364 ? 117.969 63.035 44.485 1.00 64.81 363 SER B C 1
ATOM 5753 O O . SER B 1 364 ? 118.129 62.463 45.547 1.00 62.75 363 SER B O 1
ATOM 5755 N N . GLY B 1 365 ? 116.784 63.098 43.939 1.00 66.45 364 GLY B N 1
ATOM 5756 C CA . GLY B 1 365 ? 115.635 62.795 44.763 1.00 67.88 364 GLY B CA 1
ATOM 5757 C C . GLY B 1 365 ? 114.446 63.673 44.415 1.00 64.99 364 GLY B C 1
ATOM 5758 O O . GLY B 1 365 ? 114.571 64.869 44.140 1.00 62.43 364 GLY B O 1
ATOM 5759 N N . SER B 1 366 ? 113.268 63.043 44.394 1.00 65.15 365 SER B N 1
ATOM 5760 C CA . SER B 1 366 ? 112.043 63.792 44.157 1.00 62.14 365 SER B CA 1
ATOM 5761 C C . SER B 1 366 ? 111.936 64.935 45.151 1.00 64.83 365 SER B C 1
ATOM 5762 O O . SER B 1 366 ? 111.540 66.050 44.785 1.00 62.66 365 SER B O 1
ATOM 5765 N N . SER B 1 367 ? 112.371 64.693 46.395 1.00 57.19 366 SER B N 1
ATOM 5766 C CA . SER B 1 367 ? 112.297 65.721 47.426 1.00 57.23 366 SER B CA 1
ATOM 5767 C C . SER B 1 367 ? 113.215 66.905 47.137 1.00 62.37 366 SER B C 1
ATOM 5768 O O . SER B 1 367 ? 112.830 68.058 47.362 1.00 56.28 366 SER B O 1
ATOM 5771 N N . SER B 1 368 ? 114.454 66.644 46.705 1.00 57.63 367 SER B N 1
ATOM 5772 C CA . SER B 1 368 ? 115.418 67.730 46.590 1.00 54.20 367 SER B CA 1
ATOM 5773 C C . SER B 1 368 ? 115.082 68.641 45.424 1.00 54.01 367 SER B C 1
ATOM 5774 O O . SER B 1 368 ? 115.251 69.863 45.513 1.00 48.99 367 SER B O 1
ATOM 5777 N N . VAL B 1 369 ? 114.581 68.074 44.333 1.00 50.67 368 VAL B N 1
ATOM 5778 C CA . VAL B 1 369 ? 114.174 68.912 43.219 1.00 50.25 368 VAL B CA 1
ATOM 5779 C C . VAL B 1 369 ? 113.043 69.845 43.635 1.00 54.04 368 VAL B C 1
ATOM 5780 O O . VAL B 1 369 ? 113.092 71.058 43.372 1.00 49.25 368 VAL B O 1
ATOM 5784 N N . ALA B 1 370 ? 112.031 69.310 44.330 1.00 51.51 369 ALA B N 1
ATOM 5785 C CA . ALA B 1 370 ? 110.872 70.126 44.679 1.00 47.48 369 ALA B CA 1
ATOM 5786 C C . ALA B 1 370 ? 111.265 71.327 45.517 1.00 46.66 369 ALA B C 1
ATOM 5787 O O . ALA B 1 370 ? 110.781 72.434 45.281 1.00 49.61 369 ALA B O 1
ATOM 5789 N N . GLU B 1 371 ? 112.132 71.138 46.506 1.00 49.49 370 GLU B N 1
ATOM 5790 C CA . GLU B 1 371 ? 112.500 72.270 47.344 1.00 50.57 370 GLU B CA 1
ATOM 5791 C C . GLU B 1 371 ? 113.362 73.269 46.575 1.00 51.37 370 GLU B C 1
ATOM 5792 O O . GLU B 1 371 ? 113.240 74.483 46.771 1.00 48.59 370 GLU B O 1
ATOM 5798 N N . ALA B 1 372 ? 114.248 72.781 45.702 1.00 50.02 371 ALA B N 1
ATOM 5799 C CA . ALA B 1 372 ? 115.026 73.692 44.870 1.00 45.49 371 ALA B CA 1
ATOM 5800 C C . ALA B 1 372 ? 114.113 74.499 43.961 1.00 48.12 371 ALA B C 1
ATOM 5801 O O . ALA B 1 372 ? 114.383 75.674 43.678 1.00 42.44 371 ALA B O 1
ATOM 5803 N N . ALA B 1 373 ? 113.023 73.883 43.498 1.00 42.25 372 ALA B N 1
ATOM 5804 C CA . ALA B 1 373 ? 112.081 74.596 42.652 1.00 43.40 372 ALA B CA 1
ATOM 5805 C C . ALA B 1 373 ? 111.342 75.668 43.442 1.00 45.39 372 ALA B C 1
ATOM 5806 O O . ALA B 1 373 ? 111.200 76.803 42.978 1.00 43.77 372 ALA B O 1
ATOM 5808 N N . ILE B 1 374 ? 110.877 75.341 44.647 1.00 49.67 373 ILE B N 1
ATOM 5809 C CA . ILE B 1 374 ? 110.267 76.378 45.469 1.00 45.32 373 ILE B CA 1
ATOM 5810 C C . ILE B 1 374 ? 111.299 77.435 45.831 1.00 44.18 373 ILE B C 1
ATOM 5811 O O . ILE B 1 374 ? 110.995 78.632 45.854 1.00 51.70 373 ILE B O 1
ATOM 5816 N N . GLY B 1 375 ? 112.541 77.014 46.085 1.00 42.30 374 GLY B N 1
ATOM 5817 C CA . GLY B 1 375 ? 113.583 77.957 46.456 1.00 45.96 374 GLY B CA 1
ATOM 5818 C C . GLY B 1 375 ? 114.131 78.776 45.301 1.00 43.44 374 GLY B C 1
ATOM 5819 O O . GLY B 1 375 ? 114.842 79.761 45.524 1.00 55.18 374 GLY B O 1
ATOM 5820 N N . GLY B 1 376 ? 113.780 78.425 44.067 1.00 41.50 375 GLY B N 1
ATOM 5821 C CA . GLY B 1 376 ? 114.404 79.082 42.925 1.00 42.03 375 GLY B CA 1
ATOM 5822 C C . GLY B 1 376 ? 115.902 78.865 42.884 1.00 45.76 375 GLY B C 1
ATOM 5823 O O . GLY B 1 376 ? 116.650 79.772 42.497 1.00 45.76 375 GLY B O 1
ATOM 5824 N N . GLN B 1 377 ? 116.375 77.659 43.316 1.00 42.48 376 GLN B N 1
ATOM 5825 C CA . GLN B 1 377 ? 117.800 77.438 43.304 1.00 40.83 376 GLN B CA 1
ATOM 5826 C C . GLN B 1 377 ? 118.216 76.453 42.210 1.00 45.55 376 GLN B C 1
ATOM 5827 O O . GLN B 1 377 ? 117.511 75.478 41.937 1.00 43.52 376 GLN B O 1
ATOM 5833 N N . PRO B 1 378 ? 119.315 76.716 41.519 1.00 43.46 377 PRO B N 1
ATOM 5834 C CA . PRO B 1 378 ? 119.838 75.722 40.588 1.00 46.05 377 PRO B CA 1
ATOM 5835 C C . PRO B 1 378 ? 120.459 74.579 41.359 1.00 47.08 377 PRO B C 1
ATOM 5836 O O . PRO B 1 378 ? 120.882 74.743 42.508 1.00 39.15 377 PRO B O 1
ATOM 5840 N N . LEU B 1 379 ? 120.516 73.417 40.703 1.00 46.85 378 LEU B N 1
ATOM 5841 C CA . LEU B 1 379 ? 120.860 72.147 41.339 1.00 43.46 378 LEU B CA 1
ATOM 5842 C C . LEU B 1 379 ? 122.091 71.512 40.715 1.00 42.89 378 LEU B C 1
ATOM 5843 O O . LEU B 1 379 ? 122.105 71.195 39.522 1.00 43.15 378 LEU B O 1
ATOM 5848 N N . LEU B 1 380 ? 123.102 71.288 41.536 1.00 41.26 379 LEU B N 1
ATOM 5849 C CA . LEU B 1 380 ? 124.230 70.435 41.197 1.00 44.61 379 LEU B CA 1
ATOM 5850 C C . LEU B 1 380 ? 123.975 69.083 41.849 1.00 46.59 379 LEU B C 1
ATOM 5851 O O . LEU B 1 380 ? 123.887 68.996 43.075 1.00 50.22 379 LEU B O 1
ATOM 5856 N N . LEU B 1 381 ? 123.876 68.034 41.036 1.00 49.53 380 LEU B N 1
ATOM 5857 C CA . LEU B 1 381 ? 123.313 66.750 41.446 1.00 48.13 380 LEU B CA 1
ATOM 5858 C C . LEU B 1 381 ? 124.371 65.657 41.537 1.00 50.24 380 LEU B C 1
ATOM 5859 O O . LEU B 1 381 ? 125.061 65.364 40.555 1.00 52.48 380 LEU B O 1
ATOM 5864 N N . TRP B 1 382 ? 124.466 65.041 42.713 1.00 54.59 381 TRP B N 1
ATOM 5865 C CA . TRP B 1 382 ? 125.219 63.813 42.941 1.00 60.40 381 TRP B CA 1
ATOM 5866 C C . TRP B 1 382 ? 124.246 62.726 43.384 1.00 59.56 381 TRP B C 1
ATOM 5867 O O . TRP B 1 382 ? 123.881 62.684 44.573 1.00 61.31 381 TRP B O 1
ATOM 5878 N N . PRO B 1 383 ? 123.814 61.826 42.495 1.00 51.95 382 PRO B N 1
ATOM 5879 C CA . PRO B 1 383 ? 122.809 60.816 42.871 1.00 60.60 382 PRO B CA 1
ATOM 5880 C C . PRO B 1 383 ? 123.334 59.621 43.672 1.00 70.95 382 PRO B C 1
ATOM 5881 O O . PRO B 1 383 ? 124.298 58.949 43.289 1.00 71.92 382 PRO B O 1
ATOM 5885 N N . MET B 1 384 ? 122.652 59.359 44.798 1.00 70.85 383 MET B N 1
ATOM 5886 C CA . MET B 1 384 ? 123.055 58.327 45.758 1.00 79.72 383 MET B CA 1
ATOM 5887 C C . MET B 1 384 ? 122.747 56.913 45.261 1.00 84.23 383 MET B C 1
ATOM 5888 O O . MET B 1 384 ? 123.515 55.982 45.523 1.00 91.72 383 MET B O 1
ATOM 5893 N N . GLY B 1 385 ? 121.620 56.711 44.599 1.00 78.40 384 GLY B N 1
ATOM 5894 C CA . GLY B 1 385 ? 121.204 55.357 44.293 1.00 78.31 384 GLY B CA 1
ATOM 5895 C C . GLY B 1 385 ? 119.705 55.250 44.122 1.00 71.69 384 GLY B C 1
ATOM 5896 O O . GLY B 1 385 ? 118.943 56.117 44.521 1.00 76.14 384 GLY B O 1
ATOM 5897 N N . GLY B 1 386 ? 119.302 54.140 43.520 1.00 71.65 385 GLY B N 1
ATOM 5898 C CA . GLY B 1 386 ? 117.890 53.844 43.370 1.00 67.75 385 GLY B CA 1
ATOM 5899 C C . GLY B 1 386 ? 117.221 54.781 42.392 1.00 69.29 385 GLY B C 1
ATOM 5900 O O . GLY B 1 386 ? 117.615 54.904 41.226 1.00 70.25 385 GLY B O 1
ATOM 5901 N N . ASP B 1 387 ? 116.193 55.465 42.876 1.00 68.66 386 ASP B N 1
ATOM 5902 C CA . ASP B 1 387 ? 115.418 56.364 42.039 1.00 71.15 386 ASP B CA 1
ATOM 5903 C C . ASP B 1 387 ? 116.141 57.664 41.704 1.00 71.73 386 ASP B C 1
ATOM 5904 O O . ASP B 1 387 ? 115.636 58.415 40.866 1.00 69.96 386 ASP B O 1
ATOM 5909 N N . GLN B 1 388 ? 117.305 57.941 42.309 1.00 69.92 387 GLN B N 1
ATOM 5910 C CA . GLN B 1 388 ? 117.836 59.306 42.312 1.00 61.62 387 GLN B CA 1
ATOM 5911 C C . GLN B 1 388 ? 118.391 59.699 40.956 1.00 60.39 387 GLN B C 1
ATOM 5912 O O . GLN B 1 388 ? 118.320 60.867 40.564 1.00 57.38 387 GLN B O 1
ATOM 5918 N N . ARG B 1 389 ? 118.965 58.741 40.231 1.00 62.12 388 ARG B N 1
ATOM 5919 C CA . ARG B 1 389 ? 119.277 58.977 38.830 1.00 62.64 388 ARG B CA 1
ATOM 5920 C C . ARG B 1 389 ? 118.054 59.511 38.089 1.00 63.74 388 ARG B C 1
ATOM 5921 O O . ARG B 1 389 ? 118.152 60.466 37.311 1.00 59.62 388 ARG B O 1
ATOM 5929 N N . MET B 1 390 ? 116.884 58.917 38.339 1.00 63.73 389 MET B N 1
ATOM 5930 C CA . MET B 1 390 ? 115.673 59.330 37.640 1.00 55.00 389 MET B CA 1
ATOM 5931 C C . MET B 1 390 ? 115.241 60.720 38.062 1.00 56.83 389 MET B C 1
ATOM 5932 O O . MET B 1 390 ? 114.710 61.485 37.249 1.00 59.68 389 MET B O 1
ATOM 5937 N N . SER B 1 391 ? 115.440 61.064 39.341 1.00 56.12 390 SER B N 1
ATOM 5938 C CA . SER B 1 391 ? 115.082 62.400 39.817 1.00 54.19 390 SER B CA 1
ATOM 5939 C C . SER B 1 391 ? 116.002 63.459 39.230 1.00 58.13 390 SER B C 1
ATOM 5940 O O . SER B 1 391 ? 115.578 64.604 39.019 1.00 51.69 390 SER B O 1
ATOM 5943 N N . ALA B 1 392 ? 117.256 63.088 38.944 1.00 56.51 391 ALA B N 1
ATOM 5944 C CA . ALA B 1 392 ? 118.159 64.000 38.262 1.00 53.19 391 ALA B CA 1
ATOM 5945 C C . ALA B 1 392 ? 117.600 64.378 36.901 1.00 55.00 391 ALA B C 1
ATOM 5946 O O . ALA B 1 392 ? 117.701 65.538 36.482 1.00 55.28 391 ALA B O 1
ATOM 5948 N N . LEU B 1 393 ? 116.964 63.426 36.214 1.00 47.01 392 LEU B N 1
ATOM 5949 C CA . LEU B 1 393 ? 116.377 63.744 34.918 1.00 48.47 392 LEU B CA 1
ATOM 5950 C C . LEU B 1 393 ? 115.310 64.829 35.059 1.00 54.09 392 LEU B C 1
ATOM 5951 O O . LEU B 1 393 ? 115.138 65.666 34.164 1.00 55.25 392 LEU B O 1
ATOM 5956 N N . VAL B 1 394 ? 114.576 64.831 36.175 1.00 49.50 393 VAL B N 1
ATOM 5957 C CA . VAL B 1 394 ? 113.538 65.840 36.368 1.00 48.12 393 VAL B CA 1
ATOM 5958 C C . VAL B 1 394 ? 114.146 67.236 36.380 1.00 47.65 393 VAL B C 1
ATOM 5959 O O . VAL B 1 394 ? 113.646 68.151 35.715 1.00 49.33 393 VAL B O 1
ATOM 5963 N N . ALA B 1 395 ? 115.250 67.409 37.113 1.00 44.83 394 ALA B N 1
ATOM 5964 C CA . ALA B 1 395 ? 115.961 68.682 37.118 1.00 47.84 394 ALA B CA 1
ATOM 5965 C C . ALA B 1 395 ? 116.516 69.026 35.734 1.00 52.13 394 ALA B C 1
ATOM 5966 O O . ALA B 1 395 ? 116.296 70.137 35.225 1.00 44.30 394 ALA B O 1
ATOM 5968 N N . GLU B 1 396 ? 117.217 68.074 35.104 1.00 51.20 395 GLU B N 1
ATOM 5969 C CA . GLU B 1 396 ? 117.912 68.355 33.848 1.00 49.43 395 GLU B CA 1
ATOM 5970 C C . GLU B 1 396 ? 116.946 68.706 32.725 1.00 42.82 395 GLU B C 1
ATOM 5971 O O . GLU B 1 396 ? 117.259 69.545 31.879 1.00 49.30 395 GLU B O 1
ATOM 5977 N N . ARG B 1 397 ? 115.768 68.085 32.695 1.00 47.41 396 ARG B N 1
ATOM 5978 C CA . ARG B 1 397 ? 114.832 68.385 31.619 1.00 47.98 396 ARG B CA 1
ATOM 5979 C C . ARG B 1 397 ? 114.307 69.807 31.731 1.00 54.60 396 ARG B C 1
ATOM 5980 O O . ARG B 1 397 ? 114.138 70.490 30.713 1.00 53.61 396 ARG B O 1
ATOM 5988 N N . ARG B 1 398 ? 114.037 70.277 32.962 1.00 58.32 397 ARG B N 1
ATOM 5989 C CA . ARG B 1 398 ? 113.590 71.662 33.127 1.00 55.97 397 ARG B CA 1
ATOM 5990 C C . ARG B 1 398 ? 114.660 72.646 32.714 1.00 46.16 397 ARG B C 1
ATOM 5991 O O . ARG B 1 398 ? 114.338 73.780 32.356 1.00 53.65 397 ARG B O 1
ATOM 5999 N N . GLY B 1 399 ? 115.925 72.234 32.764 1.00 45.55 398 GLY B N 1
ATOM 6000 C CA . GLY B 1 399 ? 117.046 73.135 32.654 1.00 48.48 398 GLY B CA 1
ATOM 6001 C C . GLY B 1 399 ? 117.520 73.788 33.940 1.00 49.60 398 GLY B C 1
ATOM 6002 O O . GLY B 1 399 ? 118.166 74.839 33.864 1.00 49.43 398 GLY B O 1
ATOM 6003 N N . MET B 1 400 ? 117.255 73.198 35.111 1.00 47.28 399 MET B N 1
ATOM 6004 C CA . MET B 1 400 ? 117.607 73.823 36.382 1.00 42.82 399 MET B CA 1
ATOM 6005 C C . MET B 1 400 ? 118.607 73.016 37.195 1.00 42.21 399 MET B C 1
ATOM 6006 O O . MET B 1 400 ? 118.944 73.403 38.323 1.00 45.47 399 MET B O 1
ATOM 6011 N N . GLY B 1 401 ? 119.083 71.907 36.660 1.00 46.42 400 GLY B N 1
ATOM 6012 C CA . GLY B 1 401 ? 119.999 71.054 37.384 1.00 42.91 400 GLY B CA 1
ATOM 6013 C C . GLY B 1 401 ? 120.969 70.418 36.419 1.00 44.68 400 GLY B C 1
ATOM 6014 O O . GLY B 1 401 ? 120.662 70.219 35.247 1.00 46.45 400 GLY B O 1
ATOM 6015 N N . VAL B 1 402 ? 122.161 70.120 36.919 1.00 43.05 401 VAL B N 1
ATOM 6016 C CA . VAL B 1 402 ? 123.148 69.359 36.166 1.00 49.74 401 VAL B CA 1
ATOM 6017 C C . VAL B 1 402 ? 123.590 68.174 36.999 1.00 51.61 401 VAL B C 1
ATOM 6018 O O . VAL B 1 402 ? 123.935 68.327 38.178 1.00 43.74 401 VAL B O 1
ATOM 6022 N N . TRP B 1 403 ? 123.612 67.005 36.373 1.00 46.90 402 TRP B N 1
ATOM 6023 C CA . TRP B 1 403 ? 124.212 65.817 36.951 1.00 54.42 402 TRP B CA 1
ATOM 6024 C C . TRP B 1 403 ? 125.372 65.423 36.050 1.00 51.16 402 TRP B C 1
ATOM 6025 O O . TRP B 1 403 ? 125.136 64.995 34.907 1.00 48.46 402 TRP B O 1
ATOM 6036 N N . PRO B 1 404 ? 126.626 65.609 36.476 1.00 53.98 403 PRO B N 1
ATOM 6037 C CA . PRO B 1 404 ? 127.764 65.152 35.656 1.00 53.87 403 PRO B CA 1
ATOM 6038 C C . PRO B 1 404 ? 127.801 63.631 35.630 1.00 56.51 403 PRO B C 1
ATOM 6039 O O . PRO B 1 404 ? 127.787 62.997 36.684 1.00 57.69 403 PRO B O 1
ATOM 6043 N N . ARG B 1 405 ? 127.857 63.051 34.420 1.00 65.63 404 ARG B N 1
ATOM 6044 C CA . ARG B 1 405 ? 127.575 61.621 34.238 1.00 64.93 404 ARG B CA 1
ATOM 6045 C C . ARG B 1 405 ? 128.520 60.739 35.045 1.00 67.63 404 ARG B C 1
ATOM 6046 O O . ARG B 1 405 ? 128.118 59.666 35.524 1.00 65.41 404 ARG B O 1
ATOM 6054 N N . GLY B 1 406 ? 129.782 61.166 35.194 1.00 59.56 405 GLY B N 1
ATOM 6055 C CA . GLY B 1 406 ? 130.747 60.396 35.959 1.00 58.35 405 GLY B CA 1
ATOM 6056 C C . GLY B 1 406 ? 130.421 60.331 37.430 1.00 57.10 405 GLY B C 1
ATOM 6057 O O . GLY B 1 406 ? 130.899 59.437 38.129 1.00 63.58 405 GLY B O 1
ATOM 6058 N N . TRP B 1 407 ? 129.601 61.261 37.913 1.00 58.93 406 TRP B N 1
ATOM 6059 C CA . TRP B 1 407 ? 129.221 61.336 39.316 1.00 63.35 406 TRP B CA 1
ATOM 6060 C C . TRP B 1 407 ? 128.231 60.211 39.599 1.00 73.55 406 TRP B C 1
ATOM 6061 O O . TRP B 1 407 ? 127.047 60.417 39.860 1.00 69.09 406 TRP B O 1
ATOM 6072 N N . GLY B 1 408 ? 128.749 58.985 39.517 1.00 84.23 407 GLY B N 1
ATOM 6073 C CA . GLY B 1 408 ? 127.937 57.822 39.768 1.00 80.91 407 GLY B CA 1
ATOM 6074 C C . GLY B 1 408 ? 127.667 57.625 41.237 1.00 90.46 407 GLY B C 1
ATOM 6075 O O . GLY B 1 408 ? 128.334 58.169 42.122 1.00 86.10 407 GLY B O 1
ATOM 6076 N N . TRP B 1 409 ? 126.766 56.676 41.502 1.00 94.99 408 TRP B N 1
ATOM 6077 C CA . TRP B 1 409 ? 126.458 56.299 42.905 1.00 96.90 408 TRP B CA 1
ATOM 6078 C C . TRP B 1 409 ? 127.567 55.389 43.434 1.00 96.74 408 TRP B C 1
ATOM 6079 O O . TRP B 1 409 ? 128.364 54.857 42.635 1.00 94.40 408 TRP B O 1
ATOM 6090 N N . SER B 1 410 ? 127.521 55.049 44.717 1.00 101.58 409 SER B N 1
ATOM 6091 C CA . SER B 1 410 ? 128.632 54.252 45.300 1.00 102.28 409 SER B CA 1
ATOM 6092 C C . SER B 1 410 ? 128.505 52.767 44.931 1.00 105.13 409 SER B C 1
ATOM 6093 O O . SER B 1 410 ? 128.083 51.971 45.780 1.00 108.25 409 SER B O 1
ATOM 6096 N N . ALA B 1 411 ? 128.850 52.452 43.677 1.00 108.37 410 ALA B N 1
ATOM 6097 C CA . ALA B 1 411 ? 128.887 51.113 43.054 1.00 108.06 410 ALA B CA 1
ATOM 6098 C C . ALA B 1 411 ? 130.136 51.116 42.178 1.00 109.44 410 ALA B C 1
ATOM 6099 O O . ALA B 1 411 ? 130.172 51.975 41.281 1.00 110.19 410 ALA B O 1
ATOM 6101 N N . ASP B 1 412 ? 131.127 50.274 42.515 1.00 106.51 411 ASP B N 1
ATOM 6102 C CA . ASP B 1 412 ? 132.477 50.108 41.888 1.00 106.16 411 ASP B CA 1
ATOM 6103 C C . ASP B 1 412 ? 133.474 51.144 42.447 1.00 108.57 411 ASP B C 1
ATOM 6104 O O . ASP B 1 412 ? 134.668 51.073 42.126 1.00 105.87 411 ASP B O 1
ATOM 6106 N N . ASP B 1 413 ? 132.994 52.031 43.314 1.00 108.47 412 ASP B N 1
ATOM 6107 C CA . ASP B 1 413 ? 133.794 53.060 44.015 1.00 102.12 412 ASP B CA 1
ATOM 6108 C C . ASP B 1 413 ? 134.775 53.784 43.085 1.00 100.70 412 ASP B C 1
ATOM 6109 O O . ASP B 1 413 ? 135.949 53.903 43.459 1.00 100.76 412 ASP B O 1
ATOM 6114 N N . LYS B 1 414 ? 134.327 54.226 41.908 1.00 100.55 413 LYS B N 1
ATOM 6115 C CA . LYS B 1 414 ? 135.197 55.070 41.100 1.00 95.10 413 LYS B CA 1
ATOM 6116 C C . LYS B 1 414 ? 135.267 56.445 41.757 1.00 93.06 413 LYS B C 1
ATOM 6117 O O . LYS B 1 414 ? 134.282 57.188 41.753 1.00 88.31 413 LYS B O 1
ATOM 6119 N N . LEU B 1 415 ? 136.413 56.762 42.353 1.00 87.54 414 LEU B N 1
ATOM 6120 C CA . LEU B 1 415 ? 136.557 57.970 43.156 1.00 75.63 414 LEU B CA 1
ATOM 6121 C C . LEU B 1 415 ? 136.480 59.214 42.286 1.00 74.06 414 LEU B C 1
ATOM 6122 O O . LEU B 1 415 ? 137.081 59.275 41.213 1.00 72.95 414 LEU B O 1
ATOM 6127 N N . ILE B 1 416 ? 135.745 60.214 42.750 1.00 70.23 415 ILE B N 1
ATOM 6128 C CA . ILE B 1 416 ? 135.680 61.499 42.063 1.00 65.63 415 ILE B CA 1
ATOM 6129 C C . ILE B 1 416 ? 136.609 62.450 42.802 1.00 65.90 415 ILE B C 1
ATOM 6130 O O . ILE B 1 416 ? 136.372 62.740 43.985 1.00 60.96 415 ILE B O 1
ATOM 6135 N N . PRO B 1 417 ? 137.679 62.932 42.161 1.00 65.83 416 PRO B N 1
ATOM 6136 C CA . PRO B 1 417 ? 138.688 63.717 42.877 1.00 59.76 416 PRO B CA 1
ATOM 6137 C C . PRO B 1 417 ? 138.265 65.164 43.096 1.00 65.96 416 PRO B C 1
ATOM 6138 O O . PRO B 1 417 ? 137.453 65.721 42.350 1.00 67.87 416 PRO B O 1
ATOM 6142 N N . GLY B 1 418 ? 138.876 65.779 44.118 1.00 67.05 417 GLY B N 1
ATOM 6143 C CA . GLY B 1 418 ? 138.514 67.137 44.515 1.00 64.46 417 GLY B CA 1
ATOM 6144 C C . GLY B 1 418 ? 138.733 68.187 43.437 1.00 62.18 417 GLY B C 1
ATOM 6145 O O . GLY B 1 418 ? 137.955 69.137 43.331 1.00 65.30 417 GLY B O 1
ATOM 6146 N N . GLU B 1 419 ? 139.820 68.057 42.659 1.00 60.94 418 GLU B N 1
ATO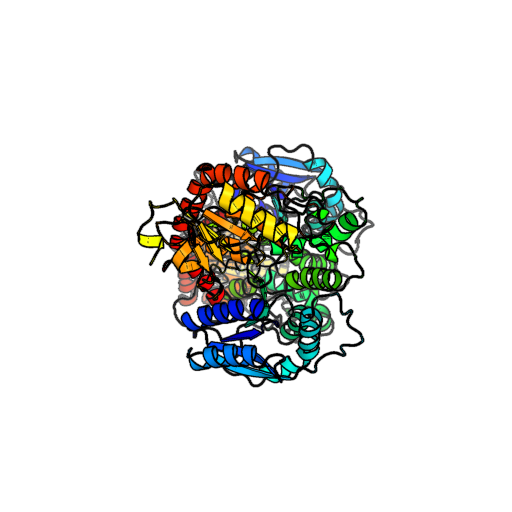M 6147 C CA . GLU B 1 419 ? 140.079 68.959 41.531 1.00 63.81 418 GLU B CA 1
ATOM 6148 C C . GLU B 1 419 ? 138.901 68.983 40.565 1.00 60.27 418 GLU B C 1
ATOM 6149 O O . GLU B 1 419 ? 138.403 70.054 40.189 1.00 56.32 418 GLU B O 1
ATOM 6152 N N . GLU B 1 420 ? 138.401 67.800 40.207 1.00 60.27 419 GLU B N 1
ATOM 6153 C CA . GLU B 1 420 ? 137.252 67.733 39.317 1.00 62.48 419 GLU B CA 1
ATOM 6154 C C . GLU B 1 420 ? 136.040 68.377 39.970 1.00 59.00 419 GLU B C 1
ATOM 6155 O O . GLU B 1 420 ? 135.329 69.176 39.345 1.00 58.03 419 GLU B O 1
ATOM 6161 N N . ILE B 1 421 ? 135.843 68.100 41.255 1.00 53.11 420 ILE B N 1
ATOM 6162 C CA . ILE B 1 421 ? 134.746 68.718 41.985 1.00 58.55 420 ILE B CA 1
ATOM 6163 C C . ILE B 1 421 ? 134.897 70.240 42.013 1.00 57.82 420 ILE B C 1
ATOM 6164 O O . ILE B 1 421 ? 133.921 70.965 41.797 1.00 55.57 420 ILE B O 1
ATOM 6169 N N . ALA B 1 422 ? 136.113 70.751 42.249 1.00 53.13 421 ALA B N 1
ATOM 6170 C CA . ALA B 1 422 ? 136.280 72.203 42.335 1.00 52.59 421 ALA B CA 1
ATOM 6171 C C . ALA B 1 422 ? 135.939 72.877 41.012 1.00 54.33 421 ALA B C 1
ATOM 6172 O O . ALA B 1 422 ? 135.185 73.853 40.996 1.00 55.63 421 ALA B O 1
ATOM 6174 N N . ARG B 1 423 ? 136.465 72.362 39.890 1.00 49.81 422 ARG B N 1
ATOM 6175 C CA . ARG B 1 423 ? 136.101 72.902 38.577 1.00 56.93 422 ARG B CA 1
ATOM 6176 C C . ARG B 1 423 ? 134.598 72.826 38.346 1.00 54.95 422 ARG B C 1
ATOM 6177 O O . ARG B 1 423 ? 134.000 73.748 37.784 1.00 54.45 422 ARG B O 1
ATOM 6185 N N . ARG B 1 424 ? 133.969 71.727 38.753 1.00 54.91 423 ARG B N 1
ATOM 6186 C CA . ARG B 1 424 ? 132.542 71.598 38.501 1.00 51.42 423 ARG B CA 1
ATOM 6187 C C . ARG B 1 424 ? 131.756 72.617 39.319 1.00 51.12 423 ARG B C 1
ATOM 6188 O O . ARG B 1 424 ? 130.836 73.257 38.801 1.00 54.57 423 ARG B O 1
ATOM 6196 N N . ILE B 1 425 ? 132.124 72.816 40.583 1.00 49.68 424 ILE B N 1
ATOM 6197 C CA . ILE B 1 425 ? 131.455 73.835 41.384 1.00 50.91 424 ILE B CA 1
ATOM 6198 C C . ILE B 1 425 ? 131.593 75.215 40.739 1.00 50.37 424 ILE B C 1
ATOM 6199 O O . ILE B 1 425 ? 130.584 75.893 40.505 1.00 43.02 424 ILE B O 1
ATOM 6204 N N . LYS B 1 426 ? 132.825 75.639 40.398 1.00 53.04 425 LYS B N 1
ATOM 6205 C CA . LYS B 1 426 ? 132.999 76.938 39.736 1.00 50.34 425 LYS B CA 1
ATOM 6206 C C . LYS B 1 426 ? 132.111 77.046 38.511 1.00 50.49 425 LYS B C 1
ATOM 6207 O O . LYS B 1 426 ? 131.405 78.045 38.327 1.00 44.40 425 LYS B O 1
ATOM 6213 N N . ASP B 1 427 ? 132.124 76.010 37.672 1.00 43.63 426 ASP B N 1
ATOM 6214 C CA . ASP B 1 427 ? 131.326 76.024 36.454 1.00 45.29 426 ASP B CA 1
ATOM 6215 C C . ASP B 1 427 ? 129.836 76.085 36.760 1.00 47.66 426 ASP B C 1
ATOM 6216 O O . ASP B 1 427 ? 129.091 76.825 36.104 1.00 42.73 426 ASP B O 1
ATOM 6221 N N . PHE B 1 428 ? 129.385 75.302 37.748 1.00 44.00 427 PHE B N 1
ATOM 6222 C CA . PHE B 1 428 ? 127.974 75.307 38.130 1.00 44.35 427 PHE B CA 1
ATOM 6223 C C . PHE B 1 428 ? 127.546 76.662 38.675 1.00 38.32 427 PHE B C 1
ATOM 6224 O O . PHE B 1 428 ? 126.500 77.186 38.294 1.00 39.34 427 PHE B O 1
ATOM 6232 N N . MET B 1 429 ? 128.376 77.216 39.552 1.00 44.76 428 MET B N 1
ATOM 6233 C CA . MET B 1 429 ? 128.073 78.510 40.207 1.00 44.68 428 MET B CA 1
ATOM 6234 C C . MET B 1 429 ? 128.163 79.675 39.225 1.00 39.90 428 MET B C 1
ATOM 6235 O O . MET B 1 429 ? 127.825 80.744 39.626 1.00 42.39 428 MET B O 1
ATOM 6240 N N . GLY B 1 430 ? 128.625 79.467 38.007 1.00 38.60 429 GLY B N 1
ATOM 6241 C CA . GLY B 1 430 ? 128.605 80.425 36.921 1.00 31.33 429 GLY B CA 1
ATOM 6242 C C . GLY B 1 430 ? 127.537 80.197 35.884 1.00 34.94 429 GLY B C 1
ATOM 6243 O O . GLY B 1 430 ? 127.344 81.033 35.005 1.00 36.20 429 GLY B O 1
ATOM 6244 N N . ASP B 1 431 ? 126.797 79.105 35.956 1.00 40.26 430 ASP B N 1
ATOM 6245 C CA . ASP B 1 431 ? 125.921 78.738 34.843 1.00 41.67 430 ASP B CA 1
ATOM 6246 C C . ASP B 1 431 ? 124.572 79.430 35.003 1.00 36.26 430 ASP B C 1
ATOM 6247 O O . ASP B 1 431 ? 123.634 78.886 35.574 1.00 41.88 430 ASP B O 1
ATOM 6252 N N . ASN B 1 432 ? 124.443 80.607 34.427 1.00 32.77 431 ASN B N 1
ATOM 6253 C CA . ASN B 1 432 ? 123.200 81.347 34.587 1.00 37.07 431 ASN B CA 1
ATOM 6254 C C . ASN B 1 432 ? 122.083 80.827 33.682 1.00 37.74 431 ASN B C 1
ATOM 6255 O O . ASN B 1 432 ? 120.930 81.242 33.845 1.00 38.99 431 ASN B O 1
ATOM 6260 N N . ALA B 1 433 ? 122.379 79.939 32.733 1.00 34.58 432 ALA B N 1
ATOM 6261 C CA . ALA B 1 433 ? 121.291 79.205 32.092 1.00 36.64 432 ALA B CA 1
ATOM 6262 C C . ALA B 1 433 ? 120.485 78.429 33.136 1.00 39.54 432 ALA B C 1
ATOM 6263 O O . ALA B 1 433 ? 119.262 78.563 33.214 1.00 40.68 432 ALA B O 1
ATOM 6265 N N . LEU B 1 434 ? 121.163 77.654 33.988 1.00 39.81 433 LEU B N 1
ATOM 6266 C CA . LEU B 1 434 ? 120.456 76.923 35.038 1.00 41.90 433 LEU B CA 1
ATOM 6267 C C . LEU B 1 434 ? 119.809 77.868 36.045 1.00 40.94 433 LEU B C 1
ATOM 6268 O O . LEU B 1 434 ? 118.653 77.667 36.439 1.00 41.89 433 LEU B O 1
ATOM 6273 N N . ARG B 1 435 ? 120.557 78.876 36.480 1.00 38.37 434 ARG B N 1
ATOM 6274 C CA . ARG B 1 435 ? 120.068 79.845 37.493 1.00 40.31 434 ARG B CA 1
ATOM 6275 C C . ARG B 1 435 ? 118.799 80.556 37.015 1.00 42.55 434 ARG B C 1
ATOM 6276 O O . ARG B 1 435 ? 117.920 80.748 37.837 1.00 38.48 434 ARG B O 1
ATOM 6284 N N . ALA B 1 436 ? 118.703 80.893 35.731 1.00 37.51 435 ALA B N 1
ATOM 6285 C CA . ALA B 1 436 ? 117.524 81.601 35.236 1.00 39.58 435 ALA B CA 1
ATOM 6286 C C . ALA B 1 436 ? 116.274 80.723 35.270 1.00 41.67 435 ALA B C 1
ATOM 6287 O O . ALA B 1 436 ? 115.215 81.178 35.722 1.00 39.57 435 ALA B O 1
ATOM 6289 N N . VAL B 1 437 ? 116.352 79.476 34.782 1.00 37.76 436 VAL B N 1
ATOM 6290 C CA . VAL B 1 437 ? 115.140 78.655 34.801 1.00 37.69 436 VAL B CA 1
ATOM 6291 C C . VAL B 1 437 ? 114.737 78.334 36.243 1.00 41.20 436 VAL B C 1
ATOM 6292 O O . VAL B 1 437 ? 113.549 78.327 36.570 1.00 45.45 436 VAL B O 1
ATOM 6296 N N . ALA B 1 438 ? 115.709 78.133 37.139 1.00 34.06 437 ALA B N 1
ATOM 6297 C CA . ALA B 1 438 ? 115.361 77.945 38.541 1.00 39.47 437 ALA B CA 1
ATOM 6298 C C . ALA B 1 438 ? 114.611 79.152 39.087 1.00 42.13 437 ALA B C 1
ATOM 6299 O O . ALA B 1 438 ? 113.623 79.000 39.812 1.00 42.89 437 ALA B O 1
ATOM 6301 N N . ALA B 1 439 ? 115.061 80.363 38.743 1.00 43.93 438 ALA B N 1
ATOM 6302 C CA . ALA B 1 439 ? 114.372 81.573 39.189 1.00 43.75 438 ALA B CA 1
ATOM 6303 C C . ALA B 1 439 ? 112.962 81.645 38.617 1.00 40.86 438 ALA B C 1
ATOM 6304 O O . ALA B 1 439 ? 112.032 82.086 39.298 1.00 38.56 438 ALA B O 1
ATOM 6306 N N . LYS B 1 440 ? 112.781 81.226 37.364 1.00 42.27 439 LYS B N 1
ATOM 6307 C CA . LYS B 1 440 ? 111.428 81.172 36.828 1.00 48.17 439 LYS B CA 1
ATOM 6308 C C . LYS B 1 440 ? 110.624 80.094 37.521 1.00 46.80 439 LYS B C 1
ATOM 6309 O O . LYS B 1 440 ? 109.414 80.237 37.698 1.00 47.91 439 LYS B O 1
ATOM 6315 N N . MET B 1 441 ? 111.278 78.998 37.898 1.00 42.46 440 MET B N 1
ATOM 6316 C CA . MET B 1 441 ? 110.572 77.927 38.582 1.00 45.13 440 MET B CA 1
ATOM 6317 C C . MET B 1 441 ? 109.988 78.430 39.888 1.00 44.66 440 MET B C 1
ATOM 6318 O O . MET B 1 441 ? 108.837 78.137 40.210 1.00 48.65 440 MET B O 1
ATOM 6323 N N . LYS B 1 442 ? 110.755 79.219 40.635 1.00 40.40 441 LYS B N 1
ATOM 6324 C CA . LYS B 1 442 ? 110.239 79.794 41.869 1.00 40.32 441 LYS B CA 1
ATOM 6325 C C . LYS B 1 442 ? 108.997 80.633 41.608 1.00 46.79 441 LYS B C 1
ATOM 6326 O O . LYS B 1 442 ? 108.001 80.516 42.328 1.00 47.09 441 LYS B O 1
ATOM 6332 N N . LYS B 1 443 ? 109.020 81.459 40.561 1.00 45.98 442 LYS B N 1
ATOM 6333 C CA . LYS B 1 443 ? 107.875 82.319 40.286 1.00 44.36 442 LYS B CA 1
ATOM 6334 C C . LYS B 1 443 ? 106.672 81.489 39.877 1.00 46.96 442 LYS B C 1
ATOM 6335 O O . LYS B 1 443 ? 105.571 81.672 40.407 1.00 51.45 442 LYS B O 1
ATOM 6341 N N . GLU B 1 444 ? 106.870 80.554 38.952 1.00 43.85 443 GLU B N 1
ATOM 6342 C CA . GLU B 1 444 ? 105.777 79.684 38.527 1.00 46.40 443 GLU B CA 1
ATOM 6343 C C . GLU B 1 444 ? 105.260 78.837 39.689 1.00 45.60 443 GLU B C 1
ATOM 6344 O O . GLU B 1 444 ? 104.048 78.688 39.853 1.00 45.94 443 GLU B O 1
ATOM 6350 N N . THR B 1 445 ? 106.154 78.314 40.535 1.00 45.12 444 THR B N 1
ATOM 6351 C CA . THR B 1 445 ? 105.703 77.501 41.663 1.00 49.39 444 THR B CA 1
ATOM 6352 C C . THR B 1 445 ? 104.970 78.352 42.692 1.00 52.05 444 THR B C 1
ATOM 6353 O O . THR B 1 445 ? 103.953 77.925 43.246 1.00 52.56 444 THR B O 1
ATOM 6357 N N . ALA B 1 446 ? 105.450 79.569 42.944 1.00 48.75 445 ALA B N 1
ATOM 6358 C CA . ALA B 1 446 ? 104.736 80.437 43.873 1.00 52.68 445 ALA B CA 1
ATOM 6359 C C . ALA B 1 446 ? 103.322 80.713 43.370 1.00 49.58 445 ALA B C 1
ATOM 6360 O O . ALA B 1 446 ? 102.358 80.659 44.142 1.00 49.07 445 ALA B O 1
ATOM 6362 N N . SER B 1 447 ? 103.174 80.966 42.068 1.00 45.57 446 SER B N 1
ATOM 6363 C CA . SER B 1 447 ? 101.843 81.160 41.510 1.00 47.20 446 SER B CA 1
ATOM 6364 C C . SER B 1 447 ? 100.986 79.903 41.650 1.00 56.58 446 SER B C 1
ATOM 6365 O O . SER B 1 447 ? 99.761 79.996 41.798 1.00 58.19 446 SER B O 1
ATOM 6368 N N . ALA B 1 448 ? 101.606 78.715 41.610 1.00 46.83 447 ALA B N 1
ATOM 6369 C CA . ALA B 1 448 ? 100.826 77.489 41.742 1.00 53.27 447 ALA B CA 1
ATOM 6370 C C . ALA B 1 448 ? 100.320 77.312 43.173 1.00 52.32 447 ALA B C 1
ATOM 6371 O O . ALA B 1 448 ? 99.206 76.819 43.390 1.00 52.31 447 ALA B O 1
ATOM 6373 N N . MET B 1 449 ? 101.120 77.708 44.164 1.00 48.85 448 MET B N 1
ATOM 6374 C CA . MET B 1 449 ? 100.720 77.563 45.559 1.00 50.33 448 MET B CA 1
ATOM 6375 C C . MET B 1 449 ? 99.845 78.705 46.042 1.00 48.94 448 MET B C 1
ATOM 6376 O O . MET B 1 449 ? 99.446 78.719 47.209 1.00 49.90 448 MET B O 1
ATOM 6381 N N . ALA B 1 450 ? 99.566 79.677 45.198 1.00 54.44 449 ALA B N 1
ATOM 6382 C CA . ALA B 1 450 ? 98.790 80.807 45.641 1.00 55.97 449 ALA B CA 1
ATOM 6383 C C . ALA B 1 450 ? 97.307 80.450 45.612 1.00 62.65 449 ALA B C 1
ATOM 6384 O O . ALA B 1 450 ? 96.896 79.511 44.922 1.00 64.58 449 ALA B O 1
ATOM 6386 N N . PRO B 1 451 ? 96.496 81.147 46.406 1.00 67.46 450 PRO B N 1
ATOM 6387 C CA . PRO B 1 451 ? 95.044 80.945 46.344 1.00 60.13 450 PRO B CA 1
ATOM 6388 C C . PRO B 1 451 ? 94.551 81.157 44.930 1.00 53.39 450 PRO B C 1
ATOM 6389 O O . PRO B 1 451 ? 94.957 82.098 44.258 1.00 55.42 450 PRO B O 1
ATOM 6393 N N . GLY B 1 452 ? 93.673 80.269 44.481 1.00 54.22 451 GLY B N 1
ATOM 6394 C CA . GLY B 1 452 ? 93.267 80.211 43.088 1.00 51.75 451 GLY B CA 1
ATOM 6395 C C . GLY B 1 452 ? 94.328 79.667 42.148 1.00 48.18 451 GLY B C 1
ATOM 6396 O O . GLY B 1 452 ? 94.087 79.585 40.937 1.00 47.03 451 GLY B O 1
ATOM 6397 N N . GLY B 1 453 ? 95.501 79.321 42.660 1.00 47.06 452 GLY B N 1
ATOM 6398 C CA . GLY B 1 453 ? 96.569 78.820 41.827 1.00 50.37 452 GLY B CA 1
ATOM 6399 C C . GLY B 1 453 ? 96.337 77.378 41.404 1.00 54.08 452 GLY B C 1
ATOM 6400 O O . GLY B 1 453 ? 95.331 76.747 41.729 1.00 54.21 452 GLY B O 1
ATOM 6401 N N . SER B 1 454 ? 97.307 76.850 40.663 1.00 49.39 453 SER B N 1
ATOM 6402 C CA . SER B 1 454 ? 97.131 75.545 40.046 1.00 41.93 453 SER B CA 1
ATOM 6403 C C . SER B 1 454 ? 96.823 74.487 41.093 1.00 46.27 453 SER B C 1
ATOM 6404 O O . SER B 1 454 ? 95.895 73.689 40.922 1.00 46.68 453 SER B O 1
ATOM 6407 N N . LYS B 1 455 ? 97.557 74.488 42.203 1.00 42.00 454 LYS B N 1
ATOM 6408 C CA . LYS B 1 455 ? 97.349 73.433 43.182 1.00 39.91 454 LYS B CA 1
ATOM 6409 C C . LYS B 1 455 ? 95.923 73.449 43.734 1.00 44.67 454 LYS B C 1
ATOM 6410 O O . LYS B 1 455 ? 95.282 72.395 43.827 1.00 46.56 454 LYS B O 1
ATOM 6416 N N . ASP B 1 456 ? 95.397 74.634 44.071 1.00 45.79 455 ASP B N 1
ATOM 6417 C CA . ASP B 1 456 ? 94.021 74.730 44.556 1.00 43.75 455 ASP B CA 1
ATOM 6418 C C . ASP B 1 456 ? 93.043 74.173 43.533 1.00 43.39 455 ASP B C 1
ATOM 6419 O O . ASP B 1 456 ? 92.059 73.514 43.896 1.00 42.63 455 ASP B O 1
ATOM 6424 N N . GLN B 1 457 ? 93.278 74.468 42.253 1.00 37.65 456 GLN B N 1
ATOM 6425 C CA . GLN B 1 457 ? 92.369 74.031 41.202 1.00 44.81 456 GLN B CA 1
ATOM 6426 C C . GLN B 1 457 ? 92.312 72.512 41.123 1.00 38.94 456 GLN B C 1
ATOM 6427 O O . GLN B 1 457 ? 91.244 71.931 40.920 1.00 37.37 456 GLN B O 1
ATOM 6433 N N . TRP B 1 458 ? 93.455 71.857 41.283 1.00 35.38 457 TRP B N 1
ATOM 6434 C CA . TRP B 1 458 ? 93.480 70.404 41.227 1.00 38.52 457 TRP B CA 1
ATOM 6435 C C . TRP B 1 458 ? 92.819 69.788 42.458 1.00 39.06 457 TRP B C 1
ATOM 6436 O O . TRP B 1 458 ? 92.123 68.777 42.341 1.00 36.25 457 TRP B O 1
ATOM 6447 N N . PHE B 1 459 ? 92.991 70.393 43.641 1.00 38.94 458 PHE B N 1
ATOM 6448 C CA . PHE B 1 459 ? 92.283 69.882 44.812 1.00 38.68 458 PHE B CA 1
ATOM 6449 C C . PHE B 1 459 ? 90.789 70.154 44.693 1.00 38.16 458 PHE B C 1
ATOM 6450 O O . PHE B 1 459 ? 89.964 69.302 45.037 1.00 36.48 458 PHE B O 1
ATOM 6458 N N . ASP B 1 460 ? 90.419 71.332 44.185 1.00 37.48 459 ASP B N 1
ATOM 6459 C CA . ASP B 1 460 ? 89.009 71.603 43.952 1.00 32.43 459 ASP B CA 1
ATOM 6460 C C . ASP B 1 460 ? 88.445 70.632 42.937 1.00 33.26 459 ASP B C 1
ATOM 6461 O O . ASP B 1 460 ? 87.315 70.155 43.095 1.00 35.85 459 ASP B O 1
ATOM 6466 N N . ASP B 1 461 ? 89.226 70.300 41.901 1.00 37.99 460 ASP B N 1
ATOM 6467 C CA . ASP B 1 461 ? 88.751 69.333 40.918 1.00 31.81 460 ASP B CA 1
ATOM 6468 C C . ASP B 1 461 ? 88.488 67.972 41.558 1.00 36.43 460 ASP B C 1
ATOM 6469 O O . ASP B 1 461 ? 87.459 67.346 41.282 1.00 36.81 460 ASP B O 1
ATOM 6474 N N . PHE B 1 462 ? 89.418 67.491 42.395 1.00 33.15 461 PHE B N 1
ATOM 6475 C CA . PHE B 1 462 ? 89.278 66.170 43.008 1.00 31.99 461 PHE B CA 1
ATOM 6476 C C . PHE B 1 462 ? 88.078 66.125 43.955 1.00 33.27 461 PHE B C 1
ATOM 6477 O O . PHE B 1 462 ? 87.249 65.213 43.876 1.00 32.60 461 PHE B O 1
ATOM 6485 N N . ILE B 1 463 ? 87.946 67.133 44.821 1.00 33.85 462 ILE B N 1
ATOM 6486 C CA . ILE B 1 463 ? 86.824 67.180 45.749 1.00 37.25 462 ILE B CA 1
ATOM 6487 C C . ILE B 1 463 ? 85.502 67.196 44.996 1.00 36.11 462 ILE B C 1
ATOM 6488 O O . ILE B 1 463 ? 84.584 66.446 45.335 1.00 37.91 462 ILE B O 1
ATOM 6493 N N . ALA B 1 464 ? 85.392 68.021 43.950 1.00 34.92 463 ALA B N 1
ATOM 6494 C CA . ALA B 1 464 ? 84.148 68.104 43.191 1.00 33.08 463 ALA B CA 1
ATOM 6495 C C . ALA B 1 464 ? 83.824 66.781 42.526 1.00 34.45 463 ALA B C 1
ATOM 6496 O O . ALA B 1 464 ? 82.655 66.404 42.416 1.00 39.79 463 ALA B O 1
ATOM 6498 N N . ARG B 1 465 ? 84.843 66.106 42.005 1.00 29.09 464 ARG B N 1
ATOM 6499 C CA . ARG B 1 465 ? 84.603 64.867 41.225 1.00 36.42 464 ARG B CA 1
ATOM 6500 C C . ARG B 1 465 ? 84.171 63.688 42.097 1.00 33.33 464 ARG B C 1
ATOM 6501 O O . ARG B 1 465 ? 83.570 62.779 41.557 1.00 41.60 464 ARG B O 1
ATOM 6509 N N . ILE B 1 466 ? 84.485 63.699 43.383 1.00 32.76 465 ILE B N 1
ATOM 6510 C CA . ILE B 1 466 ? 84.026 62.620 44.275 1.00 34.95 465 ILE B CA 1
ATOM 6511 C C . ILE B 1 466 ? 82.840 63.030 45.131 1.00 38.10 465 ILE B C 1
ATOM 6512 O O . ILE B 1 466 ? 82.250 62.179 45.804 1.00 37.41 465 ILE B O 1
ATOM 6517 N N . ASN B 1 467 ? 82.481 64.307 45.135 1.00 42.93 466 ASN B N 1
ATOM 6518 C CA . ASN B 1 467 ? 81.344 64.787 45.906 1.00 41.79 466 ASN B CA 1
ATOM 6519 C C . ASN B 1 467 ? 80.064 64.313 45.260 1.00 43.51 466 ASN B C 1
ATOM 6520 O O . ASN B 1 467 ? 79.920 64.346 44.037 1.00 56.64 466 ASN B O 1
ATOM 6525 N N . ARG B 1 468 ? 79.133 63.878 46.081 1.00 48.66 467 ARG B N 1
ATOM 6526 C CA . ARG B 1 468 ? 77.830 63.440 45.611 1.00 60.30 467 ARG B CA 1
ATOM 6527 C C . ARG B 1 468 ? 76.823 64.555 45.838 1.00 62.63 467 ARG B C 1
ATOM 6528 O O . ARG B 1 468 ? 76.941 65.330 46.793 1.00 62.47 467 ARG B O 1
ATOM 6536 N N . VAL B 1 469 ? 75.849 64.643 44.943 1.00 65.25 468 VAL B N 1
ATOM 6537 C CA . VAL B 1 469 ? 74.769 65.620 45.047 1.00 68.71 468 VAL B CA 1
ATOM 6538 C C . VAL B 1 469 ? 73.899 65.290 46.255 1.00 69.44 468 VAL B C 1
ATOM 6539 O O . VAL B 1 469 ? 73.507 66.177 47.015 1.00 73.03 468 VAL B O 1
#

Solvent-accessible surface area: 35006 Å² total; per-residue (Å²): 136,95,9,5,0,0,0,1,7,4,10,8,56,54,35,4,42,12,2,16,50,0,0,15,34,0,16,94,56,42,2,38,0,4,1,0,16,10,24,81,34,61,34,144,50,8,39,59,29,6,56,118,32,36,90,91,30,130,27,13,106,76,30,72,0,74,5,86,90,22,81,116,99,25,65,96,88,24,154,73,68,73,19,36,14,31,20,2,2,6,137,8,0,90,76,3,45,90,46,18,90,119,24,79,62,111,29,18,0,1,2,0,0,8,9,0,0,15,48,2,11,82,12,3,56,138,65,95,15,21,8,1,0,1,2,8,45,9,0,0,6,0,1,0,6,1,0,0,27,79,21,14,120,103,0,70,69,22,36,162,69,62,108,0,72,6,64,9,12,74,60,52,0,19,27,56,47,1,0,51,39,0,55,67,76,84,40,0,63,2,52,10,9,43,73,8,1,110,3,0,29,155,1,6,0,0,0,0,19,0,3,41,25,5,0,54,58,0,6,43,0,5,24,0,17,47,4,34,57,5,7,2,7,2,0,2,0,2,0,4,68,68,77,67,88,117,115,96,92,106,28,87,52,4,77,81,28,197,106,75,36,0,0,0,0,15,10,31,145,97,52,59,19,25,91,104,12,30,38,52,0,0,40,0,0,32,65,5,47,22,84,0,1,1,10,87,160,112,41,26,36,102,48,6,104,85,139,1,65,137,60,9,30,20,37,116,41,218,17,35,39,5,46,6,0,34,45,191,2,0,0,0,0,0,0,32,0,11,15,60,3,3,4,18,0,0,11,5,2,4,0,0,0,0,8,0,12,27,21,34,32,20,0,2,0,19,1,0,51,50,62,34,0,9,40,9,14,123,57,1,21,20,29,93,90,126,66,98,12,61,2,108,60,0,9,139,57,0,130,72,6,31,46,58,114,73,11,33,62,47,0,46,126,11,95,154,71,0,51,74,10,53,44,129,55,13,24,17,27,70,3,0,83,17,0,8,65,16,10,44,164,199,23,125,16,6,15,97,48,77,60,100,133,83,61,86,100,9,3,0,0,0,0,8,2,14,4,75,62,46,3,54,15,1,20,92,0,0,17,34,0,15,95,43,44,2,26,0,6,0,0,21,29,33,93,50,97,37,144,58,30,28,72,23,3,49,113,20,37,93,87,26,136,28,14,110,86,34,86,0,71,12,150,75,33,79,86,100,98,35,61,108,108,33,68,93,77,8,55,26,12,44,6,7,15,168,6,0,84,90,2,29,88,62,14,94,92,37,82,56,110,30,16,0,2,0,0,0,15,8,0,0,16,52,1,12,87,6,1,61,118,68,88,14,13,8,2,0,0,4,13,60,8,0,0,7,0,0,0,10,1,0,0,28,79,8,17,129,108,0,72,68,22,42,162,68,67,105,8,73,4,44,24,18,104,47,58,0,22,26,59,40,1,2,65,43,0,55,71,80,88,39,33,57,2,72,7,10,40,72,13,1,112,9,0,30,158,1,9,0,0,0,0,19,0,5,37,24,10,6,49,53,2,0,25,0,4,12,2,13,35,4,29,52,4,4,1,13,0,1,1,0,1,0,6,94,152,82,12,108,88,34,58,90,111,28,0,0,3,0,6,9,25,165,89,42,56,30,40,105,46,12,59,35,43,2,2,48,0,2,77,152,5,47,21,79,0,8,12,27,73,112,58,35,66,94,84,23,125,149,47,100,13,38,76,60,134,47,217,62,58,36,46,75,23,0,60,43,56,1,1,0,0,0,0,0,31,0,10,25,60,3,2,6,26,0,0,28,2,4,1,0,0,0,0,9,0,19,24,23,46,29,26,0,1,0,21,7,0,53,61,56,24,0,3,33,10,22,127,55,1,23,29,64,64,105,109,86,88,14,58,4,50,51,0,3,153,67,0,112,84,2,26,49,42,96,75,15,34,62,38,0,55,112,7,86,122,59,0,51,72,6,67,39,128,58,10,30,19,32,70,3,0,80,20,0,9,44,20,3,34,147,155

B-factor: mean 51.33, std 15.15, range [20.22, 112.98]

CATH classification: 3.40.50.2000 (+1 more: 3.40.50.2000)

Secondary structure (DSSP, 8-state):
---EEEEEPPSSHHHHHHHHHHHHHHHHTT-EEEEEEEES-SSHHHHHHHHHHHHH-TTEEEEEEE-PPPPTTSSTT---HHHHHHHHHHHHGGGHHHHHHS-SSPPSEEEEEGGGHHHHHHHHHHTT--EEEEE-S-HHHHHHHHHTGGGHHHHHHPPTT-EE--SS-SS-EEGGGS-HHHH-TTSHHHHHHHHHHHHGGGSSEEEES--TTTSHHHHHHHHTTSS-TT---EEE---------S---S-HHHHTSPTT-EEEEE--TT----HHHHHHHHHHHHHHT-EEEEE---SS-SSHHHHHTTTEEEE-S---HHHHHT-TTEEEEEE---HHHHHHHHHHT--EEE---STTHHHHHHHHHHTT-EE--TT---SSS-----HHHHHHHHHHHHH-HHHHHHHHHHHHHHHHHHSTTSHHHHHHHHHHHHH---/-PPPP-----SS-PPPEEEEEPPSSHHHHHHHHHHHHHHHHTT-EEEEEEEES-S-HHHHHHHHHHHHHSTTEEEEEEE-PPPPGGGS-SSS-HHHHHHHHHHHTGGGHHHHHHS-SSPPSEEEEEGGGHHHHHHHHHHTT--EEEEE-S-HHHHHHHHHGGGGHHHHHHSPTT-EE--TT-SS-EEGGGS-HHHHSTTSHHHHHHHHHHHHGGGSSEEEES--TTT-HHHHHHHHTTSSSTT---EEE-------GGGSPTT-EEEEE--TT----HHHHHHHHHHHHHH--EEEEE---S-SSTT-SSSEEE-S---HHHHHTSTTEEEEEE---HHHHHHHHHHT--EEE---STTHHHHHHHHHHHTSEE--TT---SSS-----HHHHHHHHHHHHT-HHHHHHHHHHHHHHHHHHSTTSHHHHHHHHHHHHH---

Foldseek 3Di:
DFFEEEEEFAADPLGQQVRLLVQLVSVVVPHQYEYEQEPPGPDVVSVVVVVCSPVVGPSYHYQYQYWDFDDCVPPVVDPDRRLRRLVGVLVSLVSVVVSQPPDPPHGLAYEYELSNQLSNLVVCVVVPHAYEYEDAFALLVLLCLLQCVVCVVVLLPDDQQDWADQFQDDDTHGSQLAFVLCNPCVRSVVVSSNSSSVRQLSHQAYEYQDDCLLCVSSQCCLQVVGRHPSGHYYFHQDDGADADPPDDDDDVLLVPADFQFEAEEEADDPDLQDLQQLCQQLLLVLLLVTAYEYEYVHSPDPCSCVSCVNRYHYHYDDDRVLNVLLDRRHAAYEYLQGSVVLSSLLQNLHAYEHQNAGHCSSVSQVSCVVLLQYDDDPVSDHSVPDDHDGSVVSSVVVNVRSPPVVSSVSSVVSNVVSVQCVPVVHVNNVSSVVVRVVSDDD/DFFDDDDFPPPDFAFAEEEEEWADDPLGLVLSLLVVVVSLVVRYQYEYEAEPPHPDVVSVVVVVVSPVPGDRYHYHYFYWDQDDCVVPDPVDDPSLSRLVRVLVRLVVVLVVQVVDPPHHLAYEYELLNCQSNLVVCVVVVHAYEYEAEFELLVLLCLQQCVVCVVVLQPDDQVDWDDQWQDDDGGGSVLAFVQCNDCVRSVVVSSNSSSVRQLSGQAYEYADFCLQCVSSQCCQQVQGSHHSRHHYFHQDDSDPLLVPAQFQQEAEEEADPPADDDLLQVCQQLLLVQLLPTEYEYEDVSNDPCSVPDSYYYHDDDDPPQVVLLDRRHAAYEYEATSVVSVSLLLSLHAYEYQHAGHCRSSSQVSLVVLQQYDYDPVSHHPDPCPHDGSVNSSVVVNVRSPPVSNSVSSNVSNVLNVQQPDVVHRNVSSSSNVSRVSTDD

InterPro domains:
  IPR002213 UDP-glucuronosyl/UDP-glucosyltransferase [PF00201] (266-401)
  IPR002213 UDP-glucuronosyl/UDP-glucosyltransferase [cd03784] (15-457)
  IPR035595 UDP-glycosyltransferase family, conserved site [PS00375] (344-387)
  IPR050481 UDP-glycosyltransferase, plant-type [PTHR48048] (17-463)

Organism: Landoltia punctata (NCBI:txid50518)

Nearest PDB structures (foldseek):
  6lfn-assembly1_B  TM=1.002E+00  e=2.299E-92  Landoltia punctata
  6lfn-assembly1_A  TM=9.566E-01  e=4.133E-74  Landoltia punctata
  8cgq-assembly1_A  TM=8.818E-01  e=8.562E-44  Zea mays
  6lf6-assembly1_A  TM=8.802E-01  e=1.915E-43  Zea mays
  6ijd-assembly1_A  TM=8.064E-01  e=6.916E-28  Arabidopsis thaliana